Protein AF-A0A929A0D3-F1 (afdb_monomer_lite)

pLDDT: mean 78.72, std 16.35, range [29.7, 97.19]

Radius of gyration: 39.23 Å; chains: 1; bounding box: 103×74×108 Å

Foldseek 3Di:
DAFDDPLAQWAWEDAQFKIWIWGFAAEPDNRPDTAKDQDDWDQDQCVVLVDSPDTDRFKMWTKTFIAKMDGHPDPKMWGKDPVDDQDHDHDPVSSVVCVLLLRMKTFIKGADPVQDDSPPPDDDDDRNGGHIYTDWIKRAADDPLAPPPSNTHTGIDPCNVVVVCVLQQFAADHSCPQVPFDDQLHDSHQWMAGNAAIKHWTWHDDPFDPDTATFIWGWGFDQDPVGTFWIKIWTPQSNDDPVSFQVQLVVLLQVQCQQPVLPPQNDDPDPPPFDDDFFKGKHQPHSRGRFGKMWIARHRSQDTWIKGDKNRIKIKGFQGHCNPPPDHTPFIKIFIFPIKTWDFPPDVDPFTKIKIKTKGAPDPPDDNDVVVLVVCQVPPDQAQKKKWKAFRPDLQGIKIKGAQFKWDFDLAVVLVLLCVQQVHDQWDDDLPPFATVPQWGWWWWDAQFFIWTDTHGSDHPVNCVRLVVFPDDDPVPPDPPPPFSIDTKYKAWQQDPVSCVVVVLFFTKMKMWDGARMKIKMWIWTFDDPPPDDPDDTGTHTGMMMMMTHNTWMKIKRQTWTASHNQDLLNVDDDVDDDRVDIGITIITRFDSNPGRNHGQKIKGWRMWMKTWDRDDPVDPDTTHIFTFKTKIFIWGDVVSVVSCVVSSHAPQLRQVVDFIKTKGAQQPFQKFFAAAQQVPDVVRPRCNPRRRIFIFGQDADPSNIGDFFMWIDDRDPPGRRRSGHIAGLGDDGAGDPVCCPPQFGRMATPVDFQKTFGRPDDFDDDDPPDSGRPNPVSTDIDGDPPDDRVCSSVVSRHDDDD

Sequence (803 aa):
MPPFPESAKIVQVKGPCWVATVAVAELADPHRHLAFRNLFLDNTGRSRLGRDSLYLPGTLLMLGAVQQVQITDTPYGWERNPQVGIPSPQTPTQIQTAIQAGSLSLLLVQADPETWPQDFPDRQGETFFPELTCLVGEIYLGDSLANADIPDALIPTPNTLTDLYSALQLSLPADNALQNRAGAAHLLSALAVHGSGLSIHGQIQLPWRSGAIAAPFQLAKQITDAGSGPFRLTLERERLTPDEQQNWSAAWNELSRYLNPLNPQNGSSHSSTGTTPTWATLEITDPIAVPNLFWTMAAWGETPVLNFDPNEINILLSDQSPYDQVNPPTSLGRLVPSWVTVDKRQSDQPDSPLRVLVDVGPGPTNPTNPTEAAQALTTASRDNTVEYRFNRAAITPEDLSLQDLTLALDPTATPQALRQSQQLPPPQWTETTGPIQPSLIWGFMLLEDGWAQLPIPNLTEQIYLDSGVANLPDPNTVTTPTASPLQGAVSLGNNRRTSLERYPNEQPWNVTLTSLDRLQGQWILNPSGAEETVGETAGFTLSEVTLLIQKPEVTVTGLVWLSRSKPRIEDALPDLDNWVAGVRSHSLRTANPDTDLFPSLTTFTLETLTLAVRPPDPAAALATIPQLQGWKLLYTVHPDTLQAFQTENVLPTNLFSQALPWVWQRHPSLPMVQALPLTQSQSPPNYPSASRQLIPFELPVDASGLPHRWYFGVDMSDDANGASQWPQFLGTAAAPAREWAQQFDLPLVSLSLPGLALDPDHTPGTPSPDNPALETIAQLSQTYRFDLPYTDELNALADLPST

Organism: NCBI:txid1828722

Structure (mmCIF, N/CA/C/O backbone):
data_AF-A0A929A0D3-F1
#
_entry.id   AF-A0A929A0D3-F1
#
loop_
_atom_site.group_PDB
_atom_site.id
_atom_site.type_symbol
_atom_site.label_atom_id
_atom_site.label_alt_id
_atom_site.label_comp_id
_atom_site.label_asym_id
_atom_site.label_entity_id
_atom_site.label_seq_id
_atom_site.pdbx_PDB_ins_code
_atom_site.Cartn_x
_atom_site.Cartn_y
_atom_site.Cartn_z
_atom_site.occupancy
_atom_site.B_iso_or_equiv
_atom_site.auth_seq_id
_atom_site.auth_comp_id
_atom_site.auth_asym_id
_atom_site.auth_atom_id
_atom_site.pdbx_PDB_model_num
ATOM 1 N N . MET A 1 1 ? -50.511 -27.211 41.233 1.00 37.38 1 MET A N 1
ATOM 2 C CA . MET A 1 1 ? -49.107 -27.456 40.854 1.00 37.38 1 MET A CA 1
ATOM 3 C C . MET A 1 1 ? -48.401 -28.040 42.066 1.00 37.38 1 MET A C 1
ATOM 5 O O . MET A 1 1 ? -48.693 -27.561 43.158 1.00 37.38 1 MET A O 1
ATOM 9 N N . PRO A 1 2 ? -47.574 -29.087 41.917 1.00 46.56 2 PRO A N 1
ATOM 10 C CA . PRO A 1 2 ? -46.640 -29.472 42.972 1.00 46.56 2 PRO A CA 1
ATOM 11 C C . PRO A 1 2 ? -45.717 -28.282 43.306 1.00 46.56 2 PRO A C 1
ATOM 13 O O . PRO A 1 2 ? -45.485 -27.450 42.425 1.00 46.56 2 PRO A O 1
ATOM 16 N N . PRO A 1 3 ? -45.239 -28.162 44.556 1.00 54.84 3 PRO A N 1
ATOM 17 C CA . PRO A 1 3 ? -44.289 -27.119 44.932 1.00 54.84 3 PRO A CA 1
ATOM 18 C C . PRO A 1 3 ? -43.002 -27.255 44.108 1.00 54.84 3 PRO A C 1
ATOM 20 O O . PRO A 1 3 ? -42.568 -28.373 43.818 1.00 54.84 3 PRO A O 1
ATOM 23 N N . PHE A 1 4 ? -42.401 -26.126 43.727 1.00 62.41 4 PHE A N 1
ATOM 24 C CA . PHE A 1 4 ? -41.086 -26.129 43.087 1.00 62.41 4 PHE A CA 1
ATOM 25 C C . PHE A 1 4 ? -40.035 -26.716 44.044 1.00 62.41 4 PHE A C 1
ATOM 27 O O . PHE A 1 4 ? -40.100 -26.450 45.248 1.00 62.41 4 PHE A O 1
ATOM 34 N N . PRO A 1 5 ? -39.078 -27.521 43.548 1.00 67.75 5 PRO A N 1
ATOM 35 C CA . PRO A 1 5 ? -37.997 -28.028 44.384 1.00 67.75 5 PRO A CA 1
ATOM 36 C C . PRO A 1 5 ? -37.077 -26.882 44.826 1.00 67.75 5 PRO A C 1
ATOM 38 O O . PRO A 1 5 ? -36.900 -25.912 44.093 1.00 67.75 5 PRO A O 1
ATOM 41 N N . GLU A 1 6 ? -36.443 -27.008 45.997 1.00 68.44 6 GLU A N 1
ATOM 42 C CA . GLU A 1 6 ? -35.434 -26.039 46.478 1.00 68.44 6 GLU A CA 1
ATOM 43 C C . GLU A 1 6 ? -34.306 -25.825 45.451 1.00 68.44 6 GLU A C 1
ATOM 45 O O . GLU A 1 6 ? -33.808 -24.714 45.296 1.00 68.44 6 GLU A O 1
ATOM 50 N N . SER A 1 7 ? -33.970 -26.854 44.662 1.00 67.56 7 SER A N 1
ATOM 51 C CA . SER A 1 7 ? -32.983 -26.762 43.578 1.00 67.56 7 SER A CA 1
ATOM 52 C C . SER A 1 7 ? -33.414 -25.888 42.388 1.00 67.56 7 SER A C 1
ATOM 54 O O . SER A 1 7 ? -32.595 -25.633 41.511 1.00 67.56 7 SER A O 1
ATOM 56 N N . ALA A 1 8 ? -34.665 -25.411 42.338 1.00 70.88 8 ALA A N 1
ATOM 57 C CA . ALA A 1 8 ? -35.141 -24.434 41.353 1.00 70.88 8 ALA A CA 1
ATOM 58 C C . ALA A 1 8 ? -34.949 -22.976 41.797 1.00 70.88 8 ALA A C 1
ATOM 60 O O . ALA A 1 8 ? -35.178 -22.064 41.004 1.00 70.88 8 ALA A O 1
ATOM 61 N N . LYS A 1 9 ? -34.553 -22.742 43.056 1.00 77.44 9 LYS A N 1
ATOM 62 C CA . LYS A 1 9 ? -34.363 -21.391 43.598 1.00 77.44 9 LYS A CA 1
ATOM 63 C C . LYS A 1 9 ? -33.012 -20.782 43.252 1.00 77.44 9 LYS A C 1
ATOM 65 O O . LYS A 1 9 ? -32.902 -19.565 43.286 1.00 77.44 9 LYS A O 1
ATOM 70 N N . ILE A 1 10 ? -32.005 -21.594 42.934 1.00 85.06 10 ILE A N 1
ATOM 71 C CA . ILE A 1 10 ? -30.654 -21.142 42.584 1.00 85.06 10 ILE A CA 1
ATOM 72 C C . ILE A 1 10 ? -30.311 -21.679 41.200 1.00 85.06 10 ILE A C 1
ATOM 74 O O . ILE A 1 10 ? -30.440 -22.876 40.950 1.00 85.06 10 ILE A O 1
ATOM 78 N N . VAL A 1 11 ? -29.879 -20.794 40.307 1.00 87.62 11 VAL A N 1
ATOM 79 C CA . VAL A 1 11 ? -29.614 -21.109 38.902 1.00 87.62 11 VAL A CA 1
ATOM 80 C C . VAL A 1 11 ? -28.262 -20.545 38.484 1.00 87.62 11 VAL A C 1
ATOM 82 O O . VAL A 1 11 ? -27.908 -19.431 38.868 1.00 87.62 11 VAL A O 1
ATOM 85 N N . GLN A 1 12 ? -27.515 -21.314 37.690 1.00 91.25 12 GLN A N 1
ATOM 86 C CA . GLN A 1 12 ? -26.295 -20.842 37.038 1.00 91.25 12 GLN A CA 1
ATOM 87 C C . GLN A 1 12 ? -26.639 -20.186 35.703 1.00 91.25 12 GLN A C 1
ATOM 89 O O . GLN A 1 12 ? -27.310 -20.788 34.859 1.00 91.25 12 GLN A O 1
ATOM 94 N N . VAL A 1 13 ? -26.170 -18.955 35.521 1.00 92.44 13 VAL A N 1
ATOM 95 C CA . VAL A 1 13 ? -26.305 -18.193 34.280 1.00 92.44 13 VAL A CA 1
ATOM 96 C C . VAL A 1 13 ? -24.917 -17.828 33.776 1.00 92.44 13 VAL A C 1
ATOM 98 O O . VAL A 1 13 ? -24.160 -17.182 34.493 1.00 92.44 13 VAL A O 1
ATOM 101 N N . LYS A 1 14 ? -24.592 -18.189 32.539 1.00 92.31 14 LYS A N 1
ATOM 102 C CA . LYS A 1 14 ? -23.358 -17.783 31.863 1.00 92.31 14 LYS A CA 1
ATOM 103 C C . LYS A 1 14 ? -23.601 -16.683 30.841 1.00 92.31 14 LYS A C 1
ATOM 105 O O . LYS A 1 14 ? -24.640 -16.643 30.183 1.00 92.31 14 LYS A O 1
ATOM 110 N N . GLY A 1 15 ? -22.615 -15.816 30.679 1.00 90.00 15 GLY A N 1
ATOM 111 C CA . GLY A 1 15 ? -22.453 -14.965 29.507 1.00 90.00 15 GLY A CA 1
ATOM 112 C C . GLY A 1 15 ? -21.210 -15.360 28.702 1.00 90.00 15 GLY A C 1
ATOM 113 O O . GLY A 1 15 ? -20.642 -16.429 28.925 1.00 90.00 15 GLY A O 1
ATOM 114 N N . PRO A 1 16 ? -20.755 -14.499 27.776 1.00 85.62 16 PRO A N 1
ATOM 115 C CA . PRO A 1 16 ? -19.625 -14.810 26.892 1.00 85.62 16 PRO A CA 1
ATOM 116 C C . PRO A 1 16 ? -18.278 -14.958 27.614 1.00 85.62 16 PRO A C 1
ATOM 118 O O . PRO A 1 16 ? -17.394 -15.669 27.145 1.00 85.62 16 PRO A O 1
ATOM 121 N N . CYS A 1 17 ? -18.102 -14.255 28.733 1.00 88.25 17 CYS A N 1
ATOM 122 C CA . CYS A 1 17 ? -16.850 -14.212 29.493 1.00 88.25 17 CYS A CA 1
ATOM 123 C C . CYS A 1 17 ? -17.082 -14.173 31.011 1.00 88.25 17 CYS A C 1
ATOM 125 O O . CYS A 1 17 ? -16.225 -13.705 31.754 1.00 88.25 17 CYS A O 1
ATOM 127 N N . TRP A 1 18 ? -18.257 -14.594 31.481 1.00 92.56 18 TRP A N 1
ATOM 128 C CA . TRP A 1 18 ? -18.616 -14.550 32.897 1.00 92.56 18 TRP A CA 1
ATOM 129 C C . TRP A 1 18 ? -19.634 -15.632 33.252 1.00 92.56 18 TRP A C 1
ATOM 131 O O . TRP A 1 18 ? -20.382 -16.105 32.397 1.00 92.56 18 TRP A O 1
ATOM 141 N N . VAL A 1 19 ? -19.688 -15.991 34.533 1.00 94.56 19 VAL A N 1
ATOM 142 C CA . VAL A 1 19 ? -20.680 -16.907 35.113 1.00 94.56 19 VAL A CA 1
ATOM 143 C C . VAL A 1 19 ? -21.243 -16.284 36.386 1.00 94.56 19 VAL A C 1
ATOM 145 O O . VAL A 1 19 ? -20.507 -15.671 37.157 1.00 94.56 19 VAL A O 1
ATOM 148 N N . ALA A 1 20 ? -22.548 -16.424 36.604 1.00 94.62 20 ALA A N 1
ATOM 149 C CA . ALA A 1 20 ? -23.245 -15.910 37.771 1.00 94.62 20 ALA A CA 1
ATOM 150 C C . ALA A 1 20 ? -24.154 -16.957 38.417 1.00 94.62 20 ALA A C 1
ATOM 152 O O . ALA A 1 20 ? -24.892 -17.678 37.745 1.00 94.62 20 ALA A O 1
ATOM 153 N N . THR A 1 21 ? -24.175 -16.945 39.748 1.00 93.12 21 THR A N 1
ATOM 154 C CA . THR A 1 21 ? -25.142 -17.688 40.559 1.00 93.12 21 THR A CA 1
ATOM 155 C C . THR A 1 21 ? -26.302 -16.763 40.907 1.00 93.12 21 THR A C 1
ATOM 157 O O . THR A 1 21 ? -26.108 -15.742 41.571 1.00 93.12 21 THR A O 1
ATOM 160 N N . VAL A 1 22 ? -27.514 -17.101 40.465 1.00 90.38 22 VAL A N 1
ATOM 161 C CA . VAL A 1 22 ? -28.708 -16.258 40.612 1.00 90.38 22 VAL A CA 1
ATOM 162 C C . VAL A 1 22 ? -29.756 -16.960 41.466 1.00 90.38 22 VAL A C 1
ATOM 164 O O . VAL A 1 22 ? -30.176 -18.072 41.153 1.00 90.38 22 VAL A O 1
ATOM 167 N N . ALA A 1 23 ? -30.212 -16.291 42.525 1.00 88.19 23 ALA A N 1
ATOM 168 C CA . ALA A 1 23 ? -31.356 -16.727 43.311 1.00 88.19 23 ALA A CA 1
ATOM 169 C C . ALA A 1 23 ? -32.653 -16.154 42.720 1.00 88.19 23 ALA A C 1
ATOM 171 O O . ALA A 1 23 ? -32.821 -14.938 42.636 1.00 88.19 23 ALA A O 1
ATOM 172 N N . VAL A 1 24 ? -33.574 -17.012 42.291 1.00 85.12 24 VAL A N 1
ATOM 173 C CA . VAL A 1 24 ? -34.834 -16.600 41.657 1.00 85.12 24 VAL A CA 1
ATOM 174 C C . VAL A 1 24 ? -35.733 -15.911 42.686 1.00 85.12 24 VAL A C 1
ATOM 176 O O . VAL A 1 24 ? -35.926 -16.423 43.787 1.00 85.12 24 VAL A O 1
ATOM 179 N N . ALA A 1 25 ? -36.296 -14.752 42.331 1.00 80.75 25 ALA A N 1
ATOM 180 C CA . ALA A 1 25 ? -37.167 -14.001 43.229 1.00 80.75 25 ALA A CA 1
ATOM 181 C C . ALA A 1 25 ? -38.488 -14.752 43.484 1.00 80.75 25 ALA A C 1
ATOM 183 O O . ALA A 1 25 ? -39.108 -15.300 42.564 1.00 80.75 25 ALA A O 1
ATOM 184 N N . GLU A 1 26 ? -38.941 -14.744 44.737 1.00 75.31 26 GLU A N 1
ATOM 185 C CA . GLU A 1 26 ? -40.228 -15.312 45.142 1.00 75.31 26 GLU A CA 1
ATOM 186 C C . GLU A 1 26 ? -41.339 -14.253 45.002 1.00 75.31 26 GLU A C 1
ATOM 188 O O . GLU A 1 26 ? -41.212 -13.132 45.497 1.00 75.31 26 GLU A O 1
ATOM 193 N N . LEU A 1 27 ? -42.435 -14.592 44.311 1.00 68.44 27 LEU A N 1
ATOM 194 C CA . LEU A 1 27 ? -43.621 -13.729 44.201 1.00 68.44 27 LEU A CA 1
ATOM 195 C C . LEU A 1 27 ? -44.610 -14.035 45.342 1.00 68.44 27 LEU A C 1
ATOM 197 O O . LEU A 1 27 ? -44.446 -15.012 46.063 1.00 68.44 27 LEU A O 1
ATOM 201 N N . ALA A 1 28 ? -45.660 -13.217 45.496 1.00 59.56 28 ALA A N 1
ATOM 202 C CA . ALA A 1 28 ? -46.583 -13.178 46.648 1.00 59.56 28 ALA A CA 1
ATOM 203 C C . ALA A 1 28 ? -47.191 -14.522 47.151 1.00 59.56 28 ALA A C 1
ATOM 205 O O . ALA A 1 28 ? -47.741 -14.544 48.250 1.00 59.56 28 ALA A O 1
ATOM 206 N N . ASP A 1 29 ? -47.087 -15.627 46.399 1.00 60.69 29 ASP A N 1
ATOM 207 C CA . ASP A 1 29 ? -47.293 -17.003 46.889 1.00 60.69 29 ASP A CA 1
ATOM 208 C C . ASP A 1 29 ? -46.075 -17.886 46.510 1.00 60.69 29 ASP A C 1
ATOM 210 O O . ASP A 1 29 ? -46.047 -18.461 45.413 1.00 60.69 29 ASP A O 1
ATOM 214 N N . PRO A 1 30 ? -45.060 -18.012 47.388 1.00 51.09 30 PRO A N 1
ATOM 215 C CA . PRO A 1 30 ? -43.797 -18.702 47.089 1.00 51.09 30 PRO A CA 1
ATOM 216 C C . PRO A 1 30 ? -43.965 -20.209 46.863 1.00 51.09 30 PRO A C 1
ATOM 218 O O . PRO A 1 30 ? -43.152 -20.842 46.192 1.00 51.09 30 PRO A O 1
ATOM 221 N N . HIS A 1 31 ? -45.064 -20.801 47.344 1.00 49.22 31 HIS A N 1
ATOM 222 C CA . HIS A 1 31 ? -45.384 -22.204 47.082 1.00 49.22 31 HIS A CA 1
ATOM 223 C C . HIS A 1 31 ? -45.956 -22.435 45.674 1.00 49.22 31 HIS A C 1
ATOM 225 O O . HIS A 1 31 ? -46.098 -23.589 45.258 1.00 49.22 31 HIS A O 1
ATOM 231 N N . ARG A 1 32 ? -46.304 -21.365 44.942 1.00 52.06 32 ARG A N 1
ATOM 232 C CA . ARG A 1 32 ? -46.953 -21.437 43.622 1.00 52.06 32 ARG A CA 1
ATOM 233 C C . ARG A 1 32 ? -46.266 -20.627 42.523 1.00 52.06 32 ARG A C 1
ATOM 235 O O . ARG A 1 32 ? -46.467 -20.959 41.355 1.00 52.06 32 ARG A O 1
ATOM 242 N N . HIS A 1 33 ? -45.471 -19.607 42.855 1.00 61.97 33 HIS A N 1
ATOM 243 C CA . HIS A 1 33 ? -44.954 -18.644 41.879 1.00 61.97 33 HIS A CA 1
ATOM 244 C C . HIS A 1 33 ? -43.486 -18.259 42.135 1.00 61.97 33 HIS A C 1
ATOM 246 O O . HIS A 1 33 ? -43.192 -17.352 42.912 1.00 61.97 33 HIS A O 1
ATOM 252 N N . LEU A 1 34 ? -42.568 -18.908 41.412 1.00 63.19 34 LEU A N 1
ATOM 253 C CA . LEU A 1 34 ? -41.227 -18.367 41.162 1.00 63.19 34 LEU A CA 1
ATOM 254 C C . LEU A 1 34 ? -41.300 -17.334 40.026 1.00 63.19 34 LEU A C 1
ATOM 256 O O . LEU A 1 34 ? -42.106 -17.487 39.104 1.00 63.19 34 LEU A O 1
ATOM 260 N N . ALA A 1 35 ? -40.467 -16.293 40.074 1.00 72.62 35 ALA A N 1
ATOM 261 C CA . ALA A 1 35 ? -40.474 -15.201 39.099 1.00 72.62 35 ALA A CA 1
ATOM 262 C C . ALA A 1 35 ? -39.780 -15.557 37.766 1.00 72.62 35 ALA A C 1
ATOM 264 O O . ALA A 1 35 ? -38.895 -14.838 37.297 1.00 72.62 35 ALA A O 1
ATOM 265 N N . PHE A 1 36 ? -40.196 -16.656 37.132 1.00 74.12 36 PHE A N 1
ATOM 266 C CA . PHE A 1 36 ? -39.812 -16.987 35.762 1.00 74.12 36 PHE A CA 1
ATOM 267 C C . PHE A 1 36 ? -41.038 -17.112 34.852 1.00 74.12 36 PHE A C 1
ATOM 269 O O . PHE A 1 36 ? -42.112 -17.557 35.260 1.00 74.12 36 PHE A O 1
ATOM 276 N N . ARG A 1 37 ? -40.879 -16.735 33.584 1.00 74.06 37 ARG A N 1
ATOM 277 C CA . ARG A 1 37 ? -41.905 -16.867 32.551 1.00 74.06 37 ARG A CA 1
ATOM 278 C C . ARG A 1 37 ? -41.293 -17.473 31.303 1.00 74.06 37 ARG A C 1
ATOM 280 O O . ARG A 1 37 ? -40.377 -16.908 30.718 1.00 74.06 37 ARG A O 1
ATOM 287 N N . ASN A 1 38 ? -41.831 -18.608 30.879 1.00 71.38 38 ASN A N 1
ATOM 288 C CA . ASN A 1 38 ? -41.443 -19.211 29.615 1.00 71.38 38 ASN A CA 1
ATOM 289 C C . ASN A 1 38 ? -41.986 -18.368 28.455 1.00 71.38 38 ASN A C 1
ATOM 291 O O . ASN A 1 38 ? -43.182 -18.060 28.432 1.00 71.38 38 ASN A O 1
ATOM 295 N N . LEU A 1 39 ? -41.108 -17.955 27.543 1.00 71.06 39 LEU A N 1
ATOM 296 C CA . LEU A 1 39 ? -41.474 -17.158 26.371 1.00 71.06 39 LEU A CA 1
ATOM 297 C C . LEU A 1 39 ? -41.593 -18.040 25.134 1.00 71.06 39 LEU A C 1
ATOM 299 O O . LEU A 1 39 ? -42.576 -17.936 24.404 1.00 71.06 39 LEU A O 1
ATOM 303 N N . PHE A 1 40 ? -40.623 -18.936 24.946 1.00 68.69 40 PHE A N 1
ATOM 304 C CA . PHE A 1 40 ? -40.589 -19.867 23.829 1.00 68.69 40 PHE A CA 1
ATOM 305 C C . PHE A 1 40 ? -40.318 -21.279 24.326 1.00 68.69 40 PHE A C 1
ATOM 307 O O . PHE A 1 40 ? -39.357 -21.541 25.054 1.00 68.69 40 PHE A O 1
ATOM 314 N N . LEU A 1 41 ? -41.188 -22.189 23.903 1.00 64.69 41 LEU A N 1
ATOM 315 C CA . LEU A 1 41 ? -40.992 -23.618 24.067 1.00 64.69 41 LEU A CA 1
ATOM 316 C C . LEU A 1 41 ? -40.056 -24.121 22.971 1.00 64.69 41 LEU A C 1
ATOM 318 O O . LEU A 1 41 ? -40.191 -23.737 21.809 1.00 64.69 41 LEU A O 1
ATOM 322 N N . ASP A 1 42 ? -39.120 -24.976 23.355 1.00 59.78 42 ASP A N 1
ATOM 323 C CA . ASP A 1 42 ? -38.285 -25.697 22.411 1.00 59.78 42 ASP A CA 1
ATOM 324 C C . ASP A 1 42 ? -39.107 -26.817 21.749 1.00 59.78 42 ASP A C 1
ATOM 326 O O . ASP A 1 42 ? -39.655 -27.685 22.432 1.00 59.78 42 ASP A O 1
ATOM 330 N N . ASN A 1 43 ? -39.208 -26.770 20.417 1.00 57.03 43 ASN A N 1
ATOM 331 C CA . ASN A 1 43 ? -39.982 -27.705 19.594 1.00 57.03 43 ASN A CA 1
ATOM 332 C C . ASN A 1 43 ? -39.115 -28.799 18.947 1.00 57.03 43 ASN A C 1
ATOM 334 O O . ASN A 1 43 ? -39.612 -29.560 18.113 1.00 57.03 43 ASN A O 1
ATOM 338 N N . THR A 1 44 ? -37.824 -28.867 19.279 1.00 58.19 44 THR A N 1
ATOM 339 C CA . THR A 1 44 ? -36.908 -29.858 18.709 1.00 58.19 44 THR A CA 1
ATOM 340 C C . THR A 1 44 ? -37.271 -31.254 19.230 1.00 58.19 44 THR A C 1
ATOM 342 O O . THR A 1 44 ? -37.310 -31.483 20.436 1.00 58.19 44 THR A O 1
ATOM 345 N N . GLY A 1 45 ? -37.582 -32.198 18.333 1.00 54.97 45 GLY A N 1
ATOM 346 C CA . GLY A 1 45 ? -37.986 -33.560 18.703 1.00 54.97 45 GLY A CA 1
ATOM 347 C C . GLY A 1 45 ? -36.833 -34.343 19.337 1.00 54.97 45 GLY A C 1
ATOM 348 O O . GLY A 1 45 ? -35.879 -34.717 18.654 1.00 54.97 45 GLY A O 1
ATOM 349 N N . ARG A 1 46 ? -36.908 -34.607 20.645 1.00 60.88 46 ARG A N 1
ATOM 350 C CA . ARG A 1 46 ? -35.822 -35.243 21.409 1.00 60.88 46 ARG A CA 1
ATOM 351 C C . ARG A 1 46 ? -35.968 -36.761 21.445 1.00 60.88 46 ARG A C 1
ATOM 353 O O . ARG A 1 46 ? -36.246 -37.355 22.486 1.00 60.88 46 ARG A O 1
ATOM 360 N N . SER A 1 47 ? -35.698 -37.394 20.304 1.00 52.75 47 SER A N 1
ATOM 361 C CA . SER A 1 47 ? -35.737 -38.859 20.134 1.00 52.75 47 SER A CA 1
ATOM 362 C C . SER A 1 47 ? -34.881 -39.641 21.152 1.00 52.75 47 SER A C 1
ATOM 364 O O . SER A 1 47 ? -35.178 -40.799 21.444 1.00 52.75 47 SER A O 1
ATOM 366 N N . ARG A 1 48 ? -33.857 -39.014 21.758 1.00 49.62 48 ARG A N 1
ATOM 367 C CA . ARG A 1 48 ? -33.011 -39.599 22.820 1.00 49.62 48 ARG A CA 1
ATOM 368 C C . ARG A 1 48 ? -33.637 -39.617 24.224 1.00 49.62 48 ARG A C 1
ATOM 370 O O . ARG A 1 48 ? -33.162 -40.380 25.054 1.00 49.62 48 ARG A O 1
ATOM 377 N N . LEU A 1 49 ? -34.684 -38.829 24.493 1.00 49.59 49 LEU A N 1
ATOM 378 C CA . LEU A 1 49 ? -35.386 -38.785 25.793 1.00 49.59 49 LEU A CA 1
ATOM 379 C C . LEU A 1 49 ? -36.609 -39.724 25.844 1.00 49.59 49 LEU A C 1
ATOM 381 O O . LEU A 1 49 ? -37.358 -39.735 26.819 1.00 49.59 49 LEU A O 1
ATOM 385 N N . GLY A 1 50 ? -36.872 -40.486 24.774 1.00 51.09 50 GLY A N 1
ATOM 386 C CA . GLY A 1 50 ? -37.982 -41.446 24.705 1.00 51.09 50 GLY A CA 1
ATOM 387 C C . GLY A 1 50 ? -39.387 -40.829 24.802 1.00 51.09 50 GLY A C 1
ATOM 388 O O . GLY A 1 50 ? -40.362 -41.562 24.978 1.00 51.09 50 GLY A O 1
ATOM 389 N N . ARG A 1 51 ? -39.512 -39.496 24.713 1.00 56.34 51 ARG A N 1
ATOM 390 C CA . ARG A 1 51 ? -40.774 -38.750 24.821 1.00 56.34 51 ARG A CA 1
ATOM 391 C C . ARG A 1 51 ? -40.796 -37.575 23.842 1.00 56.34 51 ARG A C 1
ATOM 393 O O . ARG A 1 51 ? -40.468 -36.452 24.206 1.00 56.34 51 ARG A O 1
ATOM 400 N N . ASP A 1 52 ? -41.292 -37.812 22.630 1.00 52.41 52 ASP A N 1
ATOM 401 C CA . ASP A 1 52 ? -41.460 -36.786 21.580 1.00 52.41 52 ASP A CA 1
ATOM 402 C C . ASP A 1 52 ? -42.510 -35.698 21.917 1.00 52.41 52 ASP A C 1
ATOM 404 O O . ASP A 1 52 ? -42.810 -34.838 21.096 1.00 52.41 52 ASP A O 1
ATOM 408 N N . SER A 1 53 ? -43.116 -35.737 23.111 1.00 52.53 53 SER A N 1
ATOM 409 C CA . SER A 1 53 ? -44.255 -34.892 23.515 1.00 52.53 53 SER A CA 1
ATOM 410 C C . SER A 1 53 ? -43.928 -33.849 24.592 1.00 52.53 53 SER A C 1
ATOM 412 O O . SER A 1 53 ? -44.837 -33.145 25.036 1.00 52.53 53 SER A O 1
ATOM 414 N N . LEU A 1 54 ? -42.681 -33.777 25.076 1.00 56.47 54 LEU A N 1
ATOM 415 C CA . LEU A 1 54 ? -42.307 -32.882 26.174 1.00 56.47 54 LEU A CA 1
ATOM 416 C C . LEU A 1 54 ? -41.661 -31.595 25.637 1.00 56.47 54 LEU A C 1
ATOM 418 O O . LEU A 1 54 ? -40.469 -31.560 25.350 1.00 56.47 54 LEU A O 1
ATOM 422 N N . TYR A 1 55 ? -42.453 -30.528 25.532 1.00 62.19 55 TYR A N 1
ATOM 423 C CA . TYR A 1 55 ? -41.953 -29.191 25.207 1.00 62.19 55 TYR A CA 1
ATOM 424 C C . TYR A 1 55 ? -41.322 -28.554 26.453 1.00 62.19 55 TYR A C 1
ATOM 426 O O . TYR A 1 55 ? -42.033 -28.183 27.392 1.00 62.19 55 TYR A O 1
ATOM 434 N N . LEU A 1 56 ? -39.992 -28.450 26.480 1.00 67.06 56 LEU A N 1
ATOM 435 C CA . LEU A 1 56 ? -39.246 -27.816 27.572 1.00 67.06 56 LEU A CA 1
ATOM 436 C C . LEU A 1 56 ? -39.013 -26.322 27.290 1.00 67.06 56 LEU A C 1
ATOM 438 O O . LEU A 1 56 ? -39.086 -25.889 26.137 1.00 67.06 56 LEU A O 1
ATOM 442 N N . PRO A 1 57 ? -38.774 -25.495 28.323 1.00 66.38 57 PRO A N 1
ATOM 443 C CA . PRO A 1 57 ? -38.432 -24.093 28.117 1.00 66.38 57 PRO A CA 1
ATOM 444 C C . PRO A 1 57 ? -37.148 -23.936 27.300 1.00 66.38 57 PRO A C 1
ATOM 446 O O . PRO A 1 57 ? -36.092 -24.400 27.721 1.00 66.38 57 PRO A O 1
ATOM 449 N N . GLY A 1 58 ? -37.239 -23.268 26.149 1.00 74.50 58 GLY A N 1
ATOM 450 C CA . GLY A 1 58 ? -36.072 -22.871 25.361 1.00 74.50 58 GLY A CA 1
ATOM 451 C C . GLY A 1 58 ? -35.565 -21.505 25.810 1.00 74.50 58 GLY A C 1
ATOM 452 O O . GLY A 1 58 ? -34.404 -21.355 26.178 1.00 74.50 58 GLY A O 1
ATOM 453 N N . THR A 1 59 ? -36.466 -20.519 25.862 1.00 84.06 59 THR A N 1
ATOM 454 C CA . THR A 1 59 ? -36.153 -19.145 26.278 1.00 84.06 59 THR A CA 1
ATOM 455 C C . THR A 1 59 ? -37.062 -18.701 27.418 1.00 84.06 59 THR A C 1
ATOM 457 O O . THR A 1 59 ? -38.292 -18.743 27.319 1.00 84.06 59 THR A O 1
ATOM 460 N N . LEU A 1 60 ? -36.446 -18.228 28.495 1.00 86.38 60 LEU A N 1
ATOM 461 C CA . LEU A 1 60 ? -37.075 -17.871 29.759 1.00 86.38 60 LEU A CA 1
ATOM 462 C C . LEU A 1 60 ? -36.811 -16.396 30.073 1.00 86.38 60 LEU A C 1
ATOM 464 O O . LEU A 1 60 ? -35.701 -15.904 29.903 1.00 86.38 60 LEU A O 1
ATOM 468 N N . LEU A 1 61 ? -37.817 -15.701 30.594 1.00 86.38 61 LEU A N 1
ATOM 469 C CA . LEU A 1 61 ? -37.632 -14.447 31.317 1.00 86.38 61 LEU A CA 1
ATOM 470 C C . LEU A 1 61 ? -37.517 -14.769 32.809 1.00 86.38 61 LEU A C 1
ATOM 472 O O . LEU A 1 61 ? -38.415 -15.411 33.349 1.00 86.38 61 LEU A O 1
ATOM 476 N N . MET A 1 62 ? -36.449 -14.333 33.468 1.00 88.75 62 MET A N 1
ATOM 477 C CA . MET A 1 62 ? -36.133 -14.634 34.864 1.00 88.75 62 MET A CA 1
ATOM 478 C C . MET A 1 62 ? -35.884 -13.344 35.647 1.00 88.75 62 MET A C 1
ATOM 480 O O . MET A 1 62 ? -35.092 -12.508 35.228 1.00 88.75 62 MET A O 1
ATOM 484 N N . LEU A 1 63 ? -36.533 -13.196 36.801 1.00 88.31 63 LEU A N 1
ATOM 485 C CA . LEU A 1 63 ? -36.237 -12.148 37.776 1.00 88.31 63 LEU A CA 1
ATOM 486 C C . LEU A 1 63 ? -35.544 -12.782 38.986 1.00 88.31 63 LEU A C 1
ATOM 488 O O . LEU A 1 63 ? -36.091 -13.701 39.600 1.00 88.31 63 LEU A O 1
ATOM 492 N N . GLY A 1 64 ? -34.356 -12.297 39.342 1.00 88.69 64 GLY A N 1
ATOM 493 C CA . GLY A 1 64 ? -33.590 -12.873 40.446 1.00 88.69 64 GLY A CA 1
ATOM 494 C C . GLY A 1 64 ? -32.581 -11.926 41.082 1.00 88.69 64 GLY A C 1
ATOM 495 O O . GLY A 1 64 ? -32.184 -10.920 40.499 1.00 88.69 64 GLY A O 1
ATOM 496 N N . ALA A 1 65 ? -32.178 -12.266 42.301 1.00 88.25 65 ALA A N 1
ATOM 497 C CA . ALA A 1 65 ? -31.106 -11.626 43.043 1.00 88.25 65 ALA A CA 1
ATOM 498 C C . ALA A 1 65 ? -29.797 -12.377 42.791 1.00 88.25 65 ALA A C 1
ATOM 500 O O . ALA A 1 65 ? -29.677 -13.566 43.091 1.00 88.25 65 ALA A O 1
ATOM 501 N N . VAL A 1 66 ? -28.797 -11.689 42.251 1.00 89.88 66 VAL A N 1
ATOM 502 C CA . VAL A 1 66 ? -27.495 -12.305 41.977 1.00 89.88 66 VAL A CA 1
ATOM 503 C C . VAL A 1 66 ? -26.712 -12.483 43.273 1.00 89.88 66 VAL A C 1
ATOM 505 O O . VAL A 1 66 ? -26.613 -11.545 44.064 1.00 89.88 66 VAL A O 1
ATOM 508 N N . GLN A 1 67 ? -26.192 -13.690 43.501 1.00 89.56 67 GLN A N 1
ATOM 509 C CA . GLN A 1 67 ? -25.422 -14.060 44.691 1.00 89.56 67 GLN A CA 1
ATOM 510 C C . GLN A 1 67 ? -23.917 -13.977 44.455 1.00 89.56 67 GLN A C 1
ATOM 512 O O . GLN A 1 67 ? -23.192 -13.540 45.340 1.00 89.56 67 GLN A O 1
ATOM 517 N N . GLN A 1 68 ? -23.456 -14.391 43.277 1.00 91.81 68 GLN A N 1
ATOM 518 C CA . GLN A 1 68 ? -22.042 -14.387 42.923 1.00 91.81 68 GLN A CA 1
ATOM 519 C C . GLN A 1 68 ? -21.882 -14.172 41.423 1.00 91.81 68 GLN A C 1
ATOM 521 O O . GLN A 1 68 ? -22.705 -14.666 40.651 1.00 91.81 68 GLN A O 1
ATOM 526 N N . VAL A 1 69 ? -20.821 -13.478 41.021 1.00 93.62 69 VAL A N 1
ATOM 527 C CA . VAL A 1 69 ? -20.377 -13.353 39.627 1.00 93.62 69 VAL A CA 1
ATOM 528 C C . VAL A 1 69 ? -18.875 -13.601 39.561 1.00 93.62 69 VAL A C 1
ATOM 530 O O . VAL A 1 69 ? -18.147 -13.092 40.404 1.00 93.62 69 VAL A O 1
ATOM 533 N N . GLN A 1 70 ? -18.413 -14.338 38.555 1.00 93.00 70 GLN A N 1
ATOM 534 C CA . GLN A 1 70 ? -16.999 -14.547 38.243 1.00 93.00 70 GLN A CA 1
ATOM 535 C C . GLN A 1 70 ? -16.756 -14.243 36.761 1.00 93.00 70 GLN A C 1
ATOM 537 O O . GLN A 1 70 ? -17.505 -14.730 35.912 1.00 93.00 70 GLN A O 1
ATOM 542 N N . ILE A 1 71 ? -15.703 -13.490 36.428 1.00 90.75 71 ILE A N 1
ATOM 543 C CA . ILE A 1 71 ? -15.243 -13.364 35.035 1.00 90.75 71 ILE A CA 1
ATOM 544 C C . ILE A 1 71 ? -14.417 -14.610 34.686 1.00 90.75 71 ILE A C 1
ATOM 546 O O . ILE A 1 71 ? -13.426 -14.928 35.348 1.00 90.75 71 ILE A O 1
ATOM 550 N N . THR A 1 72 ? -14.841 -15.341 33.659 1.00 86.88 72 THR A N 1
ATOM 551 C CA . THR A 1 72 ? -14.238 -16.611 33.231 1.00 86.88 72 THR A CA 1
ATOM 552 C C . THR A 1 72 ? -12.790 -16.407 32.783 1.00 86.88 72 THR A C 1
ATOM 554 O O . THR A 1 72 ? -12.478 -15.407 32.145 1.00 86.88 72 THR A O 1
ATOM 557 N N . ASP A 1 73 ? -11.911 -17.362 33.100 1.00 82.38 73 ASP A N 1
ATOM 558 C CA . ASP A 1 73 ? -10.466 -17.324 32.806 1.00 82.38 73 ASP A CA 1
ATOM 559 C C . ASP A 1 73 ? -9.695 -16.172 33.481 1.00 82.38 73 ASP A C 1
ATOM 561 O O . ASP A 1 73 ? -8.570 -15.856 33.096 1.00 82.38 73 ASP A O 1
ATOM 565 N N . THR A 1 74 ? -10.274 -15.560 34.518 1.00 84.31 74 THR A N 1
ATOM 566 C CA . THR A 1 74 ? -9.649 -14.482 35.298 1.00 84.31 74 THR A CA 1
ATOM 567 C C . THR A 1 74 ? -9.874 -14.685 36.806 1.00 84.31 74 THR A C 1
ATOM 569 O O . THR A 1 74 ? -10.787 -15.420 37.203 1.00 84.31 74 THR A O 1
ATOM 572 N N . PRO A 1 75 ? -9.091 -14.025 37.682 1.00 87.25 75 PRO A N 1
ATOM 573 C CA . PRO A 1 75 ? -9.285 -14.123 39.128 1.00 87.25 75 PRO A CA 1
ATOM 574 C C . PRO A 1 75 ? -10.420 -13.236 39.677 1.00 87.25 75 PRO A C 1
ATOM 576 O O . PRO A 1 75 ? -10.620 -13.215 40.888 1.00 87.25 75 PRO A O 1
ATOM 579 N N . TYR A 1 76 ? -11.158 -12.498 38.842 1.00 90.88 76 TYR A N 1
ATOM 580 C CA . TYR A 1 76 ? -12.090 -11.464 39.307 1.00 90.88 76 TYR A CA 1
ATOM 581 C C . TYR A 1 76 ? -13.478 -12.009 39.633 1.00 90.88 76 TYR A C 1
ATOM 583 O O . TYR A 1 76 ? -14.153 -12.568 38.760 1.00 90.88 76 TYR A O 1
ATOM 591 N N . GLY A 1 77 ? -13.917 -11.779 40.873 1.00 90.94 77 GLY A N 1
ATOM 592 C CA . GLY A 1 77 ? -15.228 -12.187 41.358 1.00 90.94 77 GLY A CA 1
ATOM 593 C C . GLY A 1 77 ? -15.905 -11.165 42.270 1.00 90.94 77 GLY A C 1
ATOM 594 O O . GLY A 1 77 ? -15.266 -10.306 42.884 1.00 90.94 77 GLY A O 1
ATOM 595 N N . TRP A 1 78 ? -17.226 -11.284 42.363 1.00 91.69 78 TRP A N 1
ATOM 596 C CA . TRP A 1 78 ? -18.078 -10.519 43.266 1.00 91.69 78 TRP A CA 1
ATOM 597 C C . TRP A 1 78 ? -19.023 -11.453 44.007 1.00 91.69 78 TRP A C 1
ATOM 599 O O . TRP A 1 78 ? -19.586 -12.367 43.406 1.00 91.69 78 TRP A O 1
ATOM 609 N N . GLU A 1 79 ? -19.259 -11.175 45.284 1.00 89.56 79 GLU A N 1
ATOM 610 C CA . GLU A 1 79 ? -20.161 -11.935 46.148 1.00 89.56 79 GLU A CA 1
ATOM 611 C C . GLU A 1 79 ? -21.143 -10.998 46.854 1.00 89.56 79 GLU A C 1
ATOM 613 O O . GLU A 1 79 ? -20.788 -9.912 47.312 1.00 89.56 79 GLU A O 1
ATOM 618 N N . ARG A 1 80 ? -22.411 -11.399 46.946 1.00 84.56 80 ARG A N 1
ATOM 619 C CA . ARG A 1 80 ? -23.434 -10.633 47.664 1.00 84.56 80 ARG A CA 1
ATOM 620 C C . ARG A 1 80 ? -23.107 -10.631 49.150 1.00 84.56 80 ARG A C 1
ATOM 622 O O . ARG A 1 80 ? -22.768 -11.670 49.712 1.00 84.56 80 ARG A O 1
ATOM 629 N N . ASN A 1 81 ? -23.289 -9.482 49.799 1.00 76.19 81 ASN A N 1
ATOM 630 C CA . ASN A 1 81 ? -23.144 -9.384 51.245 1.00 76.19 81 ASN A CA 1
ATOM 631 C C . ASN A 1 81 ? -24.076 -10.394 51.953 1.00 76.19 81 ASN A C 1
ATOM 633 O O . ASN A 1 81 ? -25.299 -10.249 51.870 1.00 76.19 81 ASN A O 1
ATOM 637 N N . PRO A 1 82 ? -23.543 -11.387 52.689 1.00 71.19 82 PRO A N 1
ATOM 638 C CA . PRO A 1 82 ? -24.363 -12.407 53.340 1.00 71.19 82 PRO A CA 1
ATOM 639 C C . PRO A 1 82 ? -25.229 -11.848 54.478 1.00 71.19 82 PRO A C 1
ATOM 641 O O . PRO A 1 82 ? -26.152 -12.522 54.929 1.00 71.19 82 PRO A O 1
ATOM 644 N N . GLN A 1 83 ? -24.956 -10.627 54.956 1.00 67.94 83 GLN A N 1
ATOM 645 C CA . GLN A 1 83 ? -25.777 -9.960 55.972 1.00 67.94 83 GLN A CA 1
ATOM 646 C C . GLN A 1 83 ? -27.073 -9.365 55.410 1.00 67.94 83 GLN A C 1
ATOM 648 O O . GLN A 1 83 ? -27.918 -8.905 56.178 1.00 67.94 83 GLN A O 1
ATOM 653 N N . VAL A 1 84 ? -27.239 -9.374 54.088 1.00 68.25 84 VAL A N 1
ATOM 654 C CA . VAL A 1 84 ? -28.332 -8.704 53.395 1.00 68.25 84 VAL A CA 1
ATOM 655 C C . VAL A 1 84 ? -29.207 -9.748 52.713 1.00 68.25 84 VAL A C 1
ATOM 657 O O . VAL A 1 84 ? -28.756 -10.518 51.866 1.00 68.25 84 VAL A O 1
ATOM 660 N N . GLY A 1 85 ? -30.470 -9.809 53.137 1.00 67.06 85 GLY A N 1
ATOM 661 C CA . GLY A 1 85 ? -31.434 -10.785 52.635 1.00 67.06 85 GLY A CA 1
ATOM 662 C C . GLY A 1 85 ? -31.765 -10.592 51.153 1.00 67.06 85 GLY A C 1
ATOM 663 O O . GLY A 1 85 ? -31.585 -9.519 50.584 1.00 67.06 85 GLY A O 1
ATOM 664 N N . ILE A 1 86 ? -32.291 -11.642 50.522 1.00 71.81 86 ILE A N 1
ATOM 665 C CA . ILE A 1 86 ? -32.770 -11.574 49.138 1.00 71.81 86 ILE A CA 1
ATOM 666 C C . ILE A 1 86 ? -34.044 -10.705 49.087 1.00 71.81 86 ILE A C 1
ATOM 668 O O . ILE A 1 86 ? -35.004 -11.004 49.809 1.00 71.81 86 ILE A O 1
ATOM 672 N N . PRO A 1 87 ? -34.101 -9.664 48.232 1.00 74.50 87 PRO A N 1
ATOM 673 C CA . PRO A 1 87 ? -35.300 -8.850 48.070 1.00 74.50 87 PRO A CA 1
ATOM 674 C C . PRO A 1 87 ? -36.505 -9.707 47.664 1.00 74.50 87 PRO A C 1
ATOM 676 O O . PRO A 1 87 ? -36.433 -10.482 46.713 1.00 74.50 87 PRO A O 1
ATOM 679 N N . SER A 1 88 ? -37.630 -9.539 48.361 1.00 75.38 88 SER A N 1
ATOM 680 C CA . SER A 1 88 ? -38.889 -10.257 48.092 1.00 75.38 88 SER A CA 1
ATOM 681 C C . SER A 1 88 ? -40.024 -9.272 47.759 1.00 75.38 88 SER A C 1
ATOM 683 O O . SER A 1 88 ? -40.937 -9.079 48.569 1.00 75.38 88 SER A O 1
ATOM 685 N N . PRO A 1 89 ? -39.955 -8.558 46.617 1.00 75.44 89 PRO A N 1
ATOM 686 C CA . PRO A 1 89 ? -40.948 -7.546 46.264 1.00 75.44 89 PRO A CA 1
ATOM 687 C C . PRO A 1 89 ? -42.309 -8.179 45.945 1.00 75.44 89 PRO A C 1
ATOM 689 O O . PRO A 1 89 ? -42.401 -9.162 45.214 1.00 75.44 89 PRO A O 1
ATOM 692 N N . GLN A 1 90 ? -43.392 -7.581 46.451 1.00 75.25 90 GLN A N 1
ATOM 693 C CA . GLN A 1 90 ? -44.753 -8.117 46.292 1.00 75.25 90 GLN A CA 1
ATOM 694 C C . GLN A 1 90 ? -45.625 -7.330 45.306 1.00 75.25 90 GLN A C 1
ATOM 696 O O . GLN A 1 90 ? -46.693 -7.800 44.916 1.00 75.25 90 GLN A O 1
ATOM 701 N N . THR A 1 91 ? -45.189 -6.143 44.879 1.00 81.31 91 THR A N 1
ATOM 702 C CA . THR A 1 91 ? -45.934 -5.281 43.946 1.00 81.31 91 THR A CA 1
ATOM 703 C C . THR A 1 91 ? -45.096 -4.920 42.714 1.00 81.31 91 THR A C 1
ATOM 705 O O . THR A 1 91 ? -43.871 -4.848 42.820 1.00 81.31 91 THR A O 1
ATOM 708 N N . PRO A 1 92 ? -45.717 -4.624 41.552 1.00 82.44 92 PRO A N 1
ATOM 709 C CA . PRO A 1 92 ? -44.989 -4.179 40.361 1.00 82.44 92 PRO A CA 1
ATOM 710 C C . PRO A 1 92 ? -44.110 -2.949 40.612 1.00 82.44 92 PRO A C 1
ATOM 712 O O . PRO A 1 92 ? -42.990 -2.889 40.118 1.00 82.44 92 PRO A O 1
ATOM 715 N N . THR A 1 93 ? -44.579 -2.002 41.431 1.00 83.88 93 THR A N 1
ATOM 716 C CA . THR A 1 93 ? -43.802 -0.818 41.819 1.00 83.88 93 THR A CA 1
ATOM 717 C C . THR A 1 93 ? -42.569 -1.202 42.631 1.00 83.88 93 THR A C 1
ATOM 719 O O . THR A 1 93 ? -41.488 -0.718 42.333 1.00 83.88 93 THR A O 1
ATOM 722 N N . GLN A 1 94 ? -42.691 -2.121 43.597 1.00 83.69 94 GLN A N 1
ATOM 723 C CA . GLN A 1 94 ? -41.540 -2.618 44.363 1.00 83.69 94 GLN A CA 1
ATOM 724 C C . GLN A 1 94 ? -40.549 -3.391 43.488 1.00 83.69 94 GLN A C 1
ATOM 726 O O . GLN A 1 94 ? -39.349 -3.239 43.678 1.00 83.69 94 GLN A O 1
ATOM 731 N N . ILE A 1 95 ? -41.029 -4.186 42.524 1.00 83.00 95 ILE A N 1
ATOM 732 C CA . ILE A 1 95 ? -40.167 -4.868 41.546 1.00 83.00 95 ILE A CA 1
ATOM 733 C C . ILE A 1 95 ? -39.403 -3.831 40.721 1.00 83.00 95 ILE A C 1
ATOM 735 O O . ILE A 1 95 ? -38.189 -3.927 40.585 1.00 83.00 95 ILE A O 1
ATOM 739 N N . GLN A 1 96 ? -40.098 -2.816 40.205 1.00 83.88 96 GLN A N 1
ATOM 740 C CA . GLN A 1 96 ? -39.480 -1.760 39.410 1.00 83.88 96 GLN A CA 1
ATOM 741 C C . GLN A 1 96 ? -38.443 -0.976 40.220 1.00 83.88 96 GLN A C 1
ATOM 743 O O . GLN A 1 96 ? -37.341 -0.763 39.728 1.00 83.88 96 GLN A O 1
ATOM 748 N N . THR A 1 97 ? -38.754 -0.608 41.466 1.00 83.88 97 THR A N 1
ATOM 749 C CA . THR A 1 97 ? -37.799 0.043 42.374 1.00 83.88 97 THR A CA 1
ATOM 750 C C . THR A 1 97 ? -36.598 -0.856 42.662 1.00 83.88 97 THR A C 1
ATOM 752 O O . THR A 1 97 ? -35.471 -0.378 42.635 1.00 83.88 97 THR A O 1
ATOM 755 N N . ALA A 1 98 ? -36.809 -2.157 42.882 1.00 81.69 98 ALA A N 1
ATOM 756 C CA . ALA A 1 98 ? -35.733 -3.111 43.142 1.00 81.69 98 ALA A CA 1
ATOM 757 C C . ALA A 1 98 ? -34.807 -3.308 41.927 1.00 81.69 98 ALA A C 1
ATOM 759 O O . ALA A 1 98 ? -33.592 -3.404 42.106 1.00 81.69 98 ALA A O 1
ATOM 760 N N . ILE A 1 99 ? -35.362 -3.319 40.710 1.00 82.19 99 ILE A N 1
ATOM 761 C CA . ILE A 1 99 ? -34.596 -3.360 39.454 1.00 82.19 99 ILE A CA 1
ATOM 762 C C . ILE A 1 99 ? -33.826 -2.050 39.252 1.00 82.19 99 ILE A C 1
ATOM 764 O O . ILE A 1 99 ? -32.635 -2.078 38.966 1.00 82.19 99 ILE A O 1
ATOM 768 N N . GLN A 1 100 ? -34.476 -0.899 39.451 1.00 80.25 100 GLN A N 1
ATOM 769 C CA . GLN A 1 100 ? -33.842 0.422 39.332 1.00 80.25 100 GLN A CA 1
ATOM 770 C C . GLN A 1 100 ? -32.747 0.654 40.378 1.00 80.25 100 GLN A C 1
ATOM 772 O O . GLN A 1 100 ? -31.821 1.411 40.128 1.00 80.25 100 GLN A O 1
ATOM 777 N N . ALA A 1 101 ? -32.840 0.002 41.536 1.00 77.06 101 ALA A N 1
ATOM 778 C CA . ALA A 1 101 ? -31.804 0.018 42.563 1.00 77.06 101 ALA A CA 1
ATOM 779 C C . ALA A 1 101 ? -30.692 -1.025 42.324 1.00 77.06 101 ALA A C 1
ATOM 781 O O . ALA A 1 101 ? -29.770 -1.118 43.128 1.00 77.06 101 ALA A O 1
ATOM 782 N N . GLY A 1 102 ? -30.798 -1.860 41.283 1.00 76.69 102 GLY A N 1
ATOM 783 C CA . GLY A 1 102 ? -29.851 -2.940 40.987 1.00 76.69 102 GLY A CA 1
ATOM 784 C C . GLY A 1 102 ? -29.886 -4.133 41.953 1.00 76.69 102 GLY A C 1
ATOM 785 O O . GLY A 1 102 ? -29.087 -5.056 41.826 1.00 76.69 102 GLY A O 1
ATOM 786 N N . SER A 1 103 ? -30.825 -4.156 42.905 1.00 79.88 103 SER A N 1
ATOM 787 C CA . SER A 1 103 ? -30.981 -5.242 43.889 1.00 79.88 103 SER A CA 1
ATOM 788 C C . SER A 1 103 ? -31.538 -6.542 43.279 1.00 79.88 103 SER A C 1
ATOM 790 O O . SER A 1 103 ? -31.256 -7.634 43.789 1.00 79.88 103 SER A O 1
ATOM 792 N N . LEU A 1 104 ? -32.283 -6.423 42.169 1.00 85.94 104 LEU A N 1
ATOM 793 C CA . LEU A 1 104 ? -32.789 -7.516 41.334 1.00 85.94 104 LEU A CA 1
ATOM 794 C C . LEU A 1 104 ? -32.418 -7.297 39.864 1.00 85.94 104 LEU A C 1
ATOM 796 O O . LEU A 1 104 ? -32.513 -6.181 39.358 1.00 85.94 104 LEU A O 1
ATOM 800 N N . SER A 1 105 ? -32.105 -8.384 39.163 1.00 89.19 105 SER A N 1
ATOM 801 C CA . SER A 1 105 ? -31.846 -8.398 37.722 1.00 89.19 105 SER A CA 1
ATOM 802 C C . SER A 1 105 ? -32.973 -9.106 36.979 1.00 89.19 105 SER A C 1
ATOM 804 O O . SER A 1 105 ? -33.391 -10.205 37.356 1.00 89.19 105 SER A O 1
ATOM 806 N N . LEU A 1 106 ? -33.453 -8.479 35.903 1.00 90.69 106 LEU A N 1
ATOM 807 C CA . LEU A 1 106 ? -34.378 -9.084 34.948 1.00 90.69 106 LEU A CA 1
ATOM 808 C C . LEU A 1 106 ? -33.580 -9.581 33.740 1.00 90.69 106 LEU A C 1
ATOM 810 O O . LEU A 1 106 ? -33.045 -8.778 32.979 1.00 90.69 106 LEU A O 1
ATOM 814 N N . LEU A 1 107 ? -33.513 -10.898 33.574 1.00 92.12 107 LEU A N 1
ATOM 815 C CA . LEU A 1 107 ? -32.684 -11.566 32.578 1.00 92.12 107 LEU A CA 1
ATOM 816 C C . LEU A 1 107 ? -33.553 -12.353 31.599 1.00 92.12 107 LEU A C 1
ATOM 818 O O . LEU A 1 107 ? -34.433 -13.117 31.994 1.00 92.12 107 LEU A O 1
ATOM 822 N N . LEU A 1 108 ? -33.283 -12.194 30.312 1.00 92.69 108 LEU A N 1
ATOM 823 C CA . LEU A 1 108 ? -33.724 -13.107 29.272 1.00 92.69 108 LEU A CA 1
ATOM 824 C C . LEU A 1 108 ? -32.633 -14.158 29.095 1.00 92.69 108 LEU A C 1
ATOM 826 O O . LEU A 1 108 ? -31.509 -13.822 28.726 1.00 92.69 108 LEU A O 1
ATOM 830 N N . VAL A 1 109 ? -32.959 -15.416 29.353 1.00 91.38 109 VAL A N 1
ATOM 831 C CA . VAL A 1 109 ? -31.995 -16.515 29.360 1.00 91.38 109 VAL A CA 1
ATOM 832 C C . VAL A 1 109 ? -32.452 -17.661 28.465 1.00 91.38 109 VAL A C 1
ATOM 834 O O . VAL A 1 109 ? -33.650 -17.868 28.258 1.00 91.38 109 VAL A O 1
ATOM 837 N N . GLN A 1 110 ? -31.497 -18.412 27.931 1.00 90.06 110 GLN A N 1
ATOM 838 C CA . GLN A 1 110 ? -31.730 -19.560 27.064 1.00 90.06 110 GLN A CA 1
ATOM 839 C C . GLN A 1 110 ? -31.113 -20.819 27.659 1.00 90.06 110 GLN A C 1
ATOM 841 O O . GLN A 1 110 ? -29.957 -20.810 28.073 1.00 90.06 110 GLN A O 1
ATOM 846 N N . ALA A 1 111 ? -31.874 -21.907 27.668 1.00 86.00 111 ALA A N 1
ATOM 847 C CA . ALA A 1 111 ? -31.346 -23.228 27.974 1.00 86.00 111 ALA A CA 1
ATOM 848 C C . ALA A 1 111 ? -30.849 -23.893 26.685 1.00 86.00 111 ALA A C 1
ATOM 850 O O . ALA A 1 111 ? -31.545 -23.842 25.668 1.00 86.00 111 ALA A O 1
ATOM 851 N N . ASP A 1 112 ? -29.688 -24.546 26.729 1.00 79.62 112 ASP A N 1
ATOM 852 C CA . ASP A 1 112 ? -29.245 -25.399 25.625 1.00 79.62 112 ASP A CA 1
ATOM 853 C C . ASP A 1 112 ? -30.165 -26.636 25.544 1.00 79.62 112 ASP A C 1
ATOM 855 O O . ASP A 1 112 ? -30.263 -27.388 26.526 1.00 79.62 112 ASP A O 1
ATOM 859 N N . PRO A 1 113 ? -30.849 -26.864 24.405 1.00 71.75 113 PRO A N 1
ATOM 860 C CA . PRO A 1 113 ? -31.718 -28.015 24.199 1.00 71.75 113 PRO A CA 1
ATOM 861 C C . PRO A 1 113 ? -31.107 -29.362 24.592 1.00 71.75 113 PRO A C 1
ATOM 863 O O . PRO A 1 113 ? -31.799 -30.200 25.172 1.00 71.75 113 PRO A O 1
ATOM 866 N N . GLU A 1 114 ? -29.818 -29.569 24.330 1.00 72.81 114 GLU A N 1
ATOM 867 C CA . GLU A 1 114 ? -29.151 -30.862 24.521 1.00 72.81 114 GLU A CA 1
ATOM 868 C C . GLU A 1 114 ? -28.739 -31.116 25.982 1.00 72.81 114 GLU A C 1
ATOM 870 O O . GLU A 1 114 ? -28.428 -32.246 26.354 1.00 72.81 114 GLU A O 1
ATOM 875 N N . THR A 1 115 ? -28.763 -30.084 26.832 1.00 77.88 115 THR A N 1
ATOM 876 C CA . THR A 1 115 ? -28.262 -30.153 28.222 1.00 77.88 115 THR A CA 1
ATOM 877 C C . THR A 1 115 ? -29.322 -30.508 29.260 1.00 77.88 115 THR A C 1
ATOM 879 O O . THR A 1 115 ? -29.006 -30.726 30.430 1.00 77.88 115 THR A O 1
ATOM 882 N N . TRP A 1 116 ? -30.591 -30.578 28.860 1.00 74.94 116 TRP A N 1
ATOM 883 C CA . TRP A 1 116 ? -31.661 -30.975 29.769 1.00 74.94 116 TRP A CA 1
ATOM 884 C C . TRP A 1 116 ? -31.552 -32.459 30.147 1.00 74.94 116 TRP A C 1
ATOM 886 O O . TRP A 1 116 ? -31.301 -33.301 29.279 1.00 74.94 116 TRP A O 1
ATOM 896 N N . PRO A 1 117 ? -31.825 -32.817 31.411 1.00 69.81 117 PRO A N 1
ATOM 897 C CA . PRO A 1 117 ? -31.732 -34.199 31.849 1.00 69.81 117 PRO A CA 1
ATOM 898 C C . PRO A 1 117 ? -32.800 -35.091 31.193 1.00 69.81 117 PRO A C 1
ATOM 900 O O . PRO A 1 117 ? -33.991 -34.777 31.237 1.00 69.81 117 PRO A O 1
ATOM 903 N N . GLN A 1 118 ? -32.344 -36.236 30.662 1.00 65.38 118 GLN A N 1
ATOM 904 C CA . GLN A 1 118 ? -32.920 -37.572 30.907 1.00 65.38 118 GLN A CA 1
ATOM 905 C C . GLN A 1 118 ? -34.403 -37.604 31.293 1.00 65.38 118 GLN A C 1
ATOM 907 O O . GLN A 1 118 ? -35.324 -37.716 30.482 1.00 65.38 118 GLN A O 1
ATOM 912 N N . ASP A 1 119 ? -34.581 -37.499 32.604 1.00 65.12 119 ASP A N 1
ATOM 913 C CA . ASP A 1 119 ? -35.802 -37.825 33.318 1.00 65.12 119 ASP A CA 1
ATOM 914 C C . ASP A 1 119 ? -36.491 -36.572 33.903 1.00 65.12 119 ASP A C 1
ATOM 916 O O . ASP A 1 119 ? -37.125 -36.627 34.952 1.00 65.12 119 ASP A O 1
ATOM 920 N N . PHE A 1 120 ? -36.406 -35.412 33.236 1.00 64.56 120 PHE A N 1
ATOM 921 C CA . PHE A 1 120 ? -36.935 -34.150 33.774 1.00 64.56 120 PHE A CA 1
ATOM 922 C C . PHE A 1 120 ? -38.435 -34.197 34.169 1.00 64.56 120 PHE A C 1
ATOM 924 O O . PHE A 1 120 ? -39.283 -34.574 33.347 1.00 64.56 120 PHE A O 1
ATOM 931 N N . PRO A 1 121 ? -38.814 -33.684 35.359 1.00 59.25 121 PRO A N 1
ATOM 932 C CA . PRO A 1 121 ? -37.948 -33.317 36.487 1.00 59.25 121 PRO A CA 1
ATOM 933 C C . PRO A 1 121 ? -37.634 -34.564 37.345 1.00 59.25 121 PRO A C 1
ATOM 935 O O . PRO A 1 121 ? -38.576 -35.115 37.915 1.00 59.25 121 PRO A O 1
ATOM 938 N N . ASP A 1 122 ? -36.369 -35.007 37.481 1.00 55.75 122 ASP A N 1
ATOM 939 C CA . ASP A 1 122 ? -36.040 -36.199 38.303 1.00 55.75 122 ASP A CA 1
ATOM 940 C C . ASP A 1 122 ? -35.347 -35.919 39.652 1.00 55.75 122 ASP A C 1
ATOM 942 O O . ASP A 1 122 ? -34.951 -34.805 39.990 1.00 55.75 122 ASP A O 1
ATOM 946 N N . ARG A 1 123 ? -35.334 -36.990 40.452 1.00 52.94 123 ARG A N 1
ATOM 947 C CA . ARG A 1 123 ? -35.214 -37.144 41.908 1.00 52.94 123 ARG A CA 1
ATOM 948 C C . ARG A 1 123 ? -33.997 -36.517 42.599 1.00 52.94 123 ARG A C 1
ATOM 950 O O . ARG A 1 123 ? -32.857 -36.773 42.258 1.00 52.94 123 ARG A O 1
ATOM 957 N N . GLN A 1 124 ? -34.306 -35.856 43.721 1.00 53.47 124 GLN A N 1
ATOM 958 C CA . GLN A 1 124 ? -33.463 -35.620 44.908 1.00 53.47 124 GLN A CA 1
ATOM 959 C C . GLN A 1 124 ? -31.964 -35.370 44.656 1.00 53.47 124 GLN A C 1
ATOM 961 O O . GLN A 1 124 ? -31.154 -36.288 44.722 1.00 53.47 124 GLN A O 1
ATOM 966 N N . GLY A 1 125 ? -31.598 -34.090 44.538 1.00 56.16 125 GLY A N 1
ATOM 967 C CA . GLY A 1 125 ? -30.212 -33.619 44.665 1.00 56.16 125 GLY A CA 1
ATOM 968 C C . GLY A 1 125 ? -29.647 -32.915 43.433 1.00 56.16 125 GLY A C 1
ATOM 969 O O . GLY A 1 125 ? -28.615 -32.265 43.555 1.00 56.16 125 GLY A O 1
ATOM 970 N N . GLU A 1 126 ? -30.321 -32.989 42.283 1.00 62.88 126 GLU A N 1
ATOM 971 C CA . GLU A 1 126 ? -29.858 -32.383 41.025 1.00 62.88 126 GLU A CA 1
ATOM 972 C C . GLU A 1 126 ? -30.464 -30.988 40.756 1.00 62.88 126 GLU A C 1
ATOM 974 O O . GLU A 1 126 ? -31.525 -30.617 41.281 1.00 62.88 126 GLU A O 1
ATOM 979 N N . THR A 1 127 ? -29.754 -30.185 39.952 1.00 66.88 127 THR A N 1
ATOM 980 C CA . THR A 1 127 ? -30.145 -28.825 39.544 1.00 66.88 127 THR A CA 1
ATOM 981 C C . THR A 1 127 ? -31.389 -28.865 38.661 1.00 66.88 127 THR A C 1
ATOM 983 O O . THR A 1 127 ? -31.425 -29.583 37.665 1.00 66.88 127 THR A O 1
ATOM 986 N N . PHE A 1 128 ? -32.415 -28.082 39.006 1.00 74.19 128 PHE A N 1
ATOM 987 C CA . PHE A 1 128 ? -33.687 -28.094 38.274 1.00 74.19 128 PHE A CA 1
ATOM 988 C C . PHE A 1 128 ? -33.561 -27.534 36.849 1.00 74.19 128 PHE A C 1
ATOM 990 O O . PHE A 1 128 ? -34.182 -28.054 35.929 1.00 74.19 128 PHE A O 1
ATOM 997 N N . PHE A 1 129 ? -32.763 -26.484 36.657 1.00 76.12 129 PHE A N 1
ATOM 998 C CA . PHE A 1 129 ? -32.444 -25.947 35.334 1.00 76.12 129 PHE A CA 1
ATOM 999 C C . PHE A 1 129 ? -31.059 -26.436 34.890 1.00 76.12 129 PHE A C 1
ATOM 1001 O O . PHE A 1 129 ? -30.167 -26.529 35.740 1.00 76.12 129 PHE A O 1
ATOM 1008 N N . PRO A 1 130 ? -30.847 -26.712 33.587 1.00 79.94 130 PRO A N 1
ATOM 1009 C CA . PRO A 1 130 ? -29.495 -26.772 33.046 1.00 79.94 130 PRO A CA 1
ATOM 1010 C C . PRO A 1 130 ? -28.824 -25.394 33.150 1.00 79.94 130 PRO A C 1
ATOM 1012 O O . PRO A 1 130 ? -29.474 -24.393 33.461 1.00 79.94 130 PRO A O 1
ATOM 1015 N N . GLU A 1 131 ? -27.525 -25.330 32.867 1.00 84.31 131 GLU A N 1
ATOM 1016 C CA . GLU A 1 131 ? -26.821 -24.052 32.764 1.00 84.31 131 GLU A CA 1
ATOM 1017 C C . GLU A 1 131 ? -27.499 -23.158 31.711 1.00 84.31 131 GLU A C 1
ATOM 1019 O O . GLU A 1 131 ? -27.727 -23.574 30.571 1.00 84.31 131 GLU A O 1
ATOM 1024 N N . LEU A 1 132 ? -27.850 -21.931 32.100 1.00 90.19 132 LEU A N 1
ATOM 1025 C CA . LEU A 1 132 ? -28.574 -21.000 31.240 1.00 90.19 132 LEU A CA 1
ATOM 1026 C C . LEU A 1 132 ? -27.618 -19.970 30.640 1.00 90.19 132 LEU A C 1
ATOM 1028 O O . LEU A 1 132 ? -26.726 -19.477 31.316 1.00 90.19 132 LEU A O 1
ATOM 1032 N N . THR A 1 133 ? -27.828 -19.587 29.386 1.00 91.69 133 THR A N 1
ATOM 1033 C CA . THR A 1 133 ? -27.060 -18.527 28.720 1.00 91.69 133 THR A CA 1
ATOM 1034 C C . THR A 1 133 ? -27.840 -17.219 28.764 1.00 91.69 133 THR A C 1
ATOM 1036 O O . THR A 1 133 ? -29.005 -17.181 28.370 1.00 91.69 133 THR A O 1
ATOM 1039 N N . CYS A 1 134 ? -27.225 -16.143 29.246 1.00 92.94 134 CYS A N 1
ATOM 1040 C CA . CYS A 1 134 ? -27.811 -14.807 29.236 1.00 92.94 134 CYS A CA 1
ATOM 1041 C C . CYS A 1 134 ? -27.874 -14.266 27.803 1.00 92.94 134 CYS A C 1
ATOM 1043 O O . CYS A 1 134 ? -26.849 -14.155 27.137 1.00 92.94 134 CYS A O 1
ATOM 1045 N N . LEU A 1 135 ? -29.073 -13.906 27.342 1.00 90.44 135 LEU A N 1
ATOM 1046 C CA . LEU A 1 135 ? -29.290 -13.261 26.046 1.00 90.44 135 LEU A CA 1
ATOM 1047 C C . LEU A 1 135 ? -29.421 -11.743 26.189 1.00 90.44 135 LEU A C 1
ATOM 1049 O O . LEU A 1 135 ? -28.827 -10.992 25.423 1.00 90.44 135 LEU A O 1
ATOM 1053 N N . VAL A 1 136 ? -30.219 -11.288 27.159 1.00 90.38 136 VAL A N 1
ATOM 1054 C CA . VAL A 1 136 ? -30.508 -9.865 27.405 1.00 90.38 136 VAL A CA 1
ATOM 1055 C C . VAL A 1 136 ? -30.680 -9.638 28.905 1.00 90.38 136 VAL A C 1
ATOM 1057 O O . VAL A 1 136 ? -31.174 -10.511 29.614 1.00 90.38 136 VAL A O 1
ATOM 1060 N N . GLY A 1 137 ? -30.332 -8.444 29.375 1.00 88.81 137 GLY A N 1
ATOM 1061 C CA . GLY A 1 137 ? -30.440 -8.044 30.775 1.00 88.81 137 GLY A CA 1
ATOM 1062 C C . GLY A 1 137 ? -29.069 -7.798 31.389 1.00 88.81 137 GLY A C 1
ATOM 1063 O O . GLY A 1 137 ? -28.054 -8.259 30.868 1.00 88.81 137 GLY A O 1
ATOM 1064 N N . GLU A 1 138 ? -29.056 -7.043 32.481 1.00 89.12 138 GLU A N 1
ATOM 1065 C CA . GLU A 1 138 ? -27.833 -6.596 33.140 1.00 89.12 138 GLU A CA 1
ATOM 1066 C C . GLU A 1 138 ? -27.790 -7.064 34.591 1.00 89.12 138 GLU A C 1
ATOM 1068 O O . GLU A 1 138 ? -28.789 -7.055 35.322 1.00 89.12 138 GLU A O 1
ATOM 1073 N N . ILE A 1 139 ? -26.598 -7.465 35.008 1.00 90.88 139 ILE A N 1
ATOM 1074 C CA . ILE A 1 139 ? -26.245 -7.727 36.393 1.00 90.88 139 ILE A CA 1
ATOM 1075 C C . ILE A 1 139 ? -25.255 -6.648 36.796 1.00 90.88 139 ILE A C 1
ATOM 1077 O O . ILE A 1 139 ? -24.112 -6.640 36.340 1.00 90.88 139 ILE A O 1
ATOM 1081 N N . TYR A 1 140 ? -25.707 -5.737 37.649 1.00 88.31 140 TYR A N 1
ATOM 1082 C CA . TYR A 1 140 ? -24.874 -4.660 38.160 1.00 88.31 140 TYR A CA 1
ATOM 1083 C C . TYR A 1 140 ? -23.903 -5.221 39.190 1.00 88.31 140 TYR A C 1
ATOM 1085 O O . TYR A 1 140 ? -24.304 -5.778 40.214 1.00 88.31 140 TYR A O 1
ATOM 1093 N N . LEU A 1 141 ? -22.617 -5.088 38.898 1.00 85.12 141 LEU A N 1
ATOM 1094 C CA . LEU A 1 141 ? -21.546 -5.460 39.802 1.00 85.12 141 LEU A CA 1
ATOM 1095 C C . LEU A 1 141 ? -21.293 -4.232 40.659 1.00 85.12 141 LEU A C 1
ATOM 1097 O O . LEU A 1 141 ? -20.924 -3.185 40.135 1.00 85.12 141 LEU A O 1
ATOM 1101 N N . GLY A 1 142 ? -21.629 -4.320 41.943 1.00 69.06 142 GLY A N 1
ATOM 1102 C CA . GLY A 1 142 ? -21.591 -3.180 42.848 1.00 69.06 142 GLY A CA 1
ATOM 1103 C C . GLY A 1 142 ? -20.234 -2.482 42.824 1.00 69.06 142 GLY A C 1
ATOM 1104 O O . GLY A 1 142 ? -19.183 -3.121 42.795 1.00 69.06 142 GLY A O 1
ATOM 1105 N N . ASP A 1 143 ? -20.292 -1.159 42.855 1.00 59.09 143 ASP A N 1
ATOM 1106 C CA . ASP A 1 143 ? -19.160 -0.275 43.052 1.00 59.09 143 ASP A CA 1
ATOM 1107 C C . ASP A 1 143 ? -19.534 0.645 44.210 1.00 59.09 143 ASP A C 1
ATOM 1109 O O . ASP A 1 143 ? -20.648 1.168 44.274 1.00 59.09 143 ASP A O 1
ATOM 1113 N N . SER A 1 144 ? -18.628 0.856 45.146 1.00 48.75 144 SER A N 1
ATOM 1114 C CA . SER A 1 144 ? -18.759 1.989 46.050 1.00 48.75 144 SER A CA 1
ATOM 1115 C C . SER A 1 144 ? -17.537 2.864 45.862 1.00 48.75 144 SER A C 1
ATOM 1117 O O . SER A 1 144 ? -16.720 2.997 46.770 1.00 48.75 144 SER A O 1
ATOM 1119 N N . LEU A 1 145 ? -17.468 3.516 44.705 1.00 48.38 145 LEU A N 1
ATOM 1120 C CA . LEU A 1 145 ? -16.835 4.824 44.605 1.00 48.38 145 LEU A CA 1
ATOM 1121 C C . LEU A 1 145 ? -17.794 5.967 45.002 1.00 48.38 145 LEU A C 1
ATOM 1123 O O . LEU A 1 145 ? -17.316 7.052 45.284 1.00 48.38 145 LEU A O 1
ATOM 1127 N N . ALA A 1 146 ? -19.119 5.767 45.160 1.00 39.12 146 ALA A N 1
ATOM 1128 C CA . ALA A 1 146 ? -19.982 6.863 45.661 1.00 39.12 146 ALA A CA 1
ATOM 1129 C C . ALA A 1 146 ? -21.261 6.548 46.445 1.00 39.12 146 ALA A C 1
ATOM 1131 O O . ALA A 1 146 ? -21.879 7.490 46.931 1.00 39.12 146 ALA A O 1
ATOM 1132 N N . ASN A 1 147 ? -21.679 5.296 46.630 1.00 41.78 147 ASN A N 1
ATOM 1133 C CA . ASN A 1 147 ? -22.878 5.012 47.426 1.00 41.78 147 ASN A CA 1
ATOM 1134 C C . ASN A 1 147 ? -22.632 3.850 48.390 1.00 41.78 147 ASN A C 1
ATOM 1136 O O . ASN A 1 147 ? -23.076 2.727 48.165 1.00 41.78 147 ASN A O 1
ATOM 1140 N N . ALA A 1 148 ? -21.979 4.158 49.512 1.00 40.97 148 ALA A N 1
ATOM 1141 C CA . ALA A 1 148 ? -21.859 3.260 50.663 1.00 40.97 148 ALA A CA 1
ATOM 1142 C C . ALA A 1 148 ? -23.224 2.866 51.285 1.00 40.97 148 ALA A C 1
ATOM 1144 O O . ALA A 1 148 ? -23.275 1.997 52.151 1.00 40.97 148 ALA A O 1
ATOM 1145 N N . ASP A 1 149 ? -24.322 3.475 50.822 1.00 45.81 149 ASP A N 1
ATOM 1146 C CA . ASP A 1 149 ? -25.682 3.312 51.340 1.00 45.81 149 ASP A CA 1
ATOM 1147 C C . ASP A 1 149 ? -26.604 2.455 50.445 1.00 45.81 149 ASP A C 1
ATOM 1149 O O . ASP A 1 149 ? -27.821 2.490 50.630 1.00 45.81 149 ASP A O 1
ATOM 1153 N N . ILE A 1 150 ? -26.084 1.677 49.479 1.00 51.91 150 ILE A N 1
ATOM 1154 C CA . ILE A 1 150 ? -26.882 0.616 48.827 1.00 51.91 150 ILE A CA 1
ATOM 1155 C C . ILE A 1 150 ? -26.658 -0.692 49.604 1.00 51.91 150 ILE A C 1
ATOM 1157 O O . ILE A 1 150 ? -25.679 -1.392 49.340 1.00 51.91 150 ILE A O 1
ATOM 1161 N N . PRO A 1 151 ? -27.536 -1.054 50.562 1.00 52.19 151 PRO A N 1
ATOM 1162 C CA . PRO A 1 151 ? -27.350 -2.236 51.401 1.00 52.19 151 PRO A CA 1
ATOM 1163 C C . PRO A 1 151 ? -27.268 -3.551 50.608 1.00 52.19 151 PRO A C 1
ATOM 1165 O O . PRO A 1 151 ? -26.658 -4.489 51.098 1.00 52.19 151 PRO A O 1
ATOM 1168 N N . ASP A 1 152 ? -27.780 -3.621 49.374 1.00 58.84 152 ASP A N 1
ATOM 1169 C CA . ASP A 1 152 ? -27.979 -4.878 48.629 1.00 58.84 152 ASP A CA 1
ATOM 1170 C C . ASP A 1 152 ? -26.935 -5.164 47.525 1.00 58.84 152 ASP A C 1
ATOM 1172 O O . ASP A 1 152 ? -27.177 -6.004 46.652 1.00 58.84 152 ASP A O 1
ATOM 1176 N N . ALA A 1 153 ? -25.783 -4.482 47.535 1.00 66.00 153 ALA A N 1
ATOM 1177 C CA . ALA A 1 153 ? -24.780 -4.571 46.470 1.00 66.00 153 ALA A CA 1
ATOM 1178 C C . ALA A 1 153 ? -23.906 -5.850 46.512 1.00 66.00 153 ALA A C 1
ATOM 1180 O O . ALA A 1 153 ? -23.600 -6.405 47.572 1.00 66.00 153 ALA A O 1
ATOM 1181 N N . LEU A 1 154 ? -23.473 -6.304 45.328 1.00 79.25 154 LEU A N 1
ATOM 1182 C CA . LEU A 1 154 ? -22.404 -7.295 45.156 1.00 79.25 154 LEU A CA 1
ATOM 1183 C C . LEU A 1 154 ? -21.052 -6.668 45.543 1.00 79.25 154 LEU A C 1
ATOM 1185 O O . LEU A 1 154 ? -20.706 -5.606 45.031 1.00 79.25 154 LEU A O 1
ATOM 1189 N N . ILE A 1 155 ? -20.291 -7.321 46.421 1.00 81.81 155 ILE A N 1
ATOM 1190 C CA . ILE A 1 155 ? -18.991 -6.851 46.915 1.00 81.81 155 ILE A CA 1
ATOM 1191 C C . ILE A 1 155 ? -17.877 -7.541 46.114 1.00 81.81 155 ILE A C 1
ATOM 1193 O O . ILE A 1 155 ? -17.875 -8.772 46.038 1.00 81.81 155 ILE A O 1
ATOM 1197 N N . PRO A 1 156 ? -16.922 -6.799 45.524 1.00 86.06 156 PRO A N 1
ATOM 1198 C CA . PRO A 1 156 ? -15.773 -7.403 44.857 1.00 86.06 156 PRO A CA 1
ATOM 1199 C C . PRO A 1 156 ? -14.876 -8.139 45.859 1.00 86.06 156 PRO A C 1
ATOM 1201 O O . PRO A 1 156 ? -14.674 -7.680 46.986 1.00 86.06 156 PRO A O 1
ATOM 1204 N N . THR A 1 157 ? -14.264 -9.246 45.439 1.00 81.69 157 THR A N 1
ATOM 1205 C CA . THR A 1 157 ? -13.168 -9.852 46.207 1.00 81.69 157 THR A CA 1
ATOM 1206 C C . THR A 1 157 ? -11.985 -8.870 46.343 1.00 81.69 157 THR A C 1
ATOM 1208 O O . THR A 1 157 ? -11.854 -7.948 45.530 1.00 81.69 157 THR A O 1
ATOM 1211 N N . PRO A 1 158 ? -11.110 -9.001 47.363 1.00 78.06 158 PRO A N 1
ATOM 1212 C CA . PRO A 1 158 ? -10.015 -8.051 47.583 1.00 78.06 158 PRO A CA 1
ATOM 1213 C C . PRO A 1 158 ? -9.181 -7.794 46.317 1.00 78.06 158 PRO A C 1
ATOM 1215 O O . PRO A 1 158 ? -8.881 -8.727 45.577 1.00 78.06 158 PRO A O 1
ATOM 1218 N N . ASN A 1 159 ? -8.823 -6.528 46.073 1.00 80.12 159 ASN A N 1
ATOM 1219 C CA . ASN A 1 159 ? -8.048 -6.028 44.920 1.00 80.12 159 ASN A CA 1
ATOM 1220 C C . ASN A 1 159 ? -8.671 -6.219 43.525 1.00 80.12 159 ASN A C 1
ATOM 1222 O O . ASN A 1 159 ? -8.162 -5.654 42.565 1.00 80.12 159 ASN A O 1
ATOM 1226 N N . THR A 1 160 ? -9.803 -6.919 43.402 1.00 86.31 160 THR A N 1
ATOM 1227 C CA . THR A 1 160 ? -10.423 -7.249 42.106 1.00 86.31 160 THR A CA 1
ATOM 1228 C C . THR A 1 160 ? -10.671 -6.030 41.228 1.00 86.31 160 THR A C 1
ATOM 1230 O O . THR A 1 160 ? -10.347 -6.048 40.047 1.00 86.31 160 THR A O 1
ATOM 1233 N N . LEU A 1 161 ? -11.213 -4.963 41.811 1.00 86.06 161 LEU A N 1
ATOM 1234 C CA . LEU A 1 161 ? -11.554 -3.747 41.082 1.00 86.06 161 LEU A CA 1
ATOM 1235 C C . LEU A 1 161 ? -10.290 -3.044 40.553 1.00 86.06 161 LEU A C 1
ATOM 1237 O O . LEU A 1 161 ? -10.177 -2.795 39.358 1.00 86.06 161 LEU A O 1
ATOM 1241 N N . THR A 1 162 ? -9.303 -2.797 41.416 1.00 86.62 162 THR A N 1
ATOM 1242 C CA . THR A 1 162 ? -8.039 -2.148 41.030 1.00 86.62 162 THR A CA 1
ATOM 1243 C C . THR A 1 162 ? -7.260 -2.970 40.003 1.00 86.62 162 THR A C 1
ATOM 1245 O O . THR A 1 162 ? -6.773 -2.418 39.017 1.00 86.62 162 THR A O 1
ATOM 1248 N N . ASP A 1 163 ? -7.171 -4.285 40.204 1.00 90.06 163 ASP A N 1
ATOM 1249 C CA . ASP A 1 163 ? -6.416 -5.185 39.332 1.00 90.06 163 ASP A CA 1
ATOM 1250 C C . ASP A 1 163 ? -7.083 -5.337 37.956 1.00 90.06 163 ASP A C 1
ATOM 1252 O O . ASP A 1 163 ? -6.381 -5.402 36.948 1.00 90.06 163 ASP A O 1
ATOM 1256 N N . LEU A 1 164 ? -8.422 -5.356 37.892 1.00 91.19 164 LEU A N 1
ATOM 1257 C CA . LEU A 1 164 ? -9.175 -5.385 36.634 1.00 91.19 164 LEU A CA 1
ATOM 1258 C C . LEU A 1 164 ? -8.947 -4.108 35.818 1.00 91.19 164 LEU A C 1
ATOM 1260 O O . LEU A 1 164 ? -8.631 -4.183 34.633 1.00 91.19 164 LEU A O 1
ATOM 1264 N N . TYR A 1 165 ? -9.084 -2.937 36.446 1.00 92.12 165 TYR A N 1
ATOM 1265 C CA . TYR A 1 165 ? -8.864 -1.653 35.773 1.00 92.12 165 TYR A CA 1
ATOM 1266 C C . TYR A 1 165 ? -7.414 -1.523 35.288 1.00 92.12 165 TYR A C 1
ATOM 1268 O O . TYR A 1 165 ? -7.183 -1.171 34.134 1.00 92.12 165 TYR A O 1
ATOM 1276 N N . SER A 1 166 ? -6.447 -1.911 36.125 1.00 91.12 166 SER A N 1
ATOM 1277 C CA . SER A 1 166 ? -5.025 -1.937 35.767 1.00 91.12 166 SER A CA 1
ATOM 1278 C C . SER A 1 166 ? -4.735 -2.853 34.569 1.00 91.12 166 SER A C 1
ATOM 1280 O O . SER A 1 166 ? -4.077 -2.428 33.620 1.00 91.12 166 SER A O 1
ATOM 1282 N N . ALA A 1 167 ? -5.283 -4.077 34.558 1.00 91.31 167 ALA A N 1
ATOM 1283 C CA . ALA A 1 167 ? -5.108 -5.027 33.454 1.00 91.31 167 ALA A CA 1
ATOM 1284 C C . ALA A 1 167 ? -5.649 -4.496 32.114 1.00 91.31 167 ALA A C 1
ATOM 1286 O O . ALA A 1 167 ? -5.106 -4.807 31.058 1.00 91.31 167 ALA A O 1
ATOM 1287 N N . LEU A 1 168 ? -6.689 -3.662 32.161 1.00 92.06 168 LEU A N 1
ATOM 1288 C CA . LEU A 1 168 ? -7.308 -3.041 30.990 1.00 92.06 168 LEU A CA 1
ATOM 1289 C C . LEU A 1 168 ? -6.725 -1.662 30.641 1.00 92.06 168 LEU A C 1
ATOM 1291 O O . LEU A 1 168 ? -7.212 -1.027 29.709 1.00 92.06 168 LEU A O 1
ATOM 1295 N N . GLN A 1 169 ? -5.712 -1.188 31.377 1.00 91.81 169 GLN A N 1
ATOM 1296 C CA . GLN A 1 169 ? -5.165 0.174 31.275 1.00 91.81 169 GLN A CA 1
ATOM 1297 C C . GLN A 1 169 ? -6.217 1.282 31.446 1.00 91.81 169 GLN A C 1
ATOM 1299 O O . GLN A 1 169 ? -6.138 2.352 30.838 1.00 91.81 169 GLN A O 1
ATOM 1304 N N . LEU A 1 170 ? -7.202 1.029 32.304 1.00 92.88 170 LEU A N 1
ATOM 1305 C CA . LEU A 1 170 ? -8.217 1.991 32.702 1.00 92.88 170 LEU A CA 1
ATOM 1306 C C . LEU A 1 170 ? -7.884 2.551 34.086 1.00 92.88 170 LEU A C 1
ATOM 1308 O O . LEU A 1 170 ? -7.431 1.829 34.973 1.00 92.88 170 LEU A O 1
ATOM 1312 N N . SER A 1 171 ? -8.167 3.830 34.310 1.00 91.00 171 SER A N 1
ATOM 1313 C CA . SER A 1 171 ? -8.250 4.395 35.655 1.00 91.00 171 SER A CA 1
ATOM 1314 C C . SER A 1 171 ? -9.695 4.425 36.138 1.00 91.00 171 SER A C 1
ATOM 1316 O O . SER A 1 171 ? -10.648 4.509 35.353 1.00 91.00 171 SER A O 1
ATOM 1318 N N . LEU A 1 172 ? -9.854 4.340 37.458 1.00 85.44 172 LEU A N 1
ATOM 1319 C CA . LEU A 1 172 ? -11.162 4.409 38.093 1.00 85.44 172 LEU A CA 1
ATOM 1320 C C . LEU A 1 172 ? -11.828 5.766 37.816 1.00 85.44 172 LEU A C 1
ATOM 1322 O O . LEU A 1 172 ? -11.145 6.796 37.807 1.00 85.44 172 LEU A O 1
ATOM 1326 N N . PRO A 1 173 ? -13.148 5.784 37.571 1.00 78.50 173 PRO A N 1
ATOM 1327 C CA . PRO A 1 173 ? -13.881 7.028 37.400 1.00 78.50 173 PRO A CA 1
ATOM 1328 C C . PRO A 1 173 ? -13.926 7.819 38.717 1.00 78.50 173 PRO A C 1
ATOM 1330 O O . PRO A 1 173 ? -13.787 7.258 39.800 1.00 78.50 173 PRO A O 1
ATOM 1333 N N . ALA A 1 174 ? -14.149 9.132 38.631 1.00 76.06 174 ALA A N 1
ATOM 1334 C CA . ALA A 1 174 ? -14.396 9.949 39.818 1.00 76.06 174 ALA A CA 1
ATOM 1335 C C . ALA A 1 174 ? -15.706 9.532 40.512 1.00 76.06 174 ALA A C 1
ATOM 1337 O O . ALA A 1 174 ? -16.670 9.172 39.836 1.00 76.06 174 ALA A O 1
ATOM 1338 N N . ASP A 1 175 ? -15.767 9.658 41.838 1.00 66.00 175 ASP A N 1
ATOM 1339 C CA . ASP A 1 175 ? -16.891 9.232 42.686 1.00 66.00 175 ASP A CA 1
ATOM 1340 C C . ASP A 1 175 ? -18.272 9.669 42.142 1.00 66.00 175 ASP A C 1
ATOM 1342 O O . ASP A 1 175 ? -19.211 8.885 42.023 1.00 66.00 175 ASP A O 1
ATOM 1346 N N . ASN A 1 176 ? -18.417 10.912 41.690 1.00 67.94 176 ASN A N 1
ATOM 1347 C CA . ASN A 1 176 ? -19.689 11.446 41.186 1.00 67.94 176 ASN A CA 1
ATOM 1348 C C . ASN A 1 176 ? -19.989 11.148 39.700 1.00 67.94 176 ASN A C 1
ATOM 1350 O O . ASN A 1 176 ? -21.003 11.625 39.182 1.00 67.94 176 ASN A O 1
ATOM 1354 N N . ALA A 1 177 ? -19.153 10.379 38.996 1.00 72.81 177 ALA A N 1
ATOM 1355 C CA . ALA A 1 177 ? -19.238 10.234 37.541 1.00 72.81 177 ALA A CA 1
ATOM 1356 C C . ALA A 1 177 ? -20.511 9.516 37.050 1.00 72.81 177 ALA A C 1
ATOM 1358 O O . ALA A 1 177 ? -20.949 9.741 35.922 1.00 72.81 177 ALA A O 1
ATOM 1359 N N . LEU A 1 178 ? -21.138 8.685 37.890 1.00 77.00 178 LEU A N 1
ATOM 1360 C CA . LEU A 1 178 ? -22.378 7.975 37.550 1.00 77.00 178 LEU A CA 1
ATOM 1361 C C . LEU A 1 178 ? -23.639 8.829 37.778 1.00 77.00 178 LEU A C 1
ATOM 1363 O O . LEU A 1 178 ? -24.628 8.671 37.064 1.00 77.00 178 LEU A O 1
ATOM 1367 N N . GLN A 1 179 ? -23.610 9.763 38.738 1.00 72.00 179 GLN A N 1
ATOM 1368 C CA . GLN A 1 179 ? -24.798 10.515 39.183 1.00 72.00 179 GLN A CA 1
ATOM 1369 C C . GLN A 1 179 ? -25.326 11.501 38.129 1.00 72.00 179 GLN A C 1
ATOM 1371 O O . GLN A 1 179 ? -26.514 11.816 38.117 1.00 72.00 179 GLN A O 1
ATOM 1376 N N . ASN A 1 180 ? -24.459 11.966 37.228 1.00 71.81 180 ASN A N 1
ATOM 1377 C CA . ASN A 1 180 ? -24.793 12.981 36.225 1.00 71.81 180 ASN A CA 1
ATOM 1378 C C . ASN A 1 180 ? -25.250 12.391 34.878 1.00 71.81 180 ASN A C 1
ATOM 1380 O O . ASN A 1 180 ? -25.501 13.136 33.931 1.00 71.81 180 ASN A O 1
ATOM 1384 N N . ARG A 1 181 ? -25.367 11.061 34.771 1.00 86.50 181 ARG A N 1
ATOM 1385 C CA . ARG A 1 181 ? -25.736 10.374 33.526 1.00 86.50 181 ARG A CA 1
ATOM 1386 C C . ARG A 1 181 ? -27.250 10.159 33.446 1.00 86.50 181 ARG A C 1
ATOM 1388 O O . ARG A 1 181 ? -27.837 9.541 34.335 1.00 86.50 181 ARG A O 1
ATOM 1395 N N . ALA A 1 182 ? -27.880 10.613 32.362 1.00 82.69 182 ALA A N 1
ATOM 1396 C CA . ALA A 1 182 ? -29.326 10.513 32.140 1.00 82.69 182 ALA A CA 1
ATOM 1397 C C . ALA A 1 182 ? -29.676 9.880 30.781 1.00 82.69 182 ALA A C 1
ATOM 1399 O O . ALA A 1 182 ? -28.854 9.830 29.866 1.00 82.69 182 ALA A O 1
ATOM 1400 N N . GLY A 1 183 ? -30.924 9.423 30.630 1.00 84.81 183 GLY A N 1
ATOM 1401 C CA . GLY A 1 183 ? -31.421 8.844 29.378 1.00 84.81 183 GLY A CA 1
ATOM 1402 C C . GLY A 1 183 ? -30.727 7.528 29.019 1.00 84.81 183 GLY A C 1
ATOM 1403 O O . GLY A 1 183 ? -30.505 6.691 29.888 1.00 84.81 183 GLY A O 1
ATOM 1404 N N . ALA A 1 184 ? -30.380 7.349 27.741 1.00 81.88 184 ALA A N 1
ATOM 1405 C CA . ALA A 1 184 ? -29.696 6.147 27.248 1.00 81.88 184 ALA A CA 1
ATOM 1406 C C . ALA A 1 184 ? -28.269 5.972 27.808 1.00 81.88 184 ALA A C 1
ATOM 1408 O O . ALA A 1 184 ? -27.766 4.855 27.855 1.00 81.88 184 ALA A O 1
ATOM 1409 N N . ALA A 1 185 ? -27.646 7.057 28.278 1.00 85.69 185 ALA A N 1
ATOM 1410 C CA . ALA A 1 185 ? -26.321 7.044 28.894 1.00 85.69 185 ALA A CA 1
ATOM 1411 C C . ALA A 1 185 ? -26.346 6.686 30.390 1.00 85.69 185 ALA A C 1
ATOM 1413 O O . ALA A 1 185 ? -25.290 6.637 31.021 1.00 85.69 185 ALA A O 1
ATOM 1414 N N . HIS A 1 186 ? -27.530 6.496 30.983 1.00 85.69 186 HIS A N 1
ATOM 1415 C CA . HIS A 1 186 ? -27.668 6.196 32.403 1.00 85.69 186 HIS A CA 1
ATOM 1416 C C . HIS A 1 186 ? -27.067 4.825 32.740 1.00 85.69 186 HIS A C 1
ATOM 1418 O O . HIS A 1 186 ? -27.431 3.817 32.138 1.00 85.69 186 HIS A O 1
ATOM 1424 N N . LEU A 1 187 ? -26.172 4.800 33.727 1.00 85.00 187 LEU A N 1
ATOM 1425 C CA . LEU A 1 187 ? -25.507 3.597 34.219 1.00 85.00 187 LEU A CA 1
ATOM 1426 C C . LEU A 1 187 ? -25.829 3.437 35.706 1.00 85.00 187 LEU A C 1
ATOM 1428 O O . LEU A 1 187 ? -25.607 4.365 36.483 1.00 85.00 187 LEU A O 1
ATOM 1432 N N . LEU A 1 188 ? -26.334 2.266 36.102 1.00 79.62 188 LEU A N 1
ATOM 1433 C CA . LEU A 1 188 ? -26.627 1.963 37.510 1.00 79.62 188 LEU A CA 1
ATOM 1434 C C . LEU A 1 188 ? -25.381 1.557 38.309 1.00 79.62 188 LEU A C 1
ATOM 1436 O O . LEU A 1 188 ? -25.371 1.679 39.530 1.00 79.62 188 LEU A O 1
ATOM 1440 N N . SER A 1 189 ? -24.329 1.101 37.628 1.00 82.19 189 SER A N 1
ATOM 1441 C CA . SER A 1 189 ? -23.019 0.815 38.214 1.00 82.19 189 SER A CA 1
ATOM 1442 C C . SER A 1 189 ? -21.909 1.125 37.209 1.00 82.19 189 SER A C 1
ATOM 1444 O O . SER A 1 189 ? -22.155 1.156 36.002 1.00 82.19 189 SER A O 1
ATOM 1446 N N . ALA A 1 190 ? -20.684 1.325 37.705 1.00 85.88 190 ALA A N 1
ATOM 1447 C CA . ALA A 1 190 ? -19.491 1.408 36.872 1.00 85.88 190 ALA A CA 1
ATOM 1448 C C . ALA A 1 190 ? -19.145 0.064 36.212 1.00 85.88 190 ALA A C 1
ATOM 1450 O O . ALA A 1 190 ? -18.467 0.048 35.192 1.00 85.88 190 ALA A O 1
ATOM 1451 N N . LEU A 1 191 ? -19.620 -1.054 36.766 1.00 90.06 191 LEU A N 1
ATOM 1452 C CA . LEU A 1 191 ? -19.388 -2.396 36.244 1.00 90.06 191 LEU A CA 1
ATOM 1453 C C . LEU A 1 191 ? -20.712 -3.149 36.117 1.00 90.06 191 LEU A C 1
ATOM 1455 O O . LEU A 1 191 ? -21.513 -3.191 37.054 1.00 90.06 191 LEU A O 1
ATOM 1459 N N . ALA A 1 192 ? -20.945 -3.782 34.973 1.00 90.94 192 ALA A N 1
ATOM 1460 C CA . ALA A 1 192 ? -22.115 -4.629 34.773 1.00 90.94 192 ALA A CA 1
ATOM 1461 C C . ALA A 1 192 ? -21.825 -5.753 33.782 1.00 90.94 192 ALA A C 1
ATOM 1463 O O . ALA A 1 192 ? -21.165 -5.538 32.773 1.00 90.94 192 ALA A O 1
ATOM 1464 N N . VAL A 1 193 ? -22.357 -6.947 34.033 1.00 93.38 193 VAL A N 1
ATOM 1465 C CA . VAL A 1 193 ? -22.281 -8.062 33.079 1.00 93.38 193 VAL A CA 1
ATOM 1466 C C . VAL A 1 193 ? -23.625 -8.299 32.404 1.00 93.38 193 VAL A C 1
ATOM 1468 O O . VAL A 1 193 ? -24.684 -8.148 33.015 1.00 93.38 193 VAL A O 1
ATOM 1471 N N . HIS A 1 194 ? -23.585 -8.660 31.125 1.00 92.38 194 HIS A N 1
ATOM 1472 C CA . HIS A 1 194 ? -24.759 -8.873 30.278 1.00 92.38 194 HIS A CA 1
ATOM 1473 C C . HIS A 1 194 ? -24.454 -9.887 29.166 1.00 92.38 194 HIS A C 1
ATOM 1475 O O . HIS A 1 194 ? -23.335 -10.390 29.040 1.00 92.38 194 HIS A O 1
ATOM 1481 N N . GLY A 1 195 ? -25.459 -10.214 28.347 1.00 89.69 195 GLY A N 1
ATOM 1482 C CA . GLY A 1 195 ? -25.363 -11.256 27.314 1.00 89.69 195 GLY A CA 1
ATOM 1483 C C . GLY A 1 195 ? -24.292 -11.032 26.238 1.00 89.69 195 GLY A C 1
ATOM 1484 O O . GLY A 1 195 ? -23.929 -11.975 25.544 1.00 89.69 195 GLY A O 1
ATOM 1485 N N . SER A 1 196 ? -23.742 -9.820 26.114 1.00 88.38 196 SER A N 1
ATOM 1486 C CA . SER A 1 196 ? -22.680 -9.502 25.151 1.00 88.38 196 SER A CA 1
ATOM 1487 C C . SER A 1 196 ? -21.311 -9.229 25.785 1.00 88.38 196 SER A C 1
ATOM 1489 O O . SER A 1 196 ? -20.367 -8.945 25.051 1.00 88.38 196 SER A O 1
ATOM 1491 N N . GLY A 1 197 ? -21.165 -9.339 27.111 1.00 92.69 197 GLY A N 1
ATOM 1492 C CA . GLY A 1 197 ? -19.873 -9.186 27.787 1.00 92.69 197 GLY A CA 1
ATOM 1493 C C . GLY A 1 197 ? -19.955 -8.489 29.144 1.00 92.69 197 GLY A C 1
ATOM 1494 O O . GLY A 1 197 ? -20.913 -8.682 29.898 1.00 92.69 197 GLY A O 1
ATOM 1495 N N . LEU A 1 198 ? -18.912 -7.719 29.448 1.00 93.25 198 LEU A N 1
ATOM 1496 C CA . LEU A 1 198 ? -18.756 -6.895 30.644 1.00 93.25 198 LEU A CA 1
ATOM 1497 C C . LEU A 1 198 ? -18.681 -5.416 30.228 1.00 93.25 198 LEU A C 1
ATOM 1499 O O . LEU A 1 198 ? -17.729 -5.026 29.554 1.00 93.25 198 LEU A O 1
ATOM 1503 N N . SER A 1 199 ? -19.644 -4.596 30.649 1.00 93.62 199 SER A N 1
ATOM 1504 C CA . SER A 1 199 ? -19.568 -3.134 30.559 1.00 93.62 199 SER A CA 1
ATOM 1505 C C . SER A 1 199 ? -18.750 -2.577 31.727 1.00 93.62 199 SER A C 1
ATOM 1507 O O . SER A 1 199 ? -18.956 -2.960 32.882 1.00 93.62 199 SER A O 1
ATOM 1509 N N . ILE A 1 200 ? -17.847 -1.646 31.428 1.00 93.19 200 ILE A N 1
ATOM 1510 C CA . ILE A 1 200 ? -16.912 -1.016 32.361 1.00 93.19 200 ILE A CA 1
ATOM 1511 C C . ILE A 1 200 ? -16.884 0.483 32.085 1.00 93.19 200 ILE A C 1
ATOM 1513 O O . ILE A 1 200 ? -16.500 0.913 31.004 1.00 93.19 200 ILE A O 1
ATOM 1517 N N . HIS A 1 201 ? -17.241 1.296 33.066 1.00 92.75 201 HIS A N 1
ATOM 1518 C CA . HIS A 1 201 ? -17.080 2.740 33.014 1.00 92.75 201 HIS A CA 1
ATOM 1519 C C . HIS A 1 201 ? -15.753 3.130 33.668 1.00 92.75 201 HIS A C 1
ATOM 1521 O O . HIS A 1 201 ? -15.550 2.925 34.866 1.00 92.75 201 HIS A O 1
ATOM 1527 N N . GLY A 1 202 ? -14.838 3.698 32.890 1.00 92.19 202 GLY A N 1
ATOM 1528 C CA . GLY A 1 202 ? -13.501 4.069 33.349 1.00 92.19 202 GLY A CA 1
ATOM 1529 C C . GLY A 1 202 ? -12.936 5.229 32.551 1.00 92.19 202 GLY A C 1
ATOM 1530 O O . GLY A 1 202 ? -13.618 5.780 31.688 1.00 92.19 202 GLY A O 1
ATOM 1531 N N . GLN A 1 203 ? -11.696 5.613 32.839 1.00 92.81 203 GLN A N 1
ATOM 1532 C CA . GLN A 1 203 ? -10.977 6.590 32.025 1.00 92.81 203 GLN A CA 1
ATOM 1533 C C . GLN A 1 203 ? -9.788 5.926 31.344 1.00 92.81 203 GLN A C 1
ATOM 1535 O O . GLN A 1 203 ? -9.093 5.122 31.959 1.00 92.81 203 GLN A O 1
ATOM 1540 N N . ILE A 1 204 ? -9.555 6.267 30.080 1.00 92.50 204 ILE A N 1
ATOM 1541 C CA . ILE A 1 204 ? -8.459 5.708 29.290 1.00 92.50 204 ILE A CA 1
ATOM 1542 C C . ILE A 1 204 ? -7.520 6.803 28.807 1.00 92.50 204 ILE A C 1
ATOM 1544 O O . ILE A 1 204 ? -7.963 7.874 28.381 1.00 92.50 204 ILE A O 1
ATOM 1548 N N . GLN A 1 205 ? -6.218 6.534 28.863 1.00 90.69 205 GLN A N 1
ATOM 1549 C CA . GLN A 1 205 ? -5.205 7.434 28.331 1.00 90.69 205 GLN A CA 1
ATOM 1550 C C . GLN A 1 205 ? -4.957 7.120 26.855 1.00 90.69 205 GLN A C 1
ATOM 1552 O O . GLN A 1 205 ? -4.417 6.069 26.519 1.00 90.69 205 GLN A O 1
ATOM 1557 N N . LEU A 1 206 ? -5.324 8.044 25.964 1.00 90.88 206 LEU A N 1
ATOM 1558 C CA . LEU A 1 206 ? -4.998 7.913 24.544 1.00 90.88 206 LEU A CA 1
ATOM 1559 C C . LEU A 1 206 ? -3.524 8.282 24.297 1.00 90.88 206 LEU A C 1
ATOM 1561 O O . LEU A 1 206 ? -3.059 9.268 24.876 1.00 90.88 206 LEU A O 1
ATOM 1565 N N . PRO A 1 207 ? -2.795 7.562 23.416 1.00 89.00 207 PRO A N 1
ATOM 1566 C CA . PRO A 1 207 ? -1.363 7.792 23.188 1.00 89.00 207 PRO A CA 1
ATOM 1567 C C . PRO A 1 207 ? -0.993 9.209 22.722 1.00 89.00 207 PRO A C 1
ATOM 1569 O O . PRO A 1 207 ? 0.095 9.700 23.022 1.00 89.00 207 PRO A O 1
ATOM 1572 N N . TRP A 1 208 ? -1.891 9.873 21.990 1.00 88.81 208 TRP A N 1
ATOM 1573 C CA . TRP A 1 208 ? -1.683 11.213 21.426 1.00 88.81 208 TRP A CA 1
ATOM 1574 C C . TRP A 1 208 ? -2.221 12.350 22.302 1.00 88.81 208 TRP A C 1
ATOM 1576 O O . TRP A 1 208 ? -2.120 13.510 21.914 1.00 88.81 208 TRP A O 1
ATOM 1586 N N . ARG A 1 209 ? -2.793 12.039 23.470 1.00 85.88 209 ARG A N 1
ATOM 1587 C CA . ARG A 1 209 ? -3.355 13.026 24.399 1.00 85.88 209 ARG A CA 1
ATOM 1588 C C . ARG A 1 209 ? -2.625 12.965 25.734 1.00 85.88 209 ARG A C 1
ATOM 1590 O O . ARG A 1 209 ? -2.057 11.938 26.085 1.00 85.88 209 ARG A O 1
ATOM 1597 N N . SER A 1 210 ? -2.636 14.057 26.492 1.00 78.56 210 SER A N 1
ATOM 1598 C CA . SER A 1 210 ? -2.027 14.119 27.831 1.00 78.56 210 SER A CA 1
ATOM 1599 C C . SER A 1 210 ? -2.990 13.768 28.970 1.00 78.56 210 SER A C 1
ATOM 1601 O O . SER A 1 210 ? -2.534 13.404 30.048 1.00 78.56 210 SER A O 1
ATOM 1603 N N . GLY A 1 211 ? -4.305 13.880 28.748 1.00 83.38 211 GLY A N 1
ATOM 1604 C CA . GLY A 1 211 ? -5.339 13.578 29.742 1.00 83.38 211 GLY A CA 1
ATOM 1605 C C . GLY A 1 211 ? -6.154 12.335 29.394 1.00 83.38 211 GLY A C 1
ATOM 1606 O O . GLY A 1 211 ? -6.401 12.067 28.213 1.00 83.38 211 GLY A O 1
ATOM 1607 N N . ALA A 1 212 ? -6.587 11.608 30.425 1.00 89.19 212 ALA A N 1
ATOM 1608 C CA . ALA A 1 212 ? -7.461 10.452 30.284 1.00 89.19 212 ALA A CA 1
ATOM 1609 C C . ALA A 1 212 ? -8.905 10.883 29.990 1.00 89.19 212 ALA A C 1
ATOM 1611 O O . ALA A 1 212 ? -9.384 11.900 30.498 1.00 89.19 212 ALA A O 1
ATOM 1612 N N . ILE A 1 213 ? -9.608 10.101 29.173 1.00 91.56 213 ILE A N 1
ATOM 1613 C CA . ILE A 1 213 ? -10.986 10.378 28.754 1.00 91.56 213 ILE A CA 1
ATOM 1614 C C . ILE A 1 213 ? -11.908 9.330 29.364 1.00 91.56 213 ILE A C 1
ATOM 1616 O O . ILE A 1 213 ? -11.665 8.133 29.217 1.00 91.56 213 ILE A O 1
ATOM 1620 N N . ALA A 1 214 ? -12.960 9.783 30.048 1.00 91.12 214 ALA A N 1
ATOM 1621 C CA . ALA A 1 214 ? -13.978 8.908 30.618 1.00 91.12 214 ALA A CA 1
ATOM 1622 C C . ALA A 1 214 ? -14.905 8.341 29.532 1.00 91.12 214 ALA A C 1
ATOM 1624 O O . ALA A 1 214 ? -15.294 9.059 28.605 1.00 91.12 214 ALA A O 1
ATOM 1625 N N . ALA A 1 215 ? -15.248 7.058 29.647 1.00 93.81 215 ALA A N 1
ATOM 1626 C CA . ALA A 1 215 ? -16.247 6.416 28.805 1.00 93.81 215 ALA A CA 1
ATOM 1627 C C . ALA A 1 215 ? -16.743 5.083 29.395 1.00 93.81 215 ALA A C 1
ATOM 1629 O O . ALA A 1 215 ? -16.029 4.447 30.176 1.00 93.81 215 ALA A O 1
ATOM 1630 N N . PRO A 1 216 ? -17.934 4.613 28.985 1.00 94.06 216 PRO A N 1
ATOM 1631 C CA . PRO A 1 216 ? -18.298 3.209 29.071 1.00 94.06 216 PRO A CA 1
ATOM 1632 C C . PRO A 1 216 ? -17.622 2.395 27.954 1.00 94.06 216 PRO A C 1
ATOM 1634 O O . PRO A 1 216 ? -17.638 2.771 26.779 1.00 94.06 216 PRO A O 1
ATOM 1637 N N . PHE A 1 217 ? -17.053 1.256 28.327 1.00 95.50 217 PHE A N 1
ATOM 1638 C CA . PHE A 1 217 ? -16.405 0.292 27.448 1.00 95.50 217 PHE A CA 1
ATOM 1639 C C . PHE A 1 217 ? -17.042 -1.084 27.611 1.00 95.50 217 PHE A C 1
ATOM 1641 O O . PHE A 1 217 ? -17.437 -1.457 28.709 1.00 95.50 217 PHE A O 1
ATOM 1648 N N . GLN A 1 218 ? -17.071 -1.867 26.542 1.00 94.56 218 GLN A N 1
ATOM 1649 C CA . GLN A 1 218 ? -17.521 -3.250 26.538 1.00 94.56 218 GLN A CA 1
ATOM 1650 C C . GLN A 1 218 ? -16.326 -4.176 26.339 1.00 94.56 218 GLN A C 1
ATOM 1652 O O . GLN A 1 218 ? -15.673 -4.139 25.295 1.00 94.56 218 GLN A O 1
ATOM 1657 N N . LEU A 1 219 ? -16.070 -5.040 27.313 1.00 93.88 219 LEU A N 1
ATOM 1658 C CA . LEU A 1 219 ? -15.144 -6.155 27.199 1.00 93.88 219 LEU A CA 1
ATOM 1659 C C . LEU A 1 219 ? -15.902 -7.406 26.741 1.00 93.88 219 LEU A C 1
ATOM 1661 O O . LEU A 1 219 ? -16.847 -7.848 27.397 1.00 93.88 219 LEU A O 1
ATOM 1665 N N . ALA A 1 220 ? -15.457 -8.010 25.644 1.00 91.25 220 ALA A N 1
ATOM 1666 C CA . ALA A 1 220 ? -15.988 -9.267 25.130 1.00 91.25 220 ALA A CA 1
ATOM 1667 C C . ALA A 1 220 ? -14.856 -10.210 24.709 1.00 91.25 220 ALA A C 1
ATOM 1669 O O . ALA A 1 220 ? -13.770 -9.773 24.333 1.00 91.25 220 ALA A O 1
ATOM 1670 N N . LYS A 1 221 ? -15.118 -11.518 24.743 1.00 86.62 221 LYS A N 1
ATOM 1671 C CA . LYS A 1 221 ? -14.207 -12.535 24.208 1.00 86.62 221 LYS A CA 1
ATOM 1672 C C . LYS A 1 221 ? -14.598 -12.823 22.762 1.00 86.62 221 LYS A C 1
ATOM 1674 O O . LYS A 1 221 ? -15.752 -13.166 22.505 1.00 86.62 221 LYS A O 1
ATOM 1679 N N . GLN A 1 222 ? -13.677 -12.655 21.817 1.00 81.00 222 GLN A N 1
ATOM 1680 C CA . GLN A 1 222 ? -13.946 -13.023 20.430 1.00 81.00 222 GLN A CA 1
ATOM 1681 C C . GLN A 1 222 ? -14.019 -14.547 20.317 1.00 81.00 222 GLN A C 1
ATOM 1683 O O . GLN A 1 222 ? -13.162 -15.262 20.831 1.00 81.00 222 GLN A O 1
ATOM 1688 N N . ILE A 1 223 ? -15.059 -15.050 19.658 1.00 70.00 223 ILE A N 1
ATOM 1689 C CA . ILE A 1 223 ? -15.195 -16.476 19.359 1.00 70.00 223 ILE A CA 1
ATOM 1690 C C . ILE A 1 223 ? -14.544 -16.703 17.997 1.00 70.00 223 ILE A C 1
ATOM 1692 O O . ILE A 1 223 ? -14.922 -16.053 17.024 1.00 70.00 223 ILE A O 1
ATOM 1696 N N . THR A 1 224 ? -13.556 -17.590 17.935 1.00 65.31 224 THR A N 1
ATOM 1697 C CA . THR A 1 224 ? -12.906 -17.999 16.684 1.00 65.31 224 THR A CA 1
ATOM 1698 C C . THR A 1 224 ? -13.263 -19.449 16.371 1.00 65.31 224 THR A C 1
ATOM 1700 O O . THR A 1 224 ? -13.649 -20.205 17.264 1.00 65.31 224 THR A O 1
ATOM 1703 N N . ASP A 1 225 ? -13.091 -19.874 15.117 1.00 52.44 225 ASP A N 1
ATOM 1704 C CA . ASP A 1 225 ? -13.342 -21.267 14.707 1.00 52.44 225 ASP A CA 1
ATOM 1705 C C . ASP A 1 225 ? -12.486 -22.288 15.489 1.00 52.44 225 ASP A C 1
ATOM 1707 O O . ASP A 1 225 ? -12.845 -23.460 15.595 1.00 52.44 225 ASP A O 1
ATOM 1711 N N . ALA A 1 226 ? -11.369 -21.843 16.080 1.00 54.84 226 ALA A N 1
ATOM 1712 C CA . ALA A 1 226 ? -10.468 -22.646 16.907 1.00 54.84 226 ALA A CA 1
ATOM 1713 C C . ALA A 1 226 ? -10.836 -22.675 18.410 1.00 54.84 226 ALA A C 1
ATOM 1715 O O . ALA A 1 226 ? -10.125 -23.303 19.197 1.00 54.84 226 ALA A O 1
ATOM 1716 N N . GLY A 1 227 ? -11.924 -22.014 18.828 1.00 66.06 227 GLY A N 1
ATOM 1717 C CA . GLY A 1 227 ? -12.388 -21.966 20.217 1.00 66.06 227 GLY A CA 1
ATOM 1718 C C . GLY A 1 227 ? -12.293 -20.571 20.841 1.00 66.06 227 GLY A C 1
ATOM 1719 O O . GLY A 1 227 ? -12.973 -19.638 20.411 1.00 66.06 227 GLY A O 1
ATOM 1720 N N . SER A 1 228 ? -11.511 -20.432 21.919 1.00 65.69 228 SER A N 1
ATOM 1721 C CA . SER A 1 228 ? -11.404 -19.171 22.659 1.00 65.69 228 SER A CA 1
ATOM 1722 C C . SER A 1 228 ? -10.454 -18.189 21.971 1.00 65.69 228 SER A C 1
ATOM 1724 O O . SER A 1 228 ? -9.247 -18.426 21.941 1.00 65.69 228 SER A O 1
ATOM 1726 N N . GLY A 1 229 ? -10.986 -17.089 21.447 1.00 75.44 229 GLY A N 1
ATOM 1727 C CA . GLY A 1 229 ? -10.202 -16.010 20.855 1.00 75.44 229 GLY A CA 1
ATOM 1728 C C . GLY A 1 229 ? -9.768 -14.933 21.860 1.00 75.44 229 GLY A C 1
ATOM 1729 O O . GLY A 1 229 ? -10.003 -15.072 23.068 1.00 75.44 229 GLY A O 1
ATOM 1730 N N . PRO A 1 230 ? -9.133 -13.859 21.356 1.00 86.69 230 PRO A N 1
ATOM 1731 C CA . PRO A 1 230 ? -8.634 -12.749 22.162 1.00 86.69 230 PRO A CA 1
ATOM 1732 C C . PRO A 1 230 ? -9.768 -11.974 22.843 1.00 86.69 230 PRO A C 1
ATOM 1734 O O . PRO A 1 230 ? -10.935 -12.029 22.435 1.00 86.69 230 PRO A O 1
ATOM 1737 N N . PHE A 1 231 ? -9.421 -11.203 23.871 1.00 89.44 231 PHE A N 1
ATOM 1738 C CA . PHE A 1 231 ? -10.340 -10.236 24.462 1.00 89.44 231 PHE A CA 1
ATOM 1739 C C . PHE A 1 231 ? -10.330 -8.936 23.653 1.00 89.44 231 PHE A C 1
ATOM 1741 O O . PHE A 1 231 ? -9.272 -8.447 23.257 1.00 89.44 231 PHE A O 1
ATOM 1748 N N . ARG A 1 232 ? -11.514 -8.359 23.442 1.00 91.75 232 ARG A N 1
ATOM 1749 C CA . ARG A 1 232 ? -11.718 -7.076 22.767 1.00 91.75 232 ARG A CA 1
ATOM 1750 C C . ARG A 1 232 ? -12.439 -6.113 23.704 1.00 91.75 232 ARG A C 1
ATOM 1752 O O . ARG A 1 232 ? -13.541 -6.414 24.158 1.00 91.75 232 ARG A O 1
ATOM 1759 N N . LEU A 1 233 ? -11.831 -4.960 23.960 1.00 94.12 233 LEU A N 1
ATOM 1760 C CA . LEU A 1 233 ? -12.423 -3.834 24.683 1.00 94.12 233 LEU A CA 1
ATOM 1761 C C . LEU A 1 233 ? -12.877 -2.781 23.663 1.00 94.12 233 LEU A C 1
ATOM 1763 O O . LEU A 1 233 ? -12.057 -2.296 22.894 1.00 94.12 233 LEU A O 1
ATOM 1767 N N . THR A 1 234 ? -14.160 -2.432 23.623 1.00 95.31 234 THR A N 1
ATOM 1768 C CA . THR A 1 234 ? -14.734 -1.505 22.623 1.00 95.31 234 THR A CA 1
ATOM 1769 C C . THR A 1 234 ? -15.448 -0.345 23.308 1.00 95.31 234 THR A C 1
ATOM 1771 O O . THR A 1 234 ? -16.032 -0.529 24.367 1.00 95.31 234 THR A O 1
ATOM 1774 N N . LEU A 1 235 ? -15.435 0.848 22.715 1.00 95.38 235 LEU A N 1
ATOM 1775 C CA . LEU A 1 235 ? -16.181 2.007 23.215 1.00 95.38 235 LEU A CA 1
ATOM 1776 C C . LEU A 1 235 ? -17.706 1.820 23.044 1.00 95.38 235 LEU A C 1
ATOM 1778 O O . LEU A 1 235 ? -18.186 1.619 21.927 1.00 95.38 235 LEU A O 1
ATOM 1782 N N . GLU A 1 236 ? -18.495 1.950 24.116 1.00 93.50 236 GLU A N 1
ATOM 1783 C CA . GLU A 1 236 ? -19.967 1.876 24.057 1.00 93.50 236 GLU A CA 1
ATOM 1784 C C . GLU A 1 236 ? -20.575 3.223 23.630 1.00 93.50 236 GLU A C 1
ATOM 1786 O O . GLU A 1 236 ? -21.143 3.969 24.429 1.00 93.50 236 GLU A O 1
ATOM 1791 N N . ARG A 1 237 ? -20.465 3.544 22.336 1.00 92.94 237 ARG A N 1
ATOM 1792 C CA . ARG A 1 237 ? -20.855 4.852 21.768 1.00 92.94 237 ARG A CA 1
ATOM 1793 C C . ARG A 1 237 ? -22.298 5.272 22.084 1.00 92.94 237 ARG A C 1
ATOM 1795 O O . ARG A 1 237 ? -22.548 6.437 22.378 1.00 92.94 237 ARG A O 1
ATOM 1802 N N . GLU A 1 238 ? -23.225 4.314 22.082 1.00 91.38 238 GLU A N 1
ATOM 1803 C CA . GLU A 1 238 ? -24.658 4.519 22.364 1.00 91.38 238 GLU A CA 1
ATOM 1804 C C . GLU A 1 238 ? -24.935 4.967 23.813 1.00 91.38 238 GLU A C 1
ATOM 1806 O O . GLU A 1 238 ? -26.004 5.496 24.117 1.00 91.38 238 GLU A O 1
ATOM 1811 N N . ARG A 1 239 ? -23.974 4.748 24.722 1.00 91.31 239 ARG A N 1
ATOM 1812 C CA . ARG A 1 239 ? -24.079 5.065 26.153 1.00 91.31 239 ARG A CA 1
ATOM 1813 C C . ARG A 1 239 ? -23.259 6.279 26.562 1.00 91.31 239 ARG A C 1
ATOM 1815 O O . ARG A 1 239 ? -23.209 6.596 27.751 1.00 91.31 239 ARG A O 1
ATOM 1822 N N . LEU A 1 240 ? -22.634 6.970 25.610 1.00 93.44 240 LEU A N 1
ATOM 1823 C CA . LEU A 1 240 ? -21.908 8.205 25.880 1.00 93.44 240 LEU A CA 1
ATOM 1824 C C . LEU A 1 240 ? -22.874 9.350 26.195 1.00 93.44 240 LEU A C 1
ATOM 1826 O O . LEU A 1 240 ? -23.897 9.533 25.534 1.00 93.44 240 LEU A O 1
ATOM 1830 N N . THR A 1 241 ? -22.514 10.157 27.185 1.00 93.25 241 THR A N 1
ATOM 1831 C CA . THR A 1 241 ? -23.137 11.464 27.419 1.00 93.25 241 THR A CA 1
ATOM 1832 C C . THR A 1 241 ? -22.711 12.466 26.334 1.00 93.25 241 THR A C 1
ATOM 1834 O O . THR A 1 241 ? -21.674 12.268 25.698 1.00 93.25 241 THR A O 1
ATOM 1837 N N . PRO A 1 242 ? -23.456 13.567 26.116 1.00 91.94 242 PRO A N 1
ATOM 1838 C CA . PRO A 1 242 ? -23.066 14.593 25.143 1.00 91.94 242 PRO A CA 1
ATOM 1839 C C . PRO A 1 242 ? -21.653 15.157 25.371 1.00 91.94 242 PRO A C 1
ATOM 1841 O O . PRO A 1 242 ? -20.902 15.326 24.413 1.00 91.94 242 PRO A O 1
ATOM 1844 N N . ASP A 1 243 ? -21.265 15.372 26.631 1.00 91.19 243 ASP A N 1
ATOM 1845 C CA . ASP A 1 243 ? -19.933 15.878 26.986 1.00 91.19 243 ASP A CA 1
ATOM 1846 C C . ASP A 1 243 ? -18.834 14.851 26.665 1.00 91.19 243 ASP A C 1
ATOM 1848 O O . ASP A 1 243 ? -17.769 15.203 26.159 1.00 91.19 243 ASP A O 1
ATOM 1852 N N . GLU A 1 244 ? -19.088 13.559 26.901 1.00 92.88 244 GLU A N 1
ATOM 1853 C CA . GLU A 1 244 ? -18.162 12.491 26.507 1.00 92.88 244 GLU A CA 1
ATOM 1854 C C . GLU A 1 244 ? -18.038 12.388 24.987 1.00 92.88 244 GLU A C 1
ATOM 1856 O O . GLU A 1 244 ? -16.921 12.307 24.482 1.00 92.88 244 GLU A O 1
ATOM 1861 N N . GLN A 1 245 ? -19.149 12.447 24.245 1.00 94.56 245 GLN A N 1
ATOM 1862 C CA . GLN A 1 245 ? -19.124 12.452 22.777 1.00 94.56 245 GLN A CA 1
ATOM 1863 C C . GLN A 1 245 ? -18.285 13.619 22.244 1.00 94.56 245 GLN A C 1
ATOM 1865 O O . GLN A 1 245 ? -17.463 13.434 21.343 1.00 94.56 245 GLN A O 1
ATOM 1870 N N . GLN A 1 246 ? -18.432 14.809 22.834 1.00 94.00 246 GLN A N 1
ATOM 1871 C CA . GLN A 1 246 ? -17.625 15.976 22.484 1.00 94.00 246 GLN A CA 1
ATOM 1872 C C . GLN A 1 246 ? -16.139 15.775 22.827 1.00 94.00 246 GLN A C 1
ATOM 1874 O O . GLN A 1 246 ? -15.270 16.120 22.031 1.00 94.00 246 GLN A O 1
ATOM 1879 N N . ASN A 1 247 ? -15.823 15.187 23.981 1.00 93.25 247 ASN A N 1
ATOM 1880 C CA . ASN A 1 247 ? -14.438 14.938 24.386 1.00 93.25 247 ASN A CA 1
ATOM 1881 C C . ASN A 1 247 ? -13.737 13.892 23.507 1.00 93.25 247 ASN A C 1
ATOM 1883 O O . ASN A 1 247 ? -12.551 14.058 23.206 1.00 93.25 247 ASN A O 1
ATOM 1887 N N . TRP A 1 248 ? -14.456 12.842 23.097 1.00 95.31 248 TRP A N 1
ATOM 1888 C CA . TRP A 1 248 ? -13.962 11.798 22.195 1.00 95.31 248 TRP A CA 1
ATOM 1889 C C . TRP A 1 248 ? -13.776 12.305 20.767 1.00 95.31 248 TRP A C 1
ATOM 1891 O O . TRP A 1 248 ? -12.713 12.091 20.190 1.00 95.31 248 TRP A O 1
ATOM 1901 N N . SER A 1 249 ? -14.758 13.026 20.219 1.00 94.56 249 SER A N 1
ATOM 1902 C CA . SER A 1 249 ? -14.625 13.663 18.900 1.00 94.56 249 SER A CA 1
ATOM 1903 C C . SER A 1 249 ? -13.502 14.705 18.882 1.00 94.56 249 SER A C 1
ATOM 1905 O O . SER A 1 249 ? -12.725 14.748 17.934 1.00 94.56 249 SER A O 1
ATOM 1907 N N . ALA A 1 250 ? -13.322 15.486 19.954 1.00 92.81 250 ALA A N 1
ATOM 1908 C CA . ALA A 1 250 ? -12.193 16.410 20.072 1.00 92.81 250 ALA A CA 1
ATOM 1909 C C . ALA A 1 250 ? -10.838 15.681 20.069 1.00 92.81 250 ALA A C 1
ATOM 1911 O O . ALA A 1 250 ? -9.933 16.090 19.347 1.00 92.81 250 ALA A O 1
ATOM 1912 N N . ALA A 1 251 ? -10.703 14.584 20.823 1.00 93.12 251 ALA A N 1
ATOM 1913 C CA . ALA A 1 251 ? -9.477 13.783 20.832 1.00 93.12 251 ALA A CA 1
ATOM 1914 C C . ALA A 1 251 ? -9.195 13.123 19.474 1.00 93.12 251 ALA A C 1
ATOM 1916 O O . ALA A 1 251 ? -8.039 12.963 19.086 1.00 93.12 251 ALA A O 1
ATOM 1917 N N . TRP A 1 252 ? -10.242 12.735 18.750 1.00 94.81 252 TRP A N 1
ATOM 1918 C CA . TRP A 1 252 ? -10.126 12.182 17.405 1.00 94.81 252 TRP A CA 1
ATOM 1919 C C . TRP A 1 252 ? -9.683 13.238 16.387 1.00 94.81 252 TRP A C 1
ATOM 1921 O O . TRP A 1 252 ? -8.765 13.009 15.597 1.00 94.81 252 TRP A O 1
ATOM 1931 N N . ASN A 1 253 ? -10.247 14.442 16.486 1.00 92.81 253 ASN A N 1
ATOM 1932 C CA . ASN A 1 253 ? -9.840 15.596 15.694 1.00 92.81 253 ASN A CA 1
ATOM 1933 C C . ASN A 1 253 ? -8.381 16.009 15.967 1.00 92.81 253 ASN A C 1
ATOM 1935 O O . ASN A 1 253 ? -7.656 16.334 15.030 1.00 92.81 253 ASN A O 1
ATOM 1939 N N . GLU A 1 254 ? -7.927 15.954 17.227 1.00 91.31 254 GLU A N 1
ATOM 1940 C CA . GLU A 1 254 ? -6.521 16.184 17.603 1.00 91.31 254 GLU A CA 1
ATOM 1941 C C . GLU A 1 254 ? -5.580 15.249 16.822 1.00 91.31 254 GLU A C 1
ATOM 1943 O O . GLU A 1 254 ? -4.649 15.727 16.174 1.00 91.31 254 GLU A O 1
ATOM 1948 N N . LEU A 1 255 ? -5.865 13.940 16.789 1.00 92.69 255 LEU A N 1
ATOM 1949 C CA . LEU A 1 255 ? -5.066 12.986 16.010 1.00 92.69 255 LEU A CA 1
ATOM 1950 C C . LEU A 1 255 ? -5.104 13.293 14.504 1.00 92.69 255 LEU A C 1
ATOM 1952 O O . LEU A 1 255 ? -4.062 13.264 13.848 1.00 92.69 255 LEU A O 1
ATOM 1956 N N . SER A 1 256 ? -6.279 13.633 13.963 1.00 93.00 256 SER A N 1
ATOM 1957 C CA . SER A 1 256 ? -6.435 14.028 12.555 1.00 93.00 256 SER A CA 1
ATOM 1958 C C . SER A 1 256 ? -5.572 15.232 12.193 1.00 93.00 256 SER A C 1
ATOM 1960 O O . SER A 1 256 ? -4.931 15.231 11.144 1.00 93.00 256 SER A O 1
ATOM 1962 N N . ARG A 1 257 ? -5.480 16.238 13.069 1.00 89.56 257 ARG A N 1
ATOM 1963 C CA . ARG A 1 257 ? -4.607 17.403 12.857 1.00 89.56 257 ARG A CA 1
ATOM 1964 C C . ARG A 1 257 ? -3.128 17.040 12.847 1.00 89.56 257 ARG A C 1
ATOM 1966 O O . ARG A 1 257 ? -2.379 17.633 12.076 1.00 89.56 257 ARG A O 1
ATOM 1973 N N . TYR A 1 258 ? -2.710 16.079 13.669 1.00 90.25 258 TYR A N 1
ATOM 1974 C CA . TYR A 1 258 ? -1.315 15.638 13.709 1.00 90.25 258 TYR A CA 1
ATOM 1975 C C . TYR A 1 258 ? -0.927 14.799 12.484 1.00 90.25 258 TYR A C 1
ATOM 1977 O O . TYR A 1 258 ? 0.183 14.945 11.973 1.00 90.25 258 TYR A O 1
ATOM 1985 N N . LEU A 1 259 ? -1.833 13.939 12.005 1.00 91.12 259 LEU A N 1
ATOM 1986 C CA . LEU A 1 259 ? -1.597 13.062 10.853 1.00 91.12 259 LEU A CA 1
ATOM 1987 C C . LEU A 1 259 ? -1.753 13.780 9.511 1.00 91.12 259 LEU A C 1
ATOM 1989 O O . LEU A 1 259 ? -0.952 13.580 8.601 1.00 91.12 259 LEU A O 1
ATOM 1993 N N . ASN A 1 260 ? -2.792 14.602 9.389 1.00 89.94 260 ASN A N 1
ATOM 1994 C CA . ASN A 1 260 ? -3.170 15.277 8.158 1.00 89.94 260 ASN A CA 1
ATOM 1995 C C . ASN A 1 260 ? -3.786 16.650 8.484 1.00 89.94 260 ASN A C 1
ATOM 1997 O O . ASN A 1 260 ? -5.013 16.808 8.491 1.00 89.94 260 ASN A O 1
ATOM 2001 N N . PRO A 1 261 ? -2.954 17.676 8.736 1.00 85.69 261 PRO A N 1
ATOM 2002 C CA . PRO A 1 261 ? -3.440 19.009 9.084 1.00 85.69 261 PRO A CA 1
ATOM 2003 C C . PRO A 1 261 ? -4.267 19.658 7.963 1.00 85.69 261 PRO A C 1
ATOM 2005 O O . PRO A 1 261 ? -5.074 20.537 8.252 1.00 85.69 261 PRO A O 1
ATOM 2008 N N . LEU A 1 262 ? -4.116 19.204 6.712 1.00 86.00 262 LEU A N 1
ATOM 2009 C CA . LEU A 1 262 ? -4.838 19.717 5.546 1.00 86.00 262 LEU A CA 1
ATOM 2010 C C . LEU A 1 262 ? -6.240 19.112 5.365 1.00 86.00 262 LEU A C 1
ATOM 2012 O O . LEU A 1 262 ? -6.945 19.516 4.440 1.00 86.00 262 LEU A O 1
ATOM 2016 N N . ASN A 1 263 ? -6.670 18.172 6.219 1.00 88.38 263 ASN A N 1
ATOM 2017 C CA . ASN A 1 263 ? -8.025 17.623 6.146 1.00 88.38 263 ASN A CA 1
ATOM 2018 C C . ASN A 1 263 ? -9.063 18.761 6.277 1.00 88.38 263 ASN A C 1
ATOM 2020 O O . ASN A 1 263 ? -9.066 19.470 7.291 1.00 88.38 263 ASN A O 1
ATOM 2024 N N . PRO A 1 264 ? -9.982 18.934 5.307 1.00 88.12 264 PRO A N 1
ATOM 2025 C CA . PRO A 1 264 ? -10.943 20.036 5.303 1.00 88.12 264 PRO A CA 1
ATOM 2026 C C . PRO A 1 264 ? -11.870 20.046 6.528 1.00 88.12 264 PRO A C 1
ATOM 2028 O O . PRO A 1 264 ? -12.396 21.099 6.890 1.00 88.12 264 PRO A O 1
ATOM 2031 N N . GLN A 1 265 ? -12.061 18.901 7.190 1.00 89.94 265 GLN A N 1
ATOM 2032 C CA . GLN A 1 265 ? -12.892 18.784 8.388 1.00 89.94 265 GLN A CA 1
ATOM 2033 C C . GLN A 1 265 ? -12.170 19.187 9.691 1.00 89.94 265 GLN A C 1
ATOM 2035 O O . GLN A 1 265 ? -12.815 19.327 10.730 1.00 89.94 265 GLN A O 1
ATOM 2040 N N . ASN A 1 266 ? -10.856 19.445 9.662 1.00 85.56 266 ASN A N 1
ATOM 2041 C CA . ASN A 1 266 ? -10.103 19.891 10.844 1.00 85.56 266 ASN A CA 1
ATOM 2042 C C . ASN A 1 266 ? -10.367 21.365 11.226 1.00 85.56 266 ASN A C 1
ATOM 2044 O O . ASN A 1 266 ? -10.008 21.787 12.334 1.00 85.56 266 ASN A O 1
ATOM 2048 N N . GLY A 1 267 ? -11.025 22.128 10.343 1.00 74.50 267 GLY A N 1
ATOM 2049 C CA . GLY A 1 267 ? -11.311 23.556 10.499 1.00 74.50 267 GLY A CA 1
ATOM 2050 C C . GLY A 1 267 ? -10.174 24.468 10.014 1.00 74.50 267 GLY A C 1
ATOM 2051 O O . GLY A 1 267 ? -9.042 24.044 9.820 1.00 74.50 267 GLY A O 1
ATOM 2052 N N . SER A 1 268 ? -10.474 25.754 9.810 1.00 57.03 268 SER A N 1
ATOM 2053 C CA . SER A 1 268 ? -9.585 26.728 9.144 1.00 57.03 268 SER A CA 1
ATOM 2054 C C . SER A 1 268 ? -8.447 27.298 10.011 1.00 57.03 268 SER A C 1
ATOM 2056 O O . SER A 1 268 ? -7.828 28.283 9.616 1.00 57.03 268 SER A O 1
ATOM 2058 N N . SER A 1 269 ? -8.210 26.767 11.214 1.00 49.91 269 SER A N 1
ATOM 2059 C CA . SER A 1 269 ? -7.399 27.432 12.247 1.00 49.91 269 SER A CA 1
ATOM 2060 C C . SER A 1 269 ? -5.947 26.968 12.359 1.00 49.91 269 SER A C 1
ATOM 2062 O O . SER A 1 269 ? -5.195 27.598 13.092 1.00 49.91 269 SER A O 1
ATOM 2064 N N . HIS A 1 270 ? -5.523 25.915 11.659 1.00 47.75 270 HIS A N 1
ATOM 2065 C CA . HIS A 1 270 ? -4.109 25.539 11.615 1.00 47.75 270 HIS A CA 1
ATOM 2066 C C . HIS A 1 270 ? -3.496 26.017 10.302 1.00 47.75 270 HIS A C 1
ATOM 2068 O O . HIS A 1 270 ? -3.643 25.379 9.262 1.00 47.75 270 HIS A O 1
ATOM 2074 N N . SER A 1 271 ? -2.779 27.142 10.345 1.00 43.47 271 SER A N 1
ATOM 2075 C CA . SER A 1 271 ? -1.744 27.380 9.346 1.00 43.47 271 SER A CA 1
ATOM 2076 C C . SER A 1 271 ? -0.675 26.317 9.575 1.00 43.47 271 SER A C 1
ATOM 2078 O O . SER A 1 271 ? 0.117 26.442 10.506 1.00 43.47 271 SER A O 1
ATOM 2080 N N . SER A 1 272 ? -0.673 25.240 8.792 1.00 51.19 272 SER A N 1
ATOM 2081 C CA . SER A 1 272 ? 0.438 24.293 8.812 1.00 51.19 272 SER A CA 1
ATOM 2082 C C . SER A 1 272 ? 1.679 25.033 8.312 1.00 51.19 272 SER A C 1
ATOM 2084 O O . SER A 1 272 ? 1.884 25.189 7.112 1.00 51.19 272 SER A O 1
ATOM 2086 N N . THR A 1 273 ? 2.501 25.538 9.227 1.00 47.53 273 THR A N 1
ATOM 2087 C CA . THR A 1 273 ? 3.762 26.240 8.938 1.00 47.53 273 THR A CA 1
ATOM 2088 C C . THR A 1 273 ? 4.878 25.285 8.496 1.00 47.53 273 THR A C 1
ATOM 2090 O O . THR A 1 273 ? 6.041 25.676 8.444 1.00 47.53 273 THR A O 1
ATOM 2093 N N . GLY A 1 274 ? 4.552 24.034 8.154 1.00 59.91 274 GLY A N 1
ATOM 2094 C CA . GLY A 1 274 ? 5.514 22.995 7.807 1.00 59.91 274 GLY A CA 1
ATOM 2095 C C . GLY A 1 274 ? 5.111 22.167 6.595 1.00 59.91 274 GLY A C 1
ATOM 2096 O O . GLY A 1 274 ? 3.937 22.076 6.244 1.00 59.91 274 GLY A O 1
ATOM 2097 N N . THR A 1 275 ? 6.118 21.549 5.983 1.00 74.25 275 THR A N 1
ATOM 2098 C CA . THR A 1 275 ? 5.981 20.599 4.880 1.00 74.25 275 THR A CA 1
ATOM 2099 C C . THR A 1 275 ? 5.165 19.384 5.320 1.00 74.25 275 THR A C 1
ATOM 2101 O O . THR A 1 275 ? 5.501 18.739 6.314 1.00 74.25 275 THR A O 1
ATOM 2104 N N . THR A 1 276 ? 4.107 19.070 4.578 1.00 82.75 276 THR A N 1
ATOM 2105 C CA . THR A 1 276 ? 3.308 17.845 4.716 1.00 82.75 276 THR A CA 1
ATOM 2106 C C . THR A 1 276 ? 3.551 16.940 3.513 1.00 82.75 276 THR A C 1
ATOM 2108 O O . THR A 1 276 ? 3.826 17.472 2.435 1.00 82.75 276 THR A O 1
ATOM 2111 N N . PRO A 1 277 ? 3.414 15.612 3.652 1.00 89.81 277 PRO A N 1
ATOM 2112 C CA . PRO A 1 277 ? 3.509 14.715 2.511 1.00 89.81 277 PRO A CA 1
ATOM 2113 C C . PRO A 1 277 ? 2.407 15.017 1.489 1.00 89.81 277 PRO A C 1
ATOM 2115 O O . PRO A 1 277 ? 1.254 15.273 1.842 1.00 89.81 277 PRO A O 1
ATOM 2118 N N . THR A 1 278 ? 2.781 14.993 0.217 1.00 87.81 278 THR A N 1
ATOM 2119 C CA . THR A 1 278 ? 1.936 15.270 -0.940 1.00 87.81 278 THR A CA 1
ATOM 2120 C C . THR A 1 278 ? 1.470 13.975 -1.588 1.00 87.81 278 THR A C 1
ATOM 2122 O O . THR A 1 278 ? 0.319 13.896 -2.010 1.00 87.81 278 THR A O 1
ATOM 2125 N N . TRP A 1 279 ? 2.352 12.973 -1.689 1.00 93.00 279 TRP A N 1
ATOM 2126 C CA . TRP A 1 279 ? 2.068 11.752 -2.446 1.00 93.00 279 TRP A CA 1
ATOM 2127 C C . TRP A 1 279 ? 1.397 10.653 -1.631 1.00 93.00 279 TRP A C 1
ATOM 2129 O O . TRP A 1 279 ? 0.728 9.799 -2.210 1.00 93.00 279 TRP A O 1
ATOM 2139 N N . ALA A 1 280 ? 1.541 10.679 -0.304 1.00 95.06 280 ALA A N 1
ATOM 2140 C CA . ALA A 1 280 ? 0.884 9.739 0.594 1.00 95.06 280 ALA A CA 1
ATOM 2141 C C . ALA A 1 280 ? 0.267 10.453 1.800 1.00 95.06 280 ALA A C 1
ATOM 2143 O O . ALA A 1 280 ? 0.964 10.997 2.655 1.00 95.06 280 ALA A O 1
ATOM 2144 N N . THR A 1 281 ? -1.057 10.408 1.898 1.00 94.19 281 THR A N 1
ATOM 2145 C CA . THR A 1 281 ? -1.821 11.003 2.998 1.00 94.19 281 THR A CA 1
ATOM 2146 C C . THR A 1 281 ? -2.493 9.909 3.820 1.00 94.19 281 THR A C 1
ATOM 2148 O O . THR A 1 281 ? -3.160 9.039 3.263 1.00 94.19 281 THR A O 1
ATOM 2151 N N . LEU A 1 282 ? -2.361 9.972 5.149 1.00 95.44 282 LEU A N 1
ATOM 2152 C CA . LEU A 1 282 ? -3.173 9.169 6.063 1.00 95.44 282 LEU A CA 1
ATOM 2153 C C . LEU A 1 282 ? -4.404 9.984 6.469 1.00 95.44 282 LEU A C 1
ATOM 2155 O O . LEU A 1 282 ? -4.297 11.000 7.154 1.00 95.44 282 LEU A O 1
ATOM 2159 N N . GLU A 1 283 ? -5.572 9.574 5.994 1.00 94.62 283 GLU A N 1
ATOM 2160 C CA . GLU A 1 283 ? -6.832 10.286 6.174 1.00 94.62 283 GLU A CA 1
ATOM 2161 C C . GLU A 1 283 ? -7.677 9.615 7.256 1.00 94.62 283 GLU A C 1
ATOM 2163 O O . GLU A 1 283 ? -8.008 8.440 7.149 1.00 94.62 283 GLU A O 1
ATOM 2168 N N . ILE A 1 284 ? -8.089 10.385 8.263 1.00 95.25 284 ILE A N 1
ATOM 2169 C CA . ILE A 1 284 ? -9.231 10.028 9.106 1.00 95.25 284 ILE A CA 1
ATOM 2170 C C . ILE A 1 284 ? -10.511 10.438 8.367 1.00 95.25 284 ILE A C 1
ATOM 2172 O O . ILE A 1 284 ? -10.665 11.613 8.025 1.00 95.25 284 ILE A O 1
ATOM 2176 N N . THR A 1 285 ? -11.412 9.480 8.126 1.00 92.75 285 THR A N 1
ATOM 2177 C CA . THR A 1 285 ? -12.603 9.667 7.271 1.00 92.75 285 THR A CA 1
ATOM 2178 C C . THR A 1 285 ? -13.584 10.699 7.836 1.00 92.75 285 THR A C 1
ATOM 2180 O O . THR A 1 285 ? -14.107 11.533 7.097 1.00 92.75 285 THR A O 1
ATOM 2183 N N . ASP A 1 286 ? -13.836 10.648 9.145 1.00 94.31 286 ASP A N 1
ATOM 2184 C CA . ASP A 1 286 ? -14.723 11.575 9.855 1.00 94.31 286 ASP A CA 1
ATOM 2185 C C . ASP A 1 286 ? -14.075 12.002 11.187 1.00 94.31 286 ASP A C 1
ATOM 2187 O O . ASP A 1 286 ? -14.295 11.371 12.224 1.00 94.31 286 ASP A O 1
ATOM 2191 N N . PRO A 1 287 ? -13.225 13.046 11.183 1.00 93.19 287 PRO A N 1
ATOM 2192 C CA . PRO A 1 287 ? -12.556 13.543 12.383 1.00 93.19 287 PRO A CA 1
ATOM 2193 C C . PRO A 1 287 ? -13.472 14.308 13.347 1.00 93.19 287 PRO A C 1
ATOM 2195 O O . PRO A 1 287 ? -12.984 14.791 14.369 1.00 93.19 287 PRO A O 1
ATOM 2198 N N . ILE A 1 288 ? -14.763 14.487 13.038 1.00 92.69 288 ILE A N 1
ATOM 2199 C CA . ILE A 1 288 ? -15.724 15.162 13.929 1.00 92.69 288 ILE A CA 1
ATOM 2200 C C . ILE A 1 288 ? -16.696 14.184 14.604 1.00 92.69 288 ILE A C 1
ATOM 2202 O O . ILE A 1 288 ? -17.390 14.573 15.545 1.00 92.69 288 ILE A O 1
ATOM 2206 N N . ALA A 1 289 ? -16.727 12.923 14.173 1.00 93.94 289 ALA A N 1
ATOM 2207 C CA . ALA A 1 289 ? -17.475 11.854 14.820 1.00 93.94 289 ALA A CA 1
ATOM 2208 C C . ALA A 1 289 ? -16.716 11.210 15.996 1.00 93.94 289 ALA A C 1
ATOM 2210 O O . ALA A 1 289 ? -15.523 11.422 16.217 1.00 93.94 289 ALA A O 1
ATOM 2211 N N . VAL A 1 290 ? -17.438 10.394 16.772 1.00 94.69 290 VAL A N 1
ATOM 2212 C CA . VAL A 1 290 ? -16.834 9.491 17.761 1.00 94.69 290 VAL A CA 1
ATOM 2213 C C . VAL A 1 290 ? -16.250 8.279 17.018 1.00 94.69 290 VAL A C 1
ATOM 2215 O O . VAL A 1 290 ? -17.017 7.600 16.326 1.00 94.69 290 VAL A O 1
ATOM 2218 N N . PRO A 1 291 ? -14.947 7.977 17.173 1.00 94.25 291 PRO A N 1
ATOM 2219 C CA . PRO A 1 291 ? -14.275 6.945 16.386 1.00 94.25 291 PRO A CA 1
ATOM 2220 C C . PRO A 1 291 ? -14.749 5.531 16.724 1.00 94.25 291 PRO A C 1
ATOM 2222 O O . PRO A 1 291 ? -15.113 5.233 17.868 1.00 94.25 291 PRO A O 1
ATOM 2225 N N . ASN A 1 292 ? -14.660 4.632 15.743 1.00 92.69 292 ASN A N 1
ATOM 2226 C CA . ASN A 1 292 ? -14.763 3.191 15.978 1.00 92.69 292 ASN A CA 1
ATOM 2227 C C . ASN A 1 292 ? -13.380 2.600 16.270 1.00 92.69 292 ASN A C 1
ATOM 2229 O O . ASN A 1 292 ? -12.655 2.154 15.380 1.00 92.69 292 ASN A O 1
ATOM 2233 N N . LEU A 1 293 ? -13.010 2.604 17.547 1.00 93.56 293 LEU A N 1
ATOM 2234 C CA . LEU A 1 293 ? -11.754 2.037 18.027 1.00 93.56 293 LEU A CA 1
ATOM 2235 C C . LEU A 1 293 ? -11.988 0.957 19.081 1.00 93.56 293 LEU A C 1
ATOM 2237 O O . LEU A 1 293 ? -13.037 0.895 19.733 1.00 93.56 293 LEU A O 1
ATOM 2241 N N . PHE A 1 294 ? -11.002 0.086 19.231 1.00 93.31 294 PHE A N 1
ATOM 2242 C CA . PHE A 1 294 ? -11.034 -1.015 20.178 1.00 93.31 294 PHE A CA 1
ATOM 2243 C C . PHE A 1 294 ? -9.623 -1.407 20.604 1.00 93.31 294 PHE A C 1
ATOM 2245 O O . PHE A 1 294 ? -8.660 -1.193 19.877 1.00 93.31 294 PHE A O 1
ATOM 2252 N N . TRP A 1 295 ? -9.500 -2.034 21.767 1.00 93.00 295 TRP A N 1
ATOM 2253 C CA . TRP A 1 295 ? -8.254 -2.637 22.218 1.00 93.00 295 TRP A CA 1
ATOM 2254 C C . TRP A 1 295 ? -8.355 -4.150 22.153 1.00 93.00 295 TRP A C 1
ATOM 2256 O O . TRP A 1 295 ? -9.375 -4.722 22.541 1.00 93.00 295 TRP A O 1
ATOM 2266 N N . THR A 1 296 ? -7.295 -4.795 21.678 1.00 90.25 296 THR A N 1
ATOM 2267 C CA . THR A 1 296 ? -7.200 -6.257 21.616 1.00 90.25 296 THR A CA 1
ATOM 2268 C C . THR A 1 296 ? -6.157 -6.741 22.613 1.00 90.25 296 THR A C 1
ATOM 2270 O O . THR A 1 296 ? -5.071 -6.171 22.685 1.00 90.25 296 THR A O 1
ATOM 2273 N N . MET A 1 297 ? -6.474 -7.795 23.360 1.00 88.75 297 MET A N 1
ATOM 2274 C CA . MET A 1 297 ? -5.544 -8.512 24.239 1.00 88.75 297 MET A CA 1
ATOM 2275 C C . MET A 1 297 ? -5.512 -9.974 23.798 1.00 88.75 297 MET A C 1
ATOM 2277 O O . MET A 1 297 ? -6.570 -10.613 23.766 1.00 88.75 297 MET A O 1
ATOM 2281 N N . ALA A 1 298 ? -4.341 -10.512 23.435 1.00 84.19 298 ALA A N 1
ATOM 2282 C CA . ALA A 1 298 ? -4.271 -11.875 22.903 1.00 84.19 298 ALA A CA 1
ATOM 2283 C C . ALA A 1 298 ? -4.609 -12.910 23.986 1.00 84.19 298 ALA A C 1
ATOM 2285 O O . ALA A 1 298 ? -5.384 -13.836 23.739 1.00 84.19 298 ALA A O 1
ATOM 2286 N N . ALA A 1 299 ? -4.113 -12.687 25.203 1.00 85.12 299 ALA A N 1
ATOM 2287 C CA . ALA A 1 299 ? -4.509 -13.402 26.410 1.00 85.12 299 ALA A CA 1
ATOM 2288 C C . ALA A 1 299 ? -4.814 -12.435 27.566 1.00 85.12 299 ALA A C 1
ATOM 2290 O O . ALA A 1 299 ? -4.431 -11.264 27.547 1.00 85.12 299 ALA A O 1
ATOM 2291 N N . TRP A 1 300 ? -5.511 -12.926 28.597 1.00 87.12 300 TRP A N 1
ATOM 2292 C CA . TRP A 1 300 ? -5.745 -12.124 29.797 1.00 87.12 300 TRP A CA 1
ATOM 2293 C C . TRP A 1 300 ? -4.418 -11.744 30.470 1.00 87.12 300 TRP A C 1
ATOM 2295 O O . TRP A 1 300 ? -3.575 -12.608 30.707 1.00 87.12 300 TRP A O 1
ATOM 2305 N N . GLY A 1 301 ? -4.257 -10.465 30.816 1.00 83.50 301 GLY A N 1
ATOM 2306 C CA . GLY A 1 301 ? -3.048 -9.931 31.452 1.00 83.50 301 GLY A CA 1
ATOM 2307 C C . GLY A 1 301 ? -1.964 -9.462 30.478 1.00 83.50 301 GLY A C 1
ATOM 2308 O O . GLY A 1 301 ? -0.966 -8.900 30.926 1.00 83.50 301 GLY A O 1
ATOM 2309 N N . GLU A 1 302 ? -2.149 -9.649 29.170 1.00 86.62 302 GLU A N 1
ATOM 2310 C CA . GLU A 1 302 ? -1.312 -8.996 28.163 1.00 86.62 302 GLU A CA 1
ATOM 2311 C C . GLU A 1 302 ? -1.717 -7.533 27.956 1.00 86.62 302 GLU A C 1
ATOM 2313 O O . GLU A 1 302 ? -2.871 -7.151 28.148 1.00 86.62 302 GLU A O 1
ATOM 2318 N N . THR A 1 303 ? -0.755 -6.716 27.529 1.00 85.44 303 THR A N 1
ATOM 2319 C CA . THR A 1 303 ? -0.951 -5.293 27.239 1.00 85.44 303 THR A CA 1
ATOM 2320 C C . THR A 1 303 ? -1.989 -5.103 26.122 1.00 85.44 303 THR A C 1
ATOM 2322 O O . THR A 1 303 ? -1.766 -5.592 25.012 1.00 85.44 303 THR A O 1
ATOM 2325 N N . PRO A 1 304 ? -3.091 -4.366 26.359 1.00 89.81 304 PRO A N 1
ATOM 2326 C CA . PRO A 1 304 ? -4.063 -4.059 25.316 1.00 89.81 304 PRO A CA 1
ATOM 2327 C C . PRO A 1 304 ? -3.445 -3.226 24.183 1.00 89.81 304 PRO A C 1
ATOM 2329 O O . PRO A 1 304 ? -2.833 -2.187 24.429 1.00 89.81 304 PRO A O 1
ATOM 2332 N N . VAL A 1 305 ? -3.653 -3.644 22.933 1.00 89.25 305 VAL A N 1
ATOM 2333 C CA . VAL A 1 305 ? -3.184 -2.930 21.733 1.00 89.25 305 VAL A CA 1
ATOM 2334 C C . VAL A 1 305 ? -4.344 -2.171 21.095 1.00 89.25 305 VAL A C 1
ATOM 2336 O O . VAL A 1 305 ? -5.368 -2.777 20.769 1.00 89.25 305 VAL A O 1
ATOM 2339 N N . LEU A 1 306 ? -4.190 -0.857 20.908 1.00 91.75 306 LEU A N 1
ATOM 2340 C CA . LEU A 1 306 ? -5.199 0.018 20.304 1.00 91.75 306 LEU A CA 1
ATOM 2341 C C . LEU A 1 306 ? -5.305 -0.205 18.793 1.00 91.75 306 LEU A C 1
ATOM 2343 O O . LEU A 1 306 ? -4.321 -0.093 18.073 1.00 91.75 306 LEU A O 1
ATOM 2347 N N . ASN A 1 307 ? -6.522 -0.437 18.321 1.00 91.56 307 ASN A N 1
ATOM 2348 C CA . ASN A 1 307 ? -6.864 -0.711 16.937 1.00 91.56 307 ASN A CA 1
ATOM 2349 C C . ASN A 1 307 ? -8.080 0.100 16.482 1.00 91.56 307 ASN A C 1
ATOM 2351 O O . ASN A 1 307 ? -8.885 0.553 17.300 1.00 91.56 307 ASN A O 1
ATOM 2355 N N . PHE A 1 308 ? -8.233 0.230 15.168 1.00 92.12 308 PHE A N 1
ATOM 2356 C CA . PHE A 1 308 ? -9.349 0.930 14.532 1.00 92.12 308 PHE A CA 1
ATOM 2357 C C . PHE A 1 308 ? -10.131 -0.022 13.634 1.00 92.12 308 PHE A C 1
ATOM 2359 O O . PHE A 1 308 ? -9.547 -0.913 13.011 1.00 92.12 308 PHE A O 1
ATOM 2366 N N . ASP A 1 309 ? -11.451 0.151 13.577 1.00 87.88 309 ASP A N 1
ATOM 2367 C CA . ASP A 1 309 ? -12.273 -0.596 12.628 1.00 87.88 309 ASP A CA 1
ATOM 2368 C C . ASP A 1 309 ? -11.954 -0.166 11.175 1.00 87.88 309 ASP A C 1
ATOM 2370 O O . ASP A 1 309 ? -11.478 0.952 10.931 1.00 87.88 309 ASP A O 1
ATOM 2374 N N . PRO A 1 310 ? -12.207 -1.037 10.178 1.00 85.50 310 PRO A N 1
ATOM 2375 C CA . PRO A 1 310 ? -11.950 -0.713 8.777 1.00 85.50 310 PRO A CA 1
ATOM 2376 C C . PRO A 1 310 ? -12.679 0.564 8.329 1.00 85.50 310 PRO A C 1
ATOM 2378 O O . PRO A 1 310 ? -13.840 0.773 8.674 1.00 85.50 310 PRO A O 1
ATOM 2381 N N . ASN A 1 311 ? -12.030 1.366 7.479 1.00 88.06 311 ASN A N 1
ATOM 2382 C CA . ASN A 1 311 ? -12.479 2.679 6.976 1.00 88.06 311 ASN A CA 1
ATOM 2383 C C . ASN A 1 311 ? -12.466 3.849 7.974 1.00 88.06 311 ASN A C 1
ATOM 2385 O O . ASN A 1 311 ? -12.772 4.965 7.556 1.00 88.06 311 ASN A O 1
ATOM 2389 N N . GLU A 1 312 ? -12.099 3.669 9.244 1.00 93.56 312 GLU A N 1
ATOM 2390 C CA . GLU A 1 312 ? -11.878 4.823 10.137 1.00 93.56 312 GLU A CA 1
ATOM 2391 C C . GLU A 1 312 ? -10.690 5.668 9.664 1.00 93.56 312 GLU A C 1
ATOM 2393 O O . GLU A 1 312 ? -10.735 6.900 9.676 1.00 93.56 312 GLU A O 1
ATOM 2398 N N . ILE A 1 313 ? -9.646 4.980 9.197 1.00 95.69 313 ILE A N 1
ATOM 2399 C CA . ILE A 1 313 ? -8.424 5.555 8.648 1.00 95.69 313 ILE A CA 1
ATOM 2400 C C . ILE A 1 313 ? -8.193 4.957 7.257 1.00 95.69 313 ILE A C 1
ATOM 2402 O O . ILE A 1 313 ? -8.230 3.739 7.095 1.00 95.69 313 ILE A O 1
ATOM 2406 N N . ASN A 1 314 ? -7.929 5.802 6.263 1.00 95.75 314 ASN A N 1
ATOM 2407 C CA . ASN A 1 314 ? -7.600 5.421 4.891 1.00 95.75 314 ASN A CA 1
ATOM 2408 C C . ASN A 1 314 ? -6.209 5.923 4.511 1.00 95.75 314 ASN A C 1
ATOM 2410 O O . ASN A 1 314 ? -5.740 6.938 5.025 1.00 95.75 314 ASN A O 1
ATOM 2414 N N . ILE A 1 315 ? -5.585 5.265 3.539 1.00 96.62 315 ILE A N 1
ATOM 2415 C CA . ILE A 1 315 ? -4.384 5.784 2.882 1.00 96.62 315 ILE A CA 1
ATOM 2416 C C . ILE A 1 315 ? -4.802 6.302 1.510 1.00 96.62 315 ILE A C 1
ATOM 2418 O O . ILE A 1 315 ? -5.414 5.573 0.724 1.00 96.62 315 ILE A O 1
ATOM 2422 N N . LEU A 1 316 ? -4.470 7.557 1.230 1.00 96.50 316 LEU A N 1
ATOM 2423 C CA . LEU A 1 316 ? -4.650 8.184 -0.072 1.00 96.50 316 LEU A CA 1
ATOM 2424 C C . LEU A 1 316 ? -3.281 8.339 -0.730 1.00 96.50 316 LEU A C 1
ATOM 2426 O O . LEU A 1 316 ? -2.388 8.967 -0.161 1.00 96.50 316 LEU A O 1
ATOM 2430 N N . LEU A 1 317 ? -3.128 7.769 -1.921 1.00 96.44 317 LEU A N 1
ATOM 2431 C CA . LEU A 1 317 ? -1.973 7.966 -2.788 1.00 96.44 317 LEU A CA 1
ATOM 2432 C C . LEU A 1 317 ? -2.372 8.912 -3.916 1.00 96.44 317 LEU A C 1
ATOM 2434 O O . LEU A 1 317 ? -3.350 8.649 -4.616 1.00 96.44 317 LEU A O 1
ATOM 2438 N N . SER A 1 318 ? -1.636 9.996 -4.116 1.00 93.75 318 SER A N 1
ATOM 2439 C CA . SER A 1 318 ? -1.990 11.014 -5.108 1.00 93.75 318 SER A CA 1
ATOM 2440 C C . SER A 1 318 ? -0.765 11.670 -5.723 1.00 93.75 318 SER A C 1
ATOM 2442 O O . SER A 1 318 ? 0.344 11.591 -5.211 1.00 93.75 318 SER A O 1
ATOM 2444 N N . ASP A 1 319 ? -0.954 12.326 -6.862 1.00 89.56 319 ASP A N 1
ATOM 2445 C CA . ASP A 1 319 ? 0.106 13.106 -7.502 1.00 89.56 319 ASP A CA 1
ATOM 2446 C C . ASP A 1 319 ? 0.229 14.531 -6.946 1.00 89.56 319 ASP A C 1
ATOM 2448 O O . ASP A 1 319 ? 1.234 15.202 -7.179 1.00 89.56 319 ASP A O 1
ATOM 2452 N N . GLN A 1 320 ? -0.789 14.989 -6.215 1.00 85.69 320 GLN A N 1
ATOM 2453 C CA . GLN A 1 320 ? -0.887 16.301 -5.568 1.00 85.69 320 GLN A CA 1
ATOM 2454 C C . GLN A 1 320 ? -1.635 16.171 -4.242 1.00 85.69 320 GLN A C 1
ATOM 2456 O O . GLN A 1 320 ? -2.243 15.134 -3.977 1.00 85.69 320 GLN A O 1
ATOM 2461 N N . SER A 1 321 ? -1.628 17.228 -3.427 1.00 85.25 321 SER A N 1
ATOM 2462 C CA . SER A 1 321 ? -2.403 17.240 -2.184 1.00 85.25 321 SER A CA 1
ATOM 2463 C C . SER A 1 321 ? -3.887 16.977 -2.486 1.00 85.25 321 SER A C 1
ATOM 2465 O O . SER A 1 321 ? -4.467 17.686 -3.314 1.00 85.25 321 SER A O 1
ATOM 2467 N N . PRO A 1 322 ? -4.530 15.994 -1.827 1.00 87.56 322 PRO A N 1
ATOM 2468 C CA . PRO A 1 322 ? -5.900 15.595 -2.149 1.00 87.56 322 PRO A CA 1
ATOM 2469 C C . PRO A 1 322 ? -6.946 16.683 -1.863 1.00 87.56 322 PRO A C 1
ATOM 2471 O O . PRO A 1 322 ? -8.066 16.601 -2.364 1.00 87.56 322 PRO A O 1
ATOM 2474 N N . TYR A 1 323 ? -6.584 17.713 -1.092 1.00 86.00 323 TYR A N 1
ATOM 2475 C CA . TYR A 1 323 ? -7.482 18.798 -0.686 1.00 86.00 323 TYR A CA 1
ATOM 2476 C C . TYR A 1 323 ? -7.139 20.154 -1.324 1.00 86.00 323 TYR A C 1
ATOM 2478 O O . TYR A 1 323 ? -7.756 21.163 -0.972 1.00 86.00 323 TYR A O 1
ATOM 2486 N N . ASP A 1 324 ? -6.175 20.212 -2.252 1.00 80.62 324 ASP A N 1
ATOM 2487 C CA . ASP A 1 324 ? -5.869 21.446 -2.982 1.00 80.62 324 ASP A CA 1
ATOM 2488 C C . ASP A 1 324 ? -7.003 21.765 -3.976 1.00 80.62 324 ASP A C 1
ATOM 2490 O O . ASP A 1 324 ? -7.216 21.079 -4.973 1.00 80.62 324 ASP A O 1
ATOM 2494 N N . GLN A 1 325 ? -7.759 22.829 -3.693 1.00 81.19 325 GLN A N 1
ATOM 2495 C CA . GLN A 1 325 ? -8.859 23.280 -4.554 1.00 81.19 325 GLN A CA 1
ATOM 2496 C C . GLN A 1 325 ? -8.379 24.017 -5.811 1.00 81.19 325 GLN A C 1
ATOM 2498 O O . GLN A 1 325 ? -9.133 24.127 -6.778 1.00 81.19 325 GLN A O 1
ATOM 2503 N N . VAL A 1 326 ? -7.159 24.561 -5.792 1.00 79.56 326 VAL A N 1
ATOM 2504 C CA . VAL A 1 326 ? -6.563 25.293 -6.916 1.00 79.56 326 VAL A CA 1
ATOM 2505 C C . VAL A 1 326 ? -5.947 24.309 -7.903 1.00 79.56 326 VAL A C 1
ATOM 2507 O O . VAL A 1 326 ? -6.151 24.443 -9.109 1.00 79.56 326 VAL A O 1
ATOM 2510 N N . ASN A 1 327 ? -5.238 23.304 -7.388 1.00 77.69 327 ASN A N 1
ATOM 2511 C CA . ASN A 1 327 ? -4.631 22.235 -8.172 1.00 77.69 327 ASN A CA 1
ATOM 2512 C C . ASN A 1 327 ? -5.069 20.866 -7.622 1.00 77.69 327 ASN A C 1
ATOM 2514 O O . ASN A 1 327 ? -4.321 20.234 -6.877 1.00 77.69 327 ASN A O 1
ATOM 2518 N N . PRO A 1 328 ? -6.286 20.399 -7.954 1.00 84.12 328 PRO A N 1
ATOM 2519 C CA . PRO A 1 328 ? -6.744 19.095 -7.496 1.00 84.12 328 PRO A CA 1
ATOM 2520 C C . PRO A 1 328 ? -5.883 17.965 -8.084 1.00 84.12 328 PRO A C 1
ATOM 2522 O O . PRO A 1 328 ? -5.353 18.105 -9.197 1.00 84.12 328 PRO A O 1
ATOM 2525 N N . PRO A 1 329 ? -5.781 16.818 -7.385 1.00 89.12 329 PRO A N 1
ATOM 2526 C CA . PRO A 1 329 ? -5.047 15.662 -7.885 1.00 89.12 329 PRO A CA 1
ATOM 2527 C C . PRO A 1 329 ? -5.620 15.201 -9.228 1.00 89.12 329 PRO A C 1
ATOM 2529 O O . PRO A 1 329 ? -6.837 15.168 -9.424 1.00 89.12 329 PRO A O 1
ATOM 2532 N N . THR A 1 330 ? -4.743 14.827 -10.163 1.00 89.06 330 THR A N 1
ATOM 2533 C CA . THR A 1 330 ? -5.183 14.245 -11.447 1.00 89.06 330 THR A CA 1
ATOM 2534 C C . THR A 1 330 ? -5.225 12.727 -11.410 1.00 89.06 330 THR A C 1
ATOM 2536 O O . THR A 1 330 ? -5.831 12.105 -12.281 1.00 89.06 330 THR A O 1
ATOM 2539 N N . SER A 1 331 ? -4.626 12.133 -10.379 1.00 92.69 331 SER A N 1
ATOM 2540 C CA . SER A 1 331 ? -4.695 10.708 -10.092 1.00 92.69 331 SER A CA 1
ATOM 2541 C C . SER A 1 331 ? -4.806 10.496 -8.584 1.00 92.69 331 SER A C 1
ATOM 2543 O O . SER A 1 331 ? -4.184 11.215 -7.801 1.00 92.69 331 SER A O 1
ATOM 2545 N N . LEU A 1 332 ? -5.631 9.534 -8.184 1.00 95.19 332 LEU A N 1
ATOM 2546 C CA . LEU A 1 332 ? -5.907 9.224 -6.788 1.00 95.19 332 LEU A CA 1
ATOM 2547 C C . LEU A 1 332 ? -6.145 7.720 -6.657 1.00 95.19 332 LEU A C 1
ATOM 2549 O O . LEU A 1 332 ? -6.987 7.145 -7.352 1.00 95.19 332 LEU A O 1
ATOM 2553 N N . GLY A 1 333 ? -5.411 7.104 -5.741 1.00 96.31 333 GLY A N 1
ATOM 2554 C CA . GLY A 1 333 ? -5.639 5.754 -5.255 1.00 96.31 333 GLY A CA 1
ATOM 2555 C C . GLY A 1 333 ? -6.032 5.791 -3.783 1.00 96.31 333 GLY A C 1
ATOM 2556 O O . GLY A 1 333 ? -5.411 6.498 -2.993 1.00 96.31 333 GLY A O 1
ATOM 2557 N N . ARG A 1 334 ? -7.054 5.025 -3.403 1.00 96.12 334 ARG A N 1
ATOM 2558 C CA . ARG A 1 334 ? -7.467 4.839 -2.009 1.00 96.12 334 ARG A CA 1
ATOM 2559 C C . ARG A 1 334 ? -7.217 3.401 -1.583 1.00 96.12 334 ARG A C 1
ATOM 2561 O O . ARG A 1 334 ? -7.562 2.468 -2.303 1.00 96.12 334 ARG A O 1
ATOM 2568 N N . LEU A 1 335 ? -6.662 3.235 -0.391 1.00 95.81 335 LEU A N 1
ATOM 2569 C CA . LEU A 1 335 ? -6.445 1.946 0.256 1.00 95.81 335 LEU A CA 1
ATOM 2570 C C . LEU A 1 335 ? -7.141 1.951 1.615 1.00 95.81 335 LEU A C 1
ATOM 2572 O O . LEU A 1 335 ? -7.029 2.915 2.377 1.00 95.81 335 LEU A O 1
ATOM 2576 N N . VAL A 1 336 ? -7.844 0.860 1.909 1.00 94.06 336 VAL A N 1
ATOM 2577 C CA . VAL A 1 336 ? -8.470 0.620 3.212 1.00 94.06 336 VAL A CA 1
ATOM 2578 C C . VAL A 1 336 ? -7.595 -0.383 3.964 1.00 94.06 336 VAL A C 1
ATOM 2580 O O . VAL A 1 336 ? -7.511 -1.534 3.533 1.00 94.06 336 VAL A O 1
ATOM 2583 N N . PRO A 1 337 ? -6.917 0.028 5.047 1.00 92.62 337 PRO A N 1
ATOM 2584 C CA . PRO A 1 337 ? -6.114 -0.875 5.858 1.00 92.62 337 PRO A CA 1
ATOM 2585 C C . PRO A 1 337 ? -6.937 -2.029 6.431 1.00 92.62 337 PRO A C 1
ATOM 2587 O O . PRO A 1 337 ? -8.066 -1.843 6.887 1.00 92.62 337 PRO A O 1
ATOM 2590 N N . SER A 1 338 ? -6.334 -3.216 6.439 1.00 88.31 338 SER A N 1
ATOM 2591 C CA . SER A 1 338 ? -6.830 -4.399 7.144 1.00 88.31 338 SER A CA 1
ATOM 2592 C C . SER A 1 338 ? -6.777 -4.184 8.661 1.00 88.31 338 SER A C 1
ATOM 2594 O O . SER A 1 338 ? -7.643 -4.666 9.389 1.00 88.31 338 SER A O 1
ATOM 2596 N N . TRP A 1 339 ? -5.770 -3.443 9.133 1.00 87.25 339 TRP A N 1
ATOM 2597 C CA . TRP A 1 339 ? -5.672 -2.945 10.502 1.00 87.25 339 TRP A CA 1
ATOM 2598 C C . TRP A 1 339 ? -4.833 -1.664 10.559 1.00 87.25 339 TRP A C 1
ATOM 2600 O O . TRP A 1 339 ? -3.989 -1.401 9.697 1.00 87.25 339 TRP A O 1
ATOM 2610 N N . VAL A 1 340 ? -5.069 -0.877 11.609 1.00 91.75 340 VAL A N 1
ATOM 2611 C CA . VAL A 1 340 ? -4.259 0.282 11.992 1.00 91.75 340 VAL A CA 1
ATOM 2612 C C . VAL A 1 340 ? -4.036 0.213 13.495 1.00 91.75 340 VAL A C 1
ATOM 2614 O O . VAL A 1 340 ? -4.996 0.013 14.235 1.00 91.75 340 VAL A O 1
ATOM 2617 N N . THR A 1 341 ? -2.797 0.403 13.945 1.00 90.94 341 THR A N 1
ATOM 2618 C CA . THR A 1 341 ? -2.465 0.525 15.372 1.00 90.94 341 THR A CA 1
ATOM 2619 C C . THR A 1 341 ? -1.675 1.795 15.625 1.00 90.94 341 THR A C 1
ATOM 2621 O O . THR A 1 341 ? -0.884 2.238 14.789 1.00 90.94 341 THR A O 1
ATOM 2624 N N . VAL A 1 342 ? -1.878 2.372 16.804 1.00 89.62 342 VAL A N 1
ATOM 2625 C CA . VAL A 1 342 ? -1.136 3.540 17.275 1.00 89.62 342 VAL A CA 1
ATOM 2626 C C . VAL A 1 342 ? -0.387 3.147 18.535 1.00 89.62 342 VAL A C 1
ATOM 2628 O O . VAL A 1 342 ? -0.985 2.685 19.503 1.00 89.62 342 VAL A O 1
ATOM 2631 N N . ASP A 1 343 ? 0.924 3.342 18.514 1.00 83.06 343 ASP A N 1
ATOM 2632 C CA . ASP A 1 343 ? 1.817 3.041 19.621 1.00 83.06 343 ASP A CA 1
ATOM 2633 C C . ASP A 1 343 ? 2.615 4.289 20.008 1.00 83.06 343 ASP A C 1
ATOM 2635 O O . ASP A 1 343 ? 3.057 5.070 19.164 1.00 83.06 343 ASP A O 1
ATOM 2639 N N . LYS A 1 344 ? 2.830 4.466 21.305 1.00 77.56 344 LYS A N 1
ATOM 2640 C CA . LYS A 1 344 ? 3.801 5.408 21.852 1.00 77.56 344 LYS A CA 1
ATOM 2641 C C . LYS A 1 344 ? 4.737 4.546 22.674 1.00 77.56 344 LYS A C 1
ATOM 2643 O O . LYS A 1 344 ? 4.318 4.057 23.720 1.00 77.56 344 LYS A O 1
ATOM 2648 N N . ARG A 1 345 ? 5.976 4.339 22.194 1.00 56.94 345 ARG A N 1
ATOM 2649 C CA . ARG A 1 345 ? 6.977 3.518 22.900 1.00 56.94 345 ARG A CA 1
ATOM 2650 C C . ARG A 1 345 ? 6.930 3.880 24.382 1.00 56.94 345 ARG A C 1
ATOM 2652 O O . ARG A 1 345 ? 7.236 5.021 24.726 1.00 56.94 345 ARG A O 1
ATOM 2659 N N . GLN A 1 346 ? 6.561 2.922 25.231 1.00 49.00 346 GLN A N 1
ATOM 2660 C CA . GLN A 1 346 ? 6.681 3.044 26.681 1.00 49.00 346 GLN A CA 1
ATOM 2661 C C . GLN A 1 346 ? 8.172 3.076 27.040 1.00 49.00 346 GLN A C 1
ATOM 2663 O O . GLN A 1 346 ? 8.771 2.089 27.450 1.00 49.00 346 GLN A O 1
ATOM 2668 N N . SER A 1 347 ? 8.809 4.218 26.821 1.00 45.28 347 SER A N 1
ATOM 2669 C CA . 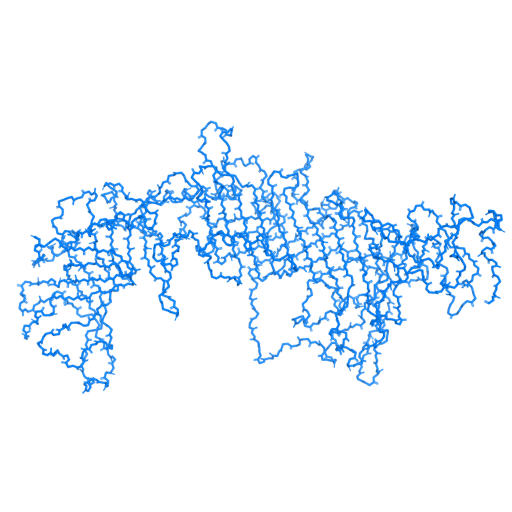SER A 1 347 ? 9.850 4.680 27.721 1.00 45.28 347 SER A CA 1
ATOM 2670 C C . SER A 1 347 ? 9.206 5.776 28.557 1.00 45.28 347 SER A C 1
ATOM 2672 O O . SER A 1 347 ? 8.393 6.532 28.027 1.00 45.28 347 SER A O 1
ATOM 2674 N N . ASP A 1 348 ? 9.546 5.873 29.839 1.00 44.16 348 ASP A N 1
ATOM 2675 C CA . ASP A 1 348 ? 9.019 6.862 30.797 1.00 44.16 348 ASP A CA 1
ATOM 2676 C C . ASP A 1 348 ? 9.339 8.334 30.430 1.00 44.16 348 ASP A C 1
ATOM 2678 O O . ASP A 1 348 ? 9.368 9.216 31.288 1.00 44.16 348 ASP A O 1
ATOM 2682 N N . GLN A 1 349 ? 9.627 8.624 29.158 1.00 58.41 349 GLN A N 1
ATOM 2683 C CA . GLN A 1 349 ? 9.947 9.940 28.645 1.00 58.41 349 GLN A CA 1
ATOM 2684 C C . GLN A 1 349 ? 8.729 10.562 27.944 1.00 58.41 349 GLN A C 1
ATOM 2686 O O . GLN A 1 349 ? 8.227 9.997 26.962 1.00 58.41 349 GLN A O 1
ATOM 2691 N N . PRO A 1 350 ? 8.273 11.748 28.396 1.00 59.94 350 PRO A N 1
ATOM 2692 C CA . PRO A 1 350 ? 7.172 12.481 27.769 1.00 59.94 350 PRO A CA 1
ATOM 2693 C C . PRO A 1 350 ? 7.446 12.825 26.295 1.00 59.94 350 PRO A C 1
ATOM 2695 O O . PRO A 1 350 ? 6.491 12.966 25.530 1.00 59.94 350 PRO A O 1
ATOM 2698 N N . ASP A 1 351 ? 8.721 12.832 25.891 1.00 69.06 351 ASP A N 1
ATOM 2699 C CA . ASP A 1 351 ? 9.203 13.154 24.544 1.00 69.06 351 ASP A CA 1
ATOM 2700 C C . ASP A 1 351 ? 9.214 11.955 23.567 1.00 69.06 351 ASP A C 1
ATOM 2702 O O . ASP A 1 351 ? 9.798 12.021 22.484 1.00 69.06 351 ASP A O 1
ATOM 2706 N N . SER A 1 352 ? 8.592 10.829 23.934 1.00 81.12 352 SER A N 1
ATOM 2707 C CA . SER A 1 352 ? 8.556 9.644 23.068 1.00 81.12 352 SER A CA 1
ATOM 2708 C C . SER A 1 352 ? 7.702 9.888 21.809 1.00 81.12 352 SER A C 1
ATOM 2710 O O . SER A 1 352 ? 6.574 10.381 21.933 1.00 81.12 352 SER A O 1
ATOM 2712 N N . PRO A 1 353 ? 8.182 9.505 20.608 1.00 87.94 353 PRO A N 1
ATOM 2713 C CA . PRO A 1 353 ? 7.441 9.691 19.368 1.00 87.94 353 PRO A CA 1
ATOM 2714 C C . PRO A 1 353 ? 6.209 8.788 19.306 1.00 87.94 353 PRO A C 1
ATOM 2716 O O . PRO A 1 353 ? 6.233 7.638 19.758 1.00 87.94 353 PRO A O 1
ATOM 2719 N N . LEU A 1 354 ? 5.153 9.308 18.688 1.00 90.50 354 LEU A N 1
ATOM 2720 C CA . LEU A 1 354 ? 3.962 8.554 18.329 1.00 90.50 354 LEU A CA 1
ATOM 2721 C C . LEU A 1 354 ? 4.217 7.813 17.013 1.00 90.50 354 LEU A C 1
ATOM 2723 O O . LEU A 1 354 ? 4.782 8.373 16.073 1.00 90.50 354 LEU A O 1
ATOM 2727 N N . ARG A 1 355 ? 3.809 6.550 16.938 1.00 91.38 355 ARG A N 1
ATOM 2728 C CA . ARG A 1 355 ? 3.948 5.699 15.756 1.00 91.38 355 ARG A CA 1
ATOM 2729 C C . ARG A 1 355 ? 2.580 5.195 15.340 1.00 91.38 355 ARG A C 1
ATOM 2731 O O . ARG A 1 355 ? 1.880 4.598 16.151 1.00 91.38 355 ARG A O 1
ATOM 2738 N N . VAL A 1 356 ? 2.227 5.393 14.079 1.00 93.88 356 VAL A N 1
ATOM 2739 C CA . VAL A 1 356 ? 1.037 4.789 13.475 1.00 93.88 356 VAL A CA 1
ATOM 2740 C C . VAL A 1 356 ? 1.497 3.758 12.465 1.00 93.88 356 VAL A C 1
ATOM 2742 O O . VAL A 1 356 ? 2.279 4.080 11.573 1.00 93.88 356 VAL A O 1
ATOM 2745 N N . LEU A 1 357 ? 1.048 2.521 12.635 1.00 92.94 357 LEU A N 1
ATOM 2746 C CA . LEU A 1 357 ? 1.377 1.398 11.766 1.00 92.94 357 LEU A CA 1
ATOM 2747 C C . LEU A 1 357 ? 0.116 0.952 11.040 1.00 92.94 357 LEU A C 1
ATOM 2749 O O . LEU A 1 357 ? -0.949 0.855 11.654 1.00 92.94 357 LEU A O 1
ATOM 2753 N N . VAL A 1 358 ? 0.253 0.665 9.751 1.00 92.81 358 VAL A N 1
ATOM 2754 C CA . VAL A 1 358 ? -0.846 0.211 8.895 1.00 92.81 358 VAL A CA 1
ATOM 2755 C C . VAL A 1 358 ? -0.410 -0.995 8.073 1.00 92.81 358 VAL A C 1
ATOM 2757 O O . VAL A 1 358 ? 0.755 -1.111 7.680 1.00 92.81 358 VAL A O 1
ATOM 2760 N N . ASP A 1 359 ? -1.371 -1.850 7.752 1.00 91.06 359 ASP A N 1
ATOM 2761 C CA . ASP A 1 359 ? -1.201 -2.954 6.812 1.00 91.06 359 ASP A CA 1
ATOM 2762 C C . ASP A 1 359 ? -2.454 -3.068 5.949 1.00 91.06 359 ASP A C 1
ATOM 2764 O O . ASP A 1 359 ? -3.579 -2.942 6.435 1.00 91.06 359 ASP A O 1
ATOM 2768 N N . VAL A 1 360 ? -2.256 -3.273 4.655 1.00 90.94 360 VAL A N 1
ATOM 2769 C CA . VAL A 1 360 ? -3.302 -3.412 3.647 1.00 90.94 360 VAL A CA 1
ATOM 2770 C C . VAL A 1 360 ? -3.055 -4.710 2.896 1.00 90.94 360 VAL A C 1
ATOM 2772 O O . VAL A 1 360 ? -1.939 -4.932 2.433 1.00 90.94 360 VAL A O 1
ATOM 2775 N N . GLY A 1 361 ? -4.099 -5.513 2.691 1.00 85.12 361 GLY A N 1
ATOM 2776 C CA . GLY A 1 361 ? -4.024 -6.764 1.933 1.00 85.12 361 GLY A CA 1
ATOM 2777 C C . GLY A 1 361 ? -3.928 -8.008 2.828 1.00 85.12 361 GLY A C 1
ATOM 2778 O O . GLY A 1 361 ? -4.199 -7.928 4.032 1.00 85.12 361 GLY A O 1
ATOM 2779 N N . PRO A 1 362 ? -3.601 -9.180 2.249 1.00 71.75 362 PRO A N 1
ATOM 2780 C CA . PRO A 1 362 ? -3.464 -10.435 2.977 1.00 71.75 362 PRO A CA 1
ATOM 2781 C C . PRO A 1 362 ? -2.148 -10.434 3.771 1.00 71.75 362 PRO A C 1
ATOM 2783 O O . PRO A 1 362 ? -1.100 -10.869 3.296 1.00 71.75 362 PRO A O 1
ATOM 2786 N N . GLY A 1 363 ? -2.202 -9.890 4.984 1.00 62.62 363 GLY A N 1
ATOM 2787 C CA . GLY A 1 363 ? -1.118 -9.897 5.965 1.00 62.62 363 GLY A CA 1
ATOM 2788 C C . GLY A 1 363 ? -1.388 -10.850 7.136 1.00 62.62 363 GLY A C 1
ATOM 2789 O O . GLY A 1 363 ? -2.454 -11.472 7.202 1.00 62.62 363 GLY A O 1
ATOM 2790 N N . PRO A 1 364 ? -0.442 -10.981 8.087 1.00 57.34 364 PRO A N 1
ATOM 2791 C CA . PRO A 1 364 ? -0.723 -11.640 9.355 1.00 57.34 364 PRO A CA 1
ATOM 2792 C C . PRO A 1 364 ? -1.924 -10.966 10.028 1.00 57.34 364 PRO A C 1
ATOM 2794 O O . PRO A 1 364 ? -2.123 -9.753 9.915 1.00 57.34 364 PRO A O 1
ATOM 2797 N N . THR A 1 365 ? -2.727 -11.761 10.738 1.00 60.72 365 THR A N 1
ATOM 2798 C CA . THR A 1 365 ? -3.778 -11.235 11.614 1.00 60.72 365 THR A CA 1
ATOM 2799 C C . THR A 1 365 ? -3.188 -10.180 12.546 1.00 60.72 365 THR A C 1
ATOM 2801 O O . THR A 1 365 ? -2.059 -10.351 13.004 1.00 60.72 365 THR A O 1
ATOM 2804 N N . ASN A 1 366 ? -3.963 -9.121 12.785 1.00 62.19 366 ASN A N 1
ATOM 2805 C CA . ASN A 1 366 ? -3.655 -7.944 13.599 1.00 62.19 366 ASN A CA 1
ATOM 2806 C C . ASN A 1 366 ? -2.494 -8.147 14.603 1.00 62.19 366 ASN A C 1
ATOM 2808 O O . ASN A 1 366 ? -2.615 -9.021 15.470 1.00 62.19 366 ASN A O 1
ATOM 2812 N N . PRO A 1 367 ? -1.370 -7.407 14.498 1.00 65.00 367 PRO A N 1
ATOM 2813 C CA . PRO A 1 367 ? -0.189 -7.676 15.302 1.00 65.00 367 PRO A CA 1
ATOM 2814 C C . PRO A 1 367 ? -0.503 -7.517 16.786 1.00 65.00 367 PRO A C 1
ATOM 2816 O O . PRO A 1 367 ? -0.880 -6.448 17.259 1.00 65.00 367 PRO A O 1
ATOM 2819 N N . THR A 1 368 ? -0.276 -8.584 17.543 1.00 64.19 368 THR A N 1
ATOM 2820 C CA . THR A 1 368 ? -0.316 -8.553 19.010 1.00 64.19 368 THR A CA 1
ATOM 2821 C C . THR A 1 368 ? 0.860 -7.763 19.593 1.00 64.19 368 THR A C 1
ATOM 2823 O O . THR A 1 368 ? 0.812 -7.358 20.750 1.00 64.19 368 THR A O 1
ATOM 2826 N N . ASN A 1 369 ? 1.898 -7.495 18.787 1.00 74.62 369 ASN A N 1
ATOM 2827 C CA . ASN A 1 369 ? 3.062 -6.698 19.158 1.00 74.62 369 ASN A CA 1
ATOM 2828 C C . ASN A 1 369 ? 3.409 -5.652 18.070 1.00 74.62 369 ASN A C 1
ATOM 2830 O O . ASN A 1 369 ? 4.035 -5.989 17.059 1.00 74.62 369 ASN A O 1
ATOM 2834 N N . PRO A 1 370 ? 3.073 -4.362 18.275 1.00 76.44 370 PRO A N 1
ATOM 2835 C CA . PRO A 1 370 ? 3.406 -3.277 17.343 1.00 76.44 370 PRO A CA 1
ATOM 2836 C C . PRO A 1 370 ? 4.910 -3.140 17.052 1.00 76.44 370 PRO A C 1
ATOM 2838 O O . PRO A 1 370 ? 5.302 -2.704 15.968 1.00 76.44 370 PRO A O 1
ATOM 2841 N N . THR A 1 371 ? 5.775 -3.538 17.992 1.00 78.06 371 THR A N 1
ATOM 2842 C CA . THR A 1 371 ? 7.233 -3.454 17.810 1.00 78.06 371 THR A CA 1
ATOM 2843 C C . THR A 1 371 ? 7.725 -4.446 16.759 1.00 78.06 371 THR A C 1
ATOM 2845 O O . THR A 1 371 ? 8.576 -4.094 15.943 1.00 78.06 371 THR A O 1
ATOM 2848 N N . GLU A 1 372 ? 7.172 -5.659 16.744 1.00 77.88 372 GLU A N 1
ATOM 2849 C CA . GLU A 1 372 ? 7.488 -6.674 15.733 1.00 77.88 372 GLU A CA 1
ATOM 2850 C C . GLU A 1 372 ? 6.995 -6.245 14.351 1.00 77.88 372 GLU A C 1
ATOM 2852 O O . GLU A 1 372 ? 7.734 -6.367 13.377 1.00 77.88 372 GLU A O 1
ATOM 2857 N N . ALA A 1 373 ? 5.796 -5.658 14.263 1.00 76.75 373 ALA A N 1
ATOM 2858 C CA . ALA A 1 373 ? 5.267 -5.129 13.006 1.00 76.75 373 ALA A CA 1
ATOM 2859 C C . ALA A 1 373 ? 6.159 -4.016 12.423 1.00 76.75 373 ALA A C 1
ATOM 2861 O O . ALA A 1 373 ? 6.456 -4.018 11.228 1.00 76.75 373 ALA A O 1
ATOM 2862 N N . ALA A 1 374 ? 6.654 -3.105 13.268 1.00 77.94 374 ALA A N 1
ATOM 2863 C CA . ALA A 1 374 ? 7.600 -2.075 12.842 1.00 77.94 374 ALA A CA 1
ATOM 2864 C C . ALA A 1 374 ? 8.950 -2.669 12.394 1.00 77.94 374 ALA A C 1
ATOM 2866 O O . ALA A 1 374 ? 9.513 -2.234 11.392 1.00 77.94 374 ALA A O 1
ATOM 2867 N N . GLN A 1 375 ? 9.472 -3.676 13.103 1.00 80.88 375 GLN A N 1
ATOM 2868 C CA . GLN A 1 375 ? 10.713 -4.357 12.711 1.00 80.88 375 GLN A CA 1
ATOM 2869 C C . GLN A 1 375 ? 10.560 -5.121 11.393 1.00 80.88 375 GLN A C 1
ATOM 2871 O O . GLN A 1 375 ? 11.482 -5.115 10.573 1.00 80.88 375 GLN A O 1
ATOM 2876 N N . ALA A 1 376 ? 9.399 -5.739 11.164 1.00 79.31 376 ALA A N 1
ATOM 2877 C CA . ALA A 1 376 ? 9.086 -6.424 9.917 1.00 79.31 376 ALA A CA 1
ATOM 2878 C C . ALA A 1 376 ? 9.148 -5.459 8.726 1.00 79.31 376 ALA A C 1
ATOM 2880 O O . ALA A 1 376 ? 9.761 -5.798 7.722 1.00 79.31 376 ALA A O 1
ATOM 2881 N N . LEU A 1 377 ? 8.623 -4.234 8.861 1.00 82.19 377 LEU A N 1
ATOM 2882 C CA . LEU A 1 377 ? 8.724 -3.213 7.811 1.00 82.19 377 LEU A CA 1
ATOM 2883 C C . LEU A 1 377 ? 10.186 -2.852 7.496 1.00 82.19 377 LEU A C 1
ATOM 2885 O O . LEU A 1 377 ? 10.563 -2.741 6.334 1.00 82.19 377 LEU A O 1
ATOM 2889 N N . THR A 1 378 ? 11.028 -2.701 8.523 1.00 79.94 378 THR A N 1
ATOM 2890 C CA . THR A 1 378 ? 12.442 -2.317 8.341 1.00 79.94 378 THR A CA 1
ATOM 2891 C C . THR A 1 378 ? 13.337 -3.443 7.822 1.00 79.94 378 THR A C 1
ATOM 2893 O O . THR A 1 378 ? 14.409 -3.167 7.294 1.00 79.94 378 THR A O 1
ATOM 2896 N N . THR A 1 379 ? 12.932 -4.701 8.009 1.00 79.50 379 THR A N 1
ATOM 2897 C CA . THR A 1 379 ? 13.712 -5.896 7.631 1.00 79.50 379 THR A CA 1
ATOM 2898 C C . THR A 1 379 ? 13.144 -6.631 6.419 1.00 79.50 379 THR A C 1
ATOM 2900 O O . THR A 1 379 ? 13.761 -7.586 5.948 1.00 79.50 379 THR A O 1
ATOM 2903 N N . ALA A 1 380 ? 11.985 -6.205 5.911 1.00 77.69 380 ALA A N 1
ATOM 2904 C CA . ALA A 1 380 ? 11.378 -6.768 4.717 1.00 77.69 380 ALA A CA 1
ATOM 2905 C C . ALA A 1 380 ? 12.322 -6.639 3.515 1.00 77.69 380 ALA A C 1
ATOM 2907 O O . ALA A 1 380 ? 12.985 -5.612 3.340 1.00 77.69 380 ALA A O 1
ATOM 2908 N N . SER A 1 381 ? 12.355 -7.684 2.679 1.00 78.56 381 SER A N 1
ATOM 2909 C CA . SER A 1 381 ? 13.047 -7.601 1.393 1.00 78.56 381 SER A CA 1
ATOM 2910 C C . SER A 1 381 ? 12.447 -6.465 0.562 1.00 78.56 381 SER A C 1
ATOM 2912 O O . SER A 1 381 ? 11.229 -6.257 0.564 1.00 78.56 381 SER A O 1
ATOM 2914 N N . ARG A 1 382 ? 13.326 -5.731 -0.122 1.00 80.56 382 ARG A N 1
ATOM 2915 C CA . ARG A 1 382 ? 12.965 -4.672 -1.067 1.00 80.56 382 ARG A CA 1
ATOM 2916 C C . ARG A 1 382 ? 12.909 -5.174 -2.511 1.00 80.56 382 ARG A C 1
ATOM 2918 O O . ARG A 1 382 ? 12.512 -4.411 -3.389 1.00 80.56 382 ARG A O 1
ATOM 2925 N N . ASP A 1 383 ? 13.200 -6.452 -2.738 1.00 78.69 383 ASP A N 1
ATOM 2926 C CA . ASP A 1 383 ? 13.141 -7.057 -4.065 1.00 78.69 383 ASP A CA 1
ATOM 2927 C C . ASP A 1 383 ? 11.696 -7.054 -4.580 1.00 78.69 383 ASP A C 1
ATOM 2929 O O . ASP A 1 383 ? 10.779 -7.523 -3.897 1.00 78.69 383 ASP A O 1
ATOM 2933 N N . ASN A 1 384 ? 11.489 -6.568 -5.805 1.00 86.50 384 ASN A N 1
ATOM 2934 C CA . ASN A 1 384 ? 10.174 -6.462 -6.436 1.00 86.50 384 ASN A CA 1
ATOM 2935 C C . ASN A 1 384 ? 9.180 -5.594 -5.627 1.00 86.50 384 ASN A C 1
ATOM 2937 O O . ASN A 1 384 ? 8.011 -5.960 -5.427 1.00 86.50 384 ASN A O 1
ATOM 2941 N N . THR A 1 385 ? 9.651 -4.445 -5.128 1.00 90.88 385 THR A N 1
ATOM 2942 C CA . THR A 1 385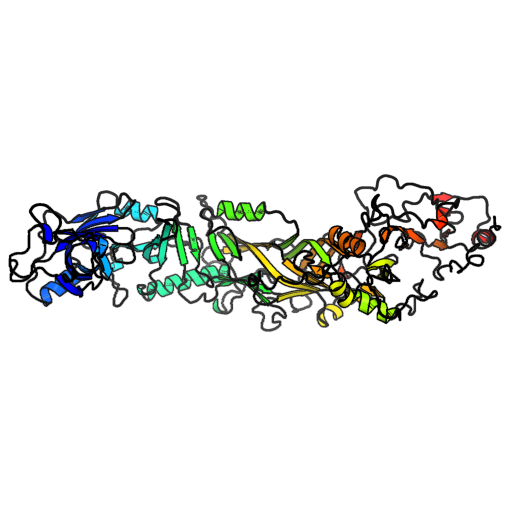 ? 8.844 -3.526 -4.308 1.00 90.88 385 THR A CA 1
ATOM 2943 C C . THR A 1 385 ? 8.919 -2.075 -4.774 1.00 90.88 385 THR A C 1
ATOM 2945 O O . THR A 1 385 ? 9.822 -1.660 -5.503 1.00 90.88 385 THR A O 1
ATOM 2948 N N . VAL A 1 386 ? 7.924 -1.298 -4.342 1.00 94.94 386 VAL A N 1
ATOM 2949 C CA . VAL A 1 386 ? 7.935 0.165 -4.410 1.00 94.94 386 VAL A CA 1
ATOM 2950 C C . VAL A 1 386 ? 8.001 0.706 -2.990 1.00 94.94 386 VAL A C 1
ATOM 2952 O O . VAL A 1 386 ? 7.143 0.397 -2.161 1.00 94.94 386 VAL A O 1
ATOM 2955 N N . GLU A 1 387 ? 9.010 1.520 -2.709 1.00 95.31 387 GLU A N 1
ATOM 2956 C CA . GLU A 1 387 ? 9.178 2.213 -1.437 1.00 95.31 387 GLU A CA 1
ATOM 2957 C C . GLU A 1 387 ? 8.833 3.693 -1.593 1.00 95.31 387 GLU A C 1
ATOM 2959 O O . GLU A 1 387 ? 9.354 4.362 -2.477 1.00 95.31 387 GLU A O 1
ATOM 2964 N N . TYR A 1 388 ? 7.986 4.214 -0.709 1.00 96.31 388 TYR A N 1
ATOM 2965 C CA . TYR A 1 388 ? 7.771 5.651 -0.547 1.00 96.31 388 TYR A CA 1
ATOM 2966 C C . TYR A 1 388 ? 8.355 6.109 0.782 1.00 96.31 388 TYR A C 1
ATOM 2968 O O . TYR A 1 388 ? 8.131 5.458 1.811 1.00 96.31 388 TYR A O 1
ATOM 2976 N N . ARG A 1 389 ? 9.030 7.259 0.778 1.00 95.56 389 ARG A N 1
ATOM 2977 C CA . ARG A 1 389 ? 9.557 7.881 1.990 1.00 95.56 389 ARG A CA 1
ATOM 2978 C C . ARG A 1 389 ? 9.211 9.359 2.036 1.00 95.56 389 ARG A C 1
ATOM 2980 O O . ARG A 1 389 ? 9.301 10.074 1.044 1.00 95.56 389 ARG A O 1
ATOM 2987 N N . PHE A 1 390 ? 8.856 9.809 3.233 1.00 94.94 390 PHE A N 1
ATOM 2988 C CA . PHE A 1 390 ? 8.787 11.219 3.588 1.00 94.94 390 PHE A CA 1
ATOM 2989 C C . PHE A 1 390 ? 9.706 11.482 4.773 1.00 94.94 390 PHE A C 1
ATOM 2991 O O . PHE A 1 390 ? 9.665 10.742 5.758 1.00 94.94 390 PHE A O 1
ATOM 2998 N N . ASN A 1 391 ? 10.488 12.555 4.709 1.00 93.12 391 ASN A N 1
ATOM 2999 C CA . ASN A 1 391 ? 11.259 13.066 5.832 1.00 93.12 391 ASN A CA 1
ATOM 3000 C C . ASN A 1 391 ? 11.175 14.592 5.865 1.00 93.12 391 ASN A C 1
ATOM 3002 O O . ASN A 1 391 ? 11.765 15.287 5.038 1.00 93.12 391 ASN A O 1
ATOM 3006 N N . ARG A 1 392 ? 10.491 15.125 6.878 1.00 88.62 392 ARG A N 1
ATOM 3007 C CA . ARG A 1 392 ? 10.272 16.566 7.043 1.00 88.62 392 ARG A CA 1
ATOM 3008 C C . ARG A 1 392 ? 11.567 17.379 7.158 1.00 88.62 392 ARG A C 1
ATOM 3010 O O . ARG A 1 392 ? 11.560 18.558 6.817 1.00 88.62 392 ARG A O 1
ATOM 3017 N N . ALA A 1 393 ? 12.648 16.788 7.668 1.00 87.12 393 ALA A N 1
ATOM 3018 C CA . ALA A 1 393 ? 13.931 17.467 7.857 1.00 87.12 393 ALA A CA 1
ATOM 3019 C C . ALA A 1 393 ? 14.840 17.414 6.615 1.00 87.12 393 ALA A C 1
ATOM 3021 O O . ALA A 1 393 ? 15.880 18.075 6.598 1.00 87.12 393 ALA A O 1
ATOM 3022 N N . ALA A 1 394 ? 14.484 16.625 5.597 1.00 85.69 394 ALA A N 1
ATOM 3023 C CA . ALA A 1 394 ? 15.276 16.489 4.383 1.00 85.69 394 ALA A CA 1
ATOM 3024 C C . ALA A 1 394 ? 15.081 17.686 3.436 1.00 85.69 394 ALA A C 1
ATOM 3026 O O . ALA A 1 394 ? 14.022 18.311 3.398 1.00 85.69 394 ALA A O 1
ATOM 3027 N N . ILE A 1 395 ? 16.115 17.982 2.637 1.00 81.12 395 ILE A N 1
ATOM 3028 C CA . ILE A 1 395 ? 16.057 18.996 1.566 1.00 81.12 395 ILE A CA 1
ATOM 3029 C C . ILE A 1 395 ? 15.014 18.591 0.519 1.00 81.12 395 ILE A C 1
ATOM 3031 O O . ILE A 1 395 ? 14.228 19.425 0.070 1.00 81.12 395 ILE A O 1
ATOM 3035 N N . THR A 1 396 ? 15.003 17.301 0.183 1.00 83.69 396 THR A N 1
ATOM 3036 C CA . THR A 1 396 ? 14.002 16.656 -0.661 1.00 83.69 396 THR A CA 1
ATOM 3037 C C . THR A 1 396 ? 13.099 15.823 0.243 1.00 83.69 396 THR A C 1
ATOM 3039 O O . THR A 1 396 ? 13.482 14.723 0.637 1.00 83.69 396 THR A O 1
ATOM 3042 N N . PRO A 1 397 ? 11.944 16.361 0.665 1.00 87.69 397 PRO A N 1
ATOM 3043 C CA . PRO A 1 397 ? 11.165 15.763 1.739 1.00 87.69 397 PRO A CA 1
ATOM 3044 C C . PRO A 1 397 ? 10.395 14.511 1.326 1.00 87.69 397 PRO A C 1
ATOM 3046 O O . PRO A 1 397 ? 9.931 13.816 2.218 1.00 87.69 397 PRO A O 1
ATOM 3049 N N . GLU A 1 398 ? 10.238 14.225 0.031 1.00 92.19 398 GLU A N 1
ATOM 3050 C CA . GLU A 1 398 ? 9.528 13.046 -0.482 1.00 92.19 398 GLU A CA 1
ATOM 3051 C C . GLU A 1 398 ? 10.300 12.368 -1.612 1.00 92.19 398 GLU A C 1
ATOM 3053 O O . GLU A 1 398 ? 10.721 13.029 -2.568 1.00 92.19 398 GLU A O 1
ATOM 3058 N N . ASP A 1 399 ? 10.403 11.045 -1.529 1.00 92.88 399 ASP A N 1
ATOM 3059 C CA . ASP A 1 399 ? 10.952 10.189 -2.573 1.00 92.88 399 ASP A CA 1
ATOM 3060 C C . ASP A 1 399 ? 10.122 8.909 -2.768 1.00 92.88 399 ASP A C 1
ATOM 3062 O O . ASP A 1 399 ? 9.405 8.446 -1.876 1.00 92.88 399 ASP A O 1
ATOM 3066 N N . LEU A 1 400 ? 10.183 8.368 -3.985 1.00 94.81 400 LEU A N 1
ATOM 3067 C CA . LEU A 1 400 ? 9.606 7.083 -4.366 1.00 94.81 400 LEU A CA 1
ATOM 3068 C C . LEU A 1 400 ? 10.668 6.272 -5.109 1.00 94.81 400 LEU A C 1
ATOM 3070 O O . LEU A 1 400 ? 11.159 6.714 -6.144 1.00 94.81 400 LEU A O 1
ATOM 3074 N N . SER A 1 401 ? 10.975 5.077 -4.621 1.00 93.81 401 SER A N 1
ATOM 3075 C CA . SER A 1 401 ? 11.987 4.186 -5.186 1.00 93.81 401 SER A CA 1
ATOM 3076 C C . SER A 1 401 ? 11.351 2.889 -5.688 1.00 93.81 401 SER A C 1
ATOM 3078 O O . SER A 1 401 ? 10.610 2.229 -4.961 1.00 93.81 401 SER A O 1
ATOM 3080 N N . LEU A 1 402 ? 11.637 2.518 -6.933 1.00 94.62 402 LEU A N 1
ATOM 3081 C CA . LEU A 1 402 ? 11.263 1.244 -7.554 1.00 94.62 402 LEU A CA 1
ATOM 3082 C C . LEU A 1 402 ? 12.519 0.370 -7.610 1.00 94.62 402 LEU A C 1
ATOM 3084 O O . LEU A 1 402 ? 13.513 0.816 -8.180 1.00 94.62 402 LEU A O 1
ATOM 3088 N N . GLN A 1 403 ? 12.482 -0.844 -7.054 1.00 90.81 403 GLN A N 1
ATOM 3089 C CA . GLN A 1 403 ? 13.655 -1.730 -6.994 1.00 90.81 403 GLN A CA 1
ATOM 3090 C C . GLN A 1 403 ? 13.323 -3.160 -7.426 1.00 90.81 403 GLN A C 1
ATOM 3092 O O . GLN A 1 403 ? 12.288 -3.721 -7.055 1.00 90.81 403 GLN A O 1
ATOM 3097 N N . ASP A 1 404 ? 14.217 -3.726 -8.235 1.00 90.56 404 ASP A N 1
ATOM 3098 C CA . ASP A 1 404 ? 14.176 -5.085 -8.786 1.00 90.56 404 ASP A CA 1
ATOM 3099 C C . ASP A 1 404 ? 12.818 -5.500 -9.382 1.00 90.56 404 ASP A C 1
ATOM 3101 O O . ASP A 1 404 ? 12.380 -6.648 -9.275 1.00 90.56 404 ASP A O 1
ATOM 3105 N N . LEU A 1 405 ? 12.130 -4.559 -10.037 1.00 94.06 405 LEU A N 1
ATOM 3106 C CA . LEU A 1 405 ? 10.867 -4.837 -10.724 1.00 94.06 405 LEU A CA 1
ATOM 3107 C C . LEU A 1 405 ? 11.145 -5.465 -12.091 1.00 94.06 405 LEU A C 1
ATOM 3109 O O . LEU A 1 405 ? 11.902 -4.920 -12.894 1.00 94.06 405 LEU A O 1
ATOM 3113 N N . THR A 1 406 ? 10.482 -6.577 -12.402 1.00 95.00 406 THR A N 1
ATOM 3114 C CA . THR A 1 406 ? 10.520 -7.141 -13.758 1.00 95.00 406 THR A CA 1
ATOM 3115 C C . THR A 1 406 ? 9.438 -6.489 -14.603 1.00 95.00 406 THR A C 1
ATOM 3117 O O . THR A 1 406 ? 8.245 -6.672 -14.370 1.00 95.00 406 THR A O 1
ATOM 3120 N N . LEU A 1 407 ? 9.860 -5.715 -15.596 1.00 96.38 407 LEU A N 1
ATOM 3121 C CA . LEU A 1 407 ? 8.988 -5.025 -16.530 1.00 96.38 407 LEU A CA 1
ATOM 3122 C C . LEU A 1 407 ? 9.093 -5.643 -17.928 1.00 96.38 407 LEU A C 1
ATOM 3124 O O . LEU A 1 407 ? 10.095 -6.259 -18.278 1.00 96.38 407 LEU A O 1
ATOM 3128 N N . ALA A 1 408 ? 8.093 -5.445 -18.775 1.00 96.19 408 ALA A N 1
ATOM 3129 C CA . ALA A 1 408 ? 8.154 -5.834 -20.174 1.00 96.19 408 ALA A CA 1
ATOM 3130 C C . ALA A 1 408 ? 7.424 -4.843 -21.076 1.00 96.19 408 ALA A C 1
ATOM 3132 O O . ALA A 1 408 ? 6.476 -4.164 -20.679 1.00 96.19 408 ALA A O 1
ATOM 3133 N N . LEU A 1 409 ? 7.868 -4.806 -22.328 1.00 95.12 409 LEU A N 1
ATOM 3134 C CA . LEU A 1 409 ? 7.096 -4.233 -23.422 1.00 95.12 409 LEU A CA 1
ATOM 3135 C C . LEU A 1 409 ? 5.881 -5.126 -23.699 1.00 95.12 409 LEU A C 1
ATOM 3137 O O . LEU A 1 409 ? 5.914 -6.331 -23.432 1.00 95.12 409 LEU A O 1
ATOM 3141 N N . ASP A 1 410 ? 4.829 -4.553 -24.287 1.00 94.44 410 ASP A N 1
ATOM 3142 C CA . ASP A 1 410 ? 3.718 -5.375 -24.761 1.00 94.44 410 ASP A CA 1
ATOM 3143 C C . ASP A 1 410 ? 4.223 -6.343 -25.850 1.00 94.44 410 ASP A C 1
ATOM 3145 O O . ASP A 1 410 ? 4.758 -5.867 -26.866 1.00 94.44 410 ASP A O 1
ATOM 3149 N N . PRO A 1 411 ? 4.063 -7.667 -25.668 1.00 94.31 411 PRO A N 1
ATOM 3150 C CA . PRO A 1 411 ? 4.702 -8.670 -26.514 1.00 94.31 411 PRO A CA 1
ATOM 3151 C C . PRO A 1 411 ? 4.070 -8.794 -27.901 1.00 94.31 411 PRO A C 1
ATOM 3153 O O . PRO A 1 411 ? 4.618 -9.484 -28.756 1.00 94.31 411 PRO A O 1
ATOM 3156 N N . THR A 1 412 ? 2.941 -8.127 -28.148 1.00 94.00 412 THR A N 1
ATOM 3157 C CA . THR A 1 412 ? 2.224 -8.185 -29.428 1.00 94.00 412 THR A CA 1
ATOM 3158 C C . THR A 1 412 ? 2.073 -6.800 -30.056 1.00 94.00 412 THR A C 1
ATOM 3160 O O . THR A 1 412 ? 2.370 -6.618 -31.239 1.00 94.00 412 THR A O 1
ATOM 3163 N N . ALA A 1 413 ? 1.725 -5.781 -29.268 1.00 93.56 413 ALA A N 1
ATOM 3164 C CA . ALA A 1 413 ? 1.545 -4.419 -29.757 1.00 93.56 413 ALA A CA 1
ATOM 3165 C C . ALA A 1 413 ? 2.881 -3.757 -30.128 1.00 93.56 413 ALA A C 1
ATOM 3167 O O . ALA A 1 413 ? 2.956 -3.015 -31.112 1.00 93.56 413 ALA A O 1
ATOM 3168 N N . THR A 1 414 ? 3.956 -4.044 -29.386 1.00 93.50 414 THR A N 1
ATOM 3169 C CA . THR A 1 414 ? 5.294 -3.514 -29.691 1.00 93.50 414 THR A CA 1
ATOM 3170 C C . THR A 1 414 ? 5.836 -4.044 -31.020 1.00 93.50 414 THR A C 1
ATOM 3172 O O . THR A 1 414 ? 6.145 -3.218 -31.887 1.00 93.50 414 THR A O 1
ATOM 3175 N N . PRO A 1 415 ? 5.915 -5.372 -31.261 1.00 93.19 415 PRO A N 1
ATOM 3176 C CA . PRO A 1 415 ? 6.338 -5.872 -32.564 1.00 93.19 415 PRO A CA 1
ATOM 3177 C C . PRO A 1 415 ? 5.382 -5.438 -33.676 1.00 93.19 415 PRO A C 1
ATOM 3179 O O . PRO A 1 415 ? 5.849 -5.065 -34.749 1.00 93.19 415 PRO A O 1
ATOM 3182 N N . GLN A 1 416 ? 4.064 -5.378 -33.444 1.00 92.81 416 GLN A N 1
ATOM 3183 C CA . GLN A 1 416 ? 3.123 -4.848 -34.438 1.00 92.81 416 GLN A CA 1
ATOM 3184 C C . GLN A 1 416 ? 3.470 -3.407 -34.849 1.00 92.81 416 GLN A C 1
ATOM 3186 O O . GLN A 1 416 ? 3.525 -3.111 -36.046 1.00 92.81 416 GLN A O 1
ATOM 3191 N N . ALA A 1 417 ? 3.743 -2.523 -33.884 1.00 90.06 417 ALA A N 1
ATOM 3192 C CA . ALA A 1 417 ? 4.122 -1.138 -34.150 1.00 90.06 417 ALA A CA 1
ATOM 3193 C C . ALA A 1 417 ? 5.448 -1.038 -34.924 1.00 90.06 417 ALA A C 1
ATOM 3195 O O . ALA A 1 417 ? 5.529 -0.297 -35.907 1.00 90.06 417 ALA A O 1
ATOM 3196 N N . LEU A 1 418 ? 6.463 -1.820 -34.537 1.00 88.12 418 LEU A N 1
ATOM 3197 C CA . LEU A 1 418 ? 7.760 -1.852 -35.224 1.00 88.12 418 LEU A CA 1
ATOM 3198 C C . LEU A 1 418 ? 7.655 -2.421 -36.648 1.00 88.12 418 LEU A C 1
ATOM 3200 O O . LEU A 1 418 ? 8.322 -1.962 -37.569 1.00 88.12 418 LEU A O 1
ATOM 3204 N N . ARG A 1 419 ? 6.775 -3.394 -36.882 1.00 89.38 419 ARG A N 1
ATOM 3205 C CA . ARG A 1 419 ? 6.529 -3.924 -38.232 1.00 89.38 419 ARG A CA 1
ATOM 3206 C C . ARG A 1 419 ? 5.862 -2.907 -39.131 1.00 89.38 419 ARG A C 1
ATOM 3208 O O . ARG A 1 419 ? 6.211 -2.820 -40.305 1.00 89.38 419 ARG A O 1
ATOM 3215 N N . GLN A 1 420 ? 4.892 -2.169 -38.594 1.00 88.19 420 GLN A N 1
ATOM 3216 C CA . GLN A 1 420 ? 4.217 -1.109 -39.332 1.00 88.19 420 GLN A CA 1
ATOM 3217 C C . GLN A 1 420 ? 5.208 -0.011 -39.725 1.00 88.19 420 GLN A C 1
ATOM 3219 O O . GLN A 1 420 ? 5.205 0.406 -40.883 1.00 88.19 420 GLN A O 1
ATOM 3224 N N . SER A 1 421 ? 6.101 0.400 -38.815 1.00 82.00 421 SER A N 1
ATOM 3225 C CA . SER A 1 421 ? 7.144 1.381 -39.141 1.00 82.00 421 SER A CA 1
ATOM 3226 C C . SER A 1 421 ? 8.144 0.859 -40.175 1.00 82.00 421 SER A C 1
ATOM 3228 O O . SER A 1 421 ? 8.557 1.611 -41.058 1.00 82.00 421 SER A O 1
ATOM 3230 N N . GLN A 1 422 ? 8.485 -0.431 -40.117 1.00 79.62 422 GLN A N 1
ATOM 3231 C CA . GLN A 1 422 ? 9.430 -1.084 -41.030 1.00 79.62 422 GLN A CA 1
ATOM 3232 C C . GLN A 1 422 ? 8.804 -1.599 -42.338 1.00 79.62 422 GLN A C 1
ATOM 3234 O O . GLN A 1 422 ? 9.529 -2.087 -43.208 1.00 79.62 422 GLN A O 1
ATOM 3239 N N . GLN A 1 423 ? 7.483 -1.462 -42.503 1.00 84.94 423 GLN A N 1
ATOM 3240 C CA . GLN A 1 423 ? 6.709 -1.943 -43.656 1.00 84.94 423 GLN A CA 1
ATOM 3241 C C . GLN A 1 423 ? 6.843 -3.459 -43.899 1.00 84.94 423 GLN A C 1
ATOM 3243 O O . GLN A 1 423 ? 6.927 -3.918 -45.038 1.00 84.94 423 GLN A O 1
ATOM 3248 N N . LEU A 1 424 ? 6.869 -4.249 -42.823 1.00 86.12 424 LEU A N 1
ATOM 3249 C CA . LEU A 1 424 ? 6.982 -5.709 -42.896 1.00 86.12 424 LEU A CA 1
ATOM 3250 C C . LEU A 1 424 ? 5.592 -6.385 -42.970 1.00 86.12 424 LEU A C 1
ATOM 3252 O O . LEU A 1 424 ? 4.683 -5.986 -42.231 1.00 86.12 424 LEU A O 1
ATOM 3256 N N . PRO A 1 425 ? 5.412 -7.456 -43.775 1.00 88.94 425 PRO A N 1
ATOM 3257 C CA . PRO A 1 425 ? 4.148 -8.203 -43.895 1.00 88.94 425 PRO A CA 1
ATOM 3258 C C . PRO A 1 425 ? 3.916 -9.139 -42.697 1.00 88.94 425 PRO A C 1
ATOM 3260 O O . PRO A 1 425 ? 4.902 -9.753 -42.275 1.00 88.94 425 PRO A O 1
ATOM 3263 N N . PRO A 1 426 ? 2.694 -9.235 -42.118 1.00 88.00 426 PRO A N 1
ATOM 3264 C CA . PRO A 1 426 ? 2.415 -9.953 -40.861 1.00 88.00 426 PRO A CA 1
ATOM 3265 C C . PRO A 1 426 ? 3.111 -11.317 -40.761 1.00 88.00 426 PRO A C 1
ATOM 3267 O O . PRO A 1 426 ? 3.178 -12.017 -41.774 1.00 88.00 426 PRO A O 1
ATOM 3270 N N . PRO A 1 427 ? 3.648 -11.698 -39.585 1.00 90.62 427 PRO A N 1
ATOM 3271 C CA . PRO A 1 427 ? 4.342 -12.968 -39.468 1.00 90.62 427 PRO A CA 1
ATOM 3272 C C . PRO A 1 427 ? 3.307 -14.085 -39.591 1.00 90.62 427 PRO A C 1
ATOM 3274 O O . PRO A 1 427 ? 2.207 -13.992 -39.045 1.00 90.62 427 PRO A O 1
ATOM 3277 N N . GLN A 1 428 ? 3.651 -15.122 -40.341 1.00 86.06 428 GLN A N 1
ATOM 3278 C CA . GLN A 1 428 ? 2.820 -16.308 -40.484 1.00 86.06 428 GLN A CA 1
ATOM 3279 C C . GLN A 1 428 ? 3.591 -17.489 -39.922 1.00 86.06 428 GLN A C 1
ATOM 3281 O O . GLN A 1 428 ? 4.767 -17.671 -40.238 1.00 86.06 428 GLN A O 1
ATOM 3286 N N . TRP A 1 429 ? 2.917 -18.270 -39.088 1.00 91.69 429 TRP A N 1
ATOM 3287 C CA . TRP A 1 429 ? 3.437 -19.504 -38.534 1.00 91.69 429 TRP A CA 1
ATOM 3288 C C . TRP A 1 429 ? 2.363 -20.578 -38.621 1.00 91.69 429 TRP A C 1
ATOM 3290 O O . TRP A 1 429 ? 1.185 -20.314 -38.398 1.00 91.69 429 TRP A O 1
ATOM 3300 N N . THR A 1 430 ? 2.797 -21.780 -38.964 1.00 81.56 430 THR A N 1
ATOM 3301 C CA . THR A 1 430 ? 2.051 -23.026 -38.832 1.00 81.56 430 THR A CA 1
ATOM 3302 C C . THR A 1 430 ? 3.058 -24.096 -38.425 1.00 81.56 430 THR A C 1
ATOM 3304 O O . THR A 1 430 ? 4.239 -23.981 -38.772 1.00 81.56 430 THR A O 1
ATOM 3307 N N . GLU A 1 431 ? 2.603 -25.182 -37.805 1.00 76.25 431 GLU A N 1
ATOM 3308 C CA . GLU A 1 431 ? 3.463 -26.318 -37.427 1.00 76.25 431 GLU A CA 1
ATOM 3309 C C . GLU A 1 431 ? 4.312 -26.858 -38.603 1.00 76.25 431 GLU A C 1
ATOM 3311 O O . GLU A 1 431 ? 5.395 -27.407 -38.416 1.00 76.25 431 GLU A O 1
ATOM 3316 N N . THR A 1 432 ? 3.847 -26.671 -39.845 1.00 74.88 432 THR A N 1
ATOM 3317 C CA . THR A 1 432 ? 4.491 -27.195 -41.063 1.00 74.88 432 THR A CA 1
ATOM 3318 C C . THR A 1 432 ? 5.510 -26.260 -41.721 1.00 74.88 432 THR A C 1
ATOM 3320 O O . THR A 1 432 ? 6.303 -26.715 -42.544 1.00 74.88 432 THR A O 1
ATOM 3323 N N . THR A 1 433 ? 5.502 -24.960 -41.404 1.00 76.00 433 THR A N 1
ATOM 3324 C CA . THR A 1 433 ? 6.296 -23.939 -42.123 1.00 76.00 433 THR A CA 1
ATOM 3325 C C . THR A 1 433 ? 7.666 -23.653 -41.503 1.00 76.00 433 THR A C 1
ATOM 3327 O O . THR A 1 433 ? 8.468 -22.954 -42.120 1.00 76.00 433 THR A O 1
ATOM 3330 N N . GLY A 1 434 ? 7.958 -24.213 -40.325 1.00 82.81 434 GLY A N 1
ATOM 3331 C CA . GLY A 1 434 ? 9.183 -23.934 -39.568 1.00 82.81 434 GLY A CA 1
ATOM 3332 C C . GLY A 1 434 ? 9.147 -22.595 -38.812 1.00 82.81 434 GLY A C 1
ATOM 3333 O O . GLY A 1 434 ? 8.094 -21.949 -38.780 1.00 82.81 434 GLY A O 1
ATOM 3334 N N . PRO A 1 435 ? 10.279 -22.170 -38.211 1.00 90.75 435 PRO A N 1
ATOM 3335 C CA . PRO A 1 435 ? 10.341 -20.950 -37.411 1.00 90.75 435 PRO A CA 1
ATOM 3336 C C . PRO A 1 435 ? 9.946 -19.702 -38.195 1.00 90.75 435 PRO A C 1
ATOM 3338 O O . PRO A 1 435 ? 10.275 -19.570 -39.378 1.00 90.75 435 PRO A O 1
ATOM 3341 N N . ILE A 1 436 ? 9.305 -18.746 -37.521 1.00 91.38 436 ILE A N 1
ATOM 3342 C CA . ILE A 1 436 ? 8.890 -17.483 -38.142 1.00 91.38 436 ILE A CA 1
ATOM 3343 C C . ILE A 1 436 ? 10.080 -16.713 -38.718 1.00 91.38 436 ILE A C 1
ATOM 3345 O O . ILE A 1 436 ? 11.146 -16.645 -38.104 1.00 91.38 436 ILE A O 1
ATOM 3349 N N . GLN A 1 437 ? 9.891 -16.088 -39.884 1.00 86.81 437 GLN A N 1
ATOM 3350 C CA . GLN A 1 437 ? 10.920 -15.286 -40.551 1.00 86.81 437 GLN A CA 1
ATOM 3351 C C . GLN A 1 437 ? 10.404 -13.878 -40.907 1.00 86.81 437 GLN A C 1
ATOM 3353 O O . GLN A 1 437 ? 9.391 -13.761 -41.601 1.00 86.81 437 GLN A O 1
ATOM 3358 N N . PRO A 1 438 ? 11.090 -12.798 -40.476 1.00 88.56 438 PRO A N 1
ATOM 3359 C CA . PRO A 1 438 ? 12.205 -12.802 -39.521 1.00 88.56 438 PRO A CA 1
ATOM 3360 C C . PRO A 1 438 ? 11.720 -13.146 -38.100 1.00 88.56 438 PRO A C 1
ATOM 3362 O O . PRO A 1 438 ? 10.614 -12.761 -37.722 1.00 88.56 438 PRO A O 1
ATOM 3365 N N . SER A 1 439 ? 12.533 -13.848 -37.304 1.00 90.81 439 SER A N 1
ATOM 3366 C CA . SER A 1 439 ? 12.167 -14.219 -35.921 1.00 90.81 439 SER A CA 1
ATOM 3367 C C . SER A 1 439 ? 12.268 -13.051 -34.930 1.00 90.81 439 SER A C 1
ATOM 3369 O O . SER A 1 439 ? 11.549 -13.016 -33.933 1.00 90.81 439 SER A O 1
ATOM 3371 N N . LEU A 1 440 ? 13.121 -12.067 -35.234 1.00 90.25 440 LEU A N 1
ATOM 3372 C CA . LEU A 1 440 ? 13.295 -10.820 -34.486 1.00 90.25 440 LEU A CA 1
ATOM 3373 C C . LEU A 1 440 ? 12.985 -9.614 -35.379 1.00 90.25 440 LEU A C 1
ATOM 3375 O O . LEU A 1 440 ? 13.229 -9.631 -36.586 1.00 90.25 440 LEU A O 1
ATOM 3379 N N . ILE A 1 441 ? 12.489 -8.550 -34.762 1.00 88.06 441 ILE A N 1
ATOM 3380 C CA . ILE A 1 441 ? 12.383 -7.208 -35.326 1.00 88.06 441 ILE A CA 1
ATOM 3381 C C . ILE A 1 441 ? 13.264 -6.288 -34.495 1.00 88.06 441 ILE A C 1
ATOM 3383 O O . ILE A 1 441 ? 13.235 -6.323 -33.268 1.00 88.06 441 ILE A O 1
ATOM 3387 N N . TRP A 1 442 ? 14.019 -5.430 -35.165 1.00 84.56 442 TRP A N 1
ATOM 3388 C CA . TRP A 1 442 ? 14.940 -4.520 -34.499 1.00 84.56 442 TRP A CA 1
ATOM 3389 C C . TRP A 1 442 ? 14.228 -3.243 -34.063 1.00 84.56 442 TRP A C 1
ATOM 3391 O O . TRP A 1 442 ? 13.722 -2.492 -34.899 1.00 84.56 442 TRP A O 1
ATOM 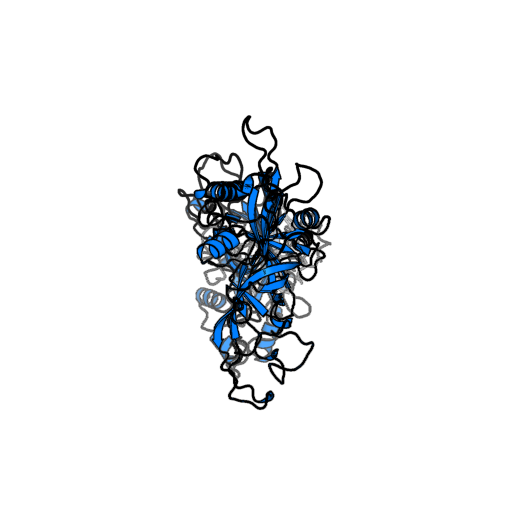3401 N N . GLY A 1 443 ? 14.180 -3.000 -32.755 1.00 85.75 443 GLY A N 1
ATOM 3402 C CA . GLY A 1 443 ? 13.885 -1.690 -32.188 1.00 85.75 443 GLY A CA 1
ATOM 3403 C C . GLY A 1 443 ? 15.170 -0.872 -32.097 1.00 85.75 443 GLY A C 1
ATOM 3404 O O . GLY A 1 443 ? 16.198 -1.389 -31.678 1.00 85.75 443 GLY A O 1
ATOM 3405 N N . PHE A 1 444 ? 15.126 0.398 -32.488 1.00 82.06 444 PHE A N 1
ATOM 3406 C CA . PHE A 1 444 ? 16.286 1.291 -32.427 1.00 82.06 444 PHE A CA 1
ATOM 3407 C C . PHE A 1 444 ? 16.059 2.292 -31.305 1.00 82.06 444 PHE A C 1
ATOM 3409 O O . PHE A 1 444 ? 15.151 3.121 -31.419 1.00 82.06 444 PHE A O 1
ATOM 3416 N N . MET A 1 445 ? 16.838 2.167 -30.229 1.00 86.12 445 MET A N 1
ATOM 3417 C CA . MET A 1 445 ? 16.753 3.011 -29.039 1.00 86.12 445 MET A CA 1
ATOM 3418 C C . MET A 1 445 ? 17.806 4.114 -29.083 1.00 86.12 445 MET A C 1
ATOM 3420 O O . MET A 1 445 ? 18.979 3.832 -29.317 1.00 86.12 445 MET A O 1
ATOM 3424 N N . LEU A 1 446 ? 17.386 5.357 -28.853 1.00 79.75 446 LEU A N 1
ATOM 3425 C CA . LEU A 1 446 ? 18.286 6.507 -28.778 1.00 79.75 446 LEU A CA 1
ATOM 3426 C C . LEU A 1 446 ? 19.077 6.484 -27.464 1.00 79.75 446 LEU A C 1
ATOM 3428 O O . LEU A 1 446 ? 18.483 6.257 -26.411 1.00 79.75 446 LEU A O 1
ATOM 3432 N N . LEU A 1 447 ? 20.383 6.739 -27.543 1.00 82.38 447 LEU A N 1
ATOM 3433 C CA . LEU A 1 447 ? 21.275 6.912 -26.398 1.00 82.38 447 LEU A CA 1
ATOM 3434 C C . LEU A 1 447 ? 21.884 8.323 -26.392 1.00 82.38 447 LEU A C 1
ATOM 3436 O O . LEU A 1 447 ? 21.908 8.993 -27.425 1.00 82.38 447 LEU A O 1
ATOM 3440 N N . GLU A 1 448 ? 22.421 8.757 -25.251 1.00 81.56 448 GLU A N 1
ATOM 3441 C CA . GLU A 1 448 ? 23.099 10.059 -25.104 1.00 81.56 448 GLU A CA 1
ATOM 3442 C C . GLU A 1 448 ? 24.300 10.197 -26.054 1.00 81.56 448 GLU A C 1
ATOM 3444 O O . GLU A 1 448 ? 24.527 11.244 -26.660 1.00 81.56 448 GLU A O 1
ATOM 3449 N N . ASP A 1 449 ? 25.047 9.110 -26.235 1.00 76.50 449 ASP A N 1
ATOM 3450 C CA . ASP A 1 449 ? 26.264 9.034 -27.039 1.00 76.50 449 ASP A CA 1
ATOM 3451 C C . ASP A 1 449 ? 26.074 8.276 -28.365 1.00 76.50 449 ASP A C 1
ATOM 3453 O O . ASP A 1 449 ? 27.043 8.070 -29.101 1.00 76.50 449 ASP A O 1
ATOM 3457 N N . GLY A 1 450 ? 24.844 7.880 -28.714 1.00 77.69 450 GLY A N 1
ATOM 3458 C CA . GLY A 1 450 ? 24.589 7.077 -29.908 1.00 77.69 450 GLY A CA 1
ATOM 3459 C C . GLY A 1 450 ? 23.237 6.362 -29.928 1.00 77.69 450 GLY A C 1
ATOM 3460 O O . GLY A 1 450 ? 22.200 6.991 -29.738 1.00 77.69 450 GLY A O 1
ATOM 3461 N N . TRP A 1 451 ? 23.214 5.062 -30.233 1.00 77.06 451 TRP A N 1
ATOM 3462 C CA . TRP A 1 451 ? 21.978 4.265 -30.265 1.00 77.06 451 TRP A CA 1
ATOM 3463 C C . TRP A 1 451 ? 22.226 2.765 -30.064 1.00 77.06 451 TRP A C 1
ATOM 3465 O O . TRP A 1 451 ? 23.322 2.264 -30.303 1.00 77.06 451 TRP A O 1
ATOM 3475 N N . ALA A 1 452 ? 21.186 2.032 -29.666 1.00 83.62 452 ALA A N 1
ATOM 3476 C CA . ALA A 1 452 ? 21.222 0.584 -29.461 1.00 83.62 452 ALA A CA 1
ATOM 3477 C C . ALA A 1 452 ? 20.169 -0.152 -30.300 1.00 83.62 452 ALA A C 1
ATOM 3479 O O . ALA A 1 452 ? 19.035 0.309 -30.455 1.00 83.62 452 ALA A O 1
ATOM 3480 N N . GLN A 1 453 ? 20.539 -1.327 -30.810 1.00 83.12 453 GLN A N 1
ATOM 3481 C CA . GLN A 1 453 ? 19.621 -2.300 -31.396 1.00 83.12 453 GLN A CA 1
ATOM 3482 C C . GLN A 1 453 ? 19.043 -3.175 -30.293 1.00 83.12 453 GLN A C 1
ATOM 3484 O O . GLN A 1 453 ? 19.757 -3.940 -29.652 1.00 83.12 453 GLN A O 1
ATOM 3489 N N . LEU A 1 454 ? 17.732 -3.093 -30.103 1.00 88.62 454 LEU A N 1
ATOM 3490 C CA . LEU A 1 454 ? 16.992 -3.960 -29.201 1.00 88.62 454 LEU A CA 1
ATOM 3491 C C . LEU A 1 454 ? 16.288 -5.059 -30.015 1.00 88.62 454 LEU A C 1
ATOM 3493 O O . LEU A 1 454 ? 15.445 -4.740 -30.862 1.00 88.62 454 LEU A O 1
ATOM 3497 N N . PRO A 1 455 ? 16.622 -6.343 -29.802 1.00 90.69 455 PRO A N 1
ATOM 3498 C CA . PRO A 1 455 ? 15.952 -7.450 -30.479 1.00 90.69 455 PRO A CA 1
ATOM 3499 C C . PRO A 1 455 ? 14.549 -7.681 -29.903 1.00 90.69 455 PRO A C 1
ATOM 3501 O O . PRO A 1 455 ? 14.416 -8.119 -28.772 1.00 90.69 455 PRO A O 1
ATOM 3504 N N . ILE A 1 456 ? 13.488 -7.460 -30.679 1.00 92.44 456 ILE A N 1
ATOM 3505 C CA . ILE A 1 456 ? 12.104 -7.720 -30.246 1.00 92.44 456 ILE A CA 1
ATOM 3506 C C . ILE A 1 456 ? 11.542 -8.954 -30.976 1.00 92.44 456 ILE A C 1
ATOM 3508 O O . ILE A 1 456 ? 11.513 -8.960 -32.208 1.00 92.44 456 ILE A O 1
ATOM 3512 N N . PRO A 1 457 ? 11.071 -9.998 -30.272 1.00 93.31 457 PRO A N 1
ATOM 3513 C CA . PRO A 1 457 ? 10.438 -11.166 -30.882 1.00 93.31 457 PRO A CA 1
ATOM 3514 C C . PRO A 1 457 ? 9.247 -10.794 -31.766 1.00 93.31 457 PRO A C 1
ATOM 3516 O O . PRO A 1 457 ? 8.367 -10.031 -31.371 1.00 93.31 457 PRO A O 1
ATOM 3519 N N . ASN A 1 458 ? 9.203 -11.348 -32.978 1.00 93.75 458 ASN A N 1
ATOM 3520 C CA . ASN A 1 458 ? 8.180 -11.040 -33.980 1.00 93.75 458 ASN A CA 1
ATOM 3521 C C . ASN A 1 458 ? 6.897 -11.866 -33.783 1.00 93.75 458 ASN A C 1
ATOM 3523 O O . ASN A 1 458 ? 6.457 -12.592 -34.676 1.00 93.75 458 ASN A O 1
ATOM 3527 N N . LEU A 1 459 ? 6.321 -11.775 -32.586 1.00 94.19 459 LEU A N 1
ATOM 3528 C CA . LEU A 1 459 ? 5.167 -12.562 -32.162 1.00 94.19 459 LEU A CA 1
ATOM 3529 C C . LEU A 1 459 ? 3.850 -11.794 -32.369 1.00 94.19 459 LEU A C 1
ATOM 3531 O O . LEU A 1 459 ? 3.813 -10.565 -32.426 1.00 94.19 459 LEU A O 1
ATOM 3535 N N . THR A 1 460 ? 2.752 -12.539 -32.504 1.00 95.00 460 THR A N 1
ATOM 3536 C CA . THR A 1 460 ? 1.378 -12.011 -32.585 1.00 95.00 460 THR A CA 1
ATOM 3537 C C . THR A 1 460 ? 0.466 -12.836 -31.693 1.00 95.00 460 THR A C 1
ATOM 3539 O O . THR A 1 460 ? 0.787 -13.989 -31.413 1.00 95.00 460 THR A O 1
ATOM 3542 N N . GLU A 1 461 ? -0.681 -12.285 -31.293 1.00 94.62 461 GLU A N 1
ATOM 3543 C CA . GLU A 1 461 ? -1.682 -13.006 -30.489 1.00 94.62 461 GLU A CA 1
ATOM 3544 C C . GLU A 1 461 ? -2.035 -14.371 -31.098 1.00 94.62 461 GLU A C 1
ATOM 3546 O O . GLU A 1 461 ? -2.051 -15.378 -30.398 1.00 94.62 461 GLU A O 1
ATOM 3551 N N . GLN A 1 462 ? -2.224 -14.430 -32.421 1.00 93.00 462 GLN A N 1
ATOM 3552 C CA . GLN A 1 462 ? -2.540 -15.675 -33.123 1.00 93.00 462 GLN A CA 1
ATOM 3553 C C . GLN A 1 462 ? -1.429 -16.726 -32.974 1.00 93.00 462 GLN A C 1
ATOM 3555 O O . GLN A 1 462 ? -1.727 -17.891 -32.755 1.00 93.00 462 GLN A O 1
ATOM 3560 N N . ILE A 1 463 ? -0.156 -16.319 -33.021 1.00 94.38 463 ILE A N 1
ATOM 3561 C CA . ILE A 1 463 ? 0.977 -17.234 -32.813 1.00 94.38 463 ILE A CA 1
ATOM 3562 C C . ILE A 1 463 ? 0.981 -17.770 -31.378 1.00 94.38 463 ILE A C 1
ATOM 3564 O O . ILE A 1 463 ? 1.209 -18.960 -31.187 1.00 94.38 463 ILE A O 1
ATOM 3568 N N . TYR A 1 464 ? 0.707 -16.930 -30.374 1.00 94.56 464 TYR A N 1
ATOM 3569 C CA . TYR A 1 464 ? 0.598 -17.378 -28.978 1.00 94.56 464 TYR A CA 1
ATOM 3570 C C . TYR A 1 464 ? -0.518 -18.415 -28.794 1.00 94.56 464 TYR A C 1
ATOM 3572 O O . TYR A 1 464 ? -0.321 -19.412 -28.103 1.00 94.56 464 TYR A O 1
ATOM 3580 N N . LEU A 1 465 ? -1.675 -18.183 -29.420 1.00 93.50 465 LEU A N 1
ATOM 3581 C CA . LEU A 1 465 ? -2.822 -19.087 -29.349 1.00 93.50 465 LEU A CA 1
ATOM 3582 C C . LEU A 1 465 ? -2.557 -20.404 -30.089 1.00 93.50 465 LEU A C 1
ATOM 3584 O O . LEU A 1 465 ? -2.799 -21.469 -29.529 1.00 93.50 465 LEU A O 1
ATOM 3588 N N . ASP A 1 466 ? -2.028 -20.338 -31.312 1.00 92.00 466 ASP A N 1
ATOM 3589 C CA . ASP A 1 466 ? -1.803 -21.519 -32.153 1.00 92.00 466 ASP A CA 1
ATOM 3590 C C . ASP A 1 466 ? -0.656 -22.397 -31.641 1.00 92.00 466 ASP A C 1
ATOM 3592 O O . ASP A 1 466 ? -0.697 -23.609 -31.815 1.00 92.00 466 ASP A O 1
ATOM 3596 N N . SER A 1 467 ? 0.360 -21.803 -31.005 1.00 91.88 467 SER A N 1
ATOM 3597 C CA . SER A 1 467 ? 1.470 -22.549 -30.389 1.00 91.88 467 SER A CA 1
ATOM 3598 C C . SER A 1 467 ? 1.153 -23.067 -28.984 1.00 91.88 467 SER A C 1
ATOM 3600 O O . SER A 1 467 ? 1.963 -23.771 -28.398 1.00 91.88 467 SER A O 1
ATOM 3602 N N . GLY A 1 468 ? 0.006 -22.704 -28.399 1.00 91.19 468 GLY A N 1
ATOM 3603 C CA . GLY A 1 468 ? -0.347 -23.115 -27.037 1.00 91.19 468 GLY A CA 1
ATOM 3604 C C . GLY A 1 468 ? 0.506 -22.484 -25.927 1.00 91.19 468 GLY A C 1
ATOM 3605 O O . GLY A 1 468 ? 0.428 -22.928 -24.786 1.00 91.19 468 GLY A O 1
ATOM 3606 N N . VAL A 1 469 ? 1.294 -21.445 -26.231 1.00 91.69 469 VAL A N 1
ATOM 3607 C CA . VAL A 1 469 ? 2.109 -20.701 -25.246 1.00 91.69 469 VAL A CA 1
ATOM 3608 C C . VAL A 1 469 ? 1.280 -19.644 -24.494 1.00 91.69 469 VAL A C 1
ATOM 3610 O O . VAL A 1 469 ? 1.725 -19.095 -23.490 1.00 91.69 469 VAL A O 1
ATOM 3613 N N . ALA A 1 470 ? 0.066 -19.328 -24.962 1.00 91.81 470 ALA A N 1
ATOM 3614 C CA . ALA A 1 470 ? -0.855 -18.452 -24.240 1.00 91.81 470 ALA A CA 1
ATOM 3615 C C . ALA A 1 470 ? -1.330 -19.083 -22.916 1.00 91.81 470 ALA A C 1
ATOM 3617 O O . ALA A 1 470 ? -1.818 -20.215 -22.901 1.00 91.81 470 ALA A O 1
ATOM 3618 N N . ASN A 1 471 ? -1.297 -18.312 -21.827 1.00 87.44 471 ASN A N 1
ATOM 3619 C CA . ASN A 1 471 ? -1.820 -18.729 -20.524 1.00 87.44 471 ASN A CA 1
ATOM 3620 C C . ASN A 1 471 ? -3.344 -18.566 -20.490 1.00 87.44 471 ASN A C 1
ATOM 3622 O O . ASN A 1 471 ? -3.887 -17.599 -19.951 1.00 87.44 471 ASN A O 1
ATOM 3626 N N . LEU A 1 472 ? -4.055 -19.500 -21.120 1.00 82.75 472 LEU A N 1
ATOM 3627 C CA . LEU A 1 472 ? -5.513 -19.527 -21.084 1.00 82.75 472 LEU A CA 1
ATOM 3628 C C . LEU A 1 472 ? -5.981 -20.056 -19.717 1.00 82.75 472 LEU A C 1
ATOM 3630 O O . LEU A 1 472 ? -5.600 -21.167 -19.345 1.00 82.75 472 LEU A O 1
ATOM 3634 N N . PRO A 1 473 ? -6.812 -19.307 -18.965 1.00 71.38 473 PRO A N 1
ATOM 3635 C CA . PRO A 1 473 ? -7.313 -19.776 -17.679 1.00 71.38 473 PRO A CA 1
ATOM 3636 C C . PRO A 1 473 ? -8.128 -21.060 -17.869 1.00 71.38 473 PRO A C 1
ATOM 3638 O O . PRO A 1 473 ? -9.019 -21.112 -18.722 1.00 71.38 473 PRO A O 1
ATOM 3641 N N . ASP A 1 474 ? -7.839 -22.095 -17.074 1.00 69.31 474 ASP A N 1
ATOM 3642 C CA . ASP A 1 474 ? -8.615 -23.336 -17.113 1.00 69.31 474 ASP A CA 1
ATOM 3643 C C . ASP A 1 474 ? -10.044 -23.044 -16.613 1.00 69.31 474 ASP A C 1
ATOM 3645 O O . ASP A 1 474 ? -10.234 -22.577 -15.483 1.00 69.31 474 ASP A O 1
ATOM 3649 N N . PRO A 1 475 ? -11.079 -23.302 -17.435 1.00 65.12 475 PRO A N 1
ATOM 3650 C CA . PRO A 1 475 ? -12.464 -23.010 -17.080 1.00 65.12 475 PRO A CA 1
ATOM 3651 C C . PRO A 1 475 ? -12.942 -23.745 -15.816 1.00 65.12 475 PRO A C 1
ATOM 3653 O O . PRO A 1 475 ? -13.952 -23.348 -15.238 1.00 65.12 475 PRO A O 1
ATOM 3656 N N . ASN A 1 476 ? -12.236 -24.790 -15.368 1.00 64.56 476 ASN A N 1
ATOM 3657 C CA . ASN A 1 476 ? -12.571 -25.555 -14.165 1.00 64.56 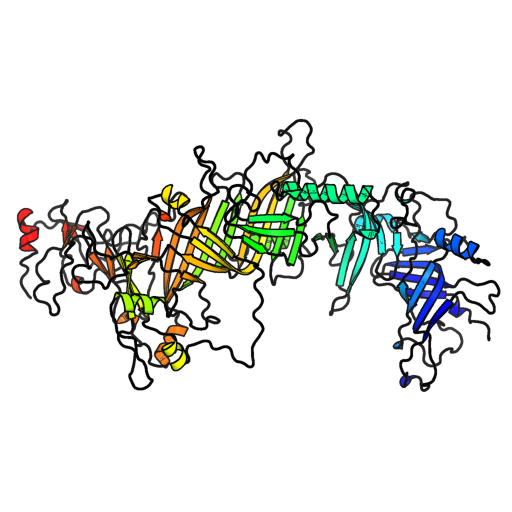476 ASN A CA 1
ATOM 3658 C C . ASN A 1 476 ? -11.862 -25.066 -12.890 1.00 64.56 476 ASN A C 1
ATOM 3660 O O . ASN A 1 476 ? -12.209 -25.526 -11.802 1.00 64.56 476 ASN A O 1
ATOM 3664 N N . THR A 1 477 ? -10.892 -24.152 -12.997 1.00 59.28 477 THR A N 1
ATOM 3665 C CA . THR A 1 477 ? -10.081 -23.663 -11.867 1.00 59.28 477 THR A CA 1
ATOM 3666 C C . THR A 1 477 ? -10.191 -22.157 -11.660 1.00 59.28 477 THR A C 1
ATOM 3668 O O . THR A 1 477 ? -9.332 -21.583 -10.999 1.00 59.28 477 THR A O 1
ATOM 3671 N N . VAL A 1 478 ? -11.253 -21.513 -12.171 1.00 51.16 478 VAL A N 1
ATOM 3672 C CA . VAL A 1 478 ? -11.506 -20.071 -11.994 1.00 51.16 478 VAL A CA 1
ATOM 3673 C C . VAL A 1 478 ? -11.643 -19.732 -10.505 1.00 51.16 478 VAL A C 1
ATOM 3675 O O . VAL A 1 478 ? -12.736 -19.665 -9.945 1.00 51.16 478 VAL A O 1
ATOM 3678 N N . THR A 1 479 ? -10.515 -19.501 -9.845 1.00 54.50 479 THR A N 1
ATOM 3679 C CA . THR A 1 479 ? -10.435 -18.728 -8.620 1.00 54.50 479 THR A CA 1
ATOM 3680 C C . THR A 1 479 ? -10.708 -17.293 -9.021 1.00 54.50 479 THR A C 1
ATOM 3682 O O . THR A 1 479 ? -9.981 -16.725 -9.836 1.00 54.50 479 THR A O 1
ATOM 3685 N N . THR A 1 480 ? -11.794 -16.723 -8.502 1.00 52.19 480 THR A N 1
ATOM 3686 C CA . THR A 1 480 ? -12.112 -15.302 -8.650 1.00 52.19 480 THR A CA 1
ATOM 3687 C C . THR A 1 480 ? -10.838 -14.491 -8.388 1.00 52.19 480 THR A C 1
ATOM 3689 O O . THR A 1 480 ? -10.238 -14.709 -7.331 1.00 52.19 480 THR A O 1
ATOM 3692 N N . PRO A 1 481 ? -10.396 -13.607 -9.306 1.00 57.31 481 PRO A N 1
ATOM 3693 C CA . PRO A 1 481 ? -9.205 -12.798 -9.078 1.00 57.31 481 PRO A CA 1
ATOM 3694 C C . PRO A 1 481 ? -9.354 -12.083 -7.740 1.00 57.31 481 PRO A C 1
ATOM 3696 O O . PRO A 1 481 ? -10.399 -11.474 -7.485 1.00 57.31 481 PRO A O 1
ATOM 3699 N N . THR A 1 482 ? -8.353 -12.190 -6.869 1.00 62.78 482 THR A N 1
ATOM 3700 C CA . THR A 1 482 ? -8.332 -11.429 -5.622 1.00 62.78 482 THR A CA 1
ATOM 3701 C C . THR A 1 482 ? -8.414 -9.959 -6.012 1.00 62.78 482 THR A C 1
ATOM 3703 O O . THR A 1 482 ? -7.542 -9.459 -6.719 1.00 62.78 482 THR A O 1
ATOM 3706 N N . ALA A 1 483 ? -9.506 -9.285 -5.647 1.00 74.88 483 ALA A N 1
ATOM 3707 C CA . ALA A 1 483 ? -9.673 -7.884 -5.998 1.00 74.88 483 ALA A CA 1
ATOM 3708 C C . ALA A 1 483 ? -8.518 -7.086 -5.388 1.00 74.88 483 ALA A C 1
ATOM 3710 O O . ALA A 1 483 ? -8.219 -7.248 -4.202 1.00 74.88 483 ALA A O 1
ATOM 3711 N N . SER A 1 484 ? -7.884 -6.239 -6.201 1.00 86.25 484 SER A N 1
ATOM 3712 C CA . SER A 1 484 ? -6.821 -5.364 -5.720 1.00 86.25 484 SER A CA 1
ATOM 3713 C C . SER A 1 484 ? -7.329 -4.524 -4.540 1.00 86.25 484 SER A C 1
ATOM 3715 O O . SER A 1 484 ? -8.423 -3.953 -4.634 1.00 86.25 484 SER A O 1
ATOM 3717 N N . PRO A 1 485 ? -6.572 -4.409 -3.436 1.00 91.38 485 PRO A N 1
ATOM 3718 C CA . PRO A 1 485 ? -6.898 -3.492 -2.353 1.00 91.38 485 PRO A CA 1
ATOM 3719 C C . PRO A 1 485 ? -6.856 -2.023 -2.798 1.00 91.38 485 PRO A C 1
ATOM 3721 O O . PRO A 1 485 ? -7.486 -1.180 -2.156 1.00 91.38 485 PRO A O 1
ATOM 3724 N N . LEU A 1 486 ? -6.126 -1.701 -3.873 1.00 94.75 486 LEU A N 1
ATOM 3725 C CA . LEU A 1 486 ? -6.047 -0.350 -4.417 1.00 94.75 486 LEU A CA 1
ATOM 3726 C C . LEU A 1 486 ? -7.325 -0.006 -5.191 1.00 94.75 486 LEU A C 1
ATOM 3728 O O . LEU A 1 486 ? -7.638 -0.606 -6.217 1.00 94.75 486 LEU A O 1
ATOM 3732 N N . GLN A 1 487 ? -8.050 1.008 -4.721 1.00 94.12 487 GLN A N 1
ATOM 3733 C CA . GLN A 1 487 ? -9.208 1.570 -5.411 1.00 94.12 487 GLN A CA 1
ATOM 3734 C C . GLN A 1 487 ? -8.793 2.837 -6.162 1.00 94.12 487 GLN A C 1
ATOM 3736 O O . GLN A 1 487 ? -8.522 3.866 -5.544 1.00 94.12 487 GLN A O 1
ATOM 3741 N N . GLY A 1 488 ? -8.763 2.773 -7.492 1.00 94.44 488 GLY A N 1
ATOM 3742 C CA . GLY A 1 488 ? -8.287 3.863 -8.350 1.00 94.44 488 GLY A CA 1
ATOM 3743 C C . GLY A 1 488 ? -6.881 3.598 -8.883 1.00 94.44 488 GLY A C 1
ATOM 3744 O O . GLY A 1 488 ? -6.453 2.452 -8.971 1.00 94.44 488 GLY A O 1
ATOM 3745 N N . ALA A 1 489 ? -6.176 4.655 -9.275 1.00 94.62 489 ALA A N 1
ATOM 3746 C CA . ALA A 1 489 ? -4.810 4.574 -9.782 1.00 94.62 489 ALA A CA 1
ATOM 3747 C C . ALA A 1 489 ? -4.072 5.875 -9.471 1.00 94.62 489 ALA A C 1
ATOM 3749 O O . ALA A 1 489 ? -4.666 6.956 -9.510 1.00 94.62 489 ALA A O 1
ATOM 3750 N N . VAL A 1 490 ? -2.773 5.775 -9.202 1.00 95.44 490 VAL A N 1
ATOM 3751 C CA . VAL A 1 490 ? -1.904 6.931 -8.951 1.00 95.44 490 VAL A CA 1
ATOM 3752 C C . VAL A 1 490 ? -0.827 6.999 -10.025 1.00 95.44 490 VAL A C 1
ATOM 3754 O O . VAL A 1 490 ? -0.247 5.981 -10.393 1.00 95.44 490 VAL A O 1
ATOM 3757 N N . SER A 1 491 ? -0.585 8.190 -10.567 1.00 94.69 491 SER A N 1
ATOM 3758 C CA . SER A 1 491 ? 0.377 8.425 -11.637 1.00 94.69 491 SER A CA 1
ATOM 3759 C C . SER A 1 491 ? 1.245 9.637 -11.332 1.00 94.69 491 SER A C 1
ATOM 3761 O O . SER A 1 491 ? 0.771 10.768 -11.368 1.00 94.69 491 SER A O 1
ATOM 3763 N N . LEU A 1 492 ? 2.539 9.410 -11.126 1.00 94.00 492 LEU A N 1
ATOM 3764 C CA . LEU A 1 492 ? 3.538 10.463 -10.952 1.00 94.00 492 LEU A CA 1
ATOM 3765 C C . LEU A 1 492 ? 4.279 10.683 -12.269 1.00 94.00 492 LEU A C 1
ATOM 3767 O O . LEU A 1 492 ? 4.701 9.724 -12.907 1.00 94.00 492 LEU A O 1
ATOM 3771 N N . GLY A 1 493 ? 4.441 11.932 -12.699 1.00 92.69 493 GLY A N 1
ATOM 3772 C CA . GLY A 1 493 ? 5.162 12.244 -13.931 1.00 92.69 493 GLY A CA 1
ATOM 3773 C C . GLY A 1 493 ? 5.223 13.732 -14.254 1.00 92.69 493 GLY A C 1
ATOM 3774 O O . GLY A 1 493 ? 4.575 14.557 -13.607 1.00 92.69 493 GLY A O 1
ATOM 3775 N N . ASN A 1 494 ? 5.984 14.072 -15.293 1.00 91.00 494 ASN A N 1
ATOM 3776 C CA . ASN A 1 494 ? 6.096 15.434 -15.826 1.00 91.00 494 ASN A CA 1
ATOM 3777 C C . ASN A 1 494 ? 5.326 15.619 -17.151 1.00 91.00 494 ASN A C 1
ATOM 3779 O O . ASN A 1 494 ? 5.441 16.659 -17.787 1.00 91.00 494 ASN A O 1
ATOM 3783 N N . ASN A 1 495 ? 4.520 14.639 -17.567 1.00 84.69 495 ASN A N 1
ATOM 3784 C CA . ASN A 1 495 ? 3.816 14.617 -18.856 1.00 84.69 495 ASN A CA 1
ATOM 3785 C C . ASN A 1 495 ? 2.733 15.706 -19.039 1.00 84.69 495 ASN A C 1
ATOM 3787 O O . ASN A 1 495 ? 2.158 15.838 -20.124 1.00 84.69 495 ASN A O 1
ATOM 3791 N N . ARG A 1 496 ? 2.443 16.505 -18.006 1.00 84.31 496 ARG A N 1
ATOM 3792 C CA . ARG A 1 496 ? 1.541 17.655 -18.110 1.00 84.31 496 ARG A CA 1
ATOM 3793 C C . ARG A 1 496 ? 2.195 18.762 -18.932 1.00 84.31 496 ARG A C 1
ATOM 3795 O O . ARG A 1 496 ? 3.353 19.112 -18.727 1.00 84.31 496 ARG A O 1
ATOM 3802 N N . ARG A 1 497 ? 1.410 19.391 -19.810 1.00 83.12 497 ARG A N 1
ATOM 3803 C CA . ARG A 1 497 ? 1.882 20.481 -20.680 1.00 83.12 497 ARG A CA 1
ATOM 3804 C C . ARG A 1 497 ? 2.575 21.609 -19.906 1.00 83.12 497 ARG A C 1
ATOM 3806 O O . ARG A 1 497 ? 3.632 22.059 -20.322 1.00 83.12 497 ARG A O 1
ATOM 3813 N N . THR A 1 498 ? 2.006 22.025 -18.778 1.00 82.19 498 THR A N 1
ATOM 3814 C CA . THR A 1 498 ? 2.568 23.080 -17.921 1.00 82.19 498 THR A CA 1
ATOM 3815 C C . THR A 1 498 ? 3.910 22.689 -17.301 1.00 82.19 498 THR A C 1
ATOM 3817 O O . THR A 1 498 ? 4.779 23.544 -17.148 1.00 82.19 498 THR A O 1
ATOM 3820 N N . SER A 1 499 ? 4.104 21.408 -16.977 1.00 83.00 499 SER A N 1
ATOM 3821 C CA . SER A 1 499 ? 5.376 20.886 -16.470 1.00 83.00 499 SER A CA 1
ATOM 3822 C C . SER A 1 499 ? 6.453 20.914 -17.557 1.00 83.00 499 SER A C 1
ATOM 3824 O O . SER A 1 499 ? 7.544 21.420 -17.313 1.00 83.00 499 SER A O 1
ATOM 3826 N N . LEU A 1 500 ? 6.129 20.458 -18.772 1.00 84.12 500 LEU A N 1
ATOM 3827 C CA . LEU A 1 500 ? 7.061 20.454 -19.909 1.00 84.12 500 LEU A CA 1
ATOM 3828 C C . LEU A 1 500 ? 7.399 21.865 -20.412 1.00 84.12 500 LEU A C 1
ATOM 3830 O O . LEU A 1 500 ? 8.533 22.123 -20.794 1.00 84.12 500 LEU A O 1
ATOM 3834 N N . GLU A 1 501 ? 6.447 22.804 -20.391 1.00 86.69 501 GLU A N 1
ATOM 3835 C CA . GLU A 1 501 ? 6.714 24.211 -20.740 1.00 86.69 501 GLU A CA 1
ATOM 3836 C C . GLU A 1 501 ? 7.696 24.870 -19.757 1.00 86.69 501 GLU A C 1
ATOM 3838 O O . GLU A 1 501 ? 8.464 25.749 -20.146 1.00 86.69 501 GLU A O 1
ATOM 3843 N N . ARG A 1 502 ? 7.697 24.430 -18.492 1.00 84.25 502 ARG A N 1
ATOM 3844 C CA . ARG A 1 502 ? 8.614 24.923 -17.458 1.00 84.25 502 ARG A CA 1
ATOM 3845 C C . ARG A 1 502 ? 9.985 24.256 -17.504 1.00 84.25 502 ARG A C 1
ATOM 3847 O O . ARG A 1 502 ? 10.988 24.927 -17.272 1.00 84.25 502 ARG A O 1
ATOM 3854 N N . TYR A 1 503 ? 10.021 22.962 -17.802 1.00 86.25 503 TYR A N 1
ATOM 3855 C CA . TYR A 1 503 ? 11.243 22.171 -17.922 1.00 86.25 503 TYR A CA 1
ATOM 3856 C C . TYR A 1 503 ? 11.393 21.651 -19.361 1.00 86.25 503 TYR A C 1
ATOM 3858 O O . TYR A 1 503 ? 11.285 20.450 -19.597 1.00 86.25 503 TYR A O 1
ATOM 3866 N N . PRO A 1 504 ? 11.654 22.538 -20.343 1.00 83.62 504 PRO A N 1
ATOM 3867 C CA . PRO A 1 504 ? 11.645 22.181 -21.766 1.00 83.62 504 PRO A CA 1
ATOM 3868 C C . PRO A 1 504 ? 12.767 21.221 -22.177 1.00 83.62 504 PRO A C 1
ATOM 3870 O O . PRO A 1 504 ? 12.702 20.635 -23.253 1.00 83.62 504 PRO A O 1
ATOM 3873 N N . ASN A 1 505 ? 13.790 21.067 -21.333 1.00 85.44 505 ASN A N 1
ATOM 3874 C CA . ASN A 1 505 ? 14.900 20.145 -21.561 1.00 85.44 505 ASN A CA 1
ATOM 3875 C C . ASN A 1 505 ? 14.600 18.724 -21.056 1.00 85.44 505 ASN A C 1
ATOM 3877 O O . ASN A 1 505 ? 15.448 17.851 -21.198 1.00 85.44 505 ASN A O 1
ATOM 3881 N N . GLU A 1 506 ? 13.439 18.487 -20.438 1.00 89.00 506 GLU A N 1
ATOM 3882 C CA . GLU A 1 506 ? 13.057 17.168 -19.941 1.00 89.00 506 GLU A CA 1
ATOM 3883 C C . GLU A 1 506 ? 12.179 16.409 -20.934 1.00 89.00 506 GLU A C 1
ATOM 3885 O O . GLU A 1 506 ? 11.233 16.943 -21.519 1.00 89.00 506 GLU A O 1
ATOM 3890 N N . GLN A 1 507 ? 12.454 15.118 -21.067 1.00 88.69 507 GLN A N 1
ATOM 3891 C CA . GLN A 1 507 ? 11.595 14.185 -21.779 1.00 88.69 507 GLN A CA 1
ATOM 3892 C C . GLN A 1 507 ? 10.328 13.903 -20.954 1.00 88.69 507 GLN A C 1
ATOM 3894 O O . GLN A 1 507 ? 10.388 13.878 -19.720 1.00 88.69 507 GLN A O 1
ATOM 3899 N N . PRO A 1 508 ? 9.170 13.677 -21.600 1.00 92.31 508 PRO A N 1
ATOM 3900 C CA . PRO A 1 508 ? 7.949 13.328 -20.892 1.00 92.31 508 PRO A CA 1
ATOM 3901 C C . PRO A 1 508 ? 8.002 11.887 -20.374 1.00 92.31 508 PRO A C 1
ATOM 3903 O O . PRO A 1 508 ? 8.240 10.948 -21.137 1.00 92.31 508 PRO A O 1
ATOM 3906 N N . TRP A 1 509 ? 7.692 11.710 -19.094 1.00 94.12 509 TRP A N 1
ATOM 3907 C CA . TRP A 1 509 ? 7.631 10.412 -18.430 1.00 94.12 509 TRP A CA 1
ATOM 3908 C C . TRP A 1 509 ? 6.484 10.352 -17.414 1.00 94.12 509 TRP A C 1
ATOM 3910 O O . TRP A 1 509 ? 5.976 11.381 -16.950 1.00 94.12 509 TRP A O 1
ATOM 3920 N N . ASN A 1 510 ? 6.068 9.131 -17.076 1.00 95.31 510 ASN A N 1
ATOM 3921 C CA . ASN A 1 510 ? 5.175 8.850 -15.957 1.00 95.31 510 ASN A CA 1
ATOM 3922 C C . ASN A 1 510 ? 5.339 7.416 -15.438 1.00 95.31 510 ASN A C 1
ATOM 3924 O O . ASN A 1 510 ? 5.580 6.485 -16.207 1.00 95.31 510 ASN A O 1
ATOM 3928 N N . VAL A 1 511 ? 5.146 7.255 -14.134 1.00 96.44 511 VAL A N 1
ATOM 3929 C CA . VAL A 1 511 ? 5.042 5.986 -13.414 1.00 96.44 511 VAL A CA 1
ATOM 3930 C C . VAL A 1 511 ? 3.626 5.895 -12.864 1.00 96.44 511 VAL A C 1
ATOM 3932 O O . VAL A 1 511 ? 3.198 6.771 -12.114 1.00 96.44 511 VAL A O 1
ATOM 3935 N N . THR A 1 512 ? 2.890 4.858 -13.248 1.00 97.12 512 THR A N 1
ATOM 3936 C CA . THR A 1 512 ? 1.492 4.657 -12.860 1.00 97.12 512 THR A CA 1
ATOM 3937 C C . THR A 1 512 ? 1.340 3.344 -12.104 1.00 97.12 512 THR A C 1
ATOM 3939 O O . THR A 1 512 ? 1.672 2.297 -12.648 1.00 97.12 512 THR A O 1
ATOM 3942 N N . LEU A 1 513 ? 0.819 3.397 -10.878 1.00 97.19 513 LEU A N 1
ATOM 3943 C CA . LEU A 1 513 ? 0.474 2.240 -10.051 1.00 97.19 513 LEU A CA 1
ATOM 3944 C C . LEU A 1 513 ? -1.030 1.964 -10.161 1.00 97.19 513 LEU A C 1
ATOM 3946 O O . LEU A 1 513 ? -1.849 2.850 -9.895 1.00 97.19 513 LEU A O 1
ATOM 3950 N N . THR A 1 514 ? -1.378 0.735 -10.539 1.00 95.38 514 THR A N 1
ATOM 3951 C CA . THR A 1 514 ? -2.764 0.304 -10.802 1.00 95.38 514 THR A CA 1
ATOM 3952 C C . THR A 1 514 ? -3.254 -0.815 -9.895 1.00 95.38 514 THR A C 1
ATOM 3954 O O . THR A 1 514 ? -4.460 -0.964 -9.724 1.00 95.38 514 THR A O 1
ATOM 3957 N N . SER A 1 515 ? -2.347 -1.588 -9.302 1.00 93.81 515 SER A N 1
ATOM 3958 C CA . SER A 1 515 ? -2.678 -2.670 -8.374 1.00 93.81 515 SER A CA 1
ATOM 3959 C C . SER A 1 515 ? -1.480 -2.985 -7.475 1.00 93.81 515 SER A C 1
ATOM 3961 O O . SER A 1 515 ? -0.351 -2.600 -7.779 1.00 93.81 515 SER A O 1
ATOM 3963 N N . LEU A 1 516 ? -1.725 -3.668 -6.360 1.00 93.31 516 LEU A N 1
ATOM 3964 C CA . LEU A 1 516 ? -0.715 -4.191 -5.440 1.00 93.31 516 LEU A CA 1
ATOM 3965 C C . LEU A 1 516 ? -1.302 -5.366 -4.654 1.00 93.31 516 LEU A C 1
ATOM 3967 O O . LEU A 1 516 ? -2.503 -5.373 -4.411 1.00 93.31 516 LEU A O 1
ATOM 3971 N N . ASP A 1 517 ? -0.484 -6.309 -4.190 1.00 90.12 517 ASP A N 1
ATOM 3972 C CA . ASP A 1 517 ? -0.982 -7.375 -3.305 1.00 90.12 517 ASP A CA 1
ATOM 3973 C C . ASP A 1 517 ? -1.094 -6.880 -1.860 1.00 90.12 517 ASP A C 1
ATOM 3975 O O . ASP A 1 517 ? -2.085 -7.134 -1.172 1.00 90.12 517 ASP A O 1
ATOM 3979 N N . ARG A 1 518 ? -0.057 -6.181 -1.385 1.00 90.25 518 ARG A N 1
ATOM 3980 C CA . ARG A 1 518 ? 0.068 -5.767 0.014 1.00 90.25 518 ARG A CA 1
ATOM 3981 C C . ARG A 1 518 ? 0.781 -4.427 0.143 1.00 90.25 518 ARG A C 1
ATOM 3983 O O . ARG A 1 518 ? 1.723 -4.146 -0.596 1.00 90.25 518 ARG A O 1
ATOM 3990 N N . LEU A 1 519 ? 0.351 -3.618 1.108 1.00 93.12 519 LEU A N 1
ATOM 3991 C CA . LEU A 1 519 ? 1.046 -2.400 1.522 1.00 93.12 519 LEU A CA 1
ATOM 3992 C C . LEU A 1 519 ? 1.262 -2.429 3.030 1.00 93.12 519 LEU A C 1
ATOM 3994 O O . LEU A 1 519 ? 0.334 -2.689 3.789 1.00 93.12 519 LEU A O 1
ATOM 3998 N N . GLN A 1 520 ? 2.478 -2.112 3.460 1.00 93.00 520 GLN A N 1
ATOM 3999 C CA . GLN A 1 520 ? 2.808 -1.868 4.861 1.00 93.00 520 GLN A CA 1
ATOM 4000 C C . GLN A 1 520 ? 3.263 -0.424 5.023 1.00 93.00 520 GLN A C 1
ATOM 4002 O O . GLN A 1 520 ? 3.979 0.089 4.165 1.00 93.00 520 GLN A O 1
ATOM 4007 N N . GLY A 1 521 ? 2.859 0.239 6.103 1.00 94.00 521 GLY A N 1
ATOM 4008 C CA . GLY A 1 521 ? 3.183 1.647 6.290 1.00 94.00 521 GLY A CA 1
ATOM 4009 C C . GLY A 1 521 ? 3.423 2.052 7.734 1.00 94.00 521 GLY A C 1
ATOM 4010 O O . GLY A 1 521 ? 2.882 1.457 8.667 1.00 94.00 521 GLY A O 1
ATOM 4011 N N . GLN A 1 522 ? 4.229 3.095 7.898 1.00 94.75 522 GLN A N 1
ATOM 4012 C CA . GLN A 1 522 ? 4.556 3.699 9.179 1.00 94.75 522 GLN A CA 1
ATOM 4013 C C . GLN A 1 522 ? 4.554 5.226 9.071 1.00 94.75 522 GLN A C 1
ATOM 4015 O O . GLN A 1 522 ? 5.216 5.783 8.201 1.00 94.75 522 GLN A O 1
ATOM 4020 N N . TRP A 1 523 ? 3.875 5.888 10.009 1.00 94.88 523 TRP A N 1
ATOM 4021 C CA . TRP A 1 523 ? 3.952 7.329 10.250 1.00 94.88 523 TRP A CA 1
ATOM 4022 C C . TRP A 1 523 ? 4.577 7.553 11.621 1.00 94.88 523 TRP A C 1
ATOM 4024 O O . TRP A 1 523 ? 4.144 6.959 12.612 1.00 94.88 523 TRP A O 1
ATOM 4034 N N . ILE A 1 524 ? 5.594 8.405 11.684 1.00 93.31 524 ILE A N 1
ATOM 4035 C CA . ILE A 1 524 ? 6.263 8.792 12.924 1.00 93.31 524 ILE A CA 1
ATOM 4036 C C . ILE A 1 524 ? 5.960 10.260 13.179 1.00 93.31 524 ILE A C 1
ATOM 4038 O O . ILE A 1 524 ? 6.196 11.111 12.322 1.00 93.31 524 ILE A O 1
ATOM 4042 N N . LEU A 1 525 ? 5.437 10.551 14.367 1.00 91.81 525 LEU A N 1
ATOM 4043 C CA . LEU A 1 525 ? 5.178 11.906 14.812 1.00 91.81 525 LEU A CA 1
ATOM 4044 C C . LEU A 1 525 ? 6.026 12.209 16.040 1.00 91.81 525 LEU A C 1
ATOM 4046 O O . LEU A 1 525 ? 5.957 11.511 17.054 1.00 91.81 525 LEU A O 1
ATOM 4050 N N . ASN A 1 526 ? 6.813 13.273 15.948 1.00 89.69 526 ASN A N 1
ATOM 4051 C CA . ASN A 1 526 ? 7.634 13.746 17.050 1.00 89.69 526 ASN A CA 1
ATOM 4052 C C . ASN A 1 526 ? 6.856 14.787 17.869 1.00 89.69 526 ASN A C 1
ATOM 4054 O O . ASN A 1 526 ? 6.072 15.548 17.292 1.00 89.69 526 ASN A O 1
ATOM 4058 N N . PRO A 1 527 ? 7.057 14.847 19.195 1.00 86.56 527 PRO A N 1
ATOM 4059 C CA . PRO A 1 527 ? 6.511 15.926 20.008 1.00 86.56 527 PRO A CA 1
ATOM 4060 C C . PRO A 1 527 ? 6.972 17.283 19.464 1.00 86.56 527 PRO A C 1
ATOM 4062 O O . PRO A 1 527 ? 8.156 17.476 19.178 1.00 86.56 527 PRO A O 1
ATOM 4065 N N . SER A 1 528 ? 6.044 18.220 19.309 1.00 75.94 528 SER A N 1
ATOM 4066 C CA . SER A 1 528 ? 6.361 19.592 18.917 1.00 75.94 528 SER A CA 1
ATOM 4067 C C . SER A 1 528 ? 7.108 20.280 20.062 1.00 75.94 528 SER A C 1
ATOM 4069 O O . SER A 1 528 ? 6.642 20.273 21.203 1.00 75.94 528 SER A O 1
ATOM 4071 N N . GLY A 1 529 ? 8.279 20.860 19.784 1.00 61.41 529 GLY A N 1
ATOM 4072 C CA . GLY A 1 529 ? 9.049 21.597 20.788 1.00 61.41 529 GLY A CA 1
ATOM 4073 C C . GLY A 1 529 ? 8.287 22.825 21.305 1.00 61.41 529 GLY A C 1
ATOM 4074 O O . GLY A 1 529 ? 7.588 23.492 20.549 1.00 61.41 529 GLY A O 1
ATOM 4075 N N . ALA A 1 530 ? 8.462 23.162 22.586 1.00 44.56 530 ALA A N 1
ATOM 4076 C CA . ALA A 1 530 ? 7.776 24.261 23.283 1.00 44.56 530 ALA A CA 1
ATOM 4077 C C . ALA A 1 530 ? 8.107 25.694 22.784 1.00 44.56 530 ALA A C 1
ATOM 4079 O O . ALA A 1 530 ? 7.734 26.667 23.440 1.00 44.56 530 ALA A O 1
ATOM 4080 N N . GLU A 1 531 ? 8.826 25.849 21.666 1.00 42.69 531 GLU A N 1
ATOM 4081 C CA . GLU A 1 531 ? 9.178 27.157 21.087 1.00 42.69 531 GLU A CA 1
ATOM 4082 C C . GLU A 1 531 ? 8.149 27.679 20.066 1.00 42.69 531 GLU A C 1
ATOM 4084 O O . GLU A 1 531 ? 8.138 28.878 19.780 1.00 42.69 531 GLU A O 1
ATOM 4089 N N . GLU A 1 532 ? 7.229 26.842 19.573 1.00 43.19 532 GLU A N 1
ATOM 4090 C CA . GLU A 1 532 ? 6.104 27.305 18.752 1.00 43.19 532 GLU A CA 1
ATOM 4091 C C . GLU A 1 532 ? 4.939 27.760 19.649 1.00 43.19 532 GLU A C 1
ATOM 4093 O O . GLU A 1 532 ? 4.057 27.003 20.029 1.00 43.19 532 GLU A O 1
ATOM 4098 N N . THR A 1 533 ? 4.946 29.061 19.952 1.00 37.41 533 THR A N 1
ATOM 4099 C CA . THR A 1 533 ? 3.822 29.875 20.455 1.00 37.41 533 THR A CA 1
ATOM 4100 C C . THR A 1 533 ? 3.331 29.626 21.892 1.00 37.41 533 THR A C 1
ATOM 4102 O O . THR A 1 533 ? 2.747 28.610 22.256 1.00 37.41 533 THR A O 1
ATOM 4105 N N . VAL A 1 534 ? 3.473 30.668 22.721 1.00 35.34 534 VAL A N 1
ATOM 4106 C CA . VAL A 1 534 ? 2.886 30.772 24.066 1.00 35.34 534 VAL A CA 1
ATOM 4107 C C . VAL A 1 534 ? 1.363 30.614 23.979 1.00 35.34 534 VAL A C 1
ATOM 4109 O O . VAL A 1 534 ? 0.666 31.553 23.597 1.00 35.34 534 VAL A O 1
ATOM 4112 N N . GLY A 1 535 ? 0.850 29.442 24.358 1.00 39.25 535 GLY A N 1
ATOM 4113 C CA . GLY A 1 535 ? -0.585 29.177 24.499 1.00 39.25 535 GLY A CA 1
ATOM 4114 C C . GLY A 1 535 ? -1.074 27.839 23.940 1.00 39.25 535 GLY A C 1
ATOM 4115 O O . GLY A 1 535 ? -2.185 27.441 24.288 1.00 39.25 535 GLY A O 1
ATOM 4116 N N . GLU A 1 536 ? -0.279 27.132 23.133 1.00 42.91 536 GLU A N 1
ATOM 4117 C CA . GLU A 1 536 ? -0.667 25.827 22.582 1.00 42.91 536 GLU A CA 1
ATOM 4118 C C . GLU A 1 536 ? -0.139 24.666 23.437 1.00 42.91 536 GLU A C 1
ATOM 4120 O O . GLU A 1 536 ? 0.959 24.689 23.991 1.00 42.91 536 GLU A O 1
ATOM 4125 N N . THR A 1 537 ? -0.994 23.663 23.625 1.00 46.69 537 THR A N 1
ATOM 4126 C CA . THR A 1 537 ? -0.688 22.428 24.353 1.00 46.69 537 THR A CA 1
ATOM 4127 C C . THR A 1 537 ? 0.397 21.650 23.606 1.00 46.69 537 THR A C 1
ATOM 4129 O O . THR A 1 537 ? 0.428 21.675 22.380 1.00 46.69 537 THR A O 1
ATOM 4132 N N . ALA A 1 538 ? 1.274 20.944 24.331 1.00 58.31 538 ALA A N 1
ATOM 4133 C CA . ALA A 1 538 ? 2.284 20.063 23.739 1.00 58.31 538 ALA A CA 1
ATOM 4134 C C . ALA A 1 538 ? 1.632 19.112 22.715 1.00 58.31 538 ALA A C 1
ATOM 4136 O O . ALA A 1 538 ? 0.832 18.256 23.094 1.00 58.31 538 ALA A O 1
ATOM 4137 N N . GLY A 1 539 ? 1.924 19.318 21.430 1.00 78.06 539 GLY A N 1
ATOM 4138 C CA . GLY A 1 539 ? 1.327 18.586 20.312 1.00 78.06 539 GLY A CA 1
ATOM 4139 C C . GLY A 1 539 ? 2.311 17.636 19.638 1.00 78.06 539 GLY A C 1
ATOM 4140 O O . GLY A 1 539 ? 3.431 17.441 20.110 1.00 78.06 539 GLY A O 1
ATOM 4141 N N . PHE A 1 540 ? 1.895 17.062 18.512 1.00 86.12 540 PHE A N 1
ATOM 4142 C CA . PHE A 1 540 ? 2.748 16.238 17.661 1.00 86.12 540 PHE A CA 1
ATOM 4143 C C . PHE A 1 540 ? 2.872 16.842 16.267 1.00 86.12 540 PHE A C 1
ATOM 4145 O O . PHE A 1 540 ? 1.943 17.454 15.741 1.00 86.12 540 PHE A O 1
ATOM 4152 N N . THR A 1 541 ? 4.020 16.610 15.644 1.00 87.94 541 THR A N 1
ATOM 4153 C CA . THR A 1 541 ? 4.289 16.961 14.253 1.00 87.94 541 THR A CA 1
ATOM 4154 C C . THR A 1 541 ? 4.734 15.723 13.497 1.00 87.94 541 THR A C 1
ATOM 4156 O O . THR A 1 541 ? 5.630 15.003 13.939 1.00 87.94 541 THR A O 1
ATOM 4159 N N . LEU A 1 542 ? 4.114 15.472 12.343 1.00 90.69 542 LEU A N 1
ATOM 4160 C CA . LEU A 1 542 ? 4.556 14.416 11.441 1.00 90.69 542 LEU A CA 1
ATOM 4161 C C . LEU A 1 542 ? 5.998 14.695 10.994 1.00 90.69 542 LEU A C 1
ATOM 4163 O O . LEU A 1 542 ? 6.287 15.776 10.470 1.00 90.69 542 LEU A O 1
ATOM 4167 N N . SER A 1 543 ? 6.890 13.734 11.234 1.00 91.25 543 SER A N 1
ATOM 4168 C CA . SER A 1 543 ? 8.314 13.829 10.912 1.00 91.25 543 SER A CA 1
ATOM 4169 C C . SER A 1 543 ? 8.706 12.899 9.773 1.00 91.25 543 SER A C 1
ATOM 4171 O O . SER A 1 543 ? 9.398 13.340 8.857 1.00 91.25 543 SER A O 1
ATOM 4173 N N . GLU A 1 544 ? 8.241 11.649 9.802 1.00 94.00 544 GLU A N 1
ATOM 4174 C CA . GLU A 1 544 ? 8.616 10.627 8.823 1.00 94.00 544 GLU A CA 1
ATOM 4175 C C . GLU A 1 544 ? 7.416 9.776 8.394 1.00 94.00 544 GLU A C 1
ATOM 4177 O O . GLU A 1 544 ? 6.537 9.462 9.203 1.00 94.00 544 GLU A O 1
ATOM 4182 N N . VAL A 1 545 ? 7.409 9.370 7.123 1.00 96.00 545 VAL A N 1
ATOM 4183 C CA . VAL A 1 545 ? 6.513 8.334 6.589 1.00 96.00 545 VAL A CA 1
ATOM 4184 C C . VAL A 1 545 ? 7.343 7.321 5.818 1.00 96.00 545 VAL A C 1
ATOM 4186 O O . VAL A 1 545 ? 8.280 7.683 5.109 1.00 96.00 545 VAL A O 1
ATOM 4189 N N . THR A 1 546 ? 7.013 6.043 5.941 1.00 96.19 546 THR A N 1
ATOM 4190 C CA . THR A 1 546 ? 7.589 4.977 5.117 1.00 96.19 546 THR A CA 1
ATOM 4191 C C . THR A 1 546 ? 6.480 4.041 4.688 1.00 96.19 546 THR A C 1
ATOM 4193 O O . THR A 1 546 ? 5.768 3.522 5.545 1.00 96.19 546 THR A O 1
ATOM 4196 N N . LEU A 1 547 ? 6.338 3.818 3.382 1.00 96.38 547 LEU A N 1
ATOM 4197 C CA . LEU A 1 547 ? 5.444 2.806 2.826 1.00 96.38 547 LEU A CA 1
ATOM 4198 C C . LEU A 1 547 ? 6.251 1.805 2.010 1.00 96.38 547 LEU A C 1
ATOM 4200 O O . LEU A 1 547 ? 7.129 2.187 1.240 1.00 96.38 547 LEU A O 1
ATOM 4204 N N . LEU A 1 548 ? 5.907 0.532 2.151 1.00 95.12 548 LEU A N 1
ATOM 4205 C CA . LEU A 1 548 ? 6.435 -0.566 1.362 1.00 95.12 548 LEU A CA 1
ATOM 4206 C C . LEU A 1 548 ? 5.280 -1.244 0.629 1.00 95.12 548 LEU A C 1
ATOM 4208 O O . LEU A 1 548 ? 4.379 -1.803 1.258 1.00 95.12 548 LEU A O 1
ATOM 4212 N N . ILE A 1 549 ? 5.318 -1.197 -0.697 1.00 94.44 549 ILE A N 1
ATOM 4213 C CA . ILE A 1 549 ? 4.317 -1.780 -1.586 1.00 94.44 549 ILE A CA 1
ATOM 4214 C C . ILE A 1 549 ? 4.904 -3.041 -2.214 1.00 94.44 549 ILE A C 1
ATOM 4216 O O . ILE A 1 549 ? 5.937 -2.988 -2.882 1.00 94.44 549 ILE A O 1
ATOM 4220 N N . GLN A 1 550 ? 4.236 -4.174 -2.014 1.00 91.12 550 GLN A N 1
ATOM 4221 C CA . GLN A 1 550 ? 4.698 -5.488 -2.452 1.00 91.12 550 GLN A CA 1
ATOM 4222 C C . GLN A 1 550 ? 3.892 -5.981 -3.652 1.00 91.12 550 GLN A C 1
ATOM 4224 O O . GLN A 1 550 ? 2.665 -5.844 -3.679 1.00 91.12 550 GLN A O 1
ATOM 4229 N N . LYS A 1 551 ? 4.602 -6.580 -4.620 1.00 89.50 551 LYS A N 1
ATOM 4230 C CA . LYS A 1 551 ? 4.066 -7.016 -5.921 1.00 89.50 551 LYS A CA 1
ATOM 4231 C C . LYS A 1 551 ? 3.210 -5.932 -6.595 1.00 89.50 551 LYS A C 1
ATOM 4233 O O . LYS A 1 551 ? 2.011 -6.122 -6.805 1.00 89.50 551 LYS A O 1
ATOM 4238 N N . PRO A 1 552 ? 3.799 -4.764 -6.880 1.00 94.00 552 PRO A N 1
ATOM 4239 C CA . PRO A 1 552 ? 3.067 -3.678 -7.504 1.00 94.00 552 PRO A CA 1
ATOM 4240 C C . PRO A 1 552 ? 2.858 -3.951 -9.001 1.00 94.00 552 PRO A C 1
ATOM 4242 O O . PRO A 1 552 ? 3.782 -4.340 -9.720 1.00 94.00 552 PRO A O 1
ATOM 4245 N N . GLU A 1 553 ? 1.660 -3.668 -9.503 1.00 94.44 553 GLU A N 1
ATOM 4246 C CA . GLU A 1 553 ? 1.422 -3.537 -10.940 1.00 94.44 553 GLU A CA 1
ATOM 4247 C C . GLU A 1 553 ? 1.674 -2.086 -11.346 1.00 94.44 553 GLU A C 1
ATOM 4249 O O . GLU A 1 553 ? 0.886 -1.182 -11.043 1.00 94.44 553 GLU A O 1
ATOM 4254 N N . VAL A 1 554 ? 2.805 -1.869 -12.016 1.00 96.19 554 VAL A N 1
ATOM 4255 C CA . VAL A 1 554 ? 3.294 -0.557 -12.427 1.00 96.19 554 VAL A CA 1
ATOM 4256 C C . VAL A 1 554 ? 3.382 -0.494 -13.944 1.00 96.19 554 VAL A C 1
ATOM 4258 O O . VAL A 1 554 ? 3.841 -1.427 -14.599 1.00 96.19 554 VAL A O 1
ATOM 4261 N N . THR A 1 555 ? 2.987 0.641 -14.511 1.00 96.75 555 THR A N 1
ATOM 4262 C CA . THR A 1 555 ? 3.305 1.017 -15.889 1.00 96.75 555 THR A CA 1
ATOM 4263 C C . THR A 1 555 ? 4.241 2.216 -15.885 1.00 96.75 555 THR A C 1
ATOM 4265 O O . THR A 1 555 ? 3.903 3.277 -15.365 1.00 96.75 555 THR A O 1
ATOM 4268 N N . VAL A 1 556 ? 5.410 2.063 -16.497 1.00 96.62 556 VAL A N 1
ATOM 4269 C CA . VAL A 1 556 ? 6.421 3.106 -16.653 1.00 96.62 556 VAL A CA 1
ATOM 4270 C C . VAL A 1 556 ? 6.489 3.523 -18.116 1.00 96.62 556 VAL A C 1
ATOM 4272 O O . VAL A 1 556 ? 6.664 2.700 -19.009 1.00 96.62 556 VAL A O 1
ATOM 4275 N N . THR A 1 557 ? 6.360 4.816 -18.383 1.00 95.25 557 THR A N 1
ATOM 4276 C CA . THR A 1 557 ? 6.473 5.393 -19.727 1.00 95.25 557 THR A CA 1
ATOM 4277 C C . THR A 1 557 ? 7.509 6.506 -19.701 1.00 95.25 557 THR A C 1
ATOM 4279 O O . THR A 1 557 ? 7.586 7.255 -18.733 1.00 95.25 557 THR A O 1
ATOM 4282 N N . GLY A 1 558 ? 8.294 6.633 -20.770 1.00 91.56 558 GLY A N 1
ATOM 4283 C CA . GLY A 1 558 ? 9.299 7.695 -20.918 1.00 91.56 558 GLY A CA 1
ATOM 4284 C C . GLY A 1 558 ? 10.745 7.248 -20.717 1.00 91.56 558 GLY A C 1
ATOM 4285 O O . GLY A 1 558 ? 11.628 8.083 -20.850 1.00 91.56 558 GLY A O 1
ATOM 4286 N N . LEU A 1 559 ? 10.996 5.958 -20.452 1.00 92.25 559 LEU A N 1
ATOM 4287 C CA . LEU A 1 559 ? 12.359 5.413 -20.341 1.00 92.25 559 LEU A CA 1
ATOM 4288 C C . LEU A 1 559 ? 12.862 4.801 -21.656 1.00 92.25 559 LEU A C 1
ATOM 4290 O O . LEU A 1 559 ? 13.996 5.033 -22.060 1.00 92.25 559 LEU A O 1
ATOM 4294 N N . VAL A 1 560 ? 12.011 4.031 -22.347 1.00 91.50 560 VAL A N 1
ATOM 4295 C CA . VAL A 1 560 ? 12.369 3.343 -23.598 1.00 91.50 560 VAL A CA 1
ATOM 4296 C C . VAL A 1 560 ? 11.751 4.072 -24.784 1.00 91.50 560 VAL A C 1
ATOM 4298 O O . VAL A 1 560 ? 10.533 4.077 -24.968 1.00 91.50 560 VAL A O 1
ATOM 4301 N N . TRP A 1 561 ? 12.604 4.665 -25.616 1.00 87.88 561 TRP A N 1
ATOM 4302 C CA . TRP A 1 561 ? 12.206 5.423 -26.801 1.00 87.88 561 TRP A CA 1
ATOM 4303 C C . TRP A 1 561 ? 12.685 4.727 -28.067 1.00 87.88 561 TRP A C 1
ATOM 4305 O O . TRP A 1 561 ? 13.886 4.629 -28.299 1.00 87.88 561 TRP A O 1
ATOM 4315 N N . LEU A 1 562 ? 11.749 4.262 -28.898 1.00 86.94 562 LEU A N 1
ATOM 4316 C CA . LEU A 1 562 ? 12.054 3.542 -30.136 1.00 86.94 562 LEU A CA 1
ATOM 4317 C C . LEU A 1 562 ? 11.749 4.393 -31.375 1.00 86.94 562 LEU A C 1
ATOM 4319 O O . LEU A 1 562 ? 10.812 5.197 -31.394 1.00 86.94 562 LEU A O 1
ATOM 4323 N N . SER A 1 563 ? 12.532 4.195 -32.435 1.00 78.62 563 SER A N 1
ATOM 4324 C CA . SER A 1 563 ? 12.316 4.831 -33.742 1.00 78.62 563 SER A CA 1
ATOM 4325 C C . SER A 1 563 ? 10.951 4.490 -34.368 1.00 78.62 563 SER A C 1
ATOM 4327 O O . SER A 1 563 ? 10.511 3.338 -34.361 1.00 78.62 563 SER A O 1
ATOM 4329 N N . ARG A 1 564 ? 10.287 5.492 -34.973 1.00 73.56 564 ARG A N 1
ATOM 4330 C CA . ARG A 1 564 ? 9.014 5.331 -35.710 1.00 73.56 564 ARG A CA 1
ATOM 4331 C C . ARG A 1 564 ? 9.169 5.111 -37.213 1.00 73.56 564 ARG A C 1
ATOM 4333 O O . ARG A 1 564 ? 8.160 4.895 -37.885 1.00 73.56 564 ARG A O 1
ATOM 4340 N N . SER A 1 565 ? 10.376 5.194 -37.756 1.00 63.84 565 SER A N 1
ATOM 4341 C CA . SER A 1 565 ? 10.642 5.000 -39.183 1.00 63.84 565 SER A CA 1
ATOM 4342 C C . SER A 1 565 ? 11.468 3.743 -39.417 1.00 63.84 565 SER A C 1
ATOM 4344 O O . SER A 1 565 ? 12.293 3.358 -38.589 1.00 63.84 565 SER A O 1
ATOM 4346 N N . LYS A 1 566 ? 11.240 3.099 -40.567 1.00 57.97 566 LYS A N 1
ATOM 4347 C CA . LYS A 1 566 ? 12.144 2.072 -41.080 1.00 57.97 566 LYS A CA 1
ATOM 4348 C C . LYS A 1 566 ? 13.559 2.657 -41.128 1.00 57.97 566 LYS A C 1
ATOM 4350 O O . LYS A 1 566 ? 13.700 3.685 -41.784 1.00 57.97 566 LYS A O 1
ATOM 4355 N N . PRO A 1 567 ? 14.571 1.999 -40.544 1.00 50.19 567 PRO A N 1
ATOM 4356 C CA . PRO A 1 567 ? 15.956 2.379 -40.767 1.00 50.19 567 PRO A CA 1
ATOM 4357 C C . PRO A 1 567 ? 16.269 2.258 -42.257 1.00 50.19 567 PRO A C 1
ATOM 4359 O O . PRO A 1 567 ? 16.184 1.182 -42.856 1.00 50.19 567 PRO A O 1
ATOM 4362 N N . ARG A 1 568 ? 16.571 3.380 -42.886 1.00 48.88 568 ARG A N 1
ATOM 4363 C CA . ARG A 1 568 ? 17.241 3.463 -44.176 1.00 48.88 568 ARG A CA 1
ATOM 4364 C C . ARG A 1 568 ? 18.754 3.348 -43.977 1.00 48.88 568 ARG A C 1
ATOM 4366 O O . ARG A 1 568 ? 19.271 3.475 -42.878 1.00 48.88 568 ARG A O 1
ATOM 4373 N N . ILE A 1 569 ? 19.488 3.133 -45.061 1.00 44.06 569 ILE A N 1
ATOM 4374 C CA . ILE A 1 569 ? 20.962 3.138 -45.022 1.00 44.06 569 ILE A CA 1
ATOM 4375 C C . ILE A 1 569 ? 21.495 4.538 -44.646 1.00 44.06 569 ILE A C 1
ATOM 4377 O O . ILE A 1 569 ? 22.492 4.661 -43.945 1.00 44.06 569 ILE A O 1
ATOM 4381 N N . GLU A 1 570 ? 20.788 5.591 -45.068 1.00 39.94 570 GLU A N 1
ATOM 4382 C CA . GLU A 1 570 ? 20.985 6.984 -44.627 1.00 39.94 570 GLU A CA 1
ATOM 4383 C C . GLU A 1 570 ? 20.622 7.197 -43.147 1.00 39.94 570 GLU A C 1
ATOM 4385 O O . GLU A 1 570 ? 21.231 8.027 -42.483 1.00 39.94 570 GLU A O 1
ATOM 4390 N N . ASP A 1 571 ? 19.740 6.350 -42.608 1.00 40.03 571 ASP A N 1
ATOM 4391 C CA . ASP A 1 571 ? 19.357 6.278 -41.197 1.00 40.03 571 ASP A CA 1
ATOM 4392 C C . ASP A 1 571 ? 20.323 5.386 -40.387 1.00 40.03 571 ASP A C 1
ATOM 4394 O O . ASP A 1 571 ? 19.998 4.834 -39.341 1.00 40.03 571 ASP A O 1
ATOM 4398 N N . ALA A 1 572 ? 21.551 5.190 -40.851 1.00 40.22 572 ALA A N 1
ATOM 4399 C CA . ALA A 1 572 ? 22.609 4.790 -39.933 1.00 40.22 572 ALA A CA 1
ATOM 4400 C C . ALA A 1 572 ? 23.043 5.988 -39.049 1.00 40.22 572 ALA A C 1
ATOM 4402 O O . ALA A 1 572 ? 23.948 5.830 -38.223 1.00 40.22 572 ALA A O 1
ATOM 4403 N N . LEU A 1 573 ? 22.489 7.201 -39.281 1.00 41.66 573 LEU A N 1
ATOM 4404 C CA . LEU A 1 573 ? 23.089 8.492 -38.926 1.00 41.66 573 LEU A CA 1
ATOM 4405 C C . LEU A 1 573 ? 22.180 9.603 -38.390 1.00 41.66 573 LEU A C 1
ATOM 4407 O O . LEU A 1 573 ? 21.290 10.034 -39.115 1.00 41.66 573 LEU A O 1
ATOM 4411 N N . PRO A 1 574 ? 22.576 10.315 -37.320 1.00 40.44 574 PRO A N 1
ATOM 4412 C CA . PRO A 1 574 ? 22.198 11.712 -37.128 1.00 40.44 574 PRO A CA 1
ATOM 4413 C C . PRO A 1 574 ? 22.831 12.655 -38.139 1.00 40.44 574 PRO A C 1
ATOM 4415 O O . PRO A 1 574 ? 23.991 13.031 -37.996 1.00 40.44 574 PRO A O 1
ATOM 4418 N N . ASP A 1 575 ? 22.024 13.078 -39.117 1.00 39.62 575 ASP A N 1
ATOM 4419 C CA . ASP A 1 575 ? 22.100 14.445 -39.627 1.00 39.62 575 ASP A CA 1
ATOM 4420 C C . ASP A 1 575 ? 21.496 15.396 -38.575 1.00 39.62 575 ASP A C 1
ATOM 4422 O O . ASP A 1 575 ? 20.529 15.045 -37.888 1.00 39.62 575 ASP A O 1
ATOM 4426 N N . LEU A 1 576 ? 22.087 16.584 -38.416 1.00 37.50 576 LEU A N 1
ATOM 4427 C CA . LEU A 1 576 ? 21.576 17.624 -37.509 1.00 37.50 576 LEU A CA 1
ATOM 4428 C C . LEU A 1 576 ? 20.144 18.032 -37.886 1.00 37.50 576 LEU A C 1
ATOM 4430 O O . LEU A 1 576 ? 19.381 18.454 -37.021 1.00 37.50 576 LEU A O 1
ATOM 4434 N N . ASP A 1 577 ? 19.773 17.813 -39.148 1.00 41.94 577 ASP A N 1
ATOM 4435 C CA . ASP A 1 577 ? 18.425 17.968 -39.660 1.00 41.94 577 ASP A CA 1
ATOM 4436 C C . ASP A 1 577 ? 17.860 16.607 -40.138 1.00 41.94 577 ASP A C 1
ATOM 4438 O O . ASP A 1 577 ? 18.105 16.170 -41.258 1.00 41.94 577 ASP A O 1
ATOM 4442 N N . ASN A 1 578 ? 16.996 15.994 -39.307 1.00 48.19 578 ASN A N 1
ATOM 4443 C CA . ASN A 1 578 ? 15.822 15.194 -39.727 1.00 48.19 578 ASN A CA 1
ATOM 4444 C C . ASN A 1 578 ? 15.982 13.716 -40.198 1.00 48.19 578 ASN A C 1
ATOM 4446 O O . ASN A 1 578 ? 15.774 13.448 -41.380 1.00 48.19 578 ASN A O 1
ATOM 4450 N N . TRP A 1 579 ? 16.171 12.710 -39.318 1.00 48.56 579 TRP A N 1
ATOM 4451 C CA . TRP A 1 579 ? 16.232 11.303 -39.814 1.00 48.56 579 TRP A CA 1
ATOM 4452 C C . TRP A 1 579 ? 15.641 10.159 -38.961 1.00 48.56 579 TRP A C 1
ATOM 4454 O O . TRP A 1 579 ? 15.443 9.068 -39.482 1.00 48.56 579 TRP A O 1
ATOM 4464 N N . VAL A 1 580 ? 15.230 10.359 -37.710 1.00 44.50 580 VAL A N 1
ATOM 4465 C CA . VAL A 1 580 ? 14.123 9.533 -37.197 1.00 44.50 580 VAL A CA 1
ATOM 4466 C C . VAL A 1 580 ? 12.884 10.381 -37.394 1.00 44.50 580 VAL A C 1
ATOM 4468 O O . VAL A 1 580 ? 12.865 11.530 -36.963 1.00 44.50 580 VAL A O 1
ATOM 4471 N N . ALA A 1 581 ? 11.833 9.858 -38.019 1.00 47.94 581 ALA A N 1
ATOM 4472 C CA . ALA A 1 581 ? 10.561 10.564 -38.210 1.00 47.94 581 ALA A CA 1
ATOM 4473 C C . ALA A 1 581 ? 9.781 10.804 -36.881 1.00 47.94 581 ALA A C 1
ATOM 4475 O O . ALA A 1 581 ? 8.551 10.729 -36.840 1.00 47.94 581 ALA A O 1
ATOM 4476 N N . GLY A 1 582 ? 10.497 11.066 -35.781 1.00 67.81 582 GLY A N 1
ATOM 4477 C CA . GLY A 1 582 ? 10.071 11.073 -34.386 1.00 67.81 582 GLY A CA 1
ATOM 4478 C C . GLY A 1 582 ? 10.397 9.749 -33.689 1.00 67.81 582 GLY A C 1
ATOM 4479 O O . GLY A 1 582 ? 10.055 8.684 -34.195 1.00 67.81 582 GLY A O 1
ATOM 4480 N N . VAL A 1 583 ? 11.034 9.794 -32.518 1.00 79.38 583 VAL A N 1
ATOM 4481 C CA . VAL A 1 583 ? 11.028 8.662 -31.575 1.00 79.38 583 VAL A CA 1
ATOM 4482 C C . VAL A 1 583 ? 9.674 8.594 -30.869 1.00 79.38 583 VAL A C 1
ATOM 4484 O O . VAL A 1 583 ? 8.958 9.595 -30.769 1.00 79.38 583 VAL A O 1
ATOM 4487 N N . ARG A 1 584 ? 9.292 7.412 -30.388 1.00 85.62 584 ARG A N 1
ATOM 4488 C CA . ARG A 1 584 ? 8.105 7.230 -29.550 1.00 85.62 584 ARG A CA 1
ATOM 4489 C C . ARG A 1 584 ? 8.487 6.499 -28.276 1.00 85.62 584 ARG A C 1
ATOM 4491 O O . ARG A 1 584 ? 9.183 5.493 -28.330 1.00 85.62 584 ARG A O 1
ATOM 4498 N N . SER A 1 585 ? 7.973 6.986 -27.156 1.00 90.62 585 SER A N 1
ATOM 4499 C CA . SER A 1 585 ? 8.044 6.278 -25.885 1.00 90.62 585 SER A CA 1
ATOM 4500 C C . SER A 1 585 ? 7.167 5.025 -25.922 1.00 90.62 585 SER A C 1
ATOM 4502 O O . SER A 1 585 ? 6.000 5.087 -26.327 1.00 90.62 585 SER A O 1
ATOM 4504 N N . HIS A 1 586 ? 7.734 3.893 -25.520 1.00 92.69 586 HIS A N 1
ATOM 4505 C CA . HIS A 1 586 ? 7.023 2.640 -25.318 1.00 92.69 586 HIS A CA 1
ATOM 4506 C C . HIS A 1 586 ? 6.897 2.365 -23.821 1.00 92.69 586 HIS A C 1
ATOM 4508 O O . HIS A 1 586 ? 7.869 2.467 -23.074 1.00 92.69 586 HIS A O 1
ATOM 4514 N N . SER A 1 587 ? 5.685 2.028 -23.387 1.00 95.31 587 SER A N 1
ATOM 4515 C CA . SER A 1 587 ? 5.407 1.732 -21.987 1.00 95.31 587 SER A CA 1
ATOM 4516 C C . SER A 1 587 ? 5.944 0.354 -21.606 1.00 95.31 587 SER A C 1
ATOM 4518 O O . SER A 1 587 ? 5.733 -0.627 -22.320 1.00 95.31 587 SER A O 1
ATOM 4520 N N . LEU A 1 588 ? 6.608 0.300 -20.460 1.00 96.81 588 LEU A N 1
ATOM 4521 C CA . LEU A 1 588 ? 7.007 -0.911 -19.763 1.00 96.81 588 LEU A CA 1
ATOM 4522 C C . LEU A 1 588 ? 5.970 -1.195 -18.674 1.00 96.81 588 LEU A C 1
ATOM 4524 O O . LEU A 1 588 ? 5.666 -0.305 -17.886 1.00 96.81 588 LEU A O 1
ATOM 4528 N N . ARG A 1 589 ? 5.418 -2.405 -18.621 1.00 95.81 589 ARG A N 1
ATOM 4529 C CA . ARG A 1 589 ? 4.483 -2.833 -17.565 1.00 95.81 589 ARG A CA 1
ATOM 4530 C C . ARG A 1 589 ? 5.108 -3.920 -16.705 1.00 95.81 589 ARG A C 1
ATOM 4532 O O . ARG A 1 589 ? 5.908 -4.680 -17.245 1.00 95.81 589 ARG A O 1
ATOM 4539 N N . THR A 1 590 ? 4.740 -4.028 -15.428 1.00 95.06 590 THR A N 1
ATOM 4540 C CA . THR A 1 590 ? 5.094 -5.200 -14.609 1.00 95.06 590 THR A CA 1
ATOM 4541 C C . THR A 1 590 ? 4.723 -6.468 -15.375 1.00 95.06 590 THR A C 1
ATOM 4543 O O . THR A 1 590 ? 3.590 -6.602 -15.834 1.00 95.06 590 THR A O 1
ATOM 4546 N N . ALA A 1 591 ? 5.699 -7.350 -15.573 1.00 92.31 591 ALA A N 1
ATOM 4547 C CA . ALA A 1 591 ? 5.516 -8.610 -16.275 1.00 92.31 591 ALA A CA 1
ATOM 4548 C C . ALA A 1 591 ? 5.286 -9.718 -15.255 1.00 92.31 591 ALA A C 1
ATOM 4550 O O . ALA A 1 591 ? 6.046 -9.836 -14.291 1.00 92.31 591 ALA A O 1
ATOM 4551 N N . ASN A 1 592 ? 4.261 -10.534 -15.478 1.00 86.75 592 ASN A N 1
ATOM 4552 C CA . ASN A 1 592 ? 3.939 -11.641 -14.594 1.00 86.75 592 ASN A CA 1
ATOM 4553 C C . ASN A 1 592 ? 3.740 -12.905 -15.443 1.00 86.75 592 ASN A C 1
ATOM 4555 O O . ASN A 1 592 ? 2.620 -13.201 -15.863 1.00 86.75 592 ASN A O 1
ATOM 4559 N N . PRO A 1 593 ? 4.832 -13.619 -15.780 1.00 80.19 593 PRO A N 1
ATOM 4560 C CA . PRO A 1 593 ? 4.828 -14.647 -16.823 1.00 80.19 593 PRO A CA 1
ATOM 4561 C C . PRO A 1 593 ? 3.867 -15.807 -16.536 1.00 80.19 593 PRO A C 1
ATOM 4563 O O . PRO A 1 593 ? 3.395 -16.434 -17.481 1.00 80.19 593 PRO A O 1
ATOM 4566 N N . ASP A 1 594 ? 3.533 -16.054 -15.268 1.00 78.00 594 ASP A N 1
ATOM 4567 C CA . ASP A 1 594 ? 2.621 -17.127 -14.857 1.00 78.00 594 ASP A CA 1
ATOM 4568 C C . ASP A 1 594 ? 1.137 -16.769 -15.034 1.00 78.00 594 ASP A C 1
ATOM 4570 O O . ASP A 1 594 ? 0.288 -17.654 -15.140 1.00 78.00 594 ASP A O 1
ATOM 4574 N N . THR A 1 595 ? 0.799 -15.476 -15.042 1.00 82.12 595 THR A N 1
ATOM 4575 C CA . THR A 1 595 ? -0.596 -15.000 -15.065 1.00 82.12 595 THR A CA 1
ATOM 4576 C C . THR A 1 595 ? -0.939 -14.187 -16.306 1.00 82.12 595 THR A C 1
ATOM 4578 O O . THR A 1 595 ? -2.113 -14.066 -16.657 1.00 82.12 595 THR A O 1
ATOM 4581 N N . ASP A 1 596 ? 0.062 -13.619 -16.978 1.00 87.94 596 ASP A N 1
ATOM 4582 C CA . ASP A 1 596 ? -0.127 -12.856 -18.203 1.00 87.94 596 ASP A CA 1
ATOM 4583 C C . ASP A 1 596 ? -0.638 -13.780 -19.307 1.00 87.94 596 ASP A C 1
ATOM 4585 O O . ASP A 1 596 ? 0.018 -14.758 -19.659 1.00 87.94 596 ASP A O 1
ATOM 4589 N N . LEU A 1 597 ? -1.784 -13.438 -19.905 1.00 90.56 597 LEU A N 1
ATOM 4590 C CA . LEU A 1 597 ? -2.373 -14.197 -21.016 1.00 90.56 597 LEU A CA 1
ATOM 4591 C C . LEU A 1 597 ? -1.367 -14.427 -22.159 1.00 90.56 597 LEU A C 1
ATOM 4593 O O . LEU A 1 597 ? -1.316 -15.507 -22.745 1.00 90.56 597 LEU A O 1
ATOM 4597 N N . PHE A 1 598 ? -0.563 -13.405 -22.458 1.00 93.88 598 PHE A N 1
ATOM 4598 C CA . PHE A 1 598 ? 0.530 -13.462 -23.423 1.00 93.88 598 PHE A CA 1
ATOM 4599 C C . PHE A 1 598 ? 1.839 -13.139 -22.692 1.00 93.88 598 PHE A C 1
ATOM 4601 O O . PHE A 1 598 ? 2.155 -11.955 -22.536 1.00 93.88 598 PHE A O 1
ATOM 4608 N N . PRO A 1 599 ? 2.590 -14.147 -22.212 1.00 93.25 599 PRO A N 1
ATOM 4609 C CA . PRO A 1 599 ? 3.814 -13.905 -21.458 1.00 93.25 599 PRO A CA 1
ATOM 4610 C C . PRO A 1 599 ? 4.893 -13.285 -22.353 1.00 93.25 599 PRO A C 1
ATOM 4612 O O . PRO A 1 599 ? 5.186 -13.779 -23.449 1.00 93.25 599 PRO A O 1
ATOM 4615 N N . SER A 1 600 ? 5.503 -12.192 -21.893 1.00 94.06 600 SER A N 1
ATOM 4616 C CA . SER A 1 600 ? 6.572 -11.518 -22.633 1.00 94.06 600 SER A CA 1
ATOM 4617 C C . SER A 1 600 ? 7.866 -12.326 -22.601 1.00 94.06 600 SER A C 1
ATOM 4619 O O . SER A 1 600 ? 8.381 -12.665 -21.541 1.00 94.06 600 SER A O 1
ATOM 4621 N N . LEU A 1 601 ? 8.428 -12.595 -23.782 1.00 94.06 601 LEU A N 1
ATOM 4622 C CA . LEU A 1 601 ? 9.725 -13.264 -23.909 1.00 94.06 601 LEU A CA 1
ATOM 4623 C C . LEU A 1 601 ? 10.892 -12.343 -23.509 1.00 94.06 601 LEU A C 1
ATOM 4625 O O . LEU A 1 601 ? 11.869 -12.801 -22.927 1.00 94.06 601 LEU A O 1
ATOM 4629 N N . THR A 1 602 ? 10.803 -11.053 -23.830 1.00 93.38 602 THR A N 1
ATOM 4630 C CA . THR A 1 602 ? 11.834 -10.053 -23.516 1.00 93.38 602 THR A CA 1
ATOM 4631 C C . THR A 1 602 ? 11.401 -9.199 -22.340 1.00 93.38 602 THR A C 1
ATOM 4633 O O . THR A 1 602 ? 10.338 -8.570 -22.392 1.00 93.38 602 THR A O 1
ATOM 4636 N N . THR A 1 603 ? 12.241 -9.147 -21.317 1.00 95.06 603 THR A N 1
ATOM 4637 C CA . THR A 1 603 ? 11.974 -8.476 -20.045 1.00 95.06 603 THR A CA 1
ATOM 4638 C C . THR A 1 603 ? 13.066 -7.460 -19.731 1.00 95.06 603 THR A C 1
ATOM 4640 O O . THR A 1 603 ? 14.170 -7.506 -20.269 1.00 95.06 603 THR A O 1
ATOM 4643 N N . PHE A 1 604 ? 12.740 -6.515 -18.861 1.00 95.19 604 PHE A N 1
ATOM 4644 C CA . PHE A 1 604 ? 13.630 -5.495 -18.342 1.00 95.19 604 PHE A CA 1
ATOM 4645 C C . PHE A 1 604 ? 13.578 -5.558 -16.821 1.00 95.19 604 PHE A C 1
ATOM 4647 O O . PHE A 1 604 ? 12.546 -5.245 -16.232 1.00 95.19 604 PHE A O 1
ATOM 4654 N N . THR A 1 605 ? 14.670 -5.950 -16.176 1.00 94.88 605 THR A N 1
ATOM 4655 C CA . THR A 1 605 ? 14.781 -5.837 -14.721 1.00 94.88 605 THR A CA 1
ATOM 4656 C C . THR A 1 605 ? 15.174 -4.405 -14.389 1.00 94.88 605 THR A C 1
ATOM 4658 O O . THR A 1 605 ? 16.261 -3.952 -14.745 1.00 94.88 605 THR A O 1
ATOM 4661 N N . LEU A 1 606 ? 14.267 -3.673 -13.755 1.00 94.56 606 LEU A N 1
ATOM 4662 C CA . LEU A 1 606 ? 14.524 -2.345 -13.226 1.00 94.56 606 LEU A CA 1
ATOM 4663 C C . LEU A 1 606 ? 15.244 -2.495 -11.889 1.00 94.56 606 LEU A C 1
ATOM 4665 O O . LEU A 1 606 ? 14.588 -2.726 -10.881 1.00 94.56 606 LEU A O 1
ATOM 4669 N N . GLU A 1 607 ? 16.573 -2.380 -11.890 1.00 90.81 607 GLU A N 1
ATOM 4670 C CA . GLU A 1 607 ? 17.369 -2.493 -10.657 1.00 90.81 607 GLU A CA 1
ATOM 4671 C C . GLU A 1 607 ? 17.023 -1.349 -9.701 1.00 90.81 607 GLU A C 1
ATOM 4673 O O . GLU A 1 607 ? 16.807 -1.554 -8.511 1.00 90.81 607 GLU A O 1
ATOM 4678 N N . THR A 1 608 ? 16.929 -0.131 -10.232 1.00 87.81 608 THR A N 1
ATOM 4679 C CA . THR A 1 608 ? 16.568 1.042 -9.441 1.00 87.81 608 THR A CA 1
ATOM 4680 C C . THR A 1 608 ? 15.989 2.143 -10.324 1.00 87.81 608 THR A C 1
ATOM 4682 O O . THR A 1 608 ? 16.414 2.325 -11.470 1.00 87.81 608 THR A O 1
ATOM 4685 N N . LEU A 1 609 ? 15.002 2.861 -9.797 1.00 93.12 609 LEU A N 1
ATOM 4686 C CA . LEU A 1 609 ? 14.504 4.138 -10.301 1.00 93.12 609 LEU A CA 1
ATOM 4687 C C . LEU A 1 609 ? 13.983 4.944 -9.126 1.00 93.12 609 LEU A C 1
ATOM 4689 O O . LEU A 1 609 ? 13.129 4.462 -8.381 1.00 93.12 609 LEU A O 1
ATOM 4693 N N . THR A 1 610 ? 14.444 6.185 -9.024 1.00 92.31 610 THR A N 1
ATOM 4694 C CA . THR A 1 610 ? 14.034 7.090 -7.952 1.00 92.31 610 THR A CA 1
ATOM 4695 C C . THR A 1 610 ? 13.280 8.284 -8.522 1.00 92.31 610 THR A C 1
ATOM 4697 O O . THR A 1 610 ? 13.683 8.901 -9.509 1.00 92.31 610 THR A O 1
ATOM 4700 N N . LEU A 1 611 ? 12.163 8.623 -7.889 1.00 93.38 611 LEU A N 1
ATOM 4701 C CA . LEU A 1 611 ? 11.437 9.867 -8.088 1.00 93.38 611 LEU A CA 1
ATOM 4702 C C . LEU A 1 611 ? 11.599 10.710 -6.836 1.00 93.38 611 LEU A C 1
ATOM 4704 O O . LEU A 1 611 ? 11.496 10.185 -5.733 1.00 93.38 611 LEU A O 1
ATOM 4708 N N . ALA A 1 612 ? 11.789 12.011 -6.996 1.00 91.19 612 ALA A N 1
ATOM 4709 C CA . ALA A 1 612 ? 11.895 12.913 -5.860 1.00 91.19 612 ALA A CA 1
ATOM 4710 C C . ALA A 1 612 ? 11.046 14.162 -6.078 1.00 91.19 612 ALA A C 1
ATOM 4712 O O . ALA A 1 612 ? 10.833 14.606 -7.213 1.00 91.19 612 ALA A O 1
ATOM 4713 N N . VAL A 1 613 ? 10.504 14.714 -4.997 1.00 88.06 613 VAL A N 1
ATOM 4714 C CA . VAL A 1 613 ? 9.781 15.980 -5.076 1.00 88.06 613 VAL A CA 1
ATOM 4715 C C . VAL A 1 613 ? 10.749 17.107 -5.422 1.00 88.06 613 VAL A C 1
ATOM 4717 O O . VAL A 1 613 ? 11.829 17.212 -4.846 1.00 88.06 613 VAL A O 1
ATOM 4720 N N . ARG A 1 614 ? 10.379 17.982 -6.362 1.00 82.75 614 ARG A N 1
ATOM 4721 C CA . ARG A 1 614 ? 11.213 19.154 -6.645 1.00 82.75 614 ARG A CA 1
ATOM 4722 C C . ARG A 1 614 ? 11.213 20.118 -5.460 1.00 82.75 614 ARG A C 1
ATOM 4724 O O . ARG A 1 614 ? 10.149 20.348 -4.878 1.00 82.75 614 ARG A O 1
ATOM 4731 N N . PRO A 1 615 ? 12.355 20.757 -5.158 1.00 70.31 615 PRO A N 1
ATOM 4732 C CA . PRO A 1 615 ? 12.386 21.863 -4.216 1.00 70.31 615 PRO A CA 1
ATOM 4733 C C . PRO A 1 615 ? 11.369 22.943 -4.619 1.00 70.31 615 PRO A C 1
ATOM 4735 O O . PRO A 1 615 ? 11.220 23.222 -5.816 1.00 70.31 615 PRO A O 1
ATOM 4738 N N . PRO A 1 616 ? 10.668 23.563 -3.655 1.00 62.88 616 PRO A N 1
ATOM 4739 C CA . PRO A 1 616 ? 9.701 24.610 -3.953 1.00 62.88 616 PRO A CA 1
ATOM 4740 C C . PRO A 1 616 ? 10.393 25.782 -4.658 1.00 62.88 616 PRO A C 1
ATOM 4742 O O . PRO A 1 616 ? 11.332 26.375 -4.128 1.00 62.88 616 PRO A O 1
ATOM 4745 N N . ASP A 1 617 ? 9.926 26.125 -5.861 1.00 62.62 617 ASP A N 1
ATOM 4746 C CA . ASP A 1 617 ? 10.433 27.283 -6.595 1.00 62.62 617 ASP A CA 1
ATOM 4747 C C . ASP A 1 617 ? 9.730 28.557 -6.084 1.00 62.62 617 ASP A C 1
ATOM 4749 O O . ASP A 1 617 ? 8.516 28.697 -6.279 1.00 62.62 617 ASP A O 1
ATOM 4753 N N . PRO A 1 618 ? 10.459 29.513 -5.475 1.00 55.78 618 PRO A N 1
ATOM 4754 C CA . PRO A 1 618 ? 9.874 30.739 -4.931 1.00 55.78 618 PRO A CA 1
ATOM 4755 C C . PRO A 1 618 ? 9.170 31.608 -5.986 1.00 55.78 618 PRO A C 1
ATOM 4757 O O . PRO A 1 618 ? 8.394 32.492 -5.625 1.00 55.78 618 PRO A O 1
ATOM 4760 N N . ALA A 1 619 ? 9.409 31.373 -7.281 1.00 55.59 619 ALA A N 1
ATOM 4761 C CA . ALA A 1 619 ? 8.780 32.105 -8.373 1.00 55.59 619 ALA A CA 1
ATOM 4762 C C . ALA A 1 619 ? 7.405 31.557 -8.807 1.00 55.59 619 ALA A C 1
ATOM 4764 O O . ALA A 1 619 ? 6.753 32.200 -9.633 1.00 55.59 619 ALA A O 1
ATOM 4765 N N . ALA A 1 620 ? 6.929 30.408 -8.299 1.00 52.06 620 ALA A N 1
ATOM 4766 C CA . ALA A 1 620 ? 5.656 29.844 -8.759 1.00 52.06 620 ALA A CA 1
ATOM 4767 C C . ALA A 1 620 ? 4.823 29.138 -7.685 1.00 52.06 620 ALA A C 1
ATOM 4769 O O . ALA A 1 620 ? 5.266 28.194 -7.045 1.00 52.06 620 ALA A O 1
ATOM 4770 N N . ALA A 1 621 ? 3.543 29.503 -7.633 1.00 51.28 621 ALA A N 1
ATOM 4771 C CA . ALA A 1 621 ? 2.489 28.837 -6.868 1.00 51.28 621 ALA A CA 1
ATOM 4772 C C . ALA A 1 621 ? 1.927 27.582 -7.577 1.00 51.28 621 ALA A C 1
ATOM 4774 O O . ALA A 1 621 ? 0.720 27.348 -7.560 1.00 51.28 621 ALA A O 1
ATOM 4775 N N . LEU A 1 622 ? 2.769 26.828 -8.291 1.00 52.19 622 LEU A N 1
ATOM 4776 C CA . LEU A 1 622 ? 2.332 25.623 -9.002 1.00 52.19 622 LEU A CA 1
ATOM 4777 C C . LEU A 1 622 ? 2.500 24.384 -8.127 1.00 52.19 622 LEU A C 1
ATOM 4779 O O . LEU A 1 622 ? 3.401 24.314 -7.296 1.00 52.19 622 LEU A O 1
ATOM 4783 N N . ALA A 1 623 ? 1.620 23.418 -8.369 1.00 59.59 623 ALA A N 1
ATOM 4784 C CA . ALA A 1 623 ? 1.593 22.136 -7.693 1.00 59.59 623 ALA A CA 1
ATOM 4785 C C . ALA A 1 623 ? 2.931 21.387 -7.742 1.00 59.59 623 ALA A C 1
ATOM 4787 O O . ALA A 1 623 ? 3.726 21.563 -8.663 1.00 59.59 623 ALA A O 1
ATOM 4788 N N . THR A 1 624 ? 3.129 20.507 -6.768 1.00 71.50 624 THR A N 1
ATOM 4789 C CA . THR A 1 624 ? 4.278 19.615 -6.617 1.00 71.50 624 THR A CA 1
ATOM 4790 C C . THR A 1 624 ? 4.532 18.811 -7.901 1.00 71.50 624 THR A C 1
ATOM 4792 O O . THR A 1 624 ? 3.739 17.945 -8.265 1.00 71.50 624 THR A O 1
ATOM 4795 N N . ILE A 1 625 ? 5.618 19.113 -8.625 1.00 82.12 625 ILE A N 1
ATOM 4796 C CA . ILE A 1 625 ? 6.022 18.383 -9.840 1.00 82.12 625 ILE A CA 1
ATOM 4797 C C . ILE A 1 625 ? 7.100 17.366 -9.444 1.00 82.12 625 ILE A C 1
ATOM 4799 O O . ILE A 1 625 ? 8.134 17.786 -8.918 1.00 82.12 625 ILE A O 1
ATOM 4803 N N . PRO A 1 626 ? 6.914 16.060 -9.704 1.00 89.56 626 PRO A N 1
ATOM 4804 C CA . PRO A 1 626 ? 7.957 15.075 -9.454 1.00 89.56 626 PRO A CA 1
ATOM 4805 C C . PRO A 1 626 ? 9.132 15.253 -10.430 1.00 89.56 626 PRO A C 1
ATOM 4807 O O . PRO A 1 626 ? 8.976 15.701 -11.572 1.00 89.56 626 PRO A O 1
ATOM 4810 N N . GLN A 1 627 ? 10.326 14.891 -9.981 1.00 90.69 627 GLN A N 1
ATOM 4811 C CA . GLN A 1 627 ? 11.532 14.783 -10.794 1.00 90.69 627 GLN A CA 1
ATOM 4812 C C . GLN A 1 627 ? 11.946 13.316 -10.875 1.00 90.69 627 GLN A C 1
ATOM 4814 O O . GLN A 1 627 ? 12.011 12.640 -9.851 1.00 90.69 627 GLN A O 1
ATOM 4819 N N . LEU A 1 628 ? 12.213 12.838 -12.090 1.00 92.88 628 LEU A N 1
ATOM 4820 C CA . LEU A 1 628 ? 12.848 11.543 -12.311 1.00 92.88 628 LEU A CA 1
ATOM 4821 C C . LEU A 1 628 ? 14.345 11.714 -12.061 1.00 92.88 628 LEU A C 1
ATOM 4823 O O . LEU A 1 628 ? 14.970 12.557 -12.707 1.00 92.88 628 LEU A O 1
ATOM 4827 N N . GLN A 1 629 ? 14.875 10.942 -11.120 1.00 91.50 629 GLN A N 1
ATOM 4828 C CA . GLN A 1 629 ? 16.302 10.874 -10.818 1.00 91.50 629 GLN A CA 1
ATOM 4829 C C . GLN A 1 629 ? 16.954 9.755 -11.651 1.00 91.50 629 GLN A C 1
ATOM 4831 O O . GLN A 1 629 ? 16.416 9.348 -12.687 1.00 91.50 629 GLN A O 1
ATOM 4836 N N . GLY A 1 630 ? 18.104 9.249 -11.208 1.00 88.75 630 GLY A N 1
ATOM 4837 C CA . GLY A 1 630 ? 18.769 8.103 -11.818 1.00 88.75 630 GLY A CA 1
ATOM 4838 C C . GLY A 1 630 ? 17.889 6.855 -11.914 1.00 88.75 630 GLY A C 1
ATOM 4839 O O . GLY A 1 630 ? 17.033 6.587 -11.062 1.00 88.75 630 GLY A O 1
ATOM 4840 N N . TRP A 1 631 ? 18.105 6.088 -12.980 1.00 92.56 631 TRP A N 1
ATOM 4841 C CA . TRP A 1 631 ? 17.416 4.826 -13.225 1.00 92.56 631 TRP A CA 1
ATOM 4842 C C . TRP A 1 631 ? 18.279 3.874 -14.052 1.00 92.56 631 TRP A C 1
ATOM 4844 O O . TRP A 1 631 ? 19.090 4.306 -14.874 1.00 92.56 631 TRP A O 1
ATOM 4854 N N . LYS A 1 632 ? 18.074 2.565 -13.866 1.00 92.31 632 LYS A N 1
ATOM 4855 C CA . LYS A 1 632 ? 18.853 1.517 -14.538 1.00 92.31 632 LYS A CA 1
ATOM 4856 C C . LYS A 1 632 ? 18.009 0.284 -14.866 1.00 92.31 632 LYS A C 1
ATOM 4858 O O . LYS A 1 632 ? 17.410 -0.329 -13.985 1.00 92.31 632 LYS A O 1
ATOM 4863 N N . LEU A 1 633 ? 18.001 -0.095 -16.142 1.00 94.00 633 LEU A N 1
ATOM 4864 C CA . LEU A 1 633 ? 17.315 -1.263 -16.696 1.00 94.00 633 LEU A CA 1
ATOM 4865 C C . LEU A 1 633 ? 18.332 -2.305 -17.170 1.00 94.00 633 LEU A C 1
ATOM 4867 O O . LEU A 1 633 ? 19.273 -1.977 -17.891 1.00 94.00 633 LEU A O 1
ATOM 4871 N N . LEU A 1 634 ? 18.097 -3.568 -16.837 1.00 93.81 634 LEU A N 1
ATOM 4872 C CA . LEU A 1 634 ? 18.785 -4.723 -17.402 1.00 93.81 634 LEU A CA 1
ATOM 4873 C C . LEU A 1 634 ? 17.872 -5.422 -18.403 1.00 93.81 634 LEU A C 1
ATOM 4875 O O . LEU A 1 634 ? 16.825 -5.940 -18.027 1.00 93.81 634 LEU A O 1
ATOM 4879 N N . TYR A 1 635 ? 18.284 -5.490 -19.663 1.00 93.62 635 TYR A N 1
ATOM 4880 C CA . TYR A 1 635 ? 17.581 -6.272 -20.672 1.00 93.62 635 TYR A CA 1
ATOM 4881 C C . TYR A 1 635 ? 17.862 -7.773 -20.491 1.00 93.62 635 TYR A C 1
ATOM 4883 O O . TYR A 1 635 ? 19.020 -8.199 -20.472 1.00 93.62 635 TYR A O 1
ATOM 4891 N N . THR A 1 636 ? 16.802 -8.576 -20.398 1.00 93.00 636 THR A N 1
ATOM 4892 C CA . THR A 1 636 ? 16.846 -10.030 -20.190 1.00 93.00 636 THR A CA 1
ATOM 4893 C C . THR A 1 636 ? 15.836 -10.766 -21.076 1.00 93.00 636 THR A C 1
ATOM 4895 O O . THR A 1 636 ? 15.009 -10.170 -21.772 1.00 93.00 636 THR A O 1
ATOM 4898 N N . VAL A 1 637 ? 15.929 -12.096 -21.082 1.00 92.62 637 VAL A N 1
ATOM 4899 C CA . VAL A 1 637 ? 15.017 -12.995 -21.798 1.00 92.62 637 VAL A CA 1
ATOM 4900 C C . VAL A 1 637 ? 14.484 -14.025 -20.814 1.00 92.62 637 VAL A C 1
ATOM 4902 O O . VAL A 1 637 ? 15.268 -14.618 -20.075 1.00 92.62 637 VAL A O 1
ATOM 4905 N N . HIS A 1 638 ? 13.171 -14.255 -20.821 1.00 92.12 638 HIS A N 1
ATOM 4906 C CA . HIS A 1 638 ? 12.538 -15.250 -19.963 1.00 92.12 638 HIS A CA 1
ATOM 4907 C C . HIS A 1 638 ? 12.804 -16.670 -20.508 1.00 92.12 638 HIS A C 1
ATOM 4909 O O . HIS A 1 638 ? 12.314 -17.001 -21.596 1.00 92.12 638 HIS A O 1
ATOM 4915 N N . PRO A 1 639 ? 13.582 -17.514 -19.803 1.00 89.69 639 PRO A N 1
ATOM 4916 C CA . PRO A 1 639 ? 14.083 -18.776 -20.350 1.00 89.69 639 PRO A CA 1
ATOM 4917 C C . PRO A 1 639 ? 12.967 -19.791 -20.620 1.00 89.69 639 PRO A C 1
ATOM 4919 O O . PRO A 1 639 ? 12.968 -20.415 -21.680 1.00 89.69 639 PRO A O 1
ATOM 4922 N N . ASP A 1 640 ? 11.979 -19.902 -19.730 1.00 91.31 640 ASP A N 1
ATOM 4923 C CA . ASP A 1 640 ? 10.887 -20.873 -19.883 1.00 91.31 640 ASP A CA 1
ATOM 4924 C C . ASP A 1 640 ? 9.974 -20.511 -21.061 1.00 91.31 640 ASP A C 1
ATOM 4926 O O . ASP A 1 640 ? 9.584 -21.369 -21.853 1.00 91.31 640 ASP A O 1
ATOM 4930 N N . THR A 1 641 ? 9.712 -19.213 -21.250 1.00 92.44 641 THR A N 1
ATOM 4931 C CA . THR A 1 641 ? 8.930 -18.710 -22.390 1.00 92.44 641 THR A CA 1
ATOM 4932 C C . THR A 1 641 ? 9.679 -18.948 -23.699 1.00 92.44 641 THR A C 1
ATOM 4934 O O . THR A 1 641 ? 9.076 -19.337 -24.700 1.00 92.44 641 THR A O 1
ATOM 4937 N N . LEU A 1 642 ? 11.005 -18.755 -23.707 1.00 93.62 642 LEU A N 1
ATOM 4938 C CA . LEU A 1 642 ? 11.837 -19.057 -24.872 1.00 93.62 642 LEU A CA 1
ATOM 4939 C C . LEU A 1 642 ? 11.780 -20.547 -25.213 1.00 93.62 642 LEU A C 1
ATOM 4941 O O . LEU A 1 642 ? 11.573 -20.906 -26.372 1.00 93.62 642 LEU A O 1
ATOM 4945 N N . GLN A 1 643 ? 11.952 -21.400 -24.204 1.00 93.38 643 GLN A N 1
ATOM 4946 C CA . GLN A 1 643 ? 11.941 -22.847 -24.363 1.00 93.38 643 GLN A CA 1
ATOM 4947 C C . GLN A 1 643 ? 10.590 -23.347 -24.886 1.00 93.38 643 GLN A C 1
ATOM 4949 O O . GLN A 1 643 ? 10.568 -24.219 -25.757 1.00 93.38 643 GLN A O 1
ATOM 4954 N N . ALA A 1 644 ? 9.476 -22.779 -24.414 1.00 93.50 644 ALA A N 1
ATOM 4955 C CA . ALA A 1 644 ? 8.142 -23.099 -24.912 1.00 93.50 644 ALA A CA 1
ATOM 4956 C C . ALA A 1 644 ? 8.027 -22.807 -26.420 1.00 93.50 644 ALA A C 1
ATOM 4958 O O . ALA A 1 644 ? 7.708 -23.699 -27.206 1.00 93.50 644 ALA A O 1
ATOM 4959 N N . PHE A 1 645 ? 8.420 -21.607 -26.862 1.00 94.88 645 PHE A N 1
ATOM 4960 C CA . PHE A 1 645 ? 8.406 -21.256 -28.287 1.00 94.88 645 PHE A CA 1
ATOM 4961 C C . PHE A 1 645 ? 9.378 -22.073 -29.149 1.00 94.88 645 PHE A C 1
ATOM 4963 O O . PHE A 1 645 ? 9.108 -22.309 -30.329 1.00 94.88 645 PHE A O 1
ATOM 4970 N N . GLN A 1 646 ? 10.521 -22.486 -28.600 1.00 93.81 646 GLN A N 1
ATOM 4971 C CA . GLN A 1 646 ? 11.487 -23.330 -29.306 1.00 93.81 646 GLN A CA 1
ATOM 4972 C C . GLN A 1 646 ? 10.998 -24.775 -29.444 1.00 93.81 646 GLN A C 1
ATOM 4974 O O . GLN A 1 646 ? 11.221 -25.394 -30.484 1.00 93.81 646 GLN A O 1
ATOM 4979 N N . THR A 1 647 ? 10.311 -25.300 -28.426 1.00 93.88 647 THR A N 1
ATOM 4980 C CA . THR A 1 647 ? 9.720 -26.649 -28.439 1.00 93.88 647 THR A CA 1
ATOM 4981 C C . THR A 1 647 ? 8.678 -26.770 -29.545 1.00 93.88 647 THR A C 1
ATOM 4983 O O . THR A 1 647 ? 8.698 -27.732 -30.309 1.00 93.88 647 THR A O 1
ATOM 4986 N N . GLU A 1 648 ? 7.860 -25.732 -29.704 1.00 92.81 648 GLU A N 1
ATOM 4987 C CA . GLU A 1 648 ? 6.855 -25.633 -30.765 1.00 92.81 648 GLU A CA 1
ATOM 4988 C C . GLU A 1 648 ? 7.442 -25.192 -32.117 1.00 92.81 648 GLU A C 1
ATOM 4990 O O . GLU A 1 648 ? 6.715 -24.976 -33.081 1.00 92.81 648 GLU A O 1
ATOM 4995 N N . ASN A 1 649 ? 8.768 -25.049 -32.233 1.00 92.94 649 ASN A N 1
ATOM 4996 C CA . ASN A 1 649 ? 9.448 -24.643 -33.467 1.00 92.94 649 ASN A CA 1
ATOM 4997 C C . ASN A 1 649 ? 8.925 -23.304 -34.043 1.00 92.94 649 ASN A C 1
ATOM 4999 O O . ASN A 1 649 ? 8.944 -23.078 -35.257 1.00 92.94 649 ASN A O 1
ATOM 5003 N N . VAL A 1 650 ? 8.447 -22.408 -33.173 1.00 94.75 650 VAL A N 1
ATOM 5004 C CA . VAL A 1 650 ? 8.056 -21.032 -33.519 1.00 94.75 650 VAL A CA 1
ATOM 5005 C C . VAL A 1 650 ? 9.306 -20.174 -33.667 1.00 94.75 650 VAL A C 1
ATOM 5007 O O . VAL A 1 650 ? 9.450 -19.440 -34.646 1.00 94.75 650 VAL A O 1
ATOM 5010 N N . LEU A 1 651 ? 10.228 -20.288 -32.708 1.00 93.88 651 LEU A N 1
ATOM 5011 C CA . LEU A 1 651 ? 11.489 -19.553 -32.673 1.00 93.88 651 LEU A CA 1
ATOM 5012 C C . LEU A 1 651 ? 12.681 -20.517 -32.795 1.00 93.88 651 LEU A C 1
ATOM 5014 O O . LEU A 1 651 ? 12.635 -21.622 -32.256 1.00 93.88 651 LEU A O 1
ATOM 5018 N N . PRO A 1 652 ? 13.767 -20.120 -33.478 1.00 91.38 652 PRO A N 1
ATOM 5019 C CA . PRO A 1 652 ? 14.971 -20.936 -33.582 1.00 91.38 652 PRO A CA 1
ATOM 5020 C C . PRO A 1 652 ? 15.728 -21.046 -32.244 1.00 91.38 652 PRO A C 1
ATOM 5022 O O . PRO A 1 652 ? 15.676 -20.154 -31.394 1.00 91.38 652 PRO A O 1
ATOM 5025 N N . THR A 1 653 ? 16.500 -22.124 -32.075 1.00 88.88 653 THR A N 1
ATOM 5026 C CA . THR A 1 653 ? 17.291 -22.386 -30.853 1.00 88.88 653 THR A CA 1
ATOM 5027 C C . THR A 1 653 ? 18.477 -21.437 -30.670 1.00 88.88 653 THR A C 1
ATOM 5029 O O . THR A 1 653 ? 18.930 -21.217 -29.554 1.00 88.88 653 THR A O 1
ATOM 5032 N N . ASN A 1 654 ? 18.958 -20.832 -31.755 1.00 86.81 654 ASN A N 1
ATOM 5033 C CA . ASN A 1 654 ? 20.069 -19.880 -31.794 1.00 86.81 654 ASN A CA 1
ATOM 5034 C C . ASN A 1 654 ? 19.602 -18.417 -31.962 1.00 86.81 654 ASN A C 1
ATOM 5036 O O . ASN A 1 654 ? 20.347 -17.596 -32.496 1.00 86.81 654 ASN A O 1
ATOM 5040 N N . LEU A 1 655 ? 18.374 -18.092 -31.532 1.00 88.12 655 LEU A N 1
ATOM 5041 C CA . LEU A 1 655 ? 17.698 -16.809 -31.785 1.00 88.12 655 LEU A CA 1
ATOM 5042 C C . LEU A 1 655 ? 18.582 -15.571 -31.553 1.00 88.12 655 LEU A C 1
ATOM 5044 O O . LEU A 1 655 ? 18.687 -14.727 -32.439 1.00 88.12 655 LEU A O 1
ATOM 5048 N N . PHE A 1 656 ? 19.222 -15.474 -30.385 1.00 83.94 656 PHE A N 1
ATOM 5049 C CA . PHE A 1 656 ? 20.027 -14.308 -29.995 1.00 83.94 656 PHE A CA 1
ATOM 5050 C C . PHE A 1 656 ? 21.520 -14.444 -30.334 1.00 83.94 656 PHE A C 1
ATOM 5052 O O . PHE A 1 656 ? 22.218 -13.439 -30.408 1.00 83.94 656 PHE A O 1
ATOM 5059 N N . SER A 1 657 ? 22.016 -15.656 -30.605 1.00 80.94 657 SER A N 1
ATOM 5060 C CA . SER A 1 657 ? 23.419 -15.889 -30.979 1.00 80.94 657 SER A CA 1
ATOM 5061 C C . SER A 1 657 ? 23.670 -15.794 -32.488 1.00 80.94 657 SER A C 1
ATOM 5063 O O . SER A 1 657 ? 24.801 -15.561 -32.915 1.00 80.94 657 SER A O 1
ATOM 5065 N N . GLN A 1 658 ? 22.630 -15.935 -33.317 1.00 77.19 658 GLN A N 1
ATOM 5066 C CA . GLN A 1 658 ? 22.742 -15.801 -34.772 1.00 77.19 658 GLN A CA 1
ATOM 5067 C C . GLN A 1 658 ? 22.878 -14.342 -35.225 1.00 77.19 658 GLN A C 1
ATOM 5069 O O . GLN A 1 658 ? 23.602 -14.064 -36.182 1.00 77.19 658 GLN A O 1
ATOM 5074 N N . ALA A 1 659 ? 22.197 -13.417 -34.549 1.00 68.00 659 ALA A N 1
ATOM 5075 C CA . ALA A 1 659 ? 22.211 -11.995 -34.862 1.00 68.00 659 ALA A CA 1
ATOM 5076 C C . ALA A 1 659 ? 22.485 -11.201 -33.580 1.00 68.00 659 ALA A C 1
ATOM 5078 O O . ALA A 1 659 ? 21.563 -10.877 -32.833 1.00 68.00 659 ALA A O 1
ATOM 5079 N N . LEU A 1 660 ? 23.769 -10.934 -33.324 1.00 75.06 660 LEU A N 1
ATOM 5080 C CA . LEU A 1 660 ? 24.194 -10.155 -32.164 1.00 75.06 660 LEU A CA 1
ATOM 5081 C C . LEU A 1 660 ? 23.766 -8.699 -32.363 1.00 75.06 660 LEU A C 1
ATOM 5083 O O . LEU A 1 660 ? 24.129 -8.114 -33.386 1.00 75.06 660 LEU A O 1
ATOM 5087 N N . PRO A 1 661 ? 23.002 -8.111 -31.431 1.00 80.75 661 PRO A N 1
ATOM 5088 C CA . PRO A 1 661 ? 22.600 -6.724 -31.564 1.00 80.75 661 PRO A CA 1
ATOM 5089 C C . PRO A 1 661 ? 23.793 -5.791 -31.365 1.00 80.75 661 PRO A C 1
ATOM 5091 O O . PRO A 1 661 ? 24.727 -6.096 -30.617 1.00 80.75 661 PRO A O 1
ATOM 5094 N N . TRP A 1 662 ? 23.732 -4.633 -32.014 1.00 79.81 662 TRP A N 1
ATOM 5095 C CA . TRP A 1 662 ? 24.781 -3.624 -31.925 1.00 79.81 662 TRP A CA 1
ATOM 5096 C C . TRP A 1 662 ? 24.404 -2.433 -31.050 1.00 79.81 662 TRP A C 1
ATOM 5098 O O . TRP A 1 662 ? 23.270 -1.951 -31.095 1.00 79.81 662 TRP A O 1
ATOM 5108 N N . VAL A 1 663 ? 25.390 -1.898 -30.334 1.00 80.94 663 VAL A N 1
ATOM 5109 C CA . VAL A 1 663 ? 25.371 -0.525 -29.818 1.00 80.94 663 VAL A CA 1
ATOM 5110 C C . VAL A 1 663 ? 26.349 0.297 -30.640 1.00 80.94 663 VAL A C 1
ATOM 5112 O O . VAL A 1 663 ? 27.482 -0.109 -30.868 1.00 80.94 663 VAL A O 1
ATOM 5115 N N . TRP A 1 664 ? 25.903 1.453 -31.102 1.00 77.81 664 TRP A N 1
ATOM 5116 C CA . TRP A 1 664 ? 26.695 2.384 -31.886 1.00 77.81 664 TRP A CA 1
ATOM 5117 C C . TRP A 1 664 ? 26.983 3.594 -31.019 1.00 77.81 664 TRP A C 1
ATOM 5119 O O . TRP A 1 664 ? 26.043 4.294 -30.656 1.00 77.81 664 TRP A O 1
ATOM 5129 N N . GLN A 1 665 ? 28.251 3.838 -30.688 1.00 77.62 665 GLN A N 1
ATOM 5130 C CA . GLN A 1 665 ? 28.650 4.879 -29.730 1.00 77.62 665 GLN A CA 1
ATOM 5131 C C . GLN A 1 665 ? 29.647 5.866 -30.341 1.00 77.62 665 GLN A C 1
ATOM 5133 O O . GLN A 1 665 ? 30.400 5.521 -31.256 1.00 77.62 665 GLN A O 1
ATOM 5138 N N . ARG A 1 666 ? 29.662 7.101 -29.830 1.00 75.94 666 ARG A N 1
ATOM 5139 C CA . ARG A 1 666 ? 30.710 8.100 -30.090 1.00 75.94 666 ARG A CA 1
ATOM 5140 C C . ARG A 1 666 ? 31.815 7.978 -29.053 1.00 75.94 666 ARG A C 1
ATOM 5142 O O . ARG A 1 666 ? 31.559 7.674 -27.894 1.00 75.94 666 ARG A O 1
ATOM 5149 N N . HIS A 1 667 ? 33.048 8.285 -29.445 1.00 74.62 667 HIS A N 1
ATOM 5150 C CA . HIS A 1 667 ? 34.131 8.377 -28.471 1.00 74.62 667 HIS A CA 1
ATOM 5151 C C . HIS A 1 667 ? 33.847 9.544 -27.495 1.00 74.62 667 HIS A C 1
ATOM 5153 O O . HIS A 1 667 ? 33.562 10.652 -27.958 1.00 74.62 667 HIS A O 1
ATOM 5159 N N . PRO A 1 668 ? 33.952 9.345 -26.165 1.00 72.00 668 PRO A N 1
ATOM 5160 C CA . PRO A 1 668 ? 33.454 10.300 -25.163 1.00 72.00 668 PRO A CA 1
ATOM 5161 C C . PRO A 1 668 ? 34.184 11.651 -25.170 1.00 72.00 668 PRO A C 1
ATOM 5163 O O . PRO A 1 668 ? 33.587 12.691 -24.908 1.00 72.00 668 PRO A O 1
ATOM 5166 N N . SER A 1 669 ? 35.485 11.648 -25.472 1.00 73.00 669 SER A N 1
ATOM 5167 C CA . SER A 1 669 ? 36.346 12.837 -25.371 1.00 73.00 669 SER A CA 1
ATOM 5168 C C . SER A 1 669 ? 37.047 13.263 -26.666 1.00 73.00 669 SER A C 1
ATOM 5170 O O . SER A 1 669 ? 37.605 14.359 -26.720 1.00 73.00 669 SER A O 1
ATOM 5172 N N . LEU A 1 670 ? 37.036 12.434 -27.715 1.00 74.19 670 LEU A N 1
ATOM 5173 C CA . LEU A 1 670 ? 37.791 12.670 -28.946 1.00 74.19 670 LEU A CA 1
ATOM 5174 C C . LEU A 1 670 ? 36.850 12.613 -30.149 1.00 74.19 670 LEU A C 1
ATOM 5176 O O . LEU A 1 670 ? 36.186 11.601 -30.351 1.00 74.19 670 LEU A O 1
ATOM 5180 N N . PRO A 1 671 ? 36.790 13.655 -30.989 1.00 74.75 671 PRO A N 1
ATOM 5181 C CA . PRO A 1 671 ? 36.056 13.575 -32.241 1.00 74.75 671 PRO A CA 1
ATOM 5182 C C . PRO A 1 671 ? 36.769 12.595 -33.181 1.00 74.75 671 PRO A C 1
ATOM 5184 O O . PRO A 1 671 ? 37.823 12.911 -33.729 1.00 74.75 671 PRO A O 1
ATOM 5187 N N . MET A 1 672 ? 36.199 11.406 -33.364 1.00 74.38 672 MET A N 1
ATOM 5188 C CA . MET A 1 672 ? 36.712 10.381 -34.275 1.00 74.38 672 MET A CA 1
ATOM 5189 C C . MET A 1 672 ? 35.831 10.258 -35.513 1.00 74.38 672 MET A C 1
ATOM 5191 O O . MET A 1 672 ? 34.648 10.580 -35.463 1.00 74.38 672 MET A O 1
ATOM 5195 N N . VAL A 1 673 ? 36.407 9.809 -36.627 1.00 70.00 673 VAL A N 1
ATOM 5196 C CA . VAL A 1 673 ? 35.685 9.479 -37.859 1.00 70.00 673 VAL A CA 1
ATOM 5197 C C . VAL A 1 673 ? 36.202 8.172 -38.463 1.00 70.00 673 VAL A C 1
ATOM 5199 O O . VAL A 1 673 ? 37.403 7.985 -38.572 1.00 70.00 673 VAL A O 1
ATOM 5202 N N . GLN A 1 674 ? 35.322 7.283 -38.909 1.00 68.62 674 GLN A N 1
ATOM 5203 C CA . GLN A 1 674 ? 35.647 6.100 -39.702 1.00 68.62 674 GLN A CA 1
ATOM 5204 C C . GLN A 1 674 ? 36.477 6.468 -40.943 1.00 68.62 674 GLN A C 1
ATOM 5206 O O . GLN A 1 674 ? 36.090 7.327 -41.745 1.00 68.62 674 GLN A O 1
ATOM 5211 N N . ALA A 1 675 ? 37.618 5.803 -41.083 1.00 58.84 675 ALA A N 1
ATOM 5212 C CA . ALA A 1 675 ? 38.493 5.818 -42.244 1.00 58.84 675 ALA A CA 1
ATOM 5213 C C . ALA A 1 675 ? 37.940 4.853 -43.312 1.00 58.84 675 ALA A C 1
ATOM 5215 O O . ALA A 1 675 ? 37.370 3.819 -42.969 1.00 58.84 675 ALA A O 1
ATOM 5216 N N . LEU A 1 676 ? 38.028 5.182 -44.606 1.00 56.00 676 LEU A N 1
ATOM 5217 C CA . LEU A 1 676 ? 37.232 4.504 -45.646 1.00 56.00 676 LEU A CA 1
ATOM 5218 C C . LEU A 1 676 ? 38.037 3.729 -46.700 1.00 56.00 676 LEU A C 1
ATOM 5220 O O . LEU A 1 676 ? 38.187 4.284 -47.784 1.00 56.00 676 LEU A O 1
ATOM 5224 N N . PRO A 1 677 ? 38.420 2.448 -46.516 1.00 48.59 677 PRO A N 1
ATOM 5225 C CA . PRO A 1 677 ? 39.012 1.688 -47.622 1.00 48.59 677 PRO A CA 1
ATOM 5226 C C . PRO A 1 677 ? 38.211 0.480 -48.133 1.00 48.59 677 PRO A C 1
ATOM 5228 O O . PRO A 1 677 ? 38.481 0.014 -49.233 1.00 48.59 677 PRO A O 1
ATOM 5231 N N . LEU A 1 678 ? 37.227 -0.070 -47.404 1.00 42.94 678 LEU A N 1
ATOM 5232 C CA . LEU A 1 678 ? 36.746 -1.445 -47.691 1.00 42.94 678 LEU A CA 1
ATOM 5233 C C . LEU A 1 678 ? 35.225 -1.645 -47.774 1.00 42.94 678 LEU A C 1
ATOM 5235 O O . LEU A 1 678 ? 34.748 -2.763 -47.955 1.00 42.94 678 LEU A O 1
ATOM 5239 N N . THR A 1 679 ? 34.435 -0.579 -47.717 1.00 40.25 679 THR A N 1
ATOM 5240 C CA . THR A 1 679 ? 32.968 -0.692 -47.740 1.00 40.25 679 THR A CA 1
ATOM 5241 C C . THR A 1 679 ? 32.370 -0.852 -49.139 1.00 40.25 679 THR A C 1
ATOM 5243 O O . THR A 1 679 ? 31.230 -1.283 -49.273 1.00 40.25 679 THR A O 1
ATOM 5246 N N . GLN A 1 680 ? 33.130 -0.563 -50.202 1.00 41.84 680 GLN A N 1
ATOM 5247 C CA . GLN A 1 680 ? 32.643 -0.635 -51.588 1.00 41.84 680 GLN A CA 1
ATOM 5248 C C . GLN A 1 680 ? 32.705 -2.041 -52.209 1.00 41.84 680 GLN A C 1
ATOM 5250 O O . GLN A 1 680 ? 32.082 -2.269 -53.245 1.00 41.84 680 GLN A O 1
ATOM 5255 N N . SER A 1 681 ? 33.453 -2.975 -51.614 1.00 40.53 681 SER A N 1
ATOM 5256 C CA . SER A 1 681 ? 33.740 -4.291 -52.209 1.00 40.53 681 SER A CA 1
ATOM 5257 C C . SER A 1 681 ? 32.910 -5.452 -51.642 1.00 40.53 681 SER A C 1
ATOM 5259 O O . SER A 1 681 ? 32.972 -6.552 -52.191 1.00 40.53 681 SER A O 1
ATOM 5261 N N . GLN A 1 682 ? 32.111 -5.240 -50.589 1.00 40.91 682 GLN A N 1
ATOM 5262 C CA . GLN A 1 682 ? 31.257 -6.283 -49.999 1.00 40.91 682 GLN A CA 1
ATOM 5263 C C . GLN A 1 682 ? 29.872 -6.382 -50.671 1.00 40.91 682 GLN A C 1
ATOM 5265 O O . GLN A 1 682 ? 29.420 -5.446 -51.333 1.00 40.91 682 GLN A O 1
ATOM 5270 N N . SER A 1 683 ? 29.192 -7.530 -50.524 1.00 37.44 683 SER A N 1
ATOM 5271 C CA . SER A 1 683 ? 27.838 -7.756 -51.058 1.00 37.44 683 SER A CA 1
ATOM 5272 C C . SER A 1 683 ? 26.886 -8.343 -49.991 1.00 37.44 683 SER A C 1
ATOM 5274 O O . SER A 1 683 ? 27.021 -9.521 -49.658 1.00 37.44 683 SER A O 1
ATOM 5276 N N . PRO A 1 684 ? 25.912 -7.557 -49.481 1.00 42.97 684 PRO A N 1
ATOM 5277 C CA . PRO A 1 684 ? 25.756 -6.132 -49.761 1.00 42.97 684 PRO A CA 1
ATOM 5278 C C . PRO A 1 684 ? 26.945 -5.329 -49.198 1.00 42.97 684 PRO A C 1
ATOM 5280 O O . PRO A 1 684 ? 27.609 -5.799 -48.274 1.00 42.97 684 PRO A O 1
ATOM 5283 N N . PRO A 1 685 ? 27.243 -4.148 -49.763 1.00 41.28 685 PRO A N 1
ATOM 5284 C CA . PRO A 1 685 ? 28.252 -3.244 -49.222 1.00 41.28 685 PRO A CA 1
ATOM 5285 C C . PRO A 1 685 ? 27.999 -3.048 -47.725 1.00 41.28 685 PRO A C 1
ATOM 5287 O O . PRO A 1 685 ? 26.865 -2.737 -47.351 1.00 41.28 685 PRO A O 1
ATOM 5290 N N . ASN A 1 686 ? 29.010 -3.225 -46.870 1.00 37.47 686 ASN A N 1
ATOM 5291 C CA . ASN A 1 686 ? 28.907 -2.745 -45.496 1.00 37.47 686 ASN A CA 1
ATOM 5292 C C . ASN A 1 686 ? 28.941 -1.218 -45.590 1.00 37.47 686 ASN A C 1
ATOM 5294 O O . ASN A 1 686 ? 30.012 -0.639 -45.701 1.00 37.47 686 ASN A O 1
ATOM 5298 N N . TYR A 1 687 ? 27.788 -0.568 -45.745 1.00 38.50 687 TYR A N 1
ATOM 5299 C CA . TYR A 1 687 ? 27.738 0.867 -46.001 1.00 38.50 687 TYR A CA 1
ATOM 5300 C C . TYR A 1 687 ? 28.421 1.599 -44.843 1.00 38.50 687 TYR A C 1
ATOM 5302 O O . TYR A 1 687 ? 28.035 1.385 -43.694 1.00 38.50 687 TYR A O 1
ATOM 5310 N N . PRO A 1 688 ? 29.411 2.471 -45.110 1.00 39.66 688 PRO A N 1
ATOM 5311 C CA . PRO A 1 688 ? 29.947 3.287 -44.042 1.00 39.66 688 PRO A CA 1
ATOM 5312 C C . PRO A 1 688 ? 28.804 4.128 -43.492 1.00 39.66 688 PRO A C 1
ATOM 5314 O O . PRO A 1 688 ? 27.993 4.657 -44.263 1.00 39.66 688 PRO A O 1
ATOM 5317 N N . SER A 1 689 ? 28.743 4.269 -42.171 1.00 39.41 689 SER A N 1
ATOM 5318 C CA . SER A 1 689 ? 27.827 5.230 -41.589 1.00 39.41 689 SER A CA 1
ATOM 5319 C C . SER A 1 689 ? 28.229 6.601 -42.159 1.00 39.41 689 SER A C 1
ATOM 5321 O O . SER A 1 689 ? 29.346 7.082 -41.983 1.00 39.41 689 SER A O 1
ATOM 5323 N N . ALA A 1 690 ? 27.336 7.267 -42.889 1.00 38.41 690 ALA A N 1
ATOM 5324 C CA . ALA A 1 690 ? 27.577 8.623 -43.365 1.00 38.41 690 ALA A CA 1
ATOM 5325 C C . ALA A 1 690 ? 27.864 9.697 -42.240 1.00 38.41 690 ALA A C 1
ATOM 5327 O O . ALA A 1 690 ? 28.339 10.785 -42.546 1.00 38.41 690 ALA A O 1
ATOM 5328 N N . SER A 1 691 ? 27.699 9.376 -40.945 1.00 48.88 691 SER A N 1
ATOM 5329 C CA . SER A 1 691 ? 28.250 9.995 -39.738 1.00 48.88 691 SER A CA 1
ATOM 5330 C C . SER A 1 691 ? 29.302 9.014 -39.301 1.00 48.88 691 SER A C 1
ATOM 5332 O O . SER A 1 691 ? 29.053 8.006 -38.636 1.00 48.88 691 SER A O 1
ATOM 5334 N N . ARG A 1 692 ? 30.505 9.313 -39.754 1.00 58.53 692 ARG A N 1
ATOM 5335 C CA . ARG A 1 692 ? 31.691 8.511 -39.514 1.00 58.53 692 ARG A CA 1
ATOM 5336 C C . ARG A 1 692 ? 32.051 8.486 -38.019 1.00 58.53 692 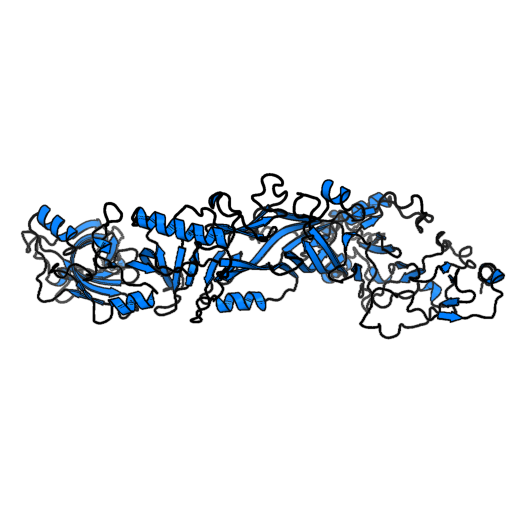ARG A C 1
ATOM 5338 O O . ARG A 1 692 ? 32.988 7.814 -37.639 1.00 58.53 692 ARG A O 1
ATOM 5345 N N . GLN A 1 693 ? 31.325 9.211 -37.169 1.00 66.00 693 GLN A N 1
ATOM 5346 C CA . GLN A 1 693 ? 31.638 9.414 -35.756 1.00 66.00 693 GLN A CA 1
ATOM 5347 C C . GLN A 1 693 ? 31.220 8.266 -34.832 1.00 66.00 693 GLN A C 1
ATOM 5349 O O . GLN A 1 693 ? 31.569 8.295 -33.654 1.00 66.00 693 GLN A O 1
ATOM 5354 N N . LEU A 1 694 ? 30.459 7.291 -35.341 1.00 72.06 694 LEU A N 1
ATOM 5355 C CA . LEU A 1 694 ? 29.949 6.166 -34.560 1.00 72.06 694 LEU A CA 1
ATOM 5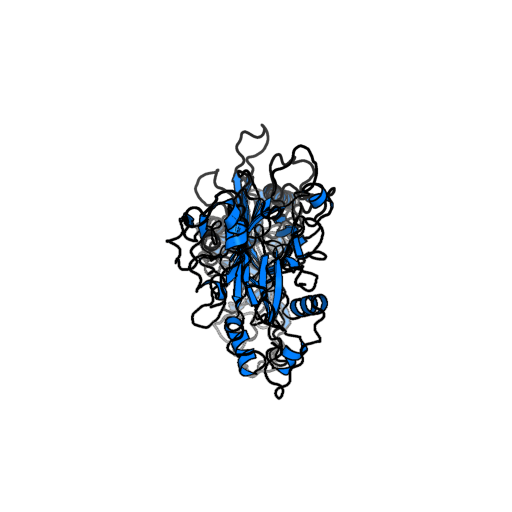356 C C . LEU A 1 694 ? 30.766 4.894 -34.780 1.00 72.06 694 LEU A C 1
ATOM 5358 O O . LEU A 1 694 ? 31.230 4.609 -35.884 1.00 72.06 694 LEU A O 1
ATOM 5362 N N . ILE A 1 695 ? 30.893 4.112 -33.717 1.00 74.88 695 ILE A N 1
ATOM 5363 C CA . ILE A 1 695 ? 31.665 2.874 -33.650 1.00 74.88 695 ILE A CA 1
ATOM 5364 C C . ILE A 1 695 ? 30.692 1.763 -33.209 1.00 74.88 695 ILE A C 1
ATOM 5366 O O . ILE A 1 695 ? 30.071 1.915 -32.154 1.00 74.88 695 ILE A O 1
ATOM 5370 N N . PRO A 1 696 ? 30.489 0.697 -34.008 1.00 76.25 696 PRO A N 1
ATOM 5371 C CA . PRO A 1 696 ? 29.648 -0.436 -33.653 1.00 76.25 696 PRO A CA 1
ATOM 5372 C C . PRO A 1 696 ? 30.341 -1.384 -32.674 1.00 76.25 696 PRO A C 1
ATOM 5374 O O . PRO A 1 696 ? 31.459 -1.852 -32.906 1.00 76.25 696 PRO A O 1
ATOM 5377 N N . PHE A 1 697 ? 29.603 -1.746 -31.634 1.00 79.31 697 PHE A N 1
ATOM 5378 C CA . PHE A 1 697 ? 29.961 -2.761 -30.659 1.00 79.31 697 PHE A CA 1
ATOM 5379 C C . PHE A 1 697 ? 28.903 -3.853 -30.619 1.00 79.31 697 PHE A C 1
ATOM 5381 O O . PHE A 1 697 ? 27.707 -3.566 -30.632 1.00 79.31 697 PHE A O 1
ATOM 5388 N N . GLU A 1 698 ? 29.336 -5.105 -30.544 1.00 80.38 698 GLU A N 1
ATOM 5389 C CA . GLU A 1 698 ? 28.453 -6.246 -30.336 1.00 80.38 698 GLU A CA 1
ATOM 5390 C C . GLU A 1 698 ? 28.122 -6.402 -28.857 1.00 80.38 698 GLU A C 1
ATOM 5392 O O . GLU A 1 698 ? 29.002 -6.452 -27.992 1.00 80.38 698 GLU A O 1
ATOM 5397 N N . LEU A 1 699 ? 26.825 -6.497 -28.576 1.00 84.69 699 LEU A N 1
ATOM 5398 C CA . LEU A 1 699 ? 26.345 -6.769 -27.237 1.00 84.69 699 LEU A CA 1
ATOM 5399 C C . LEU A 1 699 ? 26.647 -8.227 -26.846 1.00 84.69 699 LEU A C 1
ATOM 5401 O O . LEU A 1 699 ? 26.337 -9.146 -27.610 1.00 84.69 699 LEU A O 1
ATOM 5405 N N . PRO A 1 700 ? 27.238 -8.465 -25.661 1.00 84.31 700 PRO A N 1
ATOM 5406 C CA . PRO A 1 700 ? 27.727 -9.786 -25.288 1.00 84.31 700 PRO A CA 1
ATOM 5407 C C . PRO A 1 700 ? 26.584 -10.755 -24.976 1.00 84.31 700 PRO A C 1
ATOM 5409 O O . PRO A 1 700 ? 25.590 -10.392 -24.350 1.00 84.31 700 PRO A O 1
ATOM 5412 N N . VAL A 1 701 ? 26.752 -12.018 -25.357 1.00 86.81 701 VAL A N 1
ATOM 5413 C CA . VAL A 1 701 ? 25.862 -13.115 -24.962 1.00 86.81 701 VAL A CA 1
ATOM 5414 C C . VAL A 1 701 ? 26.604 -14.102 -24.068 1.00 86.81 701 VAL A C 1
ATOM 5416 O O . VAL A 1 701 ? 27.827 -14.225 -24.148 1.00 86.81 701 VAL A O 1
ATOM 5419 N N . ASP A 1 702 ? 25.879 -14.792 -23.195 1.00 87.75 702 ASP A N 1
ATOM 5420 C CA . ASP A 1 702 ? 26.452 -15.825 -22.338 1.00 87.75 702 ASP A CA 1
ATOM 5421 C C . ASP A 1 702 ? 26.707 -17.142 -23.101 1.00 87.75 702 ASP A C 1
ATOM 5423 O O . ASP A 1 702 ? 26.459 -17.263 -24.302 1.00 87.75 702 ASP A O 1
ATOM 5427 N N . ALA A 1 703 ? 27.199 -18.167 -22.397 1.00 85.69 703 ALA A N 1
ATOM 5428 C CA . ALA A 1 703 ? 27.476 -19.480 -22.988 1.00 85.69 703 ALA A CA 1
ATOM 5429 C C . ALA A 1 703 ? 26.224 -20.191 -23.542 1.00 85.69 703 ALA A C 1
ATOM 5431 O O . ALA A 1 703 ? 26.356 -21.108 -24.353 1.00 85.69 703 ALA A O 1
ATOM 5432 N N . SER A 1 704 ? 25.026 -19.785 -23.112 1.00 85.06 704 SER A N 1
ATOM 5433 C CA . SER A 1 704 ? 23.749 -20.277 -23.636 1.00 85.06 704 SER A CA 1
ATOM 5434 C C . SER A 1 704 ? 23.251 -19.475 -24.845 1.00 85.06 704 SER A C 1
ATOM 5436 O O . SER A 1 704 ? 22.271 -19.856 -25.481 1.00 85.06 704 SER A O 1
ATOM 5438 N N . GLY A 1 705 ? 23.956 -18.400 -25.213 1.00 86.62 705 GLY A N 1
ATOM 5439 C CA . GLY A 1 705 ? 23.594 -17.514 -26.311 1.00 86.62 705 GLY A CA 1
ATOM 5440 C C . GLY A 1 705 ? 22.524 -16.488 -25.939 1.00 86.62 705 GLY A C 1
ATOM 5441 O O . GLY A 1 705 ? 21.909 -15.937 -26.849 1.00 86.62 705 GLY A O 1
ATOM 5442 N N . LEU A 1 706 ? 22.290 -16.238 -24.646 1.00 89.81 706 LEU A N 1
ATOM 5443 C CA . LEU A 1 706 ? 21.322 -15.258 -24.146 1.00 89.81 706 LEU A CA 1
ATOM 5444 C C . LEU A 1 706 ? 21.990 -13.918 -23.796 1.00 89.81 706 LEU A C 1
ATOM 5446 O O . LEU A 1 706 ? 23.190 -13.895 -23.518 1.00 89.81 706 LEU A O 1
ATOM 5450 N N . PRO A 1 707 ? 21.238 -12.798 -23.789 1.00 89.94 707 PRO A N 1
ATOM 5451 C CA . PRO A 1 707 ? 21.752 -11.484 -23.401 1.00 89.94 707 PRO A CA 1
ATOM 5452 C C . PRO A 1 707 ? 22.497 -11.499 -22.066 1.00 89.94 707 PRO A C 1
ATOM 5454 O O . PRO A 1 707 ? 21.967 -11.962 -21.057 1.00 89.94 707 PRO A O 1
ATOM 5457 N N . HIS A 1 708 ? 23.710 -10.948 -22.042 1.00 88.00 708 HIS A N 1
ATOM 5458 C CA . HIS A 1 708 ? 24.531 -10.896 -20.839 1.00 88.00 708 HIS A CA 1
ATOM 5459 C C . HIS A 1 708 ? 24.837 -9.449 -20.445 1.00 88.00 708 HIS A C 1
ATOM 5461 O O . HIS A 1 708 ? 25.598 -8.769 -21.122 1.00 88.00 708 HIS A O 1
ATOM 5467 N N . ARG A 1 709 ? 24.282 -8.977 -19.318 1.00 86.25 709 ARG A N 1
ATOM 5468 C CA . ARG A 1 709 ? 24.589 -7.651 -18.731 1.00 86.25 709 ARG A CA 1
ATOM 5469 C C . ARG A 1 709 ? 24.319 -6.457 -19.661 1.00 86.25 709 ARG A C 1
ATOM 5471 O O . ARG A 1 709 ? 25.101 -5.506 -19.713 1.00 86.25 709 ARG A O 1
ATOM 5478 N N . TRP A 1 710 ? 23.208 -6.487 -20.391 1.00 89.56 710 TRP A N 1
ATOM 5479 C CA . TRP A 1 710 ? 22.791 -5.372 -21.245 1.00 89.56 710 TRP A CA 1
ATOM 5480 C C . TRP A 1 710 ? 22.089 -4.304 -20.411 1.00 89.56 710 TRP A C 1
ATOM 5482 O O . TRP A 1 710 ? 20.867 -4.317 -20.264 1.00 89.56 710 TRP A O 1
ATOM 5492 N N . TYR A 1 711 ? 22.884 -3.413 -19.827 1.00 89.75 711 TYR A N 1
ATOM 5493 C CA . TYR A 1 711 ? 22.391 -2.351 -18.962 1.00 89.75 711 TYR A CA 1
ATOM 5494 C C . TYR A 1 711 ? 22.189 -1.043 -19.718 1.00 89.75 711 TYR A C 1
ATOM 5496 O O . TYR A 1 711 ? 23.077 -0.603 -20.447 1.00 89.75 711 TYR A O 1
ATOM 5504 N N . PHE A 1 712 ? 21.052 -0.396 -19.483 1.00 90.81 712 PHE A N 1
ATOM 5505 C CA . PHE A 1 712 ? 20.724 0.927 -20.004 1.00 90.81 712 PHE A CA 1
ATOM 5506 C C . PHE A 1 712 ? 20.212 1.812 -18.874 1.00 90.81 712 PHE A C 1
ATOM 5508 O O . PHE A 1 712 ? 19.414 1.354 -18.057 1.00 90.81 712 PHE A O 1
ATOM 5515 N N . GLY A 1 713 ? 20.646 3.065 -18.809 1.00 91.12 713 GLY A N 1
ATOM 5516 C CA . GLY A 1 713 ? 20.236 3.945 -17.718 1.00 91.12 713 GLY A CA 1
ATOM 5517 C C . GLY A 1 713 ? 20.802 5.348 -17.814 1.00 91.12 713 GLY A C 1
ATOM 5518 O O . GLY A 1 713 ? 21.494 5.680 -18.772 1.00 91.12 713 GLY A O 1
ATOM 5519 N N . VAL A 1 714 ? 20.503 6.158 -16.810 1.00 87.44 714 VAL A N 1
ATOM 5520 C CA . VAL A 1 714 ? 21.018 7.523 -16.643 1.00 87.44 714 VAL A CA 1
ATOM 5521 C C . VAL A 1 714 ? 21.750 7.603 -15.299 1.00 87.44 714 VAL A C 1
ATOM 5523 O O . VAL A 1 714 ? 21.512 6.754 -14.440 1.00 87.44 714 VAL A O 1
ATOM 5526 N N . ASP A 1 715 ? 22.662 8.572 -15.144 1.00 71.19 715 ASP A N 1
ATOM 5527 C CA . ASP A 1 715 ? 23.474 8.783 -13.934 1.00 71.19 715 ASP A CA 1
ATOM 5528 C C . ASP A 1 715 ? 22.677 8.543 -12.639 1.00 71.19 715 ASP A C 1
ATOM 5530 O O . ASP A 1 715 ? 21.578 9.063 -12.458 1.00 71.19 715 ASP A O 1
ATOM 5534 N N . MET A 1 716 ? 23.256 7.731 -11.756 1.00 68.25 716 MET A N 1
ATOM 5535 C CA . MET A 1 716 ? 22.662 7.280 -10.499 1.00 68.25 716 MET A CA 1
ATOM 5536 C C . MET A 1 716 ? 22.937 8.233 -9.329 1.00 68.25 716 MET A C 1
ATOM 5538 O O . MET A 1 716 ? 22.617 7.892 -8.192 1.00 68.25 716 MET A O 1
ATOM 5542 N N . SER A 1 717 ? 23.562 9.390 -9.571 1.00 68.19 717 SER A N 1
ATOM 5543 C CA . SER A 1 717 ? 23.760 10.400 -8.533 1.00 68.19 717 SER A CA 1
ATOM 5544 C C . SER A 1 717 ? 22.428 11.016 -8.076 1.00 68.19 717 SER A C 1
ATOM 5546 O O . SER A 1 717 ? 21.527 11.258 -8.878 1.00 68.19 717 SER A O 1
ATOM 5548 N N . ASP A 1 718 ? 22.302 11.286 -6.772 1.00 58.88 718 ASP A N 1
ATOM 5549 C CA . ASP A 1 718 ? 21.050 11.756 -6.146 1.00 58.88 718 ASP A CA 1
ATOM 5550 C C . ASP A 1 718 ? 20.583 13.146 -6.637 1.00 58.88 718 ASP A C 1
ATOM 5552 O O . ASP A 1 718 ? 19.428 13.517 -6.432 1.00 58.88 718 ASP A O 1
ATOM 5556 N N . ASP A 1 719 ? 21.463 13.899 -7.310 1.00 63.09 719 ASP A N 1
ATOM 5557 C CA . ASP A 1 719 ? 21.188 15.226 -7.880 1.00 63.09 719 ASP A CA 1
ATOM 5558 C C . ASP A 1 719 ? 20.933 15.191 -9.408 1.00 63.09 719 ASP A C 1
ATOM 5560 O O . ASP A 1 719 ? 20.708 16.236 -10.035 1.00 63.09 719 ASP A O 1
ATOM 5564 N N . ALA A 1 720 ? 21.002 14.015 -10.046 1.00 70.31 720 ALA A N 1
ATOM 5565 C CA . ALA A 1 720 ? 20.889 13.889 -11.495 1.00 70.31 720 ALA A CA 1
ATOM 5566 C C . ALA A 1 720 ? 19.442 14.033 -11.978 1.00 70.31 720 ALA A C 1
ATOM 5568 O O . ALA A 1 720 ? 18.568 13.230 -11.673 1.00 70.31 720 ALA A O 1
ATOM 5569 N N . ASN A 1 721 ? 19.186 14.999 -12.863 1.00 85.81 721 ASN A N 1
ATOM 5570 C CA . ASN A 1 721 ? 17.905 15.076 -13.560 1.00 85.81 721 ASN A CA 1
ATOM 5571 C C . ASN A 1 721 ? 17.820 14.007 -14.665 1.00 85.81 721 ASN A C 1
ATOM 5573 O O . ASN A 1 721 ? 18.139 14.279 -15.828 1.00 85.81 721 ASN A O 1
ATOM 5577 N N . GLY A 1 722 ? 17.347 12.815 -14.305 1.00 88.25 722 GLY A N 1
ATOM 5578 C CA . GLY A 1 722 ? 17.246 11.651 -15.184 1.00 88.25 722 GLY A CA 1
ATOM 5579 C C . GLY A 1 722 ? 16.355 11.851 -16.411 1.00 88.25 722 GLY A C 1
ATOM 5580 O O . GLY A 1 722 ? 16.554 11.194 -17.427 1.00 88.25 722 GLY A O 1
ATOM 5581 N N . ALA A 1 723 ? 15.405 12.791 -16.362 1.00 90.25 723 ALA A N 1
ATOM 5582 C CA . ALA A 1 723 ? 14.565 13.135 -17.512 1.00 90.25 723 ALA A CA 1
ATOM 5583 C C . ALA A 1 723 ? 15.245 14.084 -18.513 1.00 90.25 723 ALA A C 1
ATOM 5585 O O . ALA A 1 723 ? 14.735 14.266 -19.618 1.00 90.25 723 ALA A O 1
ATOM 5586 N N . SER A 1 724 ? 16.358 14.722 -18.136 1.00 88.38 724 SER A N 1
ATOM 5587 C CA . SER A 1 724 ? 17.072 15.690 -18.983 1.00 88.38 724 SER A CA 1
ATOM 5588 C C . SER A 1 724 ? 18.149 15.075 -19.881 1.00 88.38 724 SER A C 1
ATOM 5590 O O . SER A 1 724 ? 18.753 15.786 -20.680 1.00 88.38 724 SER A O 1
ATOM 5592 N N . GLN A 1 725 ? 18.383 13.768 -19.756 1.00 84.81 725 GLN A N 1
ATOM 5593 C CA . GLN A 1 725 ? 19.405 13.026 -20.489 1.00 84.81 725 GLN A CA 1
ATOM 5594 C C . GLN A 1 725 ? 18.764 11.842 -21.215 1.00 84.81 725 GLN A C 1
ATOM 5596 O O . GLN A 1 725 ? 17.745 11.303 -20.778 1.00 84.81 725 GLN A O 1
ATOM 5601 N N . TRP A 1 726 ? 19.348 11.434 -22.336 1.00 85.69 726 TRP A N 1
ATOM 5602 C CA . TRP A 1 726 ? 19.030 10.150 -22.951 1.00 85.69 726 TRP A CA 1
ATOM 5603 C C . TRP A 1 726 ? 19.752 9.020 -22.202 1.00 85.69 726 TRP A C 1
ATOM 5605 O O . TRP A 1 726 ? 20.776 9.260 -21.560 1.00 85.69 726 TRP A O 1
ATOM 5615 N N . PRO A 1 727 ? 19.245 7.776 -22.256 1.00 88.19 727 PRO A N 1
ATOM 5616 C CA . PRO A 1 727 ? 19.939 6.660 -21.633 1.00 88.19 727 PRO A CA 1
ATOM 5617 C C . PRO A 1 727 ? 21.330 6.445 -22.229 1.00 88.19 727 PRO A C 1
ATOM 5619 O O . PRO A 1 727 ? 21.579 6.721 -23.396 1.00 88.19 727 PRO A O 1
ATOM 5622 N N . GLN A 1 728 ? 22.225 5.881 -21.438 1.00 86.12 728 GLN A N 1
ATOM 5623 C CA . GLN A 1 728 ? 23.542 5.409 -21.845 1.00 86.12 728 GLN A CA 1
ATOM 5624 C C . GLN A 1 728 ? 23.587 3.886 -21.743 1.00 86.12 728 GLN A C 1
ATOM 5626 O O . GLN A 1 728 ? 22.813 3.276 -21.000 1.00 86.12 728 GLN A O 1
ATOM 5631 N N . PHE A 1 729 ? 24.501 3.261 -22.483 1.00 85.75 729 PHE A N 1
ATOM 5632 C CA . PHE A 1 729 ? 24.824 1.855 -22.271 1.00 85.75 729 PHE A CA 1
ATOM 5633 C C . PHE A 1 729 ? 25.788 1.721 -21.086 1.00 85.75 729 PHE A C 1
ATOM 5635 O O . PHE A 1 729 ? 26.895 2.245 -21.121 1.00 85.75 729 PHE A O 1
ATOM 5642 N N . LEU A 1 730 ? 25.364 1.003 -20.046 1.00 81.50 730 LEU A N 1
ATOM 5643 C CA . LEU A 1 730 ? 26.088 0.836 -18.778 1.00 81.50 730 LEU A CA 1
ATOM 5644 C C . LEU A 1 730 ? 26.674 -0.582 -18.613 1.00 81.50 730 LEU A C 1
ATOM 5646 O O . LEU A 1 730 ? 27.054 -0.986 -17.512 1.00 81.50 730 LEU A O 1
ATOM 5650 N N . GLY A 1 731 ? 26.666 -1.390 -19.678 1.00 71.00 731 GLY A N 1
ATOM 5651 C CA . GLY A 1 731 ? 27.205 -2.748 -19.656 1.00 71.00 731 GLY A CA 1
ATOM 5652 C C . GLY A 1 731 ? 28.735 -2.772 -19.621 1.00 71.00 731 GLY A C 1
ATOM 5653 O O . GLY A 1 731 ? 29.407 -1.828 -20.021 1.00 71.00 731 GLY A O 1
ATOM 5654 N N . THR A 1 732 ? 29.305 -3.885 -19.157 1.00 60.22 732 THR A N 1
ATOM 5655 C CA . THR A 1 732 ? 30.763 -4.088 -19.129 1.00 60.22 732 THR A CA 1
ATOM 5656 C C . THR A 1 732 ? 31.164 -4.961 -20.318 1.00 60.22 732 THR A C 1
ATOM 5658 O O . THR A 1 732 ? 30.688 -6.086 -20.425 1.00 60.22 732 THR A O 1
ATOM 5661 N N . ALA A 1 733 ? 32.032 -4.447 -21.195 1.00 58.62 733 ALA A N 1
ATOM 5662 C CA . ALA A 1 733 ? 32.645 -5.166 -22.321 1.00 58.62 733 ALA A CA 1
ATOM 5663 C C . ALA A 1 733 ? 31.726 -5.510 -23.513 1.00 58.62 733 ALA A C 1
ATOM 5665 O O . ALA A 1 733 ? 31.504 -6.679 -23.829 1.00 58.62 733 ALA A O 1
ATOM 5666 N N . ALA A 1 734 ? 31.259 -4.491 -24.240 1.00 63.75 734 ALA A N 1
ATOM 5667 C CA . ALA A 1 734 ? 30.867 -4.713 -25.630 1.00 63.75 734 ALA A CA 1
ATOM 5668 C C . ALA A 1 734 ? 32.146 -4.763 -26.488 1.00 63.75 734 ALA A C 1
ATOM 5670 O O . ALA A 1 734 ? 32.986 -3.867 -26.403 1.00 63.75 734 ALA A O 1
ATOM 5671 N N . ALA A 1 735 ? 32.333 -5.836 -27.256 1.00 71.38 735 ALA A N 1
ATOM 5672 C CA . ALA A 1 735 ? 33.483 -5.968 -28.148 1.00 71.38 735 ALA A CA 1
ATOM 5673 C C . ALA A 1 735 ? 33.230 -5.156 -29.425 1.00 71.38 735 ALA A C 1
ATOM 5675 O O . ALA A 1 735 ? 32.070 -5.059 -29.843 1.00 71.38 735 ALA A O 1
ATOM 5676 N N . PRO A 1 736 ? 34.262 -4.588 -30.077 1.00 74.19 736 PRO A N 1
ATOM 5677 C CA . PRO A 1 736 ? 34.101 -4.070 -31.430 1.00 74.19 736 PRO A CA 1
ATOM 5678 C C . PRO A 1 736 ? 33.432 -5.122 -32.319 1.00 74.19 736 PRO A C 1
ATOM 5680 O O . PRO A 1 736 ? 33.621 -6.323 -32.109 1.00 74.19 736 PRO A O 1
ATOM 5683 N N . ALA A 1 737 ? 32.640 -4.683 -33.299 1.00 73.38 737 ALA A N 1
ATOM 5684 C CA . ALA A 1 737 ? 31.969 -5.604 -34.212 1.00 73.38 737 ALA A CA 1
ATOM 5685 C C . ALA A 1 737 ? 32.945 -6.664 -34.752 1.00 73.38 737 ALA A C 1
ATOM 5687 O O . ALA A 1 737 ? 34.063 -6.330 -35.140 1.00 73.38 737 ALA A O 1
ATOM 5688 N N . ARG A 1 738 ? 32.526 -7.938 -34.812 1.00 71.94 738 ARG A N 1
ATOM 5689 C CA . ARG A 1 738 ? 33.393 -9.073 -35.194 1.00 71.94 738 ARG A CA 1
ATOM 5690 C C . ARG A 1 738 ? 34.167 -8.879 -36.503 1.00 71.94 738 ARG A C 1
ATOM 5692 O O . ARG A 1 738 ? 35.226 -9.465 -36.690 1.00 71.94 738 ARG A O 1
ATOM 5699 N N . GLU A 1 739 ? 33.631 -8.069 -37.414 1.00 67.69 739 GLU A N 1
ATOM 5700 C CA . GLU A 1 739 ? 34.257 -7.716 -38.691 1.00 67.69 739 GLU A CA 1
ATOM 5701 C C . GLU A 1 739 ? 35.565 -6.925 -38.511 1.00 67.69 739 GLU A C 1
ATOM 5703 O O . GLU A 1 739 ? 36.402 -6.890 -39.411 1.00 67.69 739 GLU A O 1
ATOM 5708 N N . TRP A 1 740 ? 35.750 -6.299 -37.349 1.00 71.75 740 TRP A N 1
ATOM 5709 C CA . TRP A 1 740 ? 36.912 -5.491 -36.988 1.00 71.75 740 TRP A CA 1
ATOM 5710 C C . TRP A 1 740 ? 37.903 -6.233 -36.087 1.00 71.75 740 TRP A C 1
ATOM 5712 O O . TRP A 1 740 ? 39.038 -5.793 -35.958 1.00 71.75 740 TRP A O 1
ATOM 5722 N N . ALA A 1 741 ? 37.524 -7.392 -35.542 1.00 66.00 741 ALA A N 1
ATOM 5723 C CA . ALA A 1 741 ? 38.361 -8.199 -34.649 1.00 66.00 741 ALA A CA 1
ATOM 5724 C C . ALA A 1 741 ? 39.602 -8.824 -35.322 1.00 66.00 741 ALA A C 1
ATOM 5726 O O . ALA A 1 741 ? 40.404 -9.461 -34.659 1.00 66.00 741 ALA A O 1
ATOM 5727 N N . GLN A 1 742 ? 39.743 -8.719 -36.647 1.00 67.69 742 GLN A N 1
ATOM 5728 C CA . GLN A 1 742 ? 40.932 -9.185 -37.382 1.00 67.69 742 GLN A CA 1
ATOM 5729 C C . GLN A 1 742 ? 41.821 -8.030 -37.864 1.00 67.69 742 GLN A C 1
ATOM 5731 O O . GLN A 1 742 ? 42.812 -8.266 -38.556 1.00 67.69 742 GLN A O 1
ATOM 5736 N N . GLN A 1 743 ? 41.445 -6.785 -37.560 1.00 68.50 743 GLN A N 1
ATOM 5737 C CA . GLN A 1 743 ? 42.200 -5.604 -37.960 1.00 68.50 743 GLN A CA 1
ATOM 5738 C C . GLN A 1 743 ? 43.288 -5.308 -36.927 1.00 68.50 743 GLN A C 1
ATOM 5740 O O . GLN A 1 743 ? 43.089 -5.509 -35.738 1.00 68.50 743 GLN A O 1
ATOM 5745 N N . PHE A 1 744 ? 44.440 -4.814 -37.383 1.00 66.56 744 PHE A N 1
ATOM 5746 C CA . PHE A 1 744 ? 45.525 -4.398 -36.486 1.00 66.56 744 PHE A CA 1
ATOM 5747 C C . PHE A 1 744 ? 45.160 -3.137 -35.682 1.00 66.56 744 PHE A C 1
ATOM 5749 O O . PHE A 1 744 ? 45.621 -2.943 -34.563 1.00 66.56 744 PHE A O 1
ATOM 5756 N N . ASP A 1 745 ? 44.326 -2.283 -36.263 1.00 69.19 745 ASP A N 1
ATOM 5757 C CA . ASP A 1 745 ? 43.713 -1.127 -35.635 1.00 69.19 745 ASP A CA 1
ATOM 5758 C C . ASP A 1 745 ? 42.313 -0.897 -36.212 1.00 69.19 745 ASP A C 1
ATOM 5760 O O . ASP A 1 745 ? 42.005 -1.281 -37.343 1.00 69.19 745 ASP A O 1
ATOM 5764 N N . LEU A 1 746 ? 41.434 -0.279 -35.427 1.00 72.69 746 LEU A N 1
ATOM 5765 C CA . LEU A 1 746 ? 40.121 0.124 -35.903 1.00 72.69 746 LEU A CA 1
ATOM 5766 C C . LEU A 1 746 ? 40.278 1.188 -36.995 1.00 72.69 746 LEU A C 1
ATOM 5768 O O . LEU A 1 746 ? 41.060 2.123 -36.808 1.00 72.69 746 LEU A O 1
ATOM 5772 N N . PRO A 1 747 ? 39.511 1.111 -38.100 1.00 69.50 747 PRO A N 1
ATOM 5773 C CA . PRO A 1 747 ? 39.580 2.073 -39.194 1.00 69.50 747 PRO A CA 1
ATOM 5774 C C . PRO A 1 747 ? 38.923 3.394 -38.770 1.00 69.50 747 PRO A C 1
ATOM 5776 O O . PRO A 1 747 ? 37.845 3.747 -39.237 1.00 69.50 747 PRO A O 1
ATOM 5779 N N . LEU A 1 748 ? 39.550 4.119 -37.847 1.00 73.69 748 LEU A N 1
ATOM 5780 C CA . LEU A 1 748 ? 39.083 5.358 -37.239 1.00 73.69 748 LEU A CA 1
ATOM 5781 C C . LEU A 1 748 ? 40.230 6.370 -37.228 1.00 73.69 748 LEU A C 1
ATOM 5783 O O . LEU A 1 748 ? 41.369 6.035 -36.928 1.00 73.69 748 LEU A O 1
ATOM 5787 N N . VAL A 1 749 ? 39.913 7.625 -37.526 1.00 73.00 749 VAL A N 1
ATOM 5788 C CA . VAL A 1 749 ? 40.838 8.757 -37.500 1.00 73.00 749 VAL A CA 1
ATOM 5789 C C . VAL A 1 749 ? 40.350 9.756 -36.467 1.00 73.00 749 VAL A C 1
ATOM 5791 O O . VAL A 1 749 ? 39.204 10.210 -36.517 1.00 73.00 749 VAL A O 1
ATOM 5794 N N . SER A 1 750 ? 41.221 10.132 -35.536 1.00 77.69 750 SER A N 1
ATOM 5795 C CA . SER A 1 750 ? 40.952 11.234 -34.614 1.00 77.69 750 SER A CA 1
ATOM 5796 C C . SER A 1 750 ? 41.147 12.577 -35.319 1.00 77.69 750 SER A C 1
ATOM 5798 O O . SER A 1 750 ? 42.202 12.853 -35.887 1.00 77.69 750 SER A O 1
ATOM 5800 N N . LEU A 1 751 ? 40.138 13.447 -35.261 1.00 72.75 751 LEU A N 1
ATOM 5801 C CA . LEU A 1 751 ? 40.216 14.795 -35.833 1.00 72.75 751 LEU A CA 1
ATOM 5802 C C . LEU A 1 751 ? 41.080 15.739 -34.983 1.00 72.75 751 LEU A C 1
ATOM 5804 O O . LEU A 1 751 ? 41.536 16.766 -35.484 1.00 72.75 751 LEU A O 1
ATOM 5808 N N . SER A 1 752 ? 41.287 15.414 -33.704 1.00 77.94 752 SER A N 1
ATOM 5809 C CA . SER A 1 752 ? 42.039 16.242 -32.754 1.00 77.94 752 SER A CA 1
ATOM 5810 C C . SER A 1 752 ? 43.447 15.722 -32.459 1.00 77.94 752 SER A C 1
ATOM 5812 O O . SER A 1 752 ? 44.317 16.525 -32.126 1.00 77.94 752 SER A O 1
ATOM 5814 N N . LEU A 1 753 ? 43.684 14.411 -32.580 1.00 80.62 753 LEU A N 1
ATOM 5815 C CA . LEU A 1 753 ? 44.958 13.756 -32.265 1.00 80.62 753 LEU A CA 1
ATOM 5816 C C . LEU A 1 753 ? 45.452 12.920 -33.464 1.00 80.62 753 LEU A C 1
ATOM 5818 O O . LEU A 1 753 ? 45.143 11.734 -33.543 1.00 80.62 753 LEU A O 1
ATOM 5822 N N . PRO A 1 754 ? 46.228 13.528 -34.381 1.00 72.69 754 PRO A N 1
ATOM 5823 C CA . PRO A 1 754 ? 46.844 12.847 -35.525 1.00 72.69 754 PRO A CA 1
ATOM 5824 C C . PRO A 1 754 ? 47.605 11.578 -35.132 1.00 72.69 754 PRO A C 1
ATOM 5826 O O . PRO A 1 754 ? 48.318 11.594 -34.126 1.00 72.69 754 PRO A O 1
ATOM 5829 N N . GLY A 1 755 ? 47.501 10.511 -35.924 1.00 71.81 755 GLY A N 1
ATOM 5830 C CA . GLY A 1 755 ? 48.221 9.258 -35.687 1.00 71.81 755 GLY A CA 1
ATOM 5831 C C . GLY A 1 755 ? 47.692 8.425 -34.519 1.00 71.81 755 GLY A C 1
ATOM 5832 O O . GLY A 1 755 ? 48.279 7.398 -34.201 1.00 71.81 755 GLY A O 1
ATOM 5833 N N . LEU A 1 756 ? 46.606 8.830 -33.857 1.00 78.88 756 LEU A N 1
ATOM 5834 C CA . LEU A 1 756 ? 45.973 8.017 -32.822 1.00 78.88 756 LEU A CA 1
ATOM 5835 C C . LEU A 1 756 ? 45.205 6.848 -33.458 1.00 78.88 756 LEU A C 1
ATOM 5837 O O . LEU A 1 756 ? 44.255 7.072 -34.205 1.00 78.88 756 LEU A O 1
ATOM 5841 N N . ALA A 1 757 ? 45.580 5.625 -33.101 1.00 77.31 757 ALA A N 1
ATOM 5842 C CA . ALA A 1 757 ? 44.930 4.382 -33.491 1.00 77.31 757 ALA A CA 1
ATOM 5843 C C . ALA A 1 757 ? 44.309 3.690 -32.267 1.00 77.31 757 ALA A C 1
ATOM 5845 O O . ALA A 1 757 ? 44.868 3.731 -31.165 1.00 77.31 757 ALA A O 1
ATOM 5846 N N . LEU A 1 758 ? 43.152 3.054 -32.468 1.00 78.56 758 LEU A N 1
ATOM 5847 C CA . LEU A 1 758 ? 42.469 2.249 -31.454 1.00 78.56 758 LEU A CA 1
ATOM 5848 C C . LEU A 1 758 ? 42.652 0.765 -31.769 1.00 78.56 758 LEU A C 1
ATOM 5850 O O . LEU A 1 758 ? 42.309 0.332 -32.862 1.00 78.56 758 LEU A O 1
ATOM 5854 N N . ASP A 1 759 ? 43.173 -0.002 -30.820 1.00 75.31 759 ASP A N 1
ATOM 5855 C CA . ASP A 1 759 ? 43.415 -1.441 -30.972 1.00 75.31 759 ASP A CA 1
ATOM 5856 C C . ASP A 1 759 ? 42.140 -2.257 -30.645 1.00 75.31 759 ASP A C 1
ATOM 5858 O O . ASP A 1 759 ? 41.615 -2.122 -29.530 1.00 75.31 759 ASP A O 1
ATOM 5862 N N . PRO A 1 760 ? 41.621 -3.085 -31.580 1.00 70.50 760 PRO A N 1
ATOM 5863 C CA . PRO A 1 760 ? 40.457 -3.939 -31.339 1.00 70.50 760 PRO A CA 1
ATOM 5864 C C . PRO A 1 760 ? 40.737 -5.176 -30.471 1.00 70.50 760 PRO A C 1
ATOM 5866 O O . PRO A 1 760 ? 39.788 -5.713 -29.899 1.00 70.50 760 PRO A O 1
ATOM 5869 N N . ASP A 1 761 ? 41.990 -5.630 -30.354 1.00 64.75 761 ASP A N 1
ATOM 5870 C CA . ASP A 1 761 ? 42.361 -6.898 -29.704 1.00 64.75 761 ASP A CA 1
ATOM 5871 C C . ASP A 1 761 ? 42.514 -6.780 -28.172 1.00 64.75 761 ASP A C 1
ATOM 5873 O O . ASP A 1 761 ? 42.899 -7.738 -27.488 1.00 64.75 761 ASP A O 1
ATOM 5877 N N . HIS A 1 762 ? 42.204 -5.618 -27.586 1.00 60.94 762 HIS A N 1
ATOM 5878 C CA . HIS A 1 762 ? 42.374 -5.406 -26.152 1.00 60.94 762 HIS A CA 1
ATOM 5879 C C . HIS A 1 762 ? 41.170 -5.868 -25.317 1.00 60.94 762 HIS A C 1
ATOM 5881 O O . HIS A 1 762 ? 40.060 -5.352 -25.431 1.00 60.94 762 HIS A O 1
ATOM 5887 N N . THR A 1 763 ? 41.415 -6.785 -24.377 1.00 51.41 763 THR A N 1
ATOM 5888 C CA . THR A 1 763 ? 40.510 -7.055 -23.249 1.00 51.41 763 THR A CA 1
ATOM 5889 C C . THR A 1 763 ? 40.575 -5.908 -22.239 1.00 51.41 763 THR A C 1
ATOM 5891 O O . THR A 1 763 ? 41.677 -5.631 -21.760 1.00 51.41 763 THR A O 1
ATOM 5894 N N . PRO A 1 764 ? 39.447 -5.281 -21.858 1.00 51.28 764 PRO A N 1
ATOM 5895 C CA . PRO A 1 764 ? 39.449 -4.160 -20.924 1.00 51.28 764 PRO A CA 1
ATOM 5896 C C . PRO A 1 764 ? 40.136 -4.537 -19.605 1.00 51.28 764 PRO A C 1
ATOM 5898 O O . PRO A 1 764 ? 39.922 -5.623 -19.058 1.00 51.28 764 PRO A O 1
ATOM 5901 N N . GLY A 1 765 ? 40.957 -3.628 -19.074 1.00 45.81 765 GLY A N 1
ATOM 5902 C CA . GLY A 1 765 ? 41.405 -3.708 -17.684 1.00 45.81 765 GLY A CA 1
ATOM 5903 C C . GLY A 1 765 ? 40.205 -3.682 -16.731 1.00 45.81 765 GLY A C 1
ATOM 5904 O O . GLY A 1 765 ? 39.127 -3.210 -17.088 1.00 45.81 765 GLY A O 1
ATOM 5905 N N . THR A 1 766 ? 40.375 -4.197 -15.509 1.00 42.00 766 THR A N 1
ATOM 5906 C CA . THR A 1 766 ? 39.334 -4.144 -14.467 1.00 42.00 766 THR A CA 1
ATOM 5907 C C . THR A 1 766 ? 38.754 -2.729 -14.363 1.00 42.00 766 THR A C 1
ATOM 5909 O O . THR A 1 766 ? 39.538 -1.799 -14.150 1.00 42.00 766 THR A O 1
ATOM 5912 N N . PRO A 1 767 ? 37.427 -2.551 -14.505 1.00 44.03 767 PRO A N 1
ATOM 5913 C CA . PRO A 1 767 ? 36.808 -1.233 -14.458 1.00 44.03 767 PRO A CA 1
ATOM 5914 C C . PRO A 1 767 ? 37.121 -0.551 -13.124 1.00 44.03 767 PRO A C 1
ATOM 5916 O O . PRO A 1 767 ? 37.121 -1.196 -12.072 1.00 44.03 767 PRO A O 1
ATOM 5919 N N . SER A 1 768 ? 37.401 0.753 -13.167 1.00 40.00 768 SER A N 1
ATOM 5920 C CA . SER A 1 768 ? 37.521 1.557 -11.951 1.00 40.00 768 SER A CA 1
ATOM 5921 C C . SER A 1 768 ? 36.164 1.577 -11.233 1.00 40.00 768 SER A C 1
ATOM 5923 O O . SER A 1 768 ? 35.153 1.846 -11.888 1.00 40.00 768 SER A O 1
ATOM 5925 N N . PRO A 1 769 ? 36.104 1.312 -9.915 1.00 44.06 769 PRO A N 1
ATOM 5926 C CA . PRO A 1 769 ? 34.847 1.301 -9.165 1.00 44.06 769 PRO A CA 1
ATOM 5927 C C . PRO A 1 769 ? 34.149 2.671 -9.118 1.00 44.06 769 PRO A C 1
ATOM 5929 O O . PRO A 1 769 ? 32.956 2.723 -8.841 1.00 44.06 769 PRO A O 1
ATOM 5932 N N . ASP A 1 770 ? 34.862 3.757 -9.430 1.00 41.53 770 ASP A N 1
ATOM 5933 C CA . ASP A 1 770 ? 34.367 5.123 -9.240 1.00 41.53 770 ASP A CA 1
ATOM 5934 C C . ASP A 1 770 ? 33.625 5.702 -10.461 1.00 41.53 770 ASP A C 1
ATOM 5936 O O . ASP A 1 770 ? 33.019 6.765 -10.339 1.00 41.53 770 ASP A O 1
ATOM 5940 N N . ASN A 1 771 ? 33.668 5.061 -11.645 1.00 44.66 771 ASN A N 1
ATOM 5941 C CA . ASN A 1 771 ? 32.942 5.560 -12.828 1.00 44.66 771 ASN A CA 1
ATOM 5942 C C . ASN A 1 771 ? 32.769 4.511 -13.962 1.00 44.66 771 ASN A C 1
ATOM 5944 O O . ASN A 1 771 ? 33.493 4.541 -14.958 1.00 44.66 771 ASN A O 1
ATOM 5948 N N . PRO A 1 772 ? 31.830 3.554 -13.847 1.00 46.22 772 PRO A N 1
ATOM 5949 C CA . PRO A 1 772 ? 31.650 2.489 -14.843 1.00 46.22 772 PRO A CA 1
ATOM 5950 C C . PRO A 1 772 ? 30.945 2.926 -16.146 1.00 46.22 772 PRO A C 1
ATOM 5952 O O . PRO A 1 772 ? 30.908 2.141 -17.090 1.00 46.22 772 PRO A O 1
ATOM 5955 N N . ALA A 1 773 ? 30.384 4.141 -16.216 1.00 43.31 773 ALA A N 1
ATOM 5956 C CA . ALA A 1 773 ? 29.441 4.558 -17.264 1.00 43.31 773 ALA A CA 1
ATOM 5957 C C . ALA A 1 773 ? 30.066 5.123 -18.560 1.00 43.31 773 ALA A C 1
ATOM 5959 O O . ALA A 1 773 ? 29.356 5.281 -19.546 1.00 43.31 773 ALA A O 1
ATOM 5960 N N . LEU A 1 774 ? 31.367 5.447 -18.590 1.00 44.66 774 LEU A N 1
ATOM 5961 C CA . LEU A 1 774 ? 31.902 6.351 -19.625 1.00 44.66 774 LEU A CA 1
ATOM 5962 C C . LEU A 1 774 ? 32.730 5.730 -20.758 1.00 44.66 774 LEU A C 1
ATOM 5964 O O . LEU A 1 774 ? 33.074 6.457 -21.687 1.00 44.66 774 LEU A O 1
ATOM 5968 N N . GLU A 1 775 ? 33.096 4.445 -20.739 1.00 54.75 775 GLU A N 1
ATOM 5969 C CA . GLU A 1 775 ? 34.261 4.038 -21.542 1.00 54.75 775 GLU A CA 1
ATOM 5970 C C . GLU A 1 775 ? 34.174 2.680 -22.256 1.00 54.75 775 GLU A C 1
ATOM 5972 O O . GLU A 1 775 ? 35.142 1.942 -22.232 1.00 54.75 775 GLU A O 1
ATOM 5977 N N . THR A 1 776 ? 33.109 2.331 -22.985 1.00 57.56 776 THR A N 1
ATOM 5978 C CA . THR A 1 776 ? 33.199 1.164 -23.901 1.00 57.56 776 THR A CA 1
ATOM 5979 C C . THR A 1 776 ? 34.261 1.389 -24.992 1.00 57.56 776 THR A C 1
ATOM 5981 O O . THR A 1 776 ? 35.116 0.540 -25.222 1.00 57.56 776 THR A O 1
ATOM 5984 N N . ILE A 1 777 ? 34.263 2.574 -25.626 1.00 57.09 777 ILE A N 1
ATOM 5985 C CA . ILE A 1 777 ? 35.288 2.983 -26.610 1.00 57.09 777 ILE A CA 1
ATOM 5986 C C . ILE A 1 777 ? 36.584 3.414 -25.922 1.00 57.09 777 ILE A C 1
ATOM 5988 O O . ILE A 1 777 ? 37.666 3.104 -26.405 1.00 57.09 777 ILE A O 1
ATOM 5992 N N . ALA A 1 778 ? 36.496 4.154 -24.815 1.00 54.59 778 ALA A N 1
ATOM 5993 C CA . ALA A 1 778 ? 37.687 4.664 -24.137 1.00 54.59 778 ALA A CA 1
ATOM 5994 C C . ALA A 1 778 ? 38.481 3.571 -23.386 1.00 54.59 778 ALA A C 1
ATOM 5996 O O . ALA A 1 778 ? 39.656 3.782 -23.099 1.00 54.59 778 ALA A O 1
ATOM 5997 N N . GLN A 1 779 ? 37.899 2.379 -23.186 1.00 61.03 779 GLN A N 1
ATOM 5998 C CA . GLN A 1 779 ? 38.613 1.165 -22.766 1.00 61.03 779 GLN A CA 1
ATOM 5999 C C . GLN A 1 779 ? 39.444 0.514 -23.885 1.00 61.03 779 GLN A C 1
ATOM 6001 O O . GLN A 1 779 ? 40.269 -0.354 -23.586 1.00 61.03 779 GLN A O 1
ATOM 6006 N N . LEU A 1 780 ? 39.258 0.901 -25.155 1.00 70.06 780 LEU A N 1
ATOM 6007 C CA . LEU A 1 780 ? 40.122 0.433 -26.239 1.00 70.06 780 LEU A CA 1
ATOM 6008 C C . LEU A 1 780 ? 41.519 1.034 -26.076 1.00 70.06 780 LEU A C 1
ATOM 6010 O O . LEU A 1 780 ? 41.679 2.224 -25.789 1.00 70.06 780 LEU A O 1
ATOM 6014 N N . SER A 1 781 ? 42.548 0.210 -26.277 1.00 70.25 781 SER A N 1
ATOM 6015 C CA . SER A 1 781 ? 43.931 0.666 -26.154 1.00 70.25 781 SER A CA 1
ATOM 6016 C C . SER A 1 781 ? 44.245 1.718 -27.217 1.00 70.25 781 SER A C 1
ATOM 6018 O O . SER A 1 781 ? 44.075 1.496 -28.415 1.00 70.25 781 SER A O 1
ATOM 6020 N N . GLN A 1 782 ? 44.725 2.869 -26.756 1.00 75.06 782 GLN A N 1
ATOM 6021 C CA . GLN A 1 782 ? 45.126 3.995 -27.589 1.00 75.06 782 GLN A CA 1
ATOM 6022 C C . GLN A 1 782 ? 46.620 3.900 -27.900 1.00 75.06 782 GLN A C 1
ATOM 6024 O O . GLN A 1 782 ? 47.452 3.890 -26.990 1.00 75.06 782 GLN A O 1
ATOM 6029 N N . THR A 1 783 ? 46.981 3.860 -29.180 1.00 73.88 783 THR A N 1
ATOM 6030 C CA . THR A 1 783 ? 48.381 3.828 -29.622 1.00 73.88 783 THR A CA 1
ATOM 6031 C C . THR A 1 783 ? 48.653 4.924 -30.643 1.00 73.88 783 THR A C 1
ATOM 6033 O O . THR A 1 783 ? 47.781 5.289 -31.423 1.00 73.88 783 THR A O 1
ATOM 6036 N N . TYR A 1 784 ? 49.865 5.483 -30.631 1.00 73.69 784 TYR A N 1
ATOM 6037 C CA . TYR A 1 784 ? 50.291 6.420 -31.669 1.00 73.69 784 TYR A CA 1
ATOM 6038 C C . TYR A 1 784 ? 51.024 5.675 -32.782 1.00 73.69 784 TYR A C 1
ATOM 6040 O O . TYR A 1 784 ? 52.053 5.033 -32.554 1.00 73.69 784 TYR A O 1
ATOM 6048 N N . ARG A 1 785 ? 50.500 5.812 -33.994 1.00 68.94 785 ARG A N 1
ATOM 6049 C CA . ARG A 1 785 ? 51.108 5.421 -35.256 1.00 68.94 785 ARG A CA 1
ATOM 6050 C C . ARG A 1 785 ? 51.943 6.577 -35.801 1.00 68.94 785 ARG A C 1
ATOM 6052 O O . ARG A 1 785 ? 51.544 7.737 -35.766 1.00 68.94 785 ARG A O 1
ATOM 6059 N N . PHE A 1 786 ? 53.134 6.247 -36.291 1.00 67.81 786 PHE A N 1
ATOM 6060 C CA . PHE A 1 786 ? 54.084 7.207 -36.872 1.00 67.81 786 PHE A CA 1
ATOM 6061 C C . PHE A 1 786 ? 54.413 6.877 -38.334 1.00 67.81 786 PHE A C 1
ATOM 6063 O O . PHE A 1 786 ? 55.359 7.423 -38.899 1.00 67.81 786 PHE A O 1
ATOM 6070 N N . ASP A 1 787 ? 53.686 5.934 -38.928 1.00 63.69 787 ASP A N 1
ATOM 6071 C CA . ASP A 1 787 ? 53.957 5.369 -40.245 1.00 63.69 787 ASP A CA 1
ATOM 6072 C C . ASP A 1 787 ? 53.266 6.116 -41.398 1.00 63.69 787 ASP A C 1
ATOM 6074 O O . ASP A 1 787 ? 53.583 5.844 -42.556 1.00 63.69 787 ASP A O 1
ATOM 6078 N N . LEU A 1 788 ? 52.404 7.102 -41.110 1.00 57.81 788 LEU A N 1
ATOM 6079 C CA . LEU A 1 788 ? 51.719 7.932 -42.109 1.00 57.81 788 LEU A CA 1
ATOM 6080 C C . LEU A 1 788 ? 51.832 9.443 -41.802 1.00 57.81 788 LEU A C 1
ATOM 6082 O O . LEU A 1 788 ? 51.797 9.843 -40.638 1.00 57.81 788 LEU A O 1
ATOM 6086 N N . PRO A 1 789 ? 51.969 10.316 -42.821 1.00 56.44 789 PRO A N 1
ATOM 6087 C CA . PRO A 1 789 ? 51.823 11.762 -42.655 1.00 56.44 789 PRO A CA 1
ATOM 6088 C C . PRO A 1 789 ? 50.372 12.147 -42.315 1.00 56.44 789 PRO A C 1
ATOM 6090 O O . PRO A 1 789 ? 49.445 11.679 -42.968 1.00 56.44 789 PRO A O 1
ATOM 6093 N N . TYR A 1 790 ? 50.177 13.082 -41.376 1.00 54.69 790 TYR A N 1
ATOM 6094 C CA . TYR A 1 790 ? 48.855 13.534 -40.892 1.00 54.69 790 TYR A CA 1
ATOM 6095 C C . TYR A 1 790 ? 47.822 13.843 -41.995 1.00 54.69 790 TYR A C 1
ATOM 6097 O O . TYR A 1 790 ? 46.650 13.500 -41.873 1.00 54.69 790 TYR A O 1
ATOM 6105 N N . THR A 1 791 ? 48.238 14.493 -43.086 1.00 51.94 791 THR A N 1
ATOM 6106 C CA . THR A 1 791 ? 47.340 14.871 -44.193 1.00 51.94 791 THR A CA 1
ATOM 6107 C C . THR A 1 791 ? 46.940 13.702 -45.088 1.00 51.94 791 THR A C 1
ATOM 6109 O O . THR A 1 791 ? 45.975 13.823 -45.841 1.00 51.94 791 THR A O 1
ATOM 6112 N N . ASP A 1 792 ? 47.668 12.590 -45.001 1.00 54.66 792 ASP A N 1
ATOM 6113 C CA . ASP A 1 792 ? 47.449 11.395 -45.804 1.00 54.66 792 ASP A CA 1
ATOM 6114 C C . ASP A 1 792 ? 46.705 10.308 -45.024 1.00 54.66 792 ASP A C 1
ATOM 6116 O O . ASP A 1 792 ? 46.222 9.389 -45.658 1.00 54.66 792 ASP A O 1
ATOM 6120 N N . GLU A 1 793 ? 46.524 10.400 -43.700 1.00 57.69 793 GLU A N 1
ATOM 6121 C CA . GLU A 1 793 ? 45.842 9.365 -42.893 1.00 57.69 793 GLU A CA 1
ATOM 6122 C C . GLU A 1 793 ? 44.425 9.050 -43.396 1.00 57.69 793 GLU A C 1
ATOM 6124 O O . GLU A 1 793 ? 44.084 7.887 -43.594 1.00 57.69 793 GLU A O 1
ATOM 6129 N N . LEU A 1 794 ? 43.621 10.076 -43.700 1.00 55.53 794 LEU A N 1
ATOM 6130 C CA . LEU A 1 794 ? 42.266 9.900 -44.244 1.00 55.53 794 LEU A CA 1
ATOM 6131 C C . LEU A 1 794 ? 42.248 9.284 -45.656 1.00 55.53 794 LEU A C 1
ATOM 6133 O O . LEU A 1 794 ? 41.255 8.655 -46.012 1.00 55.53 794 LEU A O 1
ATOM 6137 N N . ASN A 1 795 ? 43.311 9.472 -46.450 1.00 51.44 795 ASN A N 1
ATOM 6138 C CA . ASN A 1 795 ? 43.440 8.932 -47.812 1.00 51.44 795 ASN A CA 1
ATOM 6139 C C . ASN A 1 795 ? 44.132 7.554 -47.833 1.00 51.44 795 ASN A C 1
ATOM 6141 O O . ASN A 1 795 ? 43.749 6.680 -48.595 1.00 51.44 795 ASN A O 1
ATOM 6145 N N . ALA A 1 796 ? 45.129 7.325 -46.981 1.00 48.72 796 ALA A N 1
ATOM 6146 C CA . ALA A 1 796 ? 45.918 6.099 -46.892 1.00 48.72 796 ALA A CA 1
ATOM 6147 C C . ALA A 1 796 ? 45.132 4.976 -46.214 1.00 48.72 796 ALA A C 1
ATOM 6149 O O . ALA A 1 796 ? 45.136 3.843 -46.687 1.00 48.72 796 ALA A O 1
ATOM 6150 N N . LEU A 1 797 ? 44.364 5.311 -45.173 1.00 49.56 797 LEU A N 1
ATOM 6151 C CA . LEU A 1 797 ? 43.331 4.427 -44.642 1.00 49.56 797 LEU A CA 1
ATOM 6152 C C . LEU A 1 797 ? 42.101 4.377 -45.556 1.00 49.56 797 LEU A C 1
ATOM 6154 O O . LEU A 1 797 ? 41.133 3.732 -45.188 1.00 49.56 797 LEU A O 1
ATOM 6158 N N . ALA A 1 798 ? 42.103 5.050 -46.714 1.00 45.03 798 ALA A N 1
ATOM 6159 C CA . ALA A 1 798 ? 41.102 4.866 -47.758 1.00 45.03 798 ALA A CA 1
ATOM 6160 C C . ALA A 1 798 ? 41.547 3.980 -48.934 1.00 45.03 798 ALA A C 1
ATOM 6162 O O . ALA A 1 798 ? 40.713 3.542 -49.720 1.00 45.03 798 ALA A O 1
ATOM 6163 N N . ASP A 1 799 ? 42.831 3.620 -48.980 1.00 41.12 799 ASP A N 1
ATOM 6164 C CA . ASP A 1 799 ? 43.450 2.835 -50.053 1.00 41.12 799 ASP A CA 1
ATOM 6165 C C . ASP A 1 799 ? 44.106 1.530 -49.537 1.00 41.12 799 ASP A C 1
ATOM 6167 O O . ASP A 1 799 ? 45.057 1.023 -50.139 1.00 41.12 799 ASP A O 1
ATOM 6171 N N . LEU A 1 800 ? 43.628 0.944 -48.425 1.00 36.59 800 LEU A N 1
ATOM 6172 C CA . LEU A 1 800 ? 44.153 -0.353 -47.967 1.00 36.59 800 LEU A CA 1
ATOM 6173 C C . LEU A 1 800 ? 43.894 -1.444 -49.031 1.00 36.59 800 LEU A C 1
ATOM 6175 O O . LEU A 1 800 ? 42.757 -1.606 -49.483 1.00 36.59 800 LEU A O 1
ATOM 6179 N N . PRO A 1 801 ? 44.926 -2.202 -49.451 1.00 32.25 801 PRO A N 1
ATOM 6180 C CA . PRO A 1 801 ? 44.791 -3.179 -50.519 1.00 32.25 801 PRO A CA 1
ATOM 6181 C C . PRO A 1 801 ? 43.899 -4.341 -50.082 1.00 32.25 801 PRO A C 1
ATOM 6183 O O . PRO A 1 801 ? 44.011 -4.850 -48.971 1.00 32.25 801 PRO A O 1
ATOM 6186 N N . SER A 1 802 ? 43.048 -4.798 -51.000 1.00 35.75 802 SER A N 1
ATOM 6187 C CA . SER A 1 802 ? 42.305 -6.049 -50.870 1.00 35.75 802 SER A CA 1
ATOM 6188 C C . SER A 1 802 ? 43.272 -7.222 -50.681 1.00 35.75 802 SER A C 1
ATOM 6190 O O . SER A 1 802 ? 43.971 -7.591 -51.632 1.00 35.75 802 SER A O 1
ATOM 6192 N N . THR A 1 803 ? 43.290 -7.818 -49.494 1.00 29.70 803 THR A N 1
ATOM 6193 C CA . THR A 1 803 ? 43.891 -9.138 -49.257 1.00 29.70 803 THR A CA 1
ATOM 6194 C C . THR A 1 803 ? 42.895 -10.058 -48.599 1.00 29.70 803 THR A C 1
ATOM 6196 O O . THR A 1 803 ? 42.353 -9.642 -47.552 1.00 29.70 803 THR A O 1
#

Secondary structure (DSSP, 8-state):
-PPPPGGGSEEEEE-SSEEEEEEEPBPSSTTT-BSEEEEEE-----GGGT-TT---EEEEEEEEEEEEEEETTSS-EEEE-TTSPPP---SHHHHHHHHHTTSSEEEEEEE-GGGS-TTSS-SSSS-SSPPEEEEE-EEEE---SS-TT-TTPEEEPTTHHHHHHHHTTEEPPPGGGGTT--GGG--S-SEEEETTEEEEEEEEE-TT-SSEEEEEEEEEEEEETTEEEEEEEEE-GGG--HHHHHHHHHHHHHHHHHH-TT-GGG-TT----S---SSEEEEES-TTSPP-EEEEESSTTSPPEEEE-TTSEEEEEESS-TT-SSS--S-EEEE--SEEEEEE---S-TTPPEEEEEEESS-SSS-S-HHHHHHHHHHS--TTEEEEEEETTSSS-EEEEEEEEEEE--TTHHHHHHHHHHT-------TTT-S-SSSEEEEEEEETTEEEEEEEE---HHHHHHTT-S-PPPTT--------S-EEEEEEES-SHHHHHHSTTSPP-EEEEEE-SEEEEEEEEEEPPTTS-TT----EEEEEEEEEEES-EEEEEEEEEEESS---SGGGS--SS--SS-EEEEEEEE--TTT-SS--SEEEEEEEEEEEEPPPPTT------EEEEEEEEEEEE-HHHHHHHHHTTSS-TTHHHHS--EEEEE-SSS-EEE--SSTTSSSS--PPPSSTTEEEEEPPB-TTS-B-SEEEEE--STT--GGGS--EE--S-PEEPTTTTTSSS-SEEESSSTTEEEETTPPPPPPPTT-TTS-TTTTSEEEE--SS-TTTHHHHTT-----